Protein AF-A0AA36M480-F1 (afdb_monomer_lite)

Organism: Cylicocyclus nassatus (NCBI:txid53992)

Secondary structure (DSSP, 8-state):
-EEESS---B-TTS-GGG--TT-EEEEESEE-TTSSBEEPBPPEEEEE-SS--SEEEEETTEEEEESS--EEE---GGG-EEEEESSSSS-EEEE-SSS--EEEESSPPPP-SPPEEE-----STTEEEE-EEEEEEETT--BPPPPPPPPPEEEETT--EEEE--PPPPTTS-EEEEEEEEEEE-----TT------EEEEEEEEEETT---EEE---GGG--PBP--TT--PPPTT-EEEEEEGGGTEEEEEETTEEEEPBTTBTT---GGG-EE-SS-EEEEEEETTEEEEEESS--EEEE--S-TTSPPPEEE-SS-------S-GGGEEEETTEEEEEETTEEEEE-TTS-EEESGGGT--HHHHHHT-GGG-EEEEETTEEEEE-SS-EEEEE--TTTS-TTTT--EEEES---SEEEE-TTSPEEEEETTEEEETT-SSSBPPEEEEE--B--SSTT--B---EEEEEESSEEEEEEETTEEEEEEEE-SS--EEPP----BS-BEEEEEESS-EEEEEEESS-SSSHHHHHHHHHHHHHHHHHHHIIIIIHHHH-S-----HHHHHHHHHTT-EEEEEEEETTEEEEEEEEEEE--TTSS--EEEEEEEEESSHHHHHHHHHHHHHHTTTTT-SEEEEPPPTT---HHHHHHHHHHHHHHHHTS-SSHHHHHHHHHHHHHHHHHHHHHHHHHHHHHIIIIIHHHHHHHHHHHHTPPPPPP-HHHHHHHHHHHHHHHHTTHHHHHHHTS-TT-HHHHHHHHHHHHHHHHHHHHHHHHHHHHHHHHHHHHHHHHHHHHHHHHHHHGGGTSHHHHHHHHHHHHTTTTTHHHHHGGGTTTTTSS--STT----PPP---------PPPP----PPPPP--TTS-PPP----------------

Structure (mmCIF, N/CA/C/O backbone):
data_AF-A0AA36M480-F1
#
_entry.id   AF-A0AA36M480-F1
#
loop_
_atom_site.group_PDB
_atom_site.id
_atom_site.type_symbol
_atom_site.label_atom_id
_atom_site.label_alt_id
_atom_site.label_comp_id
_atom_site.label_asym_id
_atom_site.label_entity_id
_atom_site.label_seq_id
_atom_site.pdbx_PDB_ins_code
_atom_site.Cartn_x
_atom_site.Cartn_y
_atom_site.Cartn_z
_atom_site.occupancy
_atom_site.B_iso_or_equiv
_atom_site.auth_seq_id
_atom_site.auth_comp_id
_atom_site.auth_asym_id
_atom_site.auth_atom_id
_atom_site.pdbx_PDB_model_num
ATOM 1 N N . MET A 1 1 ? 26.033 2.055 -36.672 1.00 59.62 1 MET A N 1
ATOM 2 C CA . MET A 1 1 ? 26.720 1.304 -35.618 1.00 59.62 1 MET A CA 1
ATOM 3 C C . MET A 1 1 ? 25.763 1.342 -34.452 1.00 59.62 1 MET A C 1
ATOM 5 O O . MET A 1 1 ? 25.261 2.425 -34.176 1.00 59.62 1 MET A O 1
ATOM 9 N N . ALA A 1 2 ? 25.415 0.199 -33.869 1.00 71.19 2 ALA A N 1
ATOM 10 C CA . ALA A 1 2 ? 24.554 0.172 -32.692 1.00 71.19 2 ALA A CA 1
ATOM 11 C C . ALA A 1 2 ? 25.445 0.292 -31.454 1.00 71.19 2 ALA A C 1
ATOM 13 O O . ALA A 1 2 ? 26.341 -0.530 -31.263 1.00 71.19 2 ALA A O 1
ATOM 14 N N . VAL A 1 3 ? 25.233 1.341 -30.664 1.00 79.88 3 VAL A N 1
ATOM 15 C CA . VAL A 1 3 ? 25.994 1.626 -29.446 1.00 79.88 3 VAL A CA 1
ATOM 16 C C . VAL A 1 3 ? 25.006 1.720 -28.293 1.00 79.88 3 VAL A C 1
ATOM 18 O O . VAL A 1 3 ? 24.079 2.527 -28.338 1.00 79.88 3 VAL A O 1
ATOM 21 N N . PHE A 1 4 ? 25.213 0.891 -27.279 1.00 83.38 4 PHE A N 1
ATOM 22 C CA . PHE A 1 4 ? 24.449 0.872 -26.041 1.00 83.38 4 PHE A CA 1
ATOM 23 C C . PHE A 1 4 ? 25.356 1.382 -24.925 1.00 83.38 4 PHE A C 1
ATOM 25 O O . PHE A 1 4 ? 26.198 0.644 -24.414 1.00 83.38 4 PHE A O 1
ATOM 32 N N . ASN A 1 5 ? 25.193 2.661 -24.586 1.00 83.44 5 ASN A N 1
ATOM 33 C CA . ASN A 1 5 ? 25.859 3.285 -23.437 1.00 83.44 5 ASN A CA 1
ATOM 34 C C . ASN A 1 5 ? 25.047 3.128 -22.146 1.00 83.44 5 ASN A C 1
ATOM 36 O O . ASN A 1 5 ? 25.580 3.314 -21.059 1.00 83.44 5 ASN A O 1
ATOM 40 N N . THR A 1 6 ? 23.756 2.830 -22.283 1.00 86.12 6 THR A N 1
ATOM 41 C CA . THR A 1 6 ? 22.835 2.534 -21.191 1.00 86.12 6 THR A CA 1
ATOM 42 C C . THR A 1 6 ? 21.923 1.386 -21.598 1.00 86.12 6 THR A C 1
ATOM 44 O O . THR A 1 6 ? 21.646 1.189 -22.787 1.00 86.12 6 THR A O 1
ATOM 47 N N . PHE A 1 7 ? 21.457 0.634 -20.606 1.00 88.75 7 PHE A N 1
ATOM 48 C CA . PHE A 1 7 ? 20.530 -0.477 -20.792 1.00 88.75 7 PHE A CA 1
ATOM 49 C C . PHE A 1 7 ? 19.198 -0.177 -20.122 1.00 88.75 7 PHE A C 1
ATOM 51 O O . PHE A 1 7 ? 19.168 0.261 -18.977 1.00 88.75 7 PHE A O 1
ATOM 58 N N . GLY A 1 8 ? 18.114 -0.434 -20.843 1.00 89.19 8 GLY A N 1
ATOM 59 C CA . GLY A 1 8 ? 16.739 -0.221 -20.422 1.00 89.19 8 GLY A CA 1
ATOM 60 C C . GLY A 1 8 ? 15.967 -1.521 -20.199 1.00 89.19 8 GLY A C 1
ATOM 61 O O . GLY A 1 8 ? 16.400 -2.617 -20.571 1.00 89.19 8 GLY A O 1
ATOM 62 N N . GLY A 1 9 ? 14.807 -1.373 -19.569 1.00 91.25 9 GLY A N 1
ATOM 63 C CA . GLY A 1 9 ? 13.846 -2.421 -19.269 1.00 91.25 9 GLY A CA 1
ATOM 64 C C . GLY A 1 9 ? 12.952 -2.768 -20.459 1.00 91.25 9 GLY A C 1
ATOM 65 O O . GLY A 1 9 ? 13.245 -2.431 -21.610 1.00 91.25 9 GLY A O 1
ATOM 66 N N . ILE A 1 10 ? 11.848 -3.454 -20.170 1.00 91.62 10 ILE A N 1
ATOM 67 C CA . ILE A 1 10 ? 10.867 -3.886 -21.173 1.00 91.62 10 ILE A CA 1
ATOM 68 C C . ILE A 1 10 ? 9.738 -2.868 -21.340 1.00 91.62 10 ILE A C 1
ATOM 70 O O . ILE A 1 10 ? 9.327 -2.218 -20.384 1.00 91.62 10 ILE A O 1
ATOM 74 N N . VAL A 1 11 ? 9.188 -2.764 -22.553 1.00 90.69 11 VAL A N 1
ATOM 75 C CA . VAL A 1 11 ? 7.970 -1.981 -22.839 1.00 90.69 11 VAL A CA 1
ATOM 76 C C . VAL A 1 11 ? 7.020 -2.824 -23.699 1.00 90.69 11 VAL A C 1
ATOM 78 O O . VAL A 1 11 ? 6.978 -2.626 -24.915 1.00 90.69 11 VAL A O 1
ATOM 81 N N . PRO A 1 12 ? 6.276 -3.780 -23.105 1.00 88.50 12 PRO A N 1
ATOM 82 C CA . PRO A 1 12 ? 5.461 -4.740 -23.860 1.00 88.50 12 PRO A CA 1
ATOM 83 C C . PRO A 1 12 ? 4.435 -4.102 -24.807 1.00 88.50 12 PRO A C 1
ATOM 85 O O . PRO A 1 12 ? 4.251 -4.578 -25.922 1.00 88.50 12 PRO A O 1
ATOM 88 N N . ARG A 1 13 ? 3.845 -2.966 -24.415 1.00 88.44 13 ARG A N 1
ATOM 89 C CA . ARG A 1 13 ? 2.888 -2.205 -25.234 1.00 88.44 13 ARG A CA 1
ATOM 90 C C . ARG A 1 13 ? 3.460 -1.737 -26.581 1.00 88.44 13 ARG A C 1
ATOM 92 O O . ARG A 1 13 ? 2.705 -1.453 -27.511 1.00 88.44 13 ARG A O 1
ATOM 99 N N . THR A 1 14 ? 4.781 -1.578 -26.690 1.00 88.00 14 THR A N 1
ATOM 100 C CA . THR A 1 14 ? 5.437 -1.122 -27.924 1.00 88.00 14 THR A CA 1
ATOM 101 C C . THR A 1 14 ? 5.879 -2.322 -28.751 1.00 88.00 14 THR A C 1
ATOM 103 O O . THR A 1 14 ? 6.579 -3.204 -28.263 1.00 88.00 14 THR A O 1
ATOM 106 N N . SER A 1 15 ? 5.530 -2.338 -30.037 1.00 86.81 15 SER A N 1
ATOM 107 C CA . SER A 1 15 ? 5.975 -3.386 -30.956 1.00 86.81 15 SER A CA 1
ATOM 108 C C . SER A 1 15 ? 7.501 -3.438 -31.068 1.00 86.81 15 SER A C 1
ATOM 110 O O . SER A 1 15 ? 8.154 -2.397 -31.118 1.00 86.81 15 SER A O 1
ATOM 112 N N . VAL A 1 16 ? 8.058 -4.643 -31.209 1.00 84.56 16 VAL A N 1
ATOM 113 C CA . VAL A 1 16 ? 9.510 -4.910 -31.171 1.00 84.56 16 VAL A CA 1
ATOM 114 C C . VAL A 1 16 ? 10.338 -4.004 -32.099 1.00 84.56 16 VAL A C 1
ATOM 116 O O . VAL A 1 16 ? 11.358 -3.465 -31.678 1.00 84.56 16 VAL A O 1
ATOM 119 N N . HIS A 1 17 ? 9.876 -3.776 -33.330 1.00 80.50 17 HIS A N 1
ATOM 120 C CA . HIS A 1 17 ? 10.553 -2.932 -34.326 1.00 80.50 17 HIS A CA 1
ATOM 121 C C . HIS A 1 17 ? 10.532 -1.425 -33.998 1.00 80.50 17 HIS A C 1
ATOM 123 O O . HIS A 1 17 ? 11.296 -0.652 -34.571 1.00 80.50 17 HIS A O 1
ATOM 129 N N . ALA A 1 18 ? 9.630 -0.993 -33.112 1.00 83.50 18 ALA A N 1
ATOM 130 C CA . ALA A 1 18 ? 9.468 0.398 -32.686 1.00 83.50 18 ALA A CA 1
ATOM 131 C C . ALA A 1 18 ? 10.146 0.681 -31.332 1.00 83.50 18 ALA A C 1
ATOM 133 O O . ALA A 1 18 ? 10.107 1.815 -30.844 1.00 83.50 18 ALA A O 1
ATOM 134 N N . LEU A 1 19 ? 10.767 -0.333 -30.714 1.00 84.88 19 LEU A N 1
ATOM 135 C CA . LEU A 1 19 ? 11.529 -0.169 -29.481 1.00 84.88 19 LEU A CA 1
ATOM 136 C C . LEU A 1 19 ? 12.755 0.715 -29.732 1.00 84.88 19 LEU A C 1
ATOM 138 O O . LEU A 1 19 ? 13.519 0.520 -30.677 1.00 84.88 19 LEU A O 1
ATOM 142 N N . LYS A 1 20 ? 12.962 1.702 -28.858 1.00 79.88 20 LYS A N 1
ATOM 143 C CA . LYS A 1 20 ? 14.154 2.555 -28.897 1.00 79.88 20 LYS A CA 1
ATOM 144 C C . LYS A 1 20 ? 15.373 1.777 -28.401 1.00 79.88 20 LYS A C 1
ATOM 146 O O . LYS A 1 20 ? 15.246 0.917 -27.539 1.00 79.88 20 LYS A O 1
ATOM 151 N N . ALA A 1 21 ? 16.554 2.162 -28.888 1.00 67.00 21 ALA A N 1
ATOM 152 C CA . ALA A 1 21 ? 17.818 1.466 -28.654 1.00 67.00 21 ALA A CA 1
ATOM 153 C C . ALA A 1 21 ? 18.171 1.114 -27.188 1.00 67.00 21 ALA A C 1
ATOM 155 O O . ALA A 1 21 ? 18.787 0.072 -27.027 1.00 67.00 21 ALA A O 1
ATOM 156 N N . PRO A 1 22 ? 17.816 1.857 -26.116 1.00 79.75 22 PRO A N 1
ATOM 157 C CA . PRO A 1 22 ? 18.105 1.367 -24.764 1.00 79.75 22 PRO A CA 1
ATOM 158 C C . PRO A 1 22 ? 17.159 0.244 -24.307 1.00 79.75 22 PRO A C 1
ATOM 160 O O . PRO A 1 22 ? 17.561 -0.577 -23.491 1.00 79.75 22 PRO A O 1
ATOM 163 N N . ASN A 1 23 ? 15.928 0.164 -24.817 1.00 87.06 23 ASN A N 1
ATOM 164 C CA . ASN A 1 23 ? 14.920 -0.761 -24.295 1.00 87.06 23 ASN A CA 1
ATOM 165 C C . ASN A 1 23 ? 15.158 -2.199 -24.771 1.00 87.06 23 ASN A C 1
ATOM 167 O O . ASN A 1 23 ? 15.488 -2.455 -25.935 1.00 87.06 23 ASN A O 1
ATOM 171 N N . GLY A 1 24 ? 14.931 -3.141 -23.861 1.00 88.56 24 GLY A N 1
ATOM 172 C CA . GLY A 1 24 ? 14.990 -4.566 -24.143 1.00 88.56 24 GLY A CA 1
ATOM 173 C C . GLY A 1 24 ? 13.641 -5.133 -24.586 1.00 88.56 24 GLY A C 1
ATOM 174 O O . GLY A 1 24 ? 12.578 -4.668 -24.178 1.00 88.56 24 GLY A O 1
ATOM 175 N N . THR A 1 25 ? 13.685 -6.189 -25.394 1.00 90.94 25 THR A N 1
ATOM 176 C CA . THR A 1 25 ? 12.560 -7.125 -25.552 1.00 90.94 25 THR A CA 1
ATOM 177 C C . THR A 1 25 ? 12.444 -8.050 -24.343 1.00 90.94 25 THR A C 1
ATOM 179 O O . THR A 1 25 ? 11.344 -8.454 -23.978 1.00 90.94 25 THR A O 1
ATOM 182 N N . ILE A 1 26 ? 13.573 -8.352 -23.692 1.00 92.75 26 ILE A N 1
ATOM 183 C CA . ILE A 1 26 ? 13.643 -9.114 -22.444 1.00 92.75 26 ILE A CA 1
ATOM 184 C C . ILE A 1 26 ? 14.572 -8.379 -21.482 1.00 92.75 26 ILE A C 1
ATOM 186 O O . ILE A 1 26 ? 15.687 -8.020 -21.849 1.00 92.75 26 ILE A O 1
ATOM 190 N N . ALA A 1 27 ? 14.127 -8.201 -20.242 1.00 94.19 27 ALA A N 1
ATOM 191 C CA . ALA A 1 27 ? 14.934 -7.737 -19.120 1.00 94.19 27 ALA A CA 1
ATOM 192 C C . ALA A 1 27 ? 14.522 -8.557 -17.889 1.00 94.19 27 ALA A C 1
ATOM 194 O O . ALA A 1 27 ? 13.546 -8.235 -17.209 1.00 94.19 27 ALA A O 1
ATOM 195 N N . HIS A 1 28 ? 15.206 -9.679 -17.669 1.00 95.38 28 HIS A N 1
ATOM 196 C CA . HIS A 1 28 ? 14.863 -10.674 -16.655 1.00 95.38 28 HIS A CA 1
ATOM 197 C C . HIS A 1 28 ? 15.974 -10.808 -15.615 1.00 95.38 28 HIS A C 1
ATOM 199 O O . HIS A 1 28 ? 17.133 -11.018 -15.977 1.00 95.38 28 HIS A O 1
ATOM 205 N N . ASN A 1 29 ? 15.613 -10.704 -14.332 1.00 94.19 29 ASN A N 1
ATOM 206 C CA . ASN A 1 29 ? 16.523 -10.737 -13.183 1.00 94.19 29 ASN A CA 1
ATOM 207 C C . ASN A 1 29 ? 17.687 -9.735 -13.280 1.00 94.19 29 ASN A C 1
ATOM 209 O O . ASN A 1 29 ? 18.777 -9.988 -12.770 1.00 94.19 29 ASN A O 1
ATOM 213 N N . VAL A 1 30 ? 17.448 -8.591 -13.922 1.00 92.69 30 VAL A N 1
ATOM 214 C CA . VAL A 1 30 ? 18.450 -7.547 -14.139 1.00 92.69 30 VAL A CA 1
ATOM 21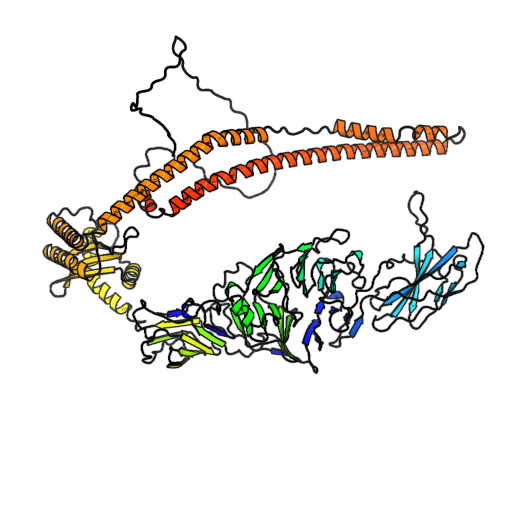5 C C . VAL A 1 30 ? 18.162 -6.323 -13.276 1.00 92.69 30 VAL A C 1
ATOM 217 O O . VAL A 1 30 ? 17.021 -5.872 -13.178 1.00 92.69 30 VAL A O 1
ATOM 220 N N . ASN A 1 31 ? 19.207 -5.778 -12.668 1.00 91.38 31 ASN A N 1
ATOM 221 C CA . ASN A 1 31 ? 19.211 -4.478 -12.022 1.00 91.38 31 ASN A CA 1
ATOM 222 C C . ASN A 1 31 ? 19.741 -3.430 -13.009 1.00 91.38 31 ASN A C 1
ATOM 224 O O . ASN A 1 31 ? 20.834 -3.586 -13.550 1.00 91.38 31 ASN A O 1
ATOM 228 N N . LEU A 1 32 ? 18.959 -2.370 -13.234 1.00 89.12 32 LEU A N 1
ATOM 229 C CA . LEU A 1 32 ? 19.256 -1.299 -14.195 1.00 89.12 32 LEU A CA 1
ATOM 230 C C . LEU A 1 32 ? 19.481 0.070 -13.534 1.00 89.12 32 LEU A C 1
ATOM 232 O O . LEU A 1 32 ? 19.604 1.077 -14.232 1.00 89.12 32 LEU A O 1
ATOM 236 N N . ARG A 1 33 ? 19.542 0.139 -12.195 1.00 81.69 33 ARG A N 1
ATOM 237 C CA . ARG A 1 33 ? 19.611 1.409 -11.443 1.00 81.69 33 ARG A CA 1
ATOM 238 C C . ARG A 1 33 ? 20.794 2.296 -11.814 1.00 81.69 33 ARG A C 1
ATOM 240 O O . ARG A 1 33 ? 20.659 3.513 -11.838 1.00 81.69 33 ARG A O 1
ATOM 247 N N . ASN A 1 34 ? 21.926 1.685 -12.147 1.00 81.38 34 ASN A N 1
ATOM 248 C CA . ASN A 1 34 ? 23.160 2.392 -12.494 1.00 81.38 34 ASN A CA 1
ATOM 249 C C . ASN A 1 34 ? 23.307 2.641 -14.009 1.00 81.38 34 ASN A C 1
ATOM 251 O O . ASN A 1 34 ? 24.384 3.019 -14.467 1.00 81.38 34 ASN A O 1
ATOM 255 N N . GLY A 1 35 ? 22.267 2.360 -14.807 1.00 78.31 35 GLY A N 1
ATOM 256 C CA . GLY A 1 35 ? 22.321 2.398 -16.274 1.00 78.31 35 GLY A CA 1
ATOM 257 C C . GLY A 1 35 ? 23.153 1.273 -16.909 1.00 78.31 35 GLY A C 1
ATOM 258 O O . GLY A 1 35 ? 23.329 1.259 -18.126 1.00 78.31 35 GLY A O 1
ATOM 259 N N . ARG A 1 36 ? 23.646 0.331 -16.097 1.00 88.31 36 ARG A N 1
ATOM 260 C CA . ARG A 1 36 ? 24.438 -0.853 -16.468 1.00 88.31 36 ARG A CA 1
ATOM 261 C C . ARG A 1 36 ? 23.598 -2.115 -16.280 1.00 88.31 36 ARG A C 1
ATOM 263 O O . ARG A 1 36 ? 22.620 -2.078 -15.539 1.00 88.31 36 ARG A O 1
ATOM 270 N N . LEU A 1 37 ? 23.982 -3.227 -16.912 1.00 90.88 37 LEU A N 1
ATOM 271 C CA . LEU A 1 37 ? 23.380 -4.529 -16.598 1.00 90.88 37 LEU A CA 1
ATOM 272 C C . LEU A 1 37 ? 24.087 -5.119 -15.384 1.00 90.88 37 LEU A C 1
ATOM 274 O O . LEU A 1 37 ? 25.265 -5.468 -15.469 1.00 90.88 37 LEU A O 1
ATOM 278 N N . GLU A 1 38 ? 23.366 -5.258 -14.279 1.00 92.06 38 GLU A N 1
ATOM 279 C CA . GLU A 1 38 ? 23.855 -5.902 -13.063 1.00 92.06 38 GLU A CA 1
ATOM 280 C C . GLU A 1 38 ? 22.934 -7.072 -12.672 1.00 92.06 38 GLU A C 1
ATOM 282 O O . GLU A 1 38 ? 21.716 -6.975 -12.834 1.00 92.06 38 GLU A O 1
ATOM 287 N N . PRO A 1 39 ? 23.470 -8.192 -12.161 1.00 93.75 39 PRO A N 1
ATOM 288 C CA . PRO A 1 39 ? 22.646 -9.247 -11.573 1.00 93.75 39 PRO A CA 1
ATOM 289 C C . PRO A 1 39 ? 22.079 -8.827 -10.211 1.00 93.75 39 PRO A C 1
ATOM 291 O O . PRO A 1 39 ? 22.754 -8.164 -9.420 1.00 93.75 39 PRO A O 1
ATOM 294 N N . TRP A 1 40 ? 20.882 -9.311 -9.885 1.00 94.19 40 TRP A N 1
ATOM 295 C CA . TRP A 1 40 ? 20.422 -9.368 -8.492 1.00 94.19 40 TRP A CA 1
ATOM 296 C C . TRP A 1 40 ? 21.136 -10.491 -7.721 1.00 94.19 40 TRP A C 1
ATOM 298 O O . TRP A 1 40 ? 21.679 -11.427 -8.312 1.00 94.19 40 TRP A O 1
ATOM 308 N N . ARG A 1 41 ? 21.142 -10.425 -6.390 1.00 94.38 41 ARG A N 1
ATOM 309 C CA . ARG A 1 41 ? 21.552 -11.544 -5.527 1.00 94.38 41 ARG A CA 1
ATOM 310 C C . ARG A 1 41 ? 20.412 -12.543 -5.386 1.00 94.38 41 ARG A C 1
ATOM 312 O O . ARG A 1 41 ? 19.243 -12.181 -5.494 1.00 94.38 41 ARG A O 1
ATOM 319 N N . GLU A 1 42 ? 20.759 -13.794 -5.112 1.00 94.50 42 GLU A N 1
ATOM 320 C CA . GLU A 1 42 ? 19.765 -14.814 -4.799 1.00 94.50 42 GLU A CA 1
ATOM 321 C C . GLU A 1 42 ? 19.036 -14.537 -3.479 1.00 94.50 42 GLU A C 1
ATOM 323 O O . GLU A 1 42 ? 19.483 -13.753 -2.631 1.00 94.50 42 GLU A O 1
ATOM 328 N N . LEU A 1 43 ? 17.901 -15.216 -3.317 1.00 94.19 43 LEU A N 1
ATOM 329 C CA . LEU A 1 43 ? 17.125 -15.232 -2.082 1.00 94.19 43 LEU A CA 1
ATOM 330 C C . LEU A 1 43 ? 17.951 -15.817 -0.925 1.00 94.19 43 LEU A C 1
ATOM 332 O O . LEU A 1 43 ? 18.731 -16.756 -1.106 1.00 94.19 43 LEU A O 1
ATOM 336 N N . CYS A 1 44 ? 17.771 -15.261 0.272 1.00 94.25 44 CYS A N 1
ATOM 337 C CA . CYS A 1 44 ? 18.364 -15.777 1.505 1.00 94.25 44 CYS A CA 1
ATOM 338 C C . CYS A 1 44 ? 17.257 -16.319 2.408 1.00 94.25 44 CYS A C 1
ATOM 340 O O . CYS A 1 44 ? 16.299 -15.602 2.677 1.00 94.25 44 CYS A O 1
ATOM 342 N N . GLU A 1 45 ? 17.353 -17.574 2.841 1.00 94.38 45 GLU A N 1
ATOM 343 C CA . GLU A 1 45 ? 16.353 -18.178 3.729 1.00 94.38 45 GLU A CA 1
ATOM 344 C C . GLU A 1 45 ? 16.344 -17.464 5.086 1.00 94.38 45 GLU A C 1
ATOM 346 O O . GLU A 1 45 ? 17.401 -17.266 5.685 1.00 94.38 45 GLU A O 1
ATOM 351 N N . PHE A 1 46 ? 15.157 -17.059 5.543 1.00 90.94 46 PHE A N 1
ATOM 352 C CA . PHE A 1 46 ? 14.962 -16.390 6.827 1.00 90.94 46 PHE A CA 1
ATOM 353 C C . PHE A 1 46 ? 14.340 -17.334 7.857 1.00 90.94 46 PHE A C 1
ATOM 355 O O . PHE A 1 46 ? 14.948 -17.615 8.886 1.00 90.94 46 PHE A O 1
ATOM 362 N N . GLN A 1 47 ? 13.146 -17.854 7.563 1.00 91.00 47 GLN A N 1
ATOM 363 C CA . GLN A 1 47 ? 12.403 -18.748 8.450 1.00 91.00 47 GLN A CA 1
ATOM 364 C C . GLN A 1 47 ? 11.551 -19.716 7.630 1.00 91.00 47 GLN A C 1
ATOM 366 O O . GLN A 1 47 ? 10.965 -19.333 6.621 1.00 91.00 47 GLN A O 1
ATOM 371 N N . LYS A 1 48 ? 11.448 -20.966 8.083 1.00 92.81 48 LYS A N 1
ATOM 372 C CA . LYS A 1 48 ? 10.595 -21.990 7.479 1.00 92.81 48 LYS A CA 1
ATOM 373 C C . LYS A 1 48 ? 9.481 -22.392 8.438 1.00 92.81 48 LYS A C 1
ATOM 375 O O . LYS A 1 48 ? 9.740 -22.626 9.615 1.00 92.81 48 LYS A O 1
ATOM 380 N N . PHE A 1 49 ? 8.263 -22.498 7.921 1.00 91.12 49 PHE A N 1
ATOM 381 C CA . PHE A 1 49 ? 7.094 -22.979 8.648 1.00 91.12 49 PHE A CA 1
ATOM 382 C C . PHE A 1 49 ? 6.857 -24.473 8.390 1.00 91.12 49 PHE A C 1
ATOM 384 O O . PHE A 1 49 ? 7.050 -24.974 7.279 1.00 91.12 49 PHE A O 1
ATOM 391 N N . ASP A 1 50 ? 6.401 -25.188 9.420 1.00 87.88 50 ASP A N 1
ATOM 392 C CA . ASP A 1 50 ? 6.140 -26.634 9.349 1.00 87.88 50 ASP A CA 1
ATOM 393 C C . ASP A 1 50 ? 4.840 -26.981 8.609 1.00 87.88 50 ASP A C 1
ATOM 395 O O . ASP A 1 50 ? 4.669 -28.094 8.108 1.00 87.88 50 ASP A O 1
ATOM 399 N N . SER A 1 51 ? 3.910 -26.029 8.536 1.00 88.31 51 SER A N 1
ATOM 400 C CA . SER A 1 51 ? 2.593 -26.199 7.923 1.00 88.31 51 SER A CA 1
ATOM 401 C C . SER A 1 51 ? 2.412 -25.270 6.728 1.00 88.31 51 SER A C 1
ATOM 403 O O . SER A 1 51 ? 3.230 -24.381 6.503 1.00 88.31 51 SER A O 1
ATOM 405 N N . ARG A 1 52 ? 1.350 -25.499 5.947 1.00 91.62 52 ARG A N 1
ATOM 406 C CA . ARG A 1 52 ? 0.996 -24.629 4.823 1.00 91.62 52 ARG A CA 1
ATOM 407 C C . ARG A 1 52 ? 0.758 -23.204 5.324 1.00 91.62 52 ARG A C 1
ATOM 409 O O . ARG A 1 52 ? -0.118 -23.009 6.162 1.00 91.62 52 ARG A O 1
ATOM 416 N N . THR A 1 53 ? 1.481 -22.242 4.763 1.00 93.12 53 THR A N 1
ATOM 417 C CA . THR A 1 53 ? 1.346 -20.820 5.101 1.00 93.12 53 THR A CA 1
ATOM 418 C C . THR A 1 53 ? 0.848 -20.048 3.880 1.00 93.12 53 THR A C 1
ATOM 420 O O . THR A 1 53 ? 1.329 -20.260 2.770 1.00 93.12 53 THR A O 1
ATOM 423 N N . LEU A 1 54 ? -0.151 -19.187 4.073 1.00 92.38 54 LEU A N 1
ATOM 424 C CA . LEU A 1 54 ? -0.731 -18.325 3.040 1.00 92.38 54 LEU A CA 1
ATOM 425 C C . LEU A 1 54 ? -0.419 -16.849 3.279 1.00 92.38 54 LEU A C 1
ATOM 427 O O . LEU A 1 54 ? -0.199 -16.137 2.307 1.00 92.38 54 LEU A O 1
ATOM 431 N N . SER A 1 55 ? -0.366 -16.415 4.538 1.00 93.00 55 SER A N 1
ATOM 432 C CA . SER A 1 55 ? 0.126 -15.090 4.908 1.00 93.00 55 SER A CA 1
ATOM 433 C C . SER A 1 55 ? 1.037 -15.160 6.126 1.00 93.00 55 SER A C 1
ATOM 435 O O . SER A 1 55 ? 1.009 -16.131 6.894 1.00 93.00 55 SER A O 1
ATOM 437 N N . PHE A 1 56 ? 1.872 -14.141 6.291 1.00 93.19 56 PHE A N 1
ATOM 438 C CA . PHE A 1 56 ? 2.746 -14.008 7.450 1.00 93.19 56 PHE A CA 1
ATOM 439 C C . PHE A 1 56 ? 2.884 -12.548 7.875 1.00 93.19 56 PHE A C 1
ATOM 441 O O . PHE A 1 56 ? 2.642 -11.644 7.089 1.00 93.19 56 PHE A O 1
ATOM 448 N N . HIS A 1 57 ? 3.301 -12.322 9.117 1.00 91.50 57 HIS A N 1
ATOM 449 C CA . HIS A 1 57 ? 3.623 -10.995 9.639 1.00 91.50 57 HIS A CA 1
ATOM 450 C C . HIS A 1 57 ? 4.931 -11.050 10.425 1.00 91.50 57 HIS A C 1
ATOM 452 O O . HIS A 1 57 ? 5.176 -12.015 11.155 1.00 91.50 57 HIS A O 1
ATOM 458 N N . GLU A 1 58 ? 5.778 -10.034 10.274 1.00 89.00 58 GLU A N 1
ATOM 459 C CA . GLU A 1 58 ? 6.987 -9.864 11.088 1.00 89.00 58 GLU A CA 1
ATOM 460 C C . GLU A 1 58 ? 6.655 -8.965 12.282 1.00 89.00 58 GLU A C 1
ATOM 462 O O . GLU A 1 58 ? 6.323 -7.797 12.101 1.00 89.00 58 GLU A O 1
ATOM 467 N N . HIS A 1 59 ? 6.781 -9.490 13.502 1.00 85.12 59 HIS A N 1
ATOM 468 C CA . HIS A 1 59 ? 6.625 -8.706 14.726 1.00 85.12 59 HIS A CA 1
ATOM 469 C C . HIS A 1 59 ? 7.866 -8.874 15.608 1.00 85.12 59 HIS A C 1
ATOM 471 O O . HIS A 1 59 ? 8.217 -9.975 16.040 1.00 85.12 59 HIS A O 1
ATOM 477 N N . GLY A 1 60 ? 8.570 -7.770 15.865 1.00 79.88 60 GLY A N 1
ATOM 478 C CA . GLY A 1 60 ? 9.833 -7.796 16.602 1.00 79.88 60 GLY A CA 1
ATOM 479 C C . GLY A 1 60 ? 10.927 -8.555 15.843 1.00 79.88 60 GLY A C 1
ATOM 480 O O . GLY A 1 60 ? 11.424 -8.073 14.832 1.00 79.88 60 GLY A O 1
ATOM 481 N N . CYS A 1 61 ? 11.347 -9.713 16.361 1.00 77.31 61 CYS A N 1
ATOM 482 C CA . CYS A 1 61 ? 12.378 -10.562 15.746 1.00 77.31 61 CYS A CA 1
ATOM 483 C C . CYS A 1 61 ? 11.845 -11.884 15.166 1.00 77.31 61 CYS A C 1
ATOM 485 O O . CYS A 1 61 ? 12.630 -12.649 14.603 1.00 77.31 61 CYS A O 1
ATOM 487 N N . CYS A 1 62 ? 10.548 -12.163 15.310 1.00 80.69 62 CYS A N 1
ATOM 488 C CA . CYS A 1 62 ? 9.916 -13.410 14.886 1.00 80.69 62 CYS A CA 1
ATOM 489 C C . CYS A 1 62 ? 8.950 -13.150 13.722 1.00 80.69 62 CYS A C 1
ATOM 491 O O . CYS A 1 62 ? 8.361 -12.072 13.620 1.00 80.69 62 CYS A O 1
ATOM 493 N N . THR A 1 63 ? 8.747 -14.153 12.859 1.00 89.06 63 THR A N 1
ATOM 494 C CA . THR A 1 63 ? 7.616 -14.146 11.917 1.00 89.06 63 THR A CA 1
ATOM 495 C C . THR A 1 63 ? 6.544 -15.128 12.358 1.00 89.06 63 THR A C 1
ATOM 497 O O . THR A 1 63 ? 6.833 -16.271 12.730 1.00 89.06 63 THR A O 1
ATOM 500 N N . VAL A 1 64 ? 5.295 -14.673 12.294 1.00 91.19 64 VAL A N 1
ATOM 501 C CA . VAL A 1 64 ? 4.103 -15.477 12.556 1.00 91.19 64 VAL A CA 1
ATOM 502 C C . VAL A 1 64 ? 3.436 -15.776 11.221 1.00 91.19 64 VAL A C 1
ATOM 504 O O . VAL A 1 64 ? 3.188 -14.861 10.445 1.00 91.19 64 VAL A O 1
ATOM 507 N N . GLY A 1 65 ? 3.177 -17.052 10.934 1.00 92.00 65 GLY A N 1
ATOM 508 C CA . GLY A 1 65 ? 2.555 -17.500 9.687 1.00 92.00 65 GLY A CA 1
ATOM 509 C C . GLY A 1 65 ? 1.209 -18.177 9.926 1.00 92.00 65 GLY A C 1
ATOM 510 O O . GLY A 1 65 ? 1.044 -18.910 10.905 1.00 92.00 65 GLY A O 1
ATOM 511 N N . TRP A 1 66 ? 0.262 -17.975 9.009 1.00 93.00 66 TRP A N 1
ATOM 512 C CA . TRP A 1 66 ? -1.082 -18.551 9.069 1.00 93.00 66 TRP A CA 1
ATOM 513 C C . TRP A 1 66 ? -1.445 -19.312 7.793 1.00 93.00 66 TRP A C 1
ATOM 515 O O . TRP A 1 66 ? -1.063 -18.935 6.690 1.00 93.00 66 TRP A O 1
ATOM 525 N N . ASN A 1 67 ? -2.262 -20.360 7.929 1.00 92.88 67 ASN A N 1
ATOM 526 C CA . ASN A 1 67 ? -2.860 -21.101 6.806 1.00 92.88 67 ASN A CA 1
ATOM 527 C C . ASN A 1 67 ? -4.171 -20.453 6.299 1.00 92.88 67 ASN A C 1
ATOM 529 O O . ASN A 1 67 ? -5.085 -21.136 5.841 1.00 92.88 67 ASN A O 1
ATOM 533 N N . ALA A 1 68 ? -4.300 -19.140 6.455 1.00 91.62 68 ALA A N 1
ATOM 534 C CA . ALA A 1 68 ? -5.431 -18.325 6.025 1.00 91.62 68 ALA A CA 1
ATOM 535 C C . ALA A 1 68 ? -4.889 -16.966 5.569 1.00 91.62 68 ALA A C 1
ATOM 537 O O . ALA A 1 68 ? -3.752 -16.634 5.896 1.00 91.62 68 ALA A O 1
ATOM 538 N N . ILE A 1 69 ? -5.683 -16.201 4.820 1.00 90.94 69 ILE A N 1
ATOM 539 C CA . ILE A 1 69 ? -5.338 -14.817 4.481 1.00 90.94 69 ILE A CA 1
ATOM 540 C C . ILE A 1 69 ? -5.650 -13.971 5.716 1.00 90.94 69 ILE A C 1
ATOM 542 O O . ILE A 1 69 ? -6.804 -13.877 6.129 1.00 90.94 69 ILE A O 1
ATOM 546 N N . VAL A 1 70 ? -4.607 -13.432 6.338 1.00 92.56 70 VAL A N 1
ATOM 547 C CA . VAL A 1 70 ? -4.685 -12.653 7.577 1.00 92.56 70 VAL A CA 1
ATOM 548 C C . VAL A 1 70 ? -4.054 -11.289 7.344 1.00 92.56 70 VAL A C 1
ATOM 550 O O . VAL A 1 70 ? -2.900 -11.234 6.924 1.00 92.56 70 VAL A O 1
ATOM 553 N N . THR A 1 71 ? -4.794 -10.230 7.673 1.00 92.75 71 THR A N 1
ATOM 554 C CA . THR A 1 71 ? -4.303 -8.845 7.728 1.00 92.75 71 THR A CA 1
ATOM 555 C C . THR A 1 71 ? -3.823 -8.545 9.143 1.00 92.75 71 THR A C 1
ATOM 557 O O . THR A 1 71 ? -4.524 -8.883 10.106 1.00 92.75 71 THR A O 1
ATOM 560 N N . ALA A 1 72 ? -2.673 -7.885 9.281 1.00 92.31 72 ALA A N 1
ATOM 561 C CA . ALA A 1 72 ? -2.088 -7.505 10.565 1.00 92.31 72 ALA A CA 1
ATOM 562 C C . ALA A 1 72 ? -1.876 -5.986 10.680 1.00 92.31 72 ALA A C 1
ATOM 564 O O . ALA A 1 72 ? -1.512 -5.320 9.714 1.00 92.31 72 ALA A O 1
ATOM 565 N N . ALA A 1 73 ? -2.076 -5.444 11.882 1.00 92.00 73 ALA A N 1
ATOM 566 C CA . ALA A 1 73 ? -1.861 -4.038 12.207 1.00 92.00 73 ALA A CA 1
ATOM 567 C C . ALA A 1 73 ? -0.990 -3.886 13.463 1.00 92.00 73 ALA A C 1
ATOM 569 O O . ALA A 1 73 ? -1.390 -4.275 14.568 1.00 92.00 73 ALA A O 1
ATOM 570 N N . ASP A 1 74 ? 0.177 -3.265 13.294 1.00 88.62 74 ASP A N 1
ATOM 571 C CA . ASP A 1 74 ? 1.032 -2.806 14.390 1.00 88.62 74 ASP A CA 1
ATOM 572 C C . ASP A 1 74 ? 0.643 -1.377 14.783 1.00 88.62 74 ASP A C 1
ATOM 574 O O . ASP A 1 74 ? 0.489 -0.521 13.918 1.00 88.62 74 ASP A O 1
ATOM 578 N N . VAL A 1 75 ? 0.488 -1.107 16.082 1.00 82.69 75 VAL A N 1
ATOM 579 C CA . VAL A 1 75 ? 0.047 0.215 16.571 1.00 82.69 75 VAL A CA 1
ATOM 580 C C . VAL A 1 75 ? 1.195 1.003 17.184 1.00 82.69 75 VAL A C 1
ATOM 582 O O . VAL A 1 75 ? 1.502 2.116 16.770 1.00 82.69 75 VAL A O 1
ATOM 585 N N . ALA A 1 76 ? 1.837 0.433 18.201 1.00 73.94 76 ALA A N 1
ATOM 586 C CA . ALA A 1 76 ? 2.984 1.032 18.861 1.00 73.94 76 ALA A CA 1
ATOM 587 C C . ALA A 1 76 ? 3.909 -0.079 19.376 1.00 73.94 76 ALA A C 1
ATOM 589 O O . ALA A 1 76 ? 3.408 -1.058 19.936 1.00 73.94 76 ALA A O 1
ATOM 590 N N . PRO A 1 77 ? 5.242 0.075 19.262 1.00 65.69 77 PRO A N 1
ATOM 591 C CA . PRO A 1 77 ? 6.193 -0.918 19.764 1.00 65.69 77 PRO A CA 1
ATOM 592 C C . PRO A 1 77 ? 6.016 -1.218 21.260 1.00 65.69 77 PRO A C 1
ATOM 594 O O . PRO A 1 77 ? 6.181 -2.356 21.690 1.00 65.69 77 PRO A O 1
ATOM 597 N N . ASP A 1 78 ? 5.618 -0.210 22.043 1.00 66.19 78 ASP A N 1
ATOM 598 C CA . ASP A 1 78 ? 5.469 -0.309 23.500 1.00 66.19 78 ASP A CA 1
ATOM 599 C C . ASP A 1 78 ? 4.288 -1.190 23.940 1.00 66.19 78 ASP A C 1
ATOM 601 O O . ASP A 1 78 ? 4.215 -1.587 25.102 1.00 66.19 78 ASP A O 1
ATOM 605 N N . TRP A 1 79 ? 3.346 -1.499 23.042 1.00 72.38 79 TRP A N 1
ATOM 606 C CA . TRP A 1 79 ? 2.165 -2.300 23.381 1.00 72.38 79 TRP A CA 1
ATOM 607 C C . TRP A 1 79 ? 2.451 -3.801 23.450 1.00 72.38 79 TRP A C 1
ATOM 609 O O . TRP A 1 79 ? 1.648 -4.531 24.029 1.00 72.38 79 TRP A O 1
ATOM 619 N N . GLY A 1 80 ? 3.567 -4.268 22.875 1.00 79.62 80 GLY A N 1
ATOM 620 C CA . GLY A 1 80 ? 3.985 -5.677 22.923 1.00 79.62 80 GLY A CA 1
ATOM 621 C C . GLY A 1 80 ? 3.005 -6.669 22.279 1.00 79.62 80 GLY A C 1
ATOM 622 O O . GLY A 1 80 ? 3.075 -7.865 22.553 1.00 79.62 80 GLY A O 1
ATOM 623 N N . ARG A 1 81 ? 2.060 -6.174 21.471 1.00 88.00 81 ARG A N 1
ATOM 624 C CA . ARG A 1 81 ? 1.053 -6.958 20.749 1.00 88.00 81 ARG A CA 1
ATOM 625 C C . ARG A 1 81 ? 0.671 -6.266 19.447 1.00 88.00 81 ARG A C 1
ATOM 627 O O . ARG A 1 81 ? 0.733 -5.038 19.356 1.00 88.00 81 ARG A O 1
ATOM 634 N N . PHE A 1 82 ? 0.211 -7.052 18.486 1.00 91.94 82 PHE A N 1
ATOM 635 C CA . PHE A 1 82 ? -0.360 -6.579 17.226 1.00 91.94 82 PHE A CA 1
ATOM 636 C C . PHE A 1 82 ? -1.765 -7.150 17.031 1.00 91.94 82 PHE A C 1
ATOM 638 O O . PHE A 1 82 ? -2.176 -8.068 17.744 1.00 91.94 82 PHE A O 1
ATOM 645 N N . TYR A 1 83 ? -2.525 -6.583 16.101 1.00 94.00 83 TYR A N 1
ATOM 646 C CA . TYR A 1 83 ? -3.926 -6.940 15.878 1.00 94.00 83 TYR A CA 1
ATOM 647 C C . TYR A 1 83 ? -4.105 -7.621 14.534 1.00 94.00 83 TYR A C 1
ATOM 649 O O . TYR A 1 83 ? -3.486 -7.203 13.561 1.00 94.00 83 TYR A O 1
ATOM 657 N N . ILE A 1 84 ? -4.959 -8.642 14.471 1.00 95.00 84 ILE A N 1
ATOM 658 C CA . ILE A 1 84 ? -5.208 -9.401 13.246 1.00 95.00 84 ILE A CA 1
ATOM 659 C C . ILE A 1 84 ? -6.695 -9.596 12.949 1.00 95.00 84 ILE A C 1
ATOM 661 O O . ILE A 1 84 ? -7.528 -9.682 13.853 1.00 95.00 84 ILE A O 1
ATOM 665 N N . THR A 1 85 ? -7.002 -9.731 11.659 1.00 94.50 85 THR A N 1
ATOM 666 C CA . THR A 1 85 ? -8.320 -10.122 11.124 1.00 94.50 85 THR A CA 1
ATOM 667 C C . THR A 1 85 ? -8.163 -11.213 10.058 1.00 94.50 85 THR A C 1
ATOM 669 O O . THR A 1 85 ? -7.066 -11.425 9.554 1.00 94.50 85 THR A O 1
ATOM 672 N N . GLY A 1 86 ? -9.233 -11.956 9.745 1.00 90.62 86 GLY A N 1
ATOM 673 C CA . GLY A 1 86 ? -9.229 -13.006 8.705 1.00 90.62 86 GLY A CA 1
ATOM 674 C C . GLY A 1 86 ? -8.998 -14.450 9.188 1.00 90.62 86 GLY A C 1
ATOM 675 O O . GLY A 1 86 ? -9.219 -15.394 8.432 1.00 90.62 86 GLY A O 1
ATOM 676 N N . ARG A 1 87 ? -8.629 -14.668 10.463 1.00 91.25 87 ARG A N 1
ATOM 677 C CA . ARG A 1 87 ? -8.383 -16.025 11.003 1.00 91.25 87 ARG A CA 1
ATOM 678 C C . ARG A 1 87 ? -9.637 -16.725 11.536 1.00 91.25 87 ARG A C 1
ATOM 680 O O . ARG A 1 87 ? -9.902 -17.869 11.177 1.00 91.25 87 ARG A O 1
ATOM 687 N N . THR A 1 88 ? -10.377 -16.070 12.430 1.00 90.69 88 THR A N 1
ATOM 688 C CA . THR A 1 88 ? -11.518 -16.660 13.167 1.00 90.69 88 THR A CA 1
ATOM 689 C C . THR A 1 88 ? -12.833 -15.905 12.956 1.00 90.69 88 THR A C 1
ATOM 691 O O . THR A 1 88 ? -13.852 -16.267 13.540 1.00 90.69 88 THR A O 1
ATOM 694 N N . GLY A 1 89 ? -12.826 -14.854 12.128 1.00 89.38 89 GLY A N 1
ATOM 695 C CA . GLY A 1 89 ? -13.956 -13.932 11.977 1.00 89.38 89 GLY A CA 1
ATOM 696 C C . GLY A 1 89 ? -14.142 -12.990 13.171 1.00 89.38 89 GLY A C 1
ATOM 697 O O . GLY A 1 89 ? -15.151 -12.299 13.255 1.00 89.38 89 GLY A O 1
ATOM 698 N N . GLN A 1 90 ? -13.195 -12.946 14.107 1.00 92.56 90 GLN A N 1
ATOM 699 C CA . GLN A 1 90 ? -13.150 -11.962 15.185 1.00 92.56 90 GLN A CA 1
ATOM 700 C C . GLN A 1 90 ? -11.844 -11.175 15.101 1.00 92.56 90 GLN A C 1
ATOM 702 O O . GLN A 1 90 ? -10.844 -11.675 14.583 1.00 92.56 90 GLN A O 1
ATOM 707 N N . LEU A 1 91 ? -11.863 -9.945 15.614 1.00 95.31 91 LEU A N 1
ATOM 708 C CA . LEU A 1 91 ? -10.645 -9.172 15.819 1.00 95.31 91 LEU A CA 1
ATOM 709 C C . LEU A 1 91 ? -9.850 -9.809 16.963 1.00 95.31 91 LEU A C 1
ATOM 711 O O . LEU A 1 91 ? -10.364 -9.948 18.076 1.00 95.31 91 LEU A O 1
ATOM 715 N N . GLU A 1 92 ? -8.604 -10.182 16.693 1.00 94.94 92 GLU A N 1
ATOM 716 C CA . GLU A 1 92 ? -7.732 -10.833 17.669 1.00 94.94 92 GLU A CA 1
ATOM 717 C C . GLU A 1 92 ? -6.486 -9.985 17.936 1.00 94.94 92 GLU A C 1
ATOM 719 O O . GLU A 1 92 ? -5.898 -9.412 17.024 1.00 94.94 92 GLU A O 1
ATOM 724 N N . ALA A 1 93 ? -6.071 -9.916 19.197 1.00 93.88 93 ALA A N 1
ATOM 725 C CA . ALA A 1 93 ? -4.773 -9.422 19.614 1.00 93.88 93 ALA A CA 1
ATOM 726 C C . ALA A 1 93 ? -3.809 -10.605 19.730 1.00 93.88 93 ALA A C 1
ATOM 728 O O . ALA A 1 93 ? -4.121 -11.615 20.372 1.00 93.88 93 ALA A O 1
ATOM 729 N N . VAL A 1 94 ? -2.632 -10.462 19.130 1.00 92.81 94 VAL A N 1
ATOM 730 C CA . VAL A 1 94 ? -1.563 -11.455 19.153 1.00 92.81 94 VAL A CA 1
ATOM 731 C C . VAL A 1 94 ? -0.428 -10.937 20.016 1.00 92.81 94 VAL A C 1
ATOM 733 O O . VAL A 1 94 ? 0.136 -9.876 19.755 1.00 92.81 94 VAL A O 1
ATOM 736 N N . GLU A 1 95 ? -0.096 -11.700 21.047 1.00 89.25 95 GLU A N 1
ATOM 737 C CA . GLU A 1 95 ? 1.079 -11.471 21.879 1.00 89.25 95 GLU A CA 1
ATOM 738 C C . GLU A 1 95 ? 2.143 -12.500 21.507 1.00 89.25 95 GLU A C 1
ATOM 740 O O . GLU A 1 95 ? 1.884 -13.707 21.550 1.00 89.25 95 GLU A O 1
ATOM 745 N N . ASP A 1 96 ? 3.334 -12.027 21.145 1.00 80.75 96 ASP A N 1
ATOM 746 C CA . ASP A 1 96 ? 4.454 -12.889 20.782 1.00 80.75 96 ASP A CA 1
ATOM 747 C C . ASP A 1 96 ? 5.729 -12.477 21.527 1.00 80.75 96 ASP A C 1
ATOM 749 O O . ASP A 1 96 ? 6.471 -11.593 21.105 1.00 80.75 96 ASP A O 1
ATOM 753 N N . ALA A 1 97 ? 5.972 -13.115 22.673 1.00 69.31 97 ALA A N 1
ATOM 754 C CA . ALA A 1 97 ? 7.142 -12.833 23.503 1.00 69.31 97 ALA A CA 1
ATOM 755 C C . ALA A 1 97 ? 8.402 -13.619 23.078 1.00 69.31 97 ALA A C 1
ATOM 757 O O . ALA A 1 97 ? 9.509 -13.162 23.354 1.00 69.31 97 ALA A O 1
ATOM 758 N N . CYS A 1 98 ? 8.252 -14.793 22.440 1.00 69.44 98 CYS A N 1
ATOM 759 C CA . CYS A 1 98 ? 9.342 -15.744 22.145 1.00 69.44 98 CYS A CA 1
ATOM 760 C C . CYS A 1 98 ? 9.037 -16.657 20.930 1.00 69.44 98 CYS A C 1
ATOM 762 O O . CYS A 1 98 ? 9.205 -17.876 21.019 1.00 69.44 98 CYS A O 1
ATOM 764 N N . CYS A 1 99 ? 8.571 -16.105 19.809 1.00 74.62 99 CYS A N 1
ATOM 765 C CA . CYS A 1 99 ? 8.183 -16.858 18.606 1.00 74.62 99 CYS A CA 1
ATOM 766 C C . CYS A 1 99 ? 7.120 -17.945 18.893 1.00 74.62 99 CYS A C 1
ATOM 768 O O . CYS A 1 99 ? 7.187 -19.072 18.394 1.00 74.62 99 CYS A O 1
ATOM 770 N N . GLY A 1 100 ? 6.154 -17.609 19.747 1.00 84.06 100 GLY A N 1
ATOM 771 C CA . GLY A 1 100 ? 5.085 -18.472 20.237 1.00 84.06 100 GLY A CA 1
ATOM 772 C C . GLY A 1 100 ? 3.795 -17.666 20.379 1.00 84.06 100 GLY A C 1
ATOM 773 O O . GLY A 1 100 ? 3.453 -17.289 21.502 1.00 84.06 100 GLY A O 1
ATOM 774 N N . PRO A 1 101 ? 3.089 -17.391 19.269 1.00 89.06 101 PRO A N 1
ATOM 775 C CA . PRO A 1 101 ? 1.972 -16.454 19.255 1.00 89.06 101 PRO A CA 1
ATOM 776 C C . PRO A 1 101 ? 0.808 -16.960 20.114 1.00 89.06 101 PRO A C 1
ATOM 778 O O . PRO A 1 101 ? 0.311 -18.073 19.926 1.00 89.06 101 PRO A O 1
ATOM 781 N N . GLN A 1 102 ? 0.357 -16.120 21.044 1.00 91.75 102 GLN A N 1
ATOM 782 C CA . GLN A 1 102 ? -0.860 -16.316 21.830 1.00 91.75 102 GLN A CA 1
ATOM 783 C C . GLN A 1 102 ? -1.956 -15.389 21.312 1.00 91.75 102 GLN A C 1
ATOM 785 O O . GLN A 1 102 ? -1.714 -14.203 21.096 1.00 91.75 102 GLN A O 1
ATOM 790 N N . TYR A 1 103 ? -3.162 -15.926 21.145 1.00 93.62 103 TYR A N 1
ATOM 791 C CA . TYR A 1 103 ? -4.286 -15.219 20.535 1.00 93.62 103 TYR A CA 1
ATOM 792 C C . TYR A 1 103 ? -5.352 -14.904 21.576 1.00 93.62 103 TYR A C 1
ATOM 794 O O . TYR A 1 103 ? -5.752 -15.782 22.342 1.00 93.62 103 TYR A O 1
ATOM 802 N N . TYR A 1 104 ? -5.843 -13.670 21.557 1.00 94.25 104 TYR A N 1
ATOM 803 C CA . TYR A 1 104 ? -6.926 -13.213 22.417 1.00 94.25 104 TYR A CA 1
ATOM 804 C C . TYR A 1 104 ? -7.937 -12.413 21.609 1.00 94.25 104 TYR A C 1
ATOM 806 O O . TYR A 1 104 ? -7.553 -11.624 20.754 1.00 94.25 104 TYR A O 1
ATOM 814 N N . ILE A 1 105 ? -9.223 -12.572 21.892 1.00 94.94 105 ILE A N 1
ATOM 815 C CA . ILE A 1 105 ? -10.279 -11.807 21.224 1.00 94.94 105 ILE A CA 1
ATOM 816 C C . ILE A 1 105 ? -10.300 -10.381 21.787 1.00 94.94 105 ILE A C 1
ATOM 818 O O . ILE A 1 105 ? -10.226 -10.179 23.002 1.00 94.94 105 ILE A O 1
ATOM 822 N N . VAL A 1 106 ? -10.412 -9.390 20.904 1.00 93.56 106 VAL A N 1
ATOM 823 C CA . VAL A 1 106 ? -10.479 -7.968 21.262 1.00 93.56 106 VAL A CA 1
ATOM 824 C C . VAL A 1 106 ? -11.914 -7.549 21.561 1.00 93.56 106 VAL A C 1
ATOM 826 O O . VAL A 1 106 ? -12.855 -7.986 20.904 1.00 93.56 106 VAL A O 1
ATOM 829 N N . GLY A 1 107 ? -12.065 -6.649 22.534 1.00 92.25 107 GLY A N 1
ATOM 830 C CA . GLY A 1 107 ? -13.353 -6.122 22.977 1.00 92.25 107 GLY A CA 1
ATOM 831 C C . GLY A 1 107 ? -14.042 -7.062 23.948 1.00 92.25 107 GLY A C 1
ATOM 832 O O . GLY A 1 107 ? -14.583 -8.096 23.569 1.00 92.25 107 GLY A O 1
ATOM 833 N N . LEU A 1 108 ? -14.027 -6.693 25.226 1.00 93.50 108 LEU A N 1
ATOM 834 C CA . LEU A 1 108 ? -14.579 -7.539 26.271 1.00 93.50 108 LEU A CA 1
ATOM 835 C C . LEU A 1 108 ? -16.113 -7.577 26.189 1.00 93.50 108 LEU A C 1
ATOM 837 O O . LEU A 1 108 ? -16.751 -6.524 26.066 1.00 93.50 108 LEU A O 1
ATOM 841 N N . PRO A 1 109 ? -16.730 -8.761 26.329 1.00 93.31 109 PRO A N 1
ATOM 842 C CA . PRO A 1 109 ? -18.174 -8.881 26.325 1.00 93.31 109 PRO A CA 1
ATOM 843 C C . PRO A 1 109 ? -18.778 -8.256 27.572 1.00 93.31 109 PRO A C 1
ATOM 845 O O . PRO A 1 109 ? -18.247 -8.359 28.677 1.00 93.31 109 PRO A O 1
ATOM 848 N N . ARG A 1 110 ? -19.944 -7.639 27.394 1.00 92.94 110 ARG A N 1
ATOM 849 C CA . ARG A 1 110 ? -20.741 -7.132 28.506 1.00 92.94 110 ARG A CA 1
ATOM 850 C C . ARG A 1 110 ? -21.237 -8.308 29.363 1.00 92.94 110 ARG A C 1
ATOM 852 O O . ARG A 1 110 ? -21.851 -9.225 28.808 1.00 92.94 110 ARG A O 1
ATOM 859 N N . PRO A 1 111 ? -21.063 -8.283 30.697 1.00 94.12 111 PRO A N 1
ATOM 860 C CA . PRO A 1 111 ? -21.668 -9.285 31.560 1.00 94.12 111 PRO A CA 1
ATOM 861 C C . PRO A 1 111 ? -23.198 -9.247 31.456 1.00 94.12 111 PRO A C 1
ATOM 863 O O . PRO A 1 111 ? -23.809 -8.184 31.546 1.00 94.12 111 PRO A O 1
ATOM 866 N N . VAL A 1 112 ? -23.829 -10.409 31.274 1.00 91.50 112 VAL A N 1
ATOM 867 C CA . VAL A 1 112 ? -25.290 -10.506 31.074 1.00 91.50 112 VAL A CA 1
ATOM 868 C C . VAL A 1 112 ? -26.043 -10.681 32.400 1.00 91.50 112 VAL A C 1
ATOM 870 O O . VAL A 1 112 ? -27.198 -10.275 32.518 1.00 91.50 112 VAL A O 1
ATOM 873 N N . ALA A 1 113 ? -25.398 -11.264 33.414 1.00 92.12 113 ALA A N 1
ATOM 874 C CA . ALA A 1 113 ? -25.990 -11.477 34.732 1.00 92.12 113 ALA A CA 1
ATOM 875 C C . ALA A 1 113 ? -25.905 -10.206 35.589 1.00 92.12 113 ALA A C 1
ATOM 877 O O . ALA A 1 113 ? -24.870 -9.547 35.626 1.00 92.12 113 ALA A O 1
ATOM 878 N N . HIS A 1 114 ? -26.979 -9.876 36.306 1.00 92.44 114 HIS A N 1
ATOM 879 C CA . HIS A 1 114 ? -26.932 -8.841 37.338 1.00 92.44 114 HIS A CA 1
ATOM 880 C C . HIS A 1 114 ? -26.319 -9.414 38.628 1.00 92.44 114 HIS A C 1
ATOM 882 O O . HIS A 1 114 ? -26.551 -10.585 38.947 1.00 92.44 114 HIS A O 1
ATOM 888 N N . PRO A 1 115 ? -25.593 -8.617 39.429 1.00 94.38 115 PRO A N 1
ATOM 889 C CA . PRO A 1 115 ? -25.134 -9.079 40.729 1.00 94.38 115 PRO A CA 1
ATOM 890 C C . PRO A 1 115 ? -26.327 -9.283 41.676 1.00 94.38 115 PRO A C 1
ATOM 892 O O . PRO A 1 115 ? -27.244 -8.461 41.759 1.00 94.38 115 PRO A O 1
ATOM 895 N N . GLY A 1 116 ? -26.329 -10.404 42.393 1.00 92.75 116 GLY A N 1
ATOM 896 C CA . GLY A 1 116 ? -27.268 -10.687 43.474 1.00 92.75 116 GLY A CA 1
ATOM 897 C C . GLY A 1 116 ? -26.795 -10.027 44.763 1.00 92.75 116 GLY A C 1
ATOM 898 O O . GLY A 1 116 ? -25.654 -10.235 45.171 1.00 92.75 116 GLY A O 1
ATOM 899 N N . ILE A 1 117 ? -27.659 -9.252 45.413 1.00 94.00 117 ILE A N 1
ATOM 900 C CA . ILE A 1 117 ? -27.314 -8.493 46.619 1.00 94.00 117 ILE A CA 1
ATOM 901 C C . ILE A 1 117 ? -28.060 -9.015 47.845 1.00 94.00 117 ILE A C 1
ATOM 903 O O . ILE A 1 117 ? -29.217 -9.421 47.767 1.00 94.00 117 ILE A O 1
ATOM 907 N N . SER A 1 118 ? -27.385 -8.998 48.992 1.00 91.31 118 SER A N 1
ATOM 908 C CA . SER A 1 118 ? -27.972 -9.315 50.294 1.00 91.31 118 SER A CA 1
ATOM 909 C C . SER A 1 118 ? -27.329 -8.460 51.384 1.00 91.31 118 SER A C 1
ATOM 911 O O . SER A 1 118 ? -26.113 -8.267 51.405 1.00 91.31 118 SER A O 1
ATOM 913 N N . GLY A 1 119 ? -28.146 -7.928 52.286 1.00 87.25 119 GLY A N 1
ATOM 914 C CA . GLY A 1 119 ? -27.715 -7.065 53.381 1.00 87.25 119 GLY A CA 1
ATOM 915 C C . GLY A 1 119 ? -28.885 -6.741 54.306 1.00 87.25 119 GLY A C 1
ATOM 916 O O . GLY A 1 119 ? -30.032 -7.066 54.001 1.00 87.25 119 GLY A O 1
ATOM 917 N N . THR A 1 120 ? -28.594 -6.127 55.448 1.00 85.81 120 THR A N 1
ATOM 918 C CA . THR A 1 120 ? -29.627 -5.699 56.398 1.00 85.81 120 THR A CA 1
ATOM 919 C C . THR A 1 120 ? -30.222 -4.376 55.930 1.00 85.81 120 THR A C 1
ATOM 921 O O . THR A 1 120 ? -29.573 -3.341 56.059 1.00 85.81 120 THR A O 1
ATOM 924 N N . GLU A 1 121 ? -31.433 -4.408 55.373 1.00 81.31 121 GLU A N 1
ATOM 925 C CA . GLU A 1 121 ? -32.126 -3.190 54.946 1.00 81.31 121 GLU A CA 1
ATOM 926 C C . GLU A 1 121 ? -32.448 -2.267 56.124 1.00 81.31 121 GLU A C 1
ATOM 928 O O . GLU A 1 121 ? -32.918 -2.702 57.178 1.00 81.31 121 GLU A O 1
ATOM 933 N N . GLU A 1 122 ? -32.245 -0.968 55.917 1.00 78.69 122 GLU A N 1
ATOM 934 C CA . GLU A 1 122 ? -32.570 0.073 56.882 1.00 78.69 122 GLU A CA 1
ATOM 935 C C . GLU A 1 122 ? -33.458 1.161 56.264 1.00 78.69 122 GLU A C 1
ATOM 937 O O . GLU A 1 122 ? -33.241 1.623 55.147 1.00 78.69 122 GLU A O 1
ATOM 942 N N . CYS A 1 123 ? -34.462 1.604 57.026 1.00 74.81 123 CYS A N 1
ATOM 943 C CA . CYS A 1 123 ? -35.438 2.620 56.606 1.00 74.81 123 CYS A CA 1
ATOM 944 C C . CYS A 1 123 ? -35.150 4.025 57.177 1.00 74.81 123 CYS A C 1
ATOM 946 O O . CYS A 1 123 ? -36.025 4.892 57.162 1.00 74.81 123 CYS A O 1
ATOM 948 N N . ASP A 1 124 ? -33.956 4.253 57.731 1.00 74.69 124 ASP A N 1
ATOM 949 C CA . ASP A 1 124 ? -33.570 5.544 58.308 1.00 74.69 124 ASP A CA 1
ATOM 950 C C . ASP A 1 124 ? -33.286 6.591 57.211 1.00 74.69 124 ASP A C 1
ATOM 952 O O . ASP A 1 124 ? -32.833 6.262 56.118 1.00 74.69 124 ASP A O 1
ATOM 956 N N . ARG A 1 125 ? -33.494 7.881 57.508 1.00 67.12 125 ARG A N 1
ATOM 957 C CA . ARG A 1 125 ? -33.130 8.997 56.611 1.00 67.12 125 ARG A CA 1
ATOM 958 C C . ARG A 1 125 ? -31.620 9.114 56.384 1.00 67.12 125 ARG A C 1
ATOM 960 O O . ARG A 1 125 ? -31.214 9.832 55.478 1.00 67.12 125 ARG A O 1
ATOM 967 N N . SER A 1 126 ? -30.817 8.461 57.223 1.00 70.50 126 SER A N 1
ATOM 968 C CA . SER A 1 126 ? -29.360 8.364 57.094 1.00 70.50 126 SER A CA 1
ATOM 969 C C . SER A 1 126 ? -28.888 7.182 56.229 1.00 70.50 126 SER A C 1
ATOM 971 O O . SER A 1 126 ? -27.684 7.027 56.034 1.00 70.50 126 SER A O 1
ATOM 973 N N . ALA A 1 127 ? -29.808 6.336 55.743 1.00 77.12 127 ALA A N 1
ATOM 974 C CA . ALA A 1 127 ? -29.492 5.207 54.873 1.00 77.12 127 ALA A CA 1
ATOM 975 C C . ALA A 1 127 ? -29.473 5.630 53.396 1.00 77.12 127 ALA A C 1
ATOM 977 O O . ALA A 1 127 ? -30.375 6.328 52.928 1.00 77.12 127 ALA A O 1
ATOM 978 N N . ASP A 1 128 ? -28.472 5.147 52.660 1.00 79.06 128 ASP A N 1
ATOM 979 C CA . ASP A 1 128 ? -28.304 5.415 51.234 1.00 79.06 128 ASP A CA 1
ATOM 980 C C . ASP A 1 128 ? -28.879 4.269 50.400 1.00 79.06 128 ASP A C 1
ATOM 982 O O . ASP A 1 128 ? -28.678 3.091 50.712 1.00 79.06 128 ASP A O 1
ATOM 986 N N . ALA A 1 129 ? -29.564 4.618 49.310 1.00 85.38 129 ALA A N 1
ATOM 987 C CA . ALA A 1 129 ? -29.991 3.665 48.293 1.00 85.38 129 ALA A CA 1
ATOM 988 C C . ALA A 1 129 ? -28.806 3.308 47.384 1.00 85.38 129 ALA A C 1
ATOM 990 O O . ALA A 1 129 ? -28.210 4.180 46.746 1.00 85.38 129 ALA A O 1
ATOM 991 N N . ARG A 1 130 ? -28.460 2.020 47.332 1.00 87.94 130 ARG A N 1
ATOM 992 C CA . ARG A 1 130 ? -27.340 1.496 46.547 1.00 87.94 130 ARG A CA 1
ATOM 993 C C . ARG A 1 130 ? -27.836 0.492 45.521 1.00 87.94 130 ARG A C 1
ATOM 995 O O . ARG A 1 130 ? -28.596 -0.417 45.844 1.00 87.94 130 ARG A O 1
ATOM 1002 N N . THR A 1 131 ? -27.333 0.630 44.307 1.00 93.19 131 THR A N 1
ATOM 1003 C CA . THR A 1 131 ? -27.372 -0.397 43.265 1.00 93.19 131 THR A CA 1
ATOM 1004 C C . THR A 1 131 ? -25.942 -0.697 42.848 1.00 93.19 131 THR A C 1
ATOM 1006 O O . THR A 1 131 ? -25.077 0.177 42.942 1.00 93.19 131 THR A O 1
ATOM 1009 N N . TYR A 1 132 ? -25.683 -1.932 42.431 1.00 94.69 132 TYR A N 1
ATOM 1010 C CA . TYR A 1 132 ? -24.354 -2.407 42.073 1.00 94.69 132 TYR A CA 1
ATOM 1011 C C . TYR A 1 132 ? -24.318 -2.889 40.629 1.00 94.69 132 TYR A C 1
ATOM 1013 O O . TYR A 1 132 ? -25.267 -3.506 40.143 1.00 94.69 132 TYR A O 1
ATOM 1021 N N . VAL A 1 133 ? -23.188 -2.653 39.975 1.00 95.81 133 VAL A N 1
ATOM 1022 C CA . VAL A 1 133 ? -22.834 -3.216 38.668 1.00 95.81 133 VAL A CA 1
ATOM 1023 C C . VAL A 1 133 ? -21.416 -3.765 38.737 1.00 95.81 133 VAL A C 1
ATOM 1025 O O . VAL A 1 133 ? -20.632 -3.367 39.602 1.00 95.81 133 VAL A O 1
ATOM 1028 N N . TYR A 1 134 ? -21.082 -4.676 37.831 1.00 95.88 134 TYR A N 1
ATOM 1029 C CA . TYR A 1 134 ? -19.709 -5.136 37.663 1.00 95.88 134 TYR A CA 1
ATOM 1030 C C . TYR A 1 134 ? -19.304 -5.160 36.190 1.00 95.88 134 TYR A C 1
ATOM 1032 O O . TYR A 1 134 ? -20.150 -5.271 35.304 1.00 95.88 134 TYR A O 1
ATOM 1040 N N . THR A 1 135 ? -18.009 -5.056 35.939 1.00 96.00 135 THR A N 1
ATOM 1041 C CA . THR A 1 135 ? -17.371 -5.063 34.615 1.00 96.00 135 THR A CA 1
ATOM 1042 C C . THR A 1 135 ? -16.295 -6.143 34.594 1.00 96.00 135 THR A C 1
ATOM 1044 O O . THR A 1 135 ? -15.754 -6.506 35.639 1.00 96.00 135 THR A O 1
ATOM 1047 N N . TYR A 1 136 ? -15.981 -6.686 33.420 1.00 96.06 136 TYR A N 1
ATOM 1048 C CA . TYR A 1 136 ? -14.824 -7.561 33.250 1.00 96.06 136 TYR A CA 1
ATOM 1049 C C . TYR A 1 136 ? -13.572 -6.741 32.968 1.00 96.06 136 TYR A C 1
ATOM 1051 O O . TYR A 1 136 ? -13.636 -5.759 32.232 1.00 96.06 136 TYR A O 1
ATOM 1059 N N . LEU A 1 137 ? -12.445 -7.185 33.525 1.00 95.44 137 LEU A N 1
ATOM 1060 C CA . LEU A 1 137 ? -11.126 -6.604 33.319 1.00 95.44 137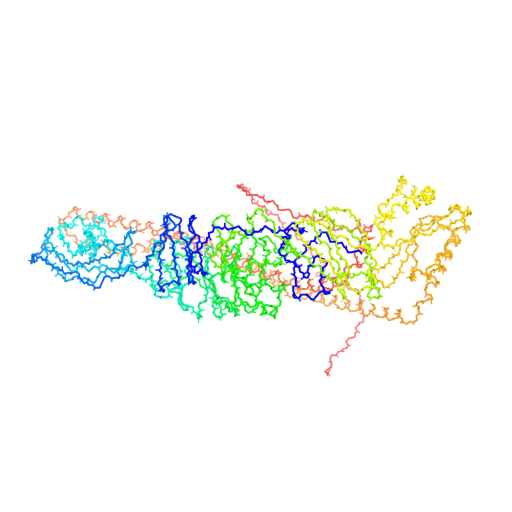 LEU A CA 1
ATOM 1061 C C . LEU A 1 137 ? -10.159 -7.693 32.849 1.00 95.44 137 LEU A C 1
ATOM 1063 O O . LEU A 1 137 ? -10.036 -8.756 33.475 1.00 95.44 137 LEU A O 1
ATOM 1067 N N . ASN A 1 138 ? -9.469 -7.440 31.743 1.00 94.00 138 ASN A N 1
ATOM 1068 C CA . ASN A 1 138 ? -8.453 -8.358 31.243 1.00 94.00 138 ASN A CA 1
ATOM 1069 C C . ASN A 1 138 ? -7.059 -8.056 31.795 1.00 94.00 138 ASN A C 1
ATOM 1071 O O . ASN A 1 138 ? -6.826 -7.077 32.503 1.00 94.00 138 ASN A O 1
ATOM 1075 N N . LYS A 1 139 ? -6.108 -8.930 31.466 1.00 91.25 139 LYS A N 1
ATOM 1076 C CA . LYS A 1 139 ? -4.706 -8.802 31.885 1.00 91.25 139 LYS A CA 1
ATOM 1077 C C . LYS A 1 139 ? -4.016 -7.498 31.452 1.00 91.25 139 LYS A C 1
ATOM 1079 O O . LYS A 1 139 ? -2.990 -7.160 32.031 1.00 91.25 139 LYS A O 1
ATOM 1084 N N . TRP A 1 140 ? -4.558 -6.781 30.465 1.00 90.19 140 TRP A N 1
ATOM 1085 C CA . TRP A 1 140 ? -4.034 -5.495 29.995 1.00 90.19 140 TRP A CA 1
ATOM 1086 C C . TRP A 1 140 ? -4.709 -4.290 30.662 1.00 90.19 140 TRP A C 1
ATOM 1088 O O . TRP A 1 140 ? -4.398 -3.152 30.323 1.00 90.19 140 TRP A O 1
ATOM 1098 N N . GLY A 1 141 ? -5.618 -4.522 31.615 1.00 91.06 141 GLY A N 1
ATOM 1099 C CA . GLY A 1 141 ? -6.377 -3.458 32.269 1.00 91.06 141 GLY A CA 1
ATOM 1100 C C . GLY A 1 141 ? -7.486 -2.869 31.394 1.00 91.06 141 GLY A C 1
ATOM 1101 O O . GLY A 1 141 ? -7.979 -1.786 31.694 1.00 91.06 141 GLY A O 1
ATOM 1102 N N . GLU A 1 142 ? -7.883 -3.556 30.320 1.00 92.94 142 GLU A N 1
ATOM 1103 C CA . GLU A 1 142 ? -9.008 -3.150 29.480 1.00 92.94 142 GLU A CA 1
ATOM 1104 C C . GLU A 1 142 ? -10.315 -3.615 30.116 1.00 92.94 142 GLU A C 1
ATOM 1106 O O . GLU A 1 142 ? -10.437 -4.767 30.548 1.00 92.94 142 GLU A O 1
ATOM 1111 N N . GLU A 1 143 ? -11.293 -2.716 30.160 1.00 94.44 143 GLU A N 1
ATOM 1112 C CA . GLU A 1 143 ? -12.530 -2.891 30.914 1.00 94.44 143 GLU A CA 1
ATOM 1113 C C . GLU A 1 143 ? -13.761 -2.929 29.993 1.00 94.44 143 GLU A C 1
ATOM 1115 O O . GLU A 1 143 ? -13.848 -2.181 29.014 1.00 94.44 143 GLU A O 1
ATOM 1120 N N . SER A 1 144 ? -14.705 -3.827 30.295 1.00 95.06 144 SER A N 1
ATOM 1121 C CA . SER A 1 144 ? -15.962 -3.999 29.553 1.00 95.06 144 SER A CA 1
ATOM 1122 C C . SER A 1 144 ? -17.024 -2.958 29.921 1.00 95.06 144 SER A C 1
ATOM 1124 O O . SER A 1 144 ? -16.927 -2.271 30.938 1.00 95.06 144 SER A O 1
ATOM 1126 N N . ALA A 1 145 ? -18.127 -2.955 29.166 1.00 94.38 145 ALA A N 1
ATOM 1127 C CA . ALA A 1 145 ? -19.376 -2.330 29.601 1.00 94.38 145 ALA A CA 1
ATOM 1128 C C . ALA A 1 145 ? -19.928 -2.977 30.890 1.00 94.38 145 ALA A C 1
ATOM 1130 O O . ALA A 1 145 ? -19.704 -4.177 31.112 1.00 94.38 145 ALA A O 1
ATOM 1131 N N . PRO A 1 146 ? -20.677 -2.229 31.724 1.00 95.31 146 PRO A N 1
ATOM 1132 C CA . PRO A 1 146 ? -21.206 -2.725 32.991 1.00 95.31 146 PRO A CA 1
ATOM 1133 C C . PRO A 1 146 ? -22.312 -3.762 32.804 1.00 95.31 146 PRO A C 1
ATOM 1135 O O . PRO A 1 146 ? -23.131 -3.689 31.880 1.00 95.31 146 PRO A O 1
ATOM 1138 N N . SER A 1 147 ? -22.399 -4.696 33.746 1.00 95.38 147 SER A N 1
ATOM 1139 C CA . SER A 1 147 ? -23.542 -5.592 33.901 1.00 95.38 147 SER A CA 1
ATOM 1140 C C . SER A 1 147 ? -24.858 -4.810 34.029 1.00 95.38 147 SER A C 1
ATOM 1142 O O . SER A 1 147 ? -24.859 -3.621 34.366 1.00 95.38 147 SER A O 1
ATOM 1144 N N . PRO A 1 148 ? -26.021 -5.448 33.827 1.00 94.69 148 PRO A N 1
ATOM 1145 C CA . PRO A 1 148 ? -27.269 -4.906 34.347 1.00 94.69 148 PRO A CA 1
ATOM 1146 C C . PRO A 1 148 ? -27.147 -4.623 35.854 1.00 94.69 148 PRO A C 1
ATOM 1148 O O . PRO A 1 148 ? -26.456 -5.353 36.575 1.00 94.69 148 PRO A O 1
ATOM 1151 N N . ALA A 1 149 ? -27.797 -3.555 36.316 1.00 94.19 149 ALA A N 1
ATOM 1152 C CA . ALA A 1 149 ? -27.783 -3.167 37.723 1.00 94.19 149 ALA A CA 1
ATOM 1153 C C . ALA A 1 149 ? -28.478 -4.216 38.601 1.00 94.19 149 ALA A C 1
ATOM 1155 O O . ALA A 1 149 ? -29.451 -4.849 38.184 1.00 94.19 149 ALA A O 1
ATOM 1156 N N . SER A 1 150 ? -27.988 -4.388 39.828 1.00 95.00 150 SER A N 1
ATOM 1157 C CA . SER A 1 150 ? -28.695 -5.143 40.863 1.00 95.00 150 SER A CA 1
ATOM 1158 C C . SER A 1 150 ? -30.041 -4.499 41.213 1.00 95.00 150 SER A C 1
ATOM 1160 O O . SER A 1 150 ? -30.332 -3.364 40.834 1.00 95.00 150 SER A O 1
ATOM 1162 N N . GLY A 1 151 ? -30.823 -5.181 42.056 1.00 89.50 151 GLY A N 1
ATOM 1163 C CA . GLY A 1 151 ? -31.876 -4.504 42.817 1.00 89.50 151 GLY A CA 1
ATOM 1164 C C . GLY A 1 151 ? -31.327 -3.330 43.644 1.00 89.50 151 GLY A C 1
ATOM 1165 O O . GLY A 1 151 ? -30.119 -3.228 43.875 1.00 89.50 151 GLY A O 1
ATOM 1166 N N . GLU A 1 152 ? -32.212 -2.442 44.087 1.00 90.19 152 GLU A N 1
ATOM 1167 C CA . GLU A 1 152 ? -31.877 -1.400 45.064 1.00 90.19 152 GLU A CA 1
ATOM 1168 C C . GLU A 1 152 ? -31.864 -2.006 46.472 1.00 90.19 152 GLU A C 1
ATOM 1170 O O . GLU A 1 152 ? -32.761 -2.769 46.823 1.00 90.19 152 GLU A O 1
ATOM 1175 N N . ILE A 1 153 ? -30.871 -1.645 47.287 1.00 89.06 153 ILE A N 1
ATOM 1176 C CA . ILE A 1 153 ? -30.858 -1.921 48.728 1.00 89.06 153 ILE A CA 1
ATOM 1177 C C . ILE A 1 153 ? -30.562 -0.636 49.497 1.00 89.06 153 ILE A C 1
ATOM 1179 O O . ILE A 1 153 ? -29.720 0.166 49.088 1.00 89.06 153 ILE A O 1
ATOM 1183 N N . ARG A 1 154 ? -31.243 -0.433 50.628 1.00 88.44 154 ARG A N 1
ATOM 1184 C CA . ARG A 1 154 ? -31.021 0.721 51.509 1.00 88.44 154 ARG A CA 1
ATOM 1185 C C . ARG A 1 154 ? -30.232 0.314 52.733 1.00 88.44 154 ARG A C 1
ATOM 1187 O O . ARG A 1 154 ? -30.701 -0.493 53.529 1.00 88.44 154 ARG A O 1
ATOM 1194 N N . VAL A 1 155 ? -29.039 0.877 52.884 1.00 87.31 155 VAL A N 1
ATOM 1195 C CA . VAL A 1 155 ? -28.115 0.543 53.975 1.00 87.31 155 VAL A CA 1
ATOM 1196 C C . VAL A 1 155 ? -27.395 1.790 54.481 1.00 87.31 155 VAL A C 1
ATOM 1198 O O . VAL A 1 155 ? -27.156 2.738 53.731 1.00 87.31 155 VAL A O 1
ATOM 1201 N N . LYS A 1 156 ? -27.010 1.795 55.759 1.00 85.31 156 LYS A N 1
ATOM 1202 C CA . LYS A 1 156 ? -26.175 2.863 56.328 1.00 85.31 156 LYS A CA 1
ATOM 1203 C C . LYS A 1 156 ? -24.771 2.874 55.727 1.00 85.31 156 LYS A C 1
ATOM 1205 O O . LYS A 1 156 ? -24.255 1.848 55.263 1.00 85.31 156 LYS A O 1
ATOM 1210 N N . ASP A 1 157 ? -24.114 4.031 55.783 1.00 85.44 157 ASP A N 1
ATOM 1211 C CA . ASP A 1 157 ? -22.715 4.145 55.372 1.00 85.44 157 ASP A CA 1
ATOM 1212 C C . ASP A 1 157 ? -21.813 3.161 56.142 1.00 85.44 157 ASP A C 1
ATOM 1214 O O . ASP A 1 157 ? -21.903 3.025 57.363 1.00 85.44 157 ASP A O 1
ATOM 1218 N N . GLY A 1 158 ? -20.977 2.424 55.407 1.00 80.75 158 GLY A N 1
ATOM 1219 C CA . GLY A 1 158 ? -20.094 1.384 55.947 1.00 80.75 158 GLY A CA 1
ATOM 1220 C C . GLY A 1 158 ? -20.755 0.065 56.383 1.00 80.75 158 GLY A C 1
ATOM 1221 O O . GLY A 1 158 ? -20.040 -0.827 56.834 1.00 80.75 158 GLY A O 1
ATOM 1222 N N . SER A 1 159 ? -22.079 -0.099 56.255 1.00 87.12 159 SER A N 1
ATOM 1223 C CA . SER A 1 159 ? -22.728 -1.398 56.514 1.00 87.12 159 SER A CA 1
ATOM 1224 C C . SER A 1 159 ? -22.402 -2.407 55.404 1.00 87.12 159 SER A C 1
ATOM 1226 O O . SER A 1 159 ? -22.441 -2.020 54.231 1.00 87.12 159 SER A O 1
ATOM 1228 N N . PRO A 1 160 ? -22.094 -3.677 55.743 1.00 91.19 160 PRO A N 1
ATOM 1229 C CA . PRO A 1 160 ? -21.661 -4.663 54.764 1.00 91.19 160 PRO A CA 1
ATOM 1230 C C . PRO A 1 160 ? -22.810 -5.104 53.848 1.00 91.19 160 PRO A C 1
ATOM 1232 O O . PRO A 1 160 ? -23.858 -5.539 54.329 1.00 91.19 160 PRO A O 1
ATOM 1235 N N . VAL A 1 161 ? -22.591 -5.054 52.534 1.00 92.00 161 VAL A N 1
ATOM 1236 C CA . VAL A 1 161 ? -23.490 -5.623 51.515 1.00 92.00 161 VAL A CA 1
ATOM 1237 C C . VAL A 1 161 ? -22.766 -6.761 50.812 1.00 92.00 161 VAL A C 1
ATOM 1239 O O . VAL A 1 161 ? -21.668 -6.582 50.289 1.00 92.00 161 VAL A O 1
ATOM 1242 N N . ARG A 1 162 ? -23.368 -7.949 50.792 1.00 94.56 162 ARG A N 1
ATOM 1243 C CA . ARG A 1 162 ? -22.796 -9.121 50.130 1.00 94.56 162 ARG A CA 1
ATOM 1244 C C . ARG A 1 162 ? -23.342 -9.245 48.712 1.00 94.56 162 ARG A C 1
ATOM 1246 O O . ARG A 1 162 ? -24.542 -9.445 48.523 1.00 94.56 162 ARG A O 1
ATOM 1253 N N . LEU A 1 163 ? -22.435 -9.176 47.745 1.00 94.50 163 LEU A N 1
ATOM 1254 C CA . LEU A 1 163 ? -22.653 -9.436 46.331 1.00 94.50 163 LEU A CA 1
ATOM 1255 C C . LEU A 1 163 ? -22.346 -10.903 46.007 1.00 94.50 163 LEU A C 1
ATOM 1257 O O . LEU A 1 163 ? -21.362 -11.474 46.479 1.00 94.50 163 LEU A O 1
ATOM 1261 N N . THR A 1 164 ? -23.188 -11.510 45.182 1.00 94.06 164 THR A N 1
ATOM 1262 C CA . THR A 1 164 ? -23.098 -12.893 44.691 1.00 94.06 164 THR A CA 1
ATOM 1263 C C . THR A 1 164 ? -23.536 -12.945 43.228 1.00 94.06 164 THR A C 1
ATOM 1265 O O . THR A 1 164 ? -24.038 -11.957 42.698 1.00 94.06 164 THR A O 1
ATOM 1268 N N . GLY A 1 165 ? -23.368 -14.087 42.558 1.00 88.88 165 GLY A N 1
ATOM 1269 C CA . GLY A 1 165 ? -23.869 -14.264 41.189 1.00 88.88 165 GLY A CA 1
ATOM 1270 C C . GLY A 1 165 ? -23.064 -13.516 40.124 1.00 88.88 165 GLY A C 1
ATOM 1271 O O . GLY A 1 165 ? -23.574 -13.277 39.036 1.00 88.88 165 GLY A O 1
ATOM 1272 N N . ILE A 1 166 ? -21.814 -13.156 40.424 1.00 93.00 166 ILE A N 1
ATOM 1273 C CA . ILE A 1 166 ? -20.900 -12.572 39.440 1.00 93.00 166 ILE A CA 1
ATOM 1274 C C . ILE A 1 166 ? -20.500 -13.684 38.475 1.00 93.00 166 ILE A C 1
ATOM 1276 O O . ILE A 1 166 ? -19.894 -14.679 38.880 1.00 93.00 166 ILE A O 1
ATOM 1280 N N . ALA A 1 167 ? -20.915 -13.547 37.216 1.00 93.12 167 ALA A N 1
ATOM 1281 C CA . ALA A 1 167 ? -20.734 -14.588 36.215 1.00 93.12 167 ALA A CA 1
ATOM 1282 C C . ALA A 1 167 ? -19.251 -14.771 35.872 1.00 93.12 167 ALA A C 1
ATOM 1284 O O . ALA A 1 167 ? -18.538 -13.785 35.662 1.00 93.12 167 ALA A O 1
ATOM 1285 N N . LEU A 1 168 ? -18.816 -16.030 35.766 1.00 92.25 168 LEU A N 1
ATOM 1286 C CA . LEU A 1 168 ? -17.495 -16.359 35.235 1.00 92.25 168 LEU A CA 1
ATOM 1287 C C . LEU A 1 168 ? -17.365 -15.822 33.800 1.00 92.25 168 LEU A C 1
ATOM 1289 O O . LEU A 1 168 ? -18.350 -15.846 33.054 1.00 92.25 168 LEU A O 1
ATOM 1293 N N . PRO A 1 169 ? -16.184 -15.315 33.424 1.00 92.06 169 PRO A N 1
ATOM 1294 C CA . PRO A 1 169 ? -15.983 -14.730 32.114 1.00 92.06 169 PRO A CA 1
ATOM 1295 C C . PRO A 1 169 ? -15.948 -15.815 31.028 1.00 92.06 169 PRO A C 1
ATOM 1297 O O . PRO A 1 169 ? -15.588 -16.958 31.314 1.00 92.06 169 PRO A O 1
ATOM 1300 N N . PRO A 1 170 ? -16.299 -15.474 29.780 1.00 92.50 170 PRO A N 1
ATOM 1301 C CA . PRO A 1 170 ? -16.089 -16.365 28.647 1.00 92.50 170 PRO A CA 1
ATOM 1302 C C . PRO A 1 170 ? -14.596 -16.520 28.321 1.00 92.50 170 PRO A C 1
ATOM 1304 O O . PRO A 1 170 ? -13.799 -15.597 28.518 1.00 92.50 170 PRO A O 1
ATOM 1307 N N . ASP A 1 171 ? -14.236 -17.681 27.775 1.00 91.44 171 ASP A N 1
ATOM 1308 C CA . ASP A 1 171 ? -12.868 -17.987 27.351 1.00 91.44 171 ASP A CA 1
ATOM 1309 C C . ASP A 1 171 ? -12.426 -17.117 26.157 1.00 91.44 171 ASP A C 1
ATOM 1311 O O . ASP A 1 171 ? -13.242 -16.625 25.380 1.00 91.44 171 ASP A O 1
ATOM 1315 N N . GLY A 1 172 ? -11.110 -16.936 25.997 1.00 91.56 172 GLY A N 1
ATOM 1316 C CA . GLY A 1 172 ? -10.504 -16.276 24.829 1.00 91.56 172 GLY A CA 1
ATOM 1317 C C . GLY A 1 172 ? -10.225 -14.773 24.964 1.00 91.56 172 GLY A C 1
ATOM 1318 O O . GLY A 1 172 ? -9.417 -14.250 24.209 1.00 91.56 172 GLY A O 1
ATOM 1319 N N . TYR A 1 173 ? -10.796 -14.076 25.951 1.00 93.19 173 TYR A N 1
ATOM 1320 C CA . TYR A 1 173 ? -10.604 -12.621 26.138 1.00 93.19 173 TYR A CA 1
ATOM 1321 C C . TYR A 1 173 ? -9.467 -12.245 27.105 1.00 93.19 173 TYR A C 1
ATOM 1323 O O . TYR A 1 173 ? -9.201 -11.066 27.337 1.00 93.19 173 TYR A O 1
ATOM 1331 N N . GLY A 1 174 ? -8.822 -13.234 27.734 1.00 93.00 174 GLY A N 1
ATOM 1332 C CA . GLY A 1 174 ? -7.783 -12.989 28.743 1.00 93.00 174 GLY A CA 1
ATOM 1333 C C . GLY A 1 174 ? -8.299 -12.263 29.994 1.00 93.00 174 GLY A C 1
ATOM 1334 O O . GLY A 1 174 ? -7.544 -11.520 30.626 1.00 93.00 174 GLY A O 1
ATOM 1335 N N . ILE A 1 175 ? -9.584 -12.442 30.328 1.00 95.38 175 ILE A N 1
ATOM 1336 C CA . ILE A 1 175 ? -10.225 -11.840 31.503 1.00 95.38 175 ILE A CA 1
ATOM 1337 C C . ILE A 1 175 ? -9.671 -12.483 32.772 1.00 95.38 175 ILE A C 1
ATOM 1339 O O . ILE A 1 175 ? -9.671 -13.703 32.915 1.00 95.38 175 ILE A O 1
ATOM 1343 N N . THR A 1 176 ? -9.211 -11.648 33.698 1.00 95.50 176 THR A N 1
ATOM 1344 C CA . THR A 1 176 ? -8.571 -12.078 34.949 1.00 95.50 176 THR A CA 1
ATOM 1345 C C . THR A 1 176 ? -9.348 -11.609 36.177 1.00 95.50 176 THR A C 1
ATOM 1347 O O . THR A 1 176 ? -9.382 -12.314 37.186 1.00 95.50 176 THR A O 1
ATOM 1350 N N . HIS A 1 177 ? -10.028 -10.462 36.078 1.00 94.69 177 HIS A N 1
ATOM 1351 C CA . HIS A 1 177 ? -10.713 -9.833 37.201 1.00 94.69 177 HIS A CA 1
ATOM 1352 C C . HIS A 1 177 ? -12.099 -9.297 36.815 1.00 94.69 177 HIS A C 1
ATOM 1354 O O . HIS A 1 177 ? -12.427 -9.150 35.635 1.00 94.69 177 HIS A O 1
ATOM 1360 N N . ALA A 1 178 ? -12.897 -8.956 37.827 1.00 95.88 178 ALA A N 1
ATOM 1361 C CA . ALA A 1 178 ? -14.090 -8.133 37.686 1.00 95.88 178 ALA A CA 1
ATOM 1362 C C . ALA A 1 178 ? -14.058 -6.946 38.655 1.00 95.88 178 ALA A C 1
ATOM 1364 O O . ALA A 1 178 ? -13.870 -7.139 39.858 1.00 95.88 178 ALA A O 1
ATOM 1365 N N . ASN A 1 179 ? -14.271 -5.731 38.152 1.00 95.75 179 ASN A N 1
ATOM 1366 C CA . ASN A 1 179 ? -14.403 -4.538 38.987 1.00 95.75 179 ASN A CA 1
ATOM 1367 C C . ASN A 1 179 ? -15.864 -4.345 39.393 1.00 95.75 179 ASN A C 1
ATOM 1369 O O . ASN A 1 179 ? -16.779 -4.619 38.620 1.00 95.75 179 ASN A O 1
ATOM 1373 N N . ILE A 1 180 ? -16.091 -3.868 40.615 1.00 95.56 180 ILE A N 1
ATOM 1374 C CA . ILE A 1 180 ? -17.421 -3.637 41.181 1.00 95.56 180 ILE A CA 1
ATOM 1375 C C . ILE A 1 180 ? -17.614 -2.149 41.405 1.00 95.56 180 ILE A C 1
ATOM 1377 O O . ILE A 1 180 ? -16.776 -1.486 42.021 1.00 95.56 180 ILE A O 1
ATOM 1381 N N . TYR A 1 181 ? -18.776 -1.661 40.991 1.00 95.12 181 TYR A N 1
ATOM 1382 C CA . TYR A 1 181 ? -19.195 -0.283 41.174 1.00 95.12 181 TYR A CA 1
ATOM 1383 C C . TYR A 1 181 ? -20.530 -0.230 41.903 1.00 95.12 181 TYR A C 1
ATOM 1385 O O . TYR A 1 181 ? -21.358 -1.137 41.779 1.00 95.12 181 TYR A O 1
ATOM 1393 N N . ARG A 1 182 ? -20.762 0.854 42.647 1.00 92.25 182 ARG A N 1
ATOM 1394 C CA . ARG A 1 182 ? -22.041 1.116 43.314 1.00 92.25 182 ARG A CA 1
ATOM 1395 C C . ARG A 1 182 ? -22.493 2.555 43.135 1.00 92.25 182 ARG A C 1
ATOM 1397 O O . ARG A 1 182 ? -21.655 3.452 43.066 1.00 92.25 182 ARG A O 1
ATOM 1404 N N . THR A 1 183 ? -23.800 2.791 43.122 1.00 90.62 183 THR A N 1
ATOM 1405 C CA . THR A 1 183 ? -24.330 4.159 43.091 1.00 90.62 183 THR A CA 1
ATOM 1406 C C . THR A 1 183 ? -24.028 4.900 44.385 1.00 90.62 183 THR A C 1
ATOM 1408 O O . THR A 1 183 ? -24.280 4.394 45.481 1.00 90.62 183 THR A O 1
ATOM 1411 N N . ALA A 1 184 ? -23.539 6.128 44.255 1.00 82.00 184 ALA A N 1
ATOM 1412 C CA . ALA A 1 184 ? -23.417 7.065 45.361 1.00 82.00 184 ALA A CA 1
ATOM 1413 C C . ALA A 1 184 ? -23.672 8.496 44.873 1.00 82.00 184 ALA A C 1
ATOM 1415 O O . ALA A 1 184 ? -23.306 8.871 43.760 1.00 82.00 184 ALA A O 1
ATOM 1416 N N . THR A 1 185 ? -24.292 9.316 45.719 1.00 68.31 185 THR A N 1
ATOM 1417 C CA . THR A 1 185 ? -24.362 10.769 45.518 1.00 68.31 185 THR A CA 1
ATOM 1418 C C . THR A 1 185 ? -23.025 11.376 45.925 1.00 68.31 185 THR A C 1
ATOM 1420 O O . THR A 1 185 ? -22.740 11.520 47.114 1.00 68.31 185 THR A O 1
ATOM 1423 N N . ALA A 1 186 ? -22.178 11.703 44.951 1.00 51.69 186 ALA A N 1
ATOM 1424 C CA . ALA A 1 186 ? -20.875 12.294 45.229 1.00 51.69 186 ALA A CA 1
ATOM 1425 C C . ALA A 1 186 ? -21.017 13.720 45.800 1.00 51.69 186 ALA A C 1
ATOM 1427 O O . ALA A 1 186 ? -21.716 14.567 45.244 1.00 51.69 186 ALA A O 1
ATOM 1428 N N . PHE A 1 187 ? -20.309 14.012 46.895 1.00 48.75 187 PHE A N 1
ATOM 1429 C CA . PHE A 1 187 ? -20.148 15.369 47.423 1.00 48.75 187 PHE A CA 1
ATOM 1430 C C . PHE A 1 187 ? -18.871 15.992 46.834 1.00 48.75 187 PHE A C 1
ATOM 1432 O O . PHE A 1 187 ? -17.767 15.615 47.224 1.00 48.75 187 PHE A O 1
ATOM 1439 N N . ARG A 1 188 ? -18.981 16.951 45.902 1.00 46.97 188 ARG A N 1
ATOM 1440 C CA . ARG A 1 188 ? -17.824 17.747 45.440 1.00 46.97 188 ARG A CA 1
ATOM 1441 C C . ARG A 1 188 ? -17.617 18.958 46.354 1.00 46.97 188 ARG A C 1
ATOM 1443 O O . ARG A 1 188 ? -18.486 19.821 46.450 1.00 46.97 188 ARG A O 1
ATOM 1450 N N . GLN A 1 189 ? -16.440 19.079 46.970 1.00 45.62 189 GLN A N 1
ATOM 1451 C CA . GLN A 1 189 ? -15.986 20.363 47.514 1.00 45.62 189 GLN A CA 1
ATOM 1452 C C . GLN A 1 189 ? -15.528 21.263 46.359 1.00 45.62 189 GLN A C 1
ATOM 1454 O O . GLN A 1 189 ? -14.410 21.121 45.872 1.00 45.62 189 GLN A O 1
ATOM 1459 N N . ALA A 1 190 ? -16.381 22.190 45.916 1.00 43.69 190 ALA A N 1
ATOM 1460 C CA . ALA A 1 190 ? -15.951 23.331 45.108 1.00 43.69 190 ALA A CA 1
ATOM 1461 C C . ALA A 1 190 ? -16.897 24.534 45.275 1.00 43.69 190 ALA A C 1
ATOM 1463 O O . ALA A 1 190 ? -18.078 24.467 44.937 1.00 43.69 190 ALA A O 1
ATOM 1464 N N . ASP A 1 191 ? -16.340 25.622 45.812 1.00 47.31 191 ASP A N 1
ATOM 1465 C CA . ASP A 1 191 ? -16.764 27.028 45.741 1.00 47.31 191 ASP A CA 1
ATOM 1466 C C . ASP A 1 191 ? -18.213 27.332 45.311 1.00 47.31 191 ASP A C 1
ATOM 1468 O O . ASP A 1 191 ? -18.506 27.657 44.160 1.00 47.31 191 ASP A O 1
ATOM 1472 N N . GLY A 1 192 ? -19.120 27.352 46.293 1.00 46.62 192 GLY A N 1
ATOM 1473 C CA . GLY A 1 192 ? -20.211 28.336 46.363 1.00 46.62 192 GLY A CA 1
ATOM 1474 C C . GLY A 1 192 ? -21.291 28.339 45.271 1.00 46.62 192 GLY A C 1
ATOM 1475 O O . GLY A 1 192 ? -22.084 29.281 45.247 1.00 46.62 192 GLY A O 1
ATOM 1476 N N . LYS A 1 193 ? -21.373 27.337 44.389 1.00 45.41 193 LYS A N 1
ATOM 1477 C CA . LYS A 1 193 ? -22.489 27.169 43.438 1.00 45.41 193 LYS A CA 1
ATOM 1478 C C . LYS A 1 193 ? -23.412 26.033 43.885 1.00 45.41 193 LYS A C 1
ATOM 1480 O O . LYS A 1 193 ? -22.926 24.977 44.290 1.00 45.41 193 LYS A O 1
ATOM 1485 N N . GLU A 1 194 ? -24.728 26.266 43.818 1.00 48.91 194 GLU A N 1
ATOM 1486 C CA . GLU A 1 194 ? -25.764 25.248 44.050 1.00 48.91 194 GLU A CA 1
ATOM 1487 C C . GLU A 1 194 ? -25.470 24.014 43.183 1.00 48.91 194 GLU A C 1
ATOM 1489 O O . GLU A 1 194 ? -25.352 24.115 41.963 1.00 48.91 194 GLU A O 1
ATOM 1494 N N . GLN A 1 195 ? -25.271 22.868 43.836 1.00 51.88 195 GLN A N 1
ATOM 1495 C CA . GLN A 1 195 ? -24.919 21.608 43.189 1.00 51.88 195 GLN A CA 1
ATOM 1496 C C . GLN A 1 195 ? -26.197 20.929 42.695 1.00 51.88 195 GLN A C 1
ATOM 1498 O O . GLN A 1 195 ? -27.147 20.771 43.462 1.00 51.88 195 GLN A O 1
ATOM 1503 N N . THR A 1 196 ? -26.215 20.472 41.447 1.00 47.72 196 THR A N 1
ATOM 1504 C CA . THR A 1 196 ? -27.163 19.444 41.006 1.00 47.72 196 THR A CA 1
ATOM 1505 C C . THR A 1 196 ? -26.647 18.088 41.491 1.00 47.72 196 THR A C 1
ATOM 1507 O O . THR A 1 196 ? -25.583 17.675 41.030 1.00 47.72 196 THR A O 1
ATOM 1510 N N . PRO A 1 197 ? -27.329 17.396 42.422 1.00 48.75 197 PRO A N 1
ATOM 1511 C CA . PRO A 1 197 ? -26.929 16.053 42.827 1.00 48.75 197 PRO A CA 1
ATOM 1512 C C . PRO A 1 197 ? -27.091 15.100 41.636 1.00 48.75 197 PRO A C 1
ATOM 1514 O O . PRO A 1 197 ? -28.207 14.876 41.173 1.00 48.75 197 PRO A O 1
ATOM 1517 N N . MET A 1 198 ? -25.984 14.555 41.134 1.00 54.62 198 MET A N 1
ATOM 1518 C CA . MET A 1 198 ? -25.978 13.439 40.186 1.00 54.62 198 MET A CA 1
ATOM 1519 C C . MET A 1 198 ? -25.541 12.175 40.929 1.00 54.62 198 MET A C 1
ATOM 1521 O O . MET A 1 198 ? -24.543 12.177 41.650 1.00 54.62 198 MET A O 1
ATOM 1525 N N . THR A 1 199 ? -26.332 11.114 40.801 1.00 73.00 199 THR A N 1
ATOM 1526 C CA . THR A 1 199 ? -25.979 9.760 41.240 1.00 73.00 199 THR A CA 1
ATOM 1527 C C . THR A 1 199 ? -25.190 9.078 40.131 1.00 73.00 199 THR A C 1
ATOM 1529 O O . THR A 1 199 ? -25.732 8.879 39.045 1.00 73.00 199 THR A O 1
ATOM 1532 N N . GLU A 1 200 ? -23.948 8.698 40.414 1.00 86.31 200 GLU A N 1
ATOM 1533 C CA . GLU A 1 200 ? -23.063 7.984 39.485 1.00 86.31 200 GLU A CA 1
ATOM 1534 C C . GLU A 1 200 ? -22.570 6.674 40.117 1.00 86.31 200 GLU A C 1
ATOM 1536 O O . GLU A 1 200 ? -22.637 6.491 41.338 1.00 86.31 200 GLU A O 1
ATOM 1541 N N . TYR A 1 201 ? -22.094 5.746 39.284 1.00 91.25 201 TYR A N 1
ATOM 1542 C CA . TYR A 1 201 ? -21.473 4.499 39.729 1.00 91.25 201 TYR A CA 1
ATOM 1543 C C . TYR A 1 201 ? -20.007 4.750 40.088 1.00 91.25 201 TYR A C 1
ATOM 1545 O O . TYR A 1 201 ? -19.214 5.097 39.220 1.00 91.25 201 TYR A O 1
ATOM 1553 N N . LEU A 1 202 ? -19.642 4.557 41.355 1.00 91.38 202 LEU A N 1
ATOM 1554 C CA . LEU A 1 202 ? -18.272 4.708 41.849 1.00 91.38 202 LEU A CA 1
ATOM 1555 C C . LEU A 1 202 ? -17.647 3.347 42.153 1.00 91.38 202 LEU A C 1
ATOM 1557 O O . LEU A 1 202 ? -18.320 2.453 42.675 1.00 91.38 202 LEU A O 1
ATOM 1561 N N . TYR A 1 203 ? -16.357 3.214 41.858 1.00 93.75 203 TYR A N 1
ATOM 1562 C CA . TYR A 1 203 ? -15.581 2.000 42.091 1.00 93.75 203 TYR A CA 1
ATOM 1563 C C . TYR A 1 203 ? -15.515 1.637 43.584 1.00 93.75 203 TYR A C 1
ATOM 1565 O O . TYR A 1 203 ? -15.273 2.489 44.444 1.00 93.75 203 TYR A O 1
ATOM 1573 N N . VAL A 1 204 ? -15.711 0.355 43.885 1.00 93.50 204 VAL A N 1
ATOM 1574 C CA . VAL A 1 204 ? -15.722 -0.203 45.246 1.00 93.50 204 VAL A CA 1
ATOM 1575 C C . VAL A 1 204 ? -14.527 -1.125 45.470 1.00 93.50 204 VAL A C 1
ATOM 1577 O O . VAL A 1 204 ? -13.871 -1.048 46.507 1.00 93.50 204 VAL A O 1
ATOM 1580 N N . GLY A 1 205 ? -14.259 -2.014 44.517 1.00 93.50 205 GLY A N 1
ATOM 1581 C CA . GLY A 1 205 ? -13.221 -3.031 44.634 1.00 93.50 205 GLY A CA 1
ATOM 1582 C C . GLY A 1 205 ? -13.214 -3.996 43.453 1.00 93.50 205 GLY A C 1
ATOM 1583 O O . GLY A 1 205 ? -14.099 -3.951 42.599 1.00 93.50 205 GLY A O 1
ATOM 1584 N N . THR A 1 206 ? -12.230 -4.891 43.441 1.00 95.06 206 THR A N 1
ATOM 1585 C CA . THR A 1 206 ? -12.012 -5.883 42.380 1.00 95.06 206 THR A CA 1
ATOM 1586 C C . THR A 1 206 ? -12.116 -7.301 42.940 1.00 95.06 206 THR A C 1
ATOM 1588 O O . THR A 1 206 ? -11.743 -7.559 44.086 1.00 95.06 206 THR A O 1
ATOM 1591 N N . ILE A 1 207 ? -12.611 -8.227 42.122 1.00 94.75 207 ILE A N 1
ATOM 1592 C CA . ILE A 1 207 ? -12.585 -9.672 42.359 1.00 94.75 207 ILE A CA 1
ATOM 1593 C C . ILE A 1 207 ? -11.645 -10.328 41.356 1.00 94.75 207 ILE A C 1
ATOM 1595 O O . ILE A 1 207 ? -11.747 -10.072 40.161 1.00 94.75 207 ILE A O 1
ATOM 1599 N N . GLU A 1 208 ? -10.795 -11.228 41.834 1.00 95.12 208 GLU A N 1
ATOM 1600 C CA . GLU A 1 208 ? -10.012 -12.146 41.004 1.00 95.12 208 GLU A CA 1
ATOM 1601 C C . GLU A 1 208 ? -10.804 -13.430 40.728 1.00 95.12 208 GLU A C 1
ATOM 1603 O O . GLU A 1 208 ? -11.309 -14.075 41.655 1.00 95.12 208 GLU A O 1
ATOM 1608 N N . PHE A 1 209 ? -10.913 -13.840 39.463 1.00 93.31 209 PHE A N 1
ATOM 1609 C CA . PHE A 1 209 ? -11.516 -15.135 39.144 1.00 93.31 209 PHE A CA 1
ATOM 1610 C C . PHE A 1 209 ? -10.626 -16.282 39.660 1.00 93.31 209 PHE A C 1
ATOM 1612 O O . PHE A 1 209 ? -9.402 -16.179 39.600 1.00 93.31 209 PHE A O 1
ATOM 1619 N N . PRO A 1 210 ? -11.205 -17.381 40.188 1.00 93.81 210 PRO A N 1
ATOM 1620 C CA . PRO A 1 210 ? -12.590 -17.835 40.025 1.00 93.81 210 PRO A CA 1
ATOM 1621 C C . PRO A 1 210 ? -13.568 -17.394 41.131 1.00 93.81 210 PRO A C 1
ATOM 1623 O O . PRO A 1 210 ? -14.642 -17.987 41.255 1.00 93.81 210 PRO A O 1
ATOM 1626 N N . ALA A 1 211 ? -13.241 -16.403 41.968 1.00 93.12 211 ALA A N 1
ATOM 1627 C CA . ALA A 1 211 ? -14.194 -15.928 42.970 1.00 93.12 211 ALA A CA 1
ATOM 1628 C C . ALA A 1 211 ? -15.413 -15.252 42.305 1.00 93.12 211 ALA A C 1
ATOM 1630 O O . ALA A 1 211 ? -15.289 -14.537 41.316 1.00 93.12 211 ALA A O 1
ATOM 1631 N N . THR A 1 212 ? -16.612 -15.483 42.854 1.00 93.12 212 THR A N 1
ATOM 1632 C CA . THR A 1 212 ? -17.896 -14.995 42.293 1.00 93.12 212 THR A CA 1
ATOM 1633 C C . THR A 1 212 ? -18.757 -14.238 43.311 1.00 93.12 212 THR A C 1
ATOM 1635 O O . THR A 1 212 ? -19.944 -13.975 43.091 1.00 93.12 212 THR A O 1
ATOM 1638 N N . SER A 1 213 ? -18.166 -13.889 44.456 1.00 93.50 213 SER A N 1
ATOM 1639 C CA . SER A 1 213 ? -18.819 -13.131 45.521 1.00 93.50 213 SER A CA 1
ATOM 1640 C C . SER A 1 213 ? -17.876 -12.102 46.124 1.00 93.50 213 SER A C 1
ATOM 1642 O O . SER A 1 213 ? -16.691 -12.384 46.288 1.00 93.50 213 SER A O 1
ATOM 1644 N N . PHE A 1 214 ? -18.420 -10.960 46.531 1.00 94.56 214 PHE A N 1
ATOM 1645 C CA . PHE A 1 214 ? -17.683 -9.870 47.165 1.00 94.56 214 PHE A CA 1
ATOM 1646 C C . PHE A 1 214 ? -18.507 -9.273 48.295 1.00 94.56 214 PHE A C 1
ATOM 1648 O O . PHE A 1 214 ? -19.733 -9.281 48.245 1.00 94.56 214 PHE A O 1
ATOM 1655 N N . THR A 1 215 ? -17.850 -8.774 49.335 1.00 94.94 215 THR A N 1
ATOM 1656 C CA . THR A 1 215 ? -18.534 -8.075 50.427 1.00 94.94 215 THR A CA 1
ATOM 1657 C C . THR A 1 215 ? -18.066 -6.635 50.443 1.00 94.94 215 THR A C 1
ATOM 1659 O O . THR A 1 215 ? -16.910 -6.364 50.750 1.00 94.94 215 THR A O 1
ATOM 1662 N N . ASP A 1 216 ? -18.974 -5.723 50.120 1.00 92.75 216 ASP A N 1
ATOM 1663 C CA . ASP A 1 216 ? -18.725 -4.292 50.174 1.00 92.75 216 ASP A CA 1
ATOM 1664 C C . ASP A 1 216 ? -18.882 -3.787 51.608 1.00 92.75 216 ASP A C 1
ATOM 1666 O O . ASP A 1 216 ? -19.985 -3.760 52.146 1.00 92.75 216 ASP A O 1
ATOM 1670 N N . ASN A 1 217 ? -17.771 -3.372 52.211 1.00 90.50 217 ASN A N 1
ATOM 1671 C CA . ASN A 1 217 ? -17.686 -2.704 53.509 1.00 90.50 217 ASN A CA 1
ATOM 1672 C C . ASN A 1 217 ? -17.073 -1.291 53.396 1.00 90.50 217 ASN A C 1
ATOM 1674 O O . ASN A 1 217 ? -16.663 -0.703 54.401 1.00 90.50 217 ASN A O 1
ATOM 1678 N N . VAL A 1 218 ? -16.985 -0.746 52.179 1.00 90.25 218 VAL A N 1
ATOM 1679 C CA . VAL A 1 218 ? -16.311 0.522 51.895 1.00 90.25 218 VAL A CA 1
ATOM 1680 C C . VAL A 1 218 ? -17.232 1.678 52.281 1.00 90.25 218 VAL A C 1
ATOM 1682 O O . VAL A 1 218 ? -18.410 1.711 51.919 1.00 90.25 218 VAL A O 1
ATOM 1685 N N . LYS A 1 219 ? -16.714 2.654 53.031 1.00 88.12 219 LYS A N 1
ATOM 1686 C CA . LYS A 1 219 ? -17.453 3.884 53.365 1.00 88.12 219 LYS A CA 1
ATOM 1687 C C . LYS A 1 219 ? -17.549 4.804 52.152 1.00 88.12 219 LYS A C 1
ATOM 1689 O O . LYS A 1 219 ? -16.680 4.760 51.289 1.00 88.12 219 LYS A O 1
ATOM 1694 N N . MET A 1 220 ? -18.546 5.680 52.102 1.00 82.25 220 MET A N 1
ATOM 1695 C CA . MET A 1 220 ? -18.749 6.611 50.986 1.00 82.25 220 MET A CA 1
ATOM 1696 C C . MET A 1 220 ? -17.502 7.466 50.691 1.00 82.25 220 MET A C 1
ATOM 1698 O O . MET A 1 220 ? -17.168 7.664 49.529 1.00 82.25 220 MET A O 1
ATOM 1702 N N . LEU A 1 221 ? -16.762 7.892 51.724 1.00 81.81 221 LEU A N 1
ATOM 1703 C CA . LEU A 1 221 ? -15.505 8.647 51.577 1.00 81.81 221 LEU A CA 1
ATOM 1704 C C . LEU A 1 221 ? -14.372 7.846 50.900 1.00 81.81 221 LEU A C 1
ATOM 1706 O O . LEU A 1 221 ? -13.433 8.441 50.384 1.00 81.81 221 LEU A O 1
ATOM 1710 N N . GLY A 1 222 ? -14.430 6.514 50.943 1.00 83.25 222 GLY A N 1
ATOM 1711 C CA . GLY A 1 222 ? -13.407 5.618 50.396 1.00 83.25 222 GLY A CA 1
ATOM 1712 C C . GLY A 1 222 ? -13.723 5.081 49.001 1.00 83.25 222 GLY A C 1
ATOM 1713 O O . GLY A 1 222 ? -13.044 4.158 48.561 1.00 83.25 222 GLY A O 1
ATOM 1714 N N . LEU A 1 223 ? -14.761 5.600 48.338 1.00 87.75 223 LEU A N 1
ATOM 1715 C CA . LEU A 1 223 ? -15.111 5.195 46.980 1.00 87.75 223 LEU A CA 1
ATOM 1716 C C . LEU A 1 223 ? -14.100 5.721 45.959 1.00 87.75 223 LEU A C 1
ATOM 1718 O O . LEU A 1 223 ? -13.565 6.821 46.099 1.00 87.75 223 LEU A O 1
ATOM 1722 N N . GLY A 1 224 ? -13.833 4.900 44.947 1.00 88.12 224 GLY A N 1
ATOM 1723 C CA . GLY A 1 224 ? -12.893 5.197 43.876 1.00 88.12 224 GLY A CA 1
ATOM 1724 C C . GLY A 1 224 ? -13.501 6.035 42.745 1.00 88.12 224 GLY A C 1
ATOM 1725 O O . GLY A 1 224 ? -14.520 6.702 42.939 1.00 88.12 224 GLY A O 1
ATOM 1726 N N . PRO A 1 225 ? -12.865 6.028 41.558 1.00 87.94 225 PRO A N 1
ATOM 1727 C CA . PRO A 1 225 ? -13.317 6.814 40.416 1.00 87.94 225 PRO A CA 1
ATOM 1728 C C . PRO A 1 225 ? -14.695 6.376 39.907 1.00 87.94 225 PRO A C 1
ATOM 1730 O O . PRO A 1 225 ? -15.177 5.276 40.192 1.00 87.94 225 PRO A O 1
ATOM 1733 N N . VAL A 1 226 ? -15.310 7.272 39.141 1.00 90.19 226 VAL A N 1
ATOM 1734 C CA . VAL A 1 226 ? -16.561 7.025 38.420 1.00 90.19 226 VAL A CA 1
ATOM 1735 C C . VAL A 1 226 ? -16.328 5.986 37.324 1.00 90.19 226 VAL A C 1
ATOM 1737 O O . VAL A 1 226 ? -15.257 5.950 36.719 1.00 90.19 226 VAL A O 1
ATOM 1740 N N . LEU A 1 227 ? -17.330 5.142 37.084 1.00 89.19 227 LEU A N 1
ATOM 1741 C CA . LEU A 1 227 ? -17.384 4.242 35.938 1.00 89.19 227 LEU A CA 1
ATOM 1742 C C . LEU A 1 227 ? -17.384 5.052 34.631 1.00 89.19 227 LEU A C 1
ATOM 1744 O O . LEU A 1 227 ? -18.323 5.800 34.380 1.00 89.19 227 LEU A O 1
ATOM 1748 N N . ASP A 1 228 ? -16.362 4.855 33.801 1.00 87.81 228 ASP A N 1
ATOM 1749 C CA . ASP A 1 228 ? -16.134 5.603 32.550 1.00 87.81 228 ASP A CA 1
ATOM 1750 C C . ASP A 1 228 ? -16.170 4.692 31.303 1.00 87.81 228 ASP A C 1
ATOM 1752 O O . ASP A 1 228 ? -15.557 4.977 30.273 1.00 87.81 228 ASP A O 1
ATOM 1756 N N . THR A 1 229 ? -16.824 3.532 31.428 1.00 90.62 229 THR A N 1
ATOM 1757 C CA . THR A 1 229 ? -16.882 2.481 30.397 1.00 90.62 229 THR A CA 1
ATOM 1758 C C . THR A 1 229 ? -18.308 2.058 30.049 1.00 90.62 229 THR A C 1
ATOM 1760 O O . THR A 1 229 ? -18.530 0.959 29.541 1.00 90.62 229 THR A O 1
ATOM 1763 N N . ASP A 1 230 ? -19.304 2.905 30.318 1.00 86.38 230 ASP A N 1
ATOM 1764 C CA . ASP A 1 230 ? -20.705 2.604 30.000 1.00 86.38 230 ASP A CA 1
ATOM 1765 C C . ASP A 1 230 ? -20.981 2.543 28.487 1.00 86.38 230 ASP A C 1
ATOM 1767 O O . ASP A 1 230 ? -21.857 1.792 28.050 1.00 86.38 230 ASP A O 1
ATOM 1771 N N . ASP A 1 231 ? -20.195 3.278 27.702 1.00 86.31 231 ASP A N 1
ATOM 1772 C CA . ASP A 1 231 ? -20.258 3.388 26.247 1.00 86.31 231 ASP A CA 1
ATOM 1773 C C . ASP A 1 231 ? -19.348 2.393 25.502 1.00 86.31 231 ASP A C 1
ATOM 1775 O O . ASP A 1 231 ? -19.356 2.343 24.265 1.00 86.31 231 ASP A O 1
ATOM 1779 N N . VAL A 1 232 ? -18.591 1.567 26.235 1.00 90.81 232 VAL A N 1
ATOM 1780 C CA . VAL A 1 232 ? -17.691 0.575 25.639 1.00 90.81 232 VAL A CA 1
ATOM 1781 C C . VAL A 1 232 ? -18.488 -0.464 24.863 1.00 90.81 232 VAL A C 1
ATOM 1783 O O . VAL A 1 232 ? -19.438 -1.079 25.348 1.00 90.81 232 VAL A O 1
ATOM 1786 N N . THR A 1 233 ? -18.062 -0.697 23.630 1.00 92.12 233 THR A N 1
ATOM 1787 C CA . THR A 1 233 ? -18.725 -1.598 22.686 1.00 92.12 233 THR A CA 1
ATOM 1788 C C . THR A 1 233 ? -17.703 -2.524 22.051 1.00 92.12 233 THR A C 1
ATOM 1790 O O . THR A 1 233 ? -16.578 -2.125 21.764 1.00 92.12 233 THR A O 1
ATOM 1793 N N . MET A 1 234 ? -18.088 -3.786 21.864 1.00 91.94 234 MET A N 1
ATOM 1794 C CA . MET A 1 234 ? -17.228 -4.777 21.220 1.00 91.94 234 MET A CA 1
ATOM 1795 C C . MET A 1 234 ? -17.041 -4.461 19.731 1.00 91.94 234 MET A C 1
ATOM 1797 O O . MET A 1 234 ? -17.958 -3.905 19.118 1.00 91.94 234 MET A O 1
ATOM 1801 N N . PRO A 1 235 ? -15.911 -4.871 19.128 1.00 93.19 235 PRO A N 1
ATOM 1802 C CA . PRO A 1 235 ? -15.758 -4.816 17.687 1.00 93.19 235 PRO A CA 1
ATOM 1803 C C . PRO A 1 235 ? -16.853 -5.647 16.998 1.00 93.19 235 PRO A C 1
ATOM 1805 O O . PRO A 1 235 ? -17.255 -6.701 17.510 1.00 93.19 235 PRO A O 1
ATOM 1808 N N . PRO A 1 236 ? -17.330 -5.201 15.826 1.00 91.56 236 PRO A N 1
ATOM 1809 C CA . PRO A 1 236 ? -18.169 -6.008 14.953 1.00 91.56 236 PRO A CA 1
ATOM 1810 C C . PRO A 1 236 ? -17.575 -7.393 14.670 1.00 91.56 236 PRO A C 1
ATOM 1812 O O . PRO A 1 236 ? -16.359 -7.564 14.565 1.00 91.56 236 PRO A O 1
ATOM 1815 N N . GLN A 1 237 ? -18.452 -8.384 14.512 1.00 90.81 237 GLN A N 1
ATOM 1816 C CA . GLN A 1 237 ? -18.059 -9.707 14.026 1.00 90.81 237 GLN A CA 1
ATOM 1817 C C . GLN A 1 237 ? -17.744 -9.654 12.527 1.00 90.81 237 GLN A C 1
ATOM 1819 O O . GLN A 1 237 ? -18.282 -8.814 11.813 1.00 90.81 237 GLN A O 1
ATOM 1824 N N . TYR A 1 238 ? -16.905 -10.580 12.067 1.00 91.38 238 TYR A N 1
ATOM 1825 C CA . TYR A 1 238 ? -16.456 -10.730 10.678 1.00 91.38 238 TYR A CA 1
ATOM 1826 C C . TYR A 1 238 ? -15.759 -9.486 10.113 1.00 91.38 238 TYR A C 1
ATOM 1828 O O . TYR A 1 238 ? -15.886 -9.171 8.935 1.00 91.38 238 TYR A O 1
ATOM 1836 N N . MET A 1 239 ? -15.022 -8.777 10.969 1.00 91.81 239 MET A N 1
ATOM 1837 C CA . MET A 1 239 ? -14.193 -7.649 10.560 1.00 91.81 239 MET A CA 1
ATOM 1838 C C . MET A 1 239 ? -12.999 -8.113 9.715 1.00 91.81 239 MET A C 1
ATOM 1840 O O . MET A 1 239 ? -12.362 -9.123 10.023 1.00 91.81 239 MET A O 1
ATOM 1844 N N . GLU A 1 240 ? -12.683 -7.322 8.697 1.00 91.81 240 GLU A N 1
ATOM 1845 C CA . GLU A 1 240 ? -11.619 -7.515 7.712 1.00 91.81 240 GLU A CA 1
ATOM 1846 C C . GLU A 1 240 ? -10.816 -6.213 7.534 1.00 91.81 240 GLU A C 1
ATOM 1848 O O . GLU A 1 240 ? -11.264 -5.135 7.940 1.00 91.81 240 GLU A O 1
ATOM 1853 N N . ASN A 1 241 ? -9.640 -6.294 6.906 1.00 91.44 241 ASN A N 1
ATOM 1854 C CA . ASN A 1 241 ? -8.767 -5.153 6.602 1.00 91.44 241 ASN A CA 1
ATOM 1855 C C . ASN A 1 241 ? -8.391 -4.301 7.833 1.00 91.44 241 ASN A C 1
ATOM 1857 O O . ASN A 1 241 ? -8.529 -3.077 7.820 1.00 91.44 241 ASN A O 1
ATOM 1861 N N . ILE A 1 242 ? -7.954 -4.927 8.930 1.00 94.38 242 ILE A N 1
ATOM 1862 C CA . ILE A 1 242 ? -7.514 -4.178 10.118 1.00 94.38 242 ILE A CA 1
ATOM 1863 C C . ILE A 1 242 ? -6.310 -3.283 9.798 1.00 94.38 242 ILE A C 1
ATOM 1865 O O . ILE A 1 242 ? -5.337 -3.714 9.186 1.00 94.38 242 ILE A O 1
ATOM 1869 N N . CYS A 1 243 ? -6.353 -2.034 10.252 1.00 92.56 243 CYS A N 1
ATOM 1870 C CA . CYS A 1 243 ? -5.294 -1.063 10.025 1.00 92.56 243 CYS A CA 1
ATOM 1871 C C . CYS A 1 243 ? -5.084 -0.167 11.253 1.00 92.56 243 CYS A C 1
ATOM 1873 O O . CYS A 1 243 ? -6.045 0.221 11.924 1.00 92.56 243 CYS A O 1
ATOM 1875 N N . SER A 1 244 ? -3.825 0.177 11.541 1.00 91.31 244 SER A N 1
ATOM 1876 C CA . SER A 1 244 ? -3.474 1.159 12.570 1.00 91.31 244 SER A CA 1
ATOM 1877 C C . SER A 1 244 ? -3.479 2.572 11.995 1.00 91.31 244 SER A C 1
ATOM 1879 O O . SER A 1 244 ? -2.975 2.833 10.905 1.00 91.31 244 SER A O 1
ATOM 1881 N N . ILE A 1 245 ? -4.036 3.506 12.759 1.00 89.31 245 ILE A N 1
ATOM 1882 C CA . ILE A 1 245 ? -3.957 4.940 12.502 1.00 89.31 245 ILE A CA 1
ATOM 1883 C C . ILE A 1 245 ? -3.034 5.542 13.557 1.00 89.31 245 ILE A C 1
ATOM 1885 O O . ILE A 1 245 ? -3.474 5.959 14.635 1.00 89.31 245 ILE A O 1
ATOM 1889 N N . ASP A 1 246 ? -1.749 5.604 13.221 1.00 80.31 246 ASP A N 1
ATOM 1890 C CA . ASP A 1 246 ? -0.674 5.933 14.164 1.00 80.31 246 ASP A CA 1
ATOM 1891 C C . ASP A 1 246 ? -0.839 7.317 14.804 1.00 80.31 246 ASP A C 1
ATOM 1893 O O . ASP A 1 246 ? -0.624 7.487 16.002 1.00 80.31 246 ASP A O 1
ATOM 1897 N N . VAL A 1 247 ? -1.291 8.306 14.025 1.00 76.94 247 VAL A N 1
ATOM 1898 C CA . VAL A 1 247 ? -1.393 9.714 14.457 1.00 76.94 247 VAL A CA 1
ATOM 1899 C C . VAL A 1 247 ? -2.337 9.891 15.647 1.00 76.94 247 VAL A C 1
ATOM 1901 O O . VAL A 1 247 ? -2.078 10.713 16.521 1.00 76.94 247 VAL A O 1
ATOM 1904 N N . THR A 1 248 ? -3.424 9.120 15.685 1.00 79.38 248 THR A N 1
ATOM 1905 C CA . THR A 1 248 ? -4.431 9.171 16.757 1.00 79.38 248 THR A CA 1
ATOM 1906 C C . THR A 1 248 ? -4.388 7.951 17.672 1.00 79.38 248 THR A C 1
ATOM 1908 O O . THR A 1 248 ? -5.193 7.871 18.594 1.00 79.38 248 THR A O 1
ATOM 1911 N N . THR A 1 249 ? -3.499 6.987 17.395 1.00 86.81 249 THR A N 1
ATOM 1912 C CA . THR A 1 249 ? -3.430 5.691 18.088 1.00 86.81 249 THR A CA 1
ATOM 1913 C C . THR A 1 249 ? -4.813 5.026 18.151 1.00 86.81 249 THR A C 1
ATOM 1915 O O . THR A 1 249 ? -5.421 4.869 19.214 1.00 86.81 249 THR A O 1
ATOM 1918 N N . ARG A 1 250 ? -5.350 4.705 16.967 1.00 87.81 250 ARG A N 1
ATOM 1919 C CA . ARG A 1 250 ? -6.665 4.071 16.763 1.00 87.81 250 ARG A CA 1
ATOM 1920 C C . ARG A 1 250 ? -6.544 2.898 15.808 1.00 87.81 250 ARG A C 1
ATOM 1922 O O . ARG A 1 250 ? -5.653 2.891 14.967 1.00 87.81 250 ARG A O 1
ATOM 1929 N N . LEU A 1 251 ? -7.484 1.967 15.893 1.00 92.25 251 LEU A N 1
ATOM 1930 C CA . LEU A 1 251 ? -7.673 0.942 14.876 1.00 92.25 251 LEU A CA 1
ATOM 1931 C C . LEU A 1 251 ? -8.841 1.315 13.973 1.00 92.25 251 LEU A C 1
ATOM 1933 O O . LEU A 1 251 ? -9.824 1.911 14.420 1.00 92.25 251 LEU A O 1
ATOM 1937 N N . ALA A 1 252 ? -8.727 0.927 12.711 1.00 93.69 252 ALA A N 1
ATOM 1938 C CA . ALA A 1 252 ? -9.819 0.920 11.759 1.00 93.69 252 ALA A CA 1
ATOM 1939 C C . ALA A 1 252 ? -9.948 -0.472 11.150 1.00 93.69 252 ALA A C 1
ATOM 1941 O O . ALA A 1 252 ? -8.945 -1.120 10.869 1.00 93.69 252 ALA A O 1
ATOM 1942 N N . GLY A 1 253 ? -11.175 -0.918 10.933 1.00 94.06 253 GLY A N 1
ATOM 1943 C CA . GLY A 1 253 ? -11.464 -2.176 10.255 1.00 94.06 253 GLY A CA 1
ATOM 1944 C C . GLY A 1 253 ? -12.733 -2.051 9.434 1.00 94.06 253 GLY A C 1
ATOM 1945 O O . GLY A 1 253 ? -13.480 -1.081 9.565 1.00 94.06 253 GLY A O 1
ATOM 1946 N N . THR A 1 254 ? -12.975 -3.021 8.569 1.00 93.88 254 THR A N 1
ATOM 1947 C CA . THR A 1 254 ? -14.066 -2.979 7.593 1.00 93.88 254 THR A CA 1
ATOM 1948 C C . THR A 1 254 ? -14.944 -4.208 7.707 1.00 93.88 254 THR A C 1
ATOM 1950 O O . THR A 1 254 ? -14.496 -5.259 8.153 1.00 93.88 254 THR A O 1
ATOM 1953 N N . HIS A 1 255 ? -16.211 -4.065 7.344 1.00 92.88 255 HIS A N 1
ATOM 1954 C CA . HIS A 1 255 ? -17.107 -5.190 7.107 1.00 92.88 255 HIS A CA 1
ATOM 1955 C C . HIS A 1 255 ? -18.174 -4.736 6.109 1.00 92.88 255 HIS A C 1
ATOM 1957 O O . HIS A 1 255 ? -18.829 -3.711 6.331 1.00 92.88 255 HIS A O 1
ATOM 1963 N N . ASP A 1 256 ? -18.328 -5.472 5.010 1.00 91.88 256 ASP A N 1
ATOM 1964 C CA . ASP A 1 256 ? -19.166 -5.102 3.864 1.00 91.88 256 ASP A CA 1
ATOM 1965 C C . ASP A 1 256 ? -18.831 -3.694 3.319 1.00 91.88 256 ASP A C 1
ATOM 1967 O O . ASP A 1 256 ? -17.722 -3.431 2.862 1.00 91.88 256 ASP A O 1
ATOM 1971 N N . ASN A 1 257 ? -19.780 -2.757 3.370 1.00 93.31 257 ASN A N 1
ATOM 1972 C CA . ASN A 1 257 ? -19.635 -1.372 2.921 1.00 93.31 257 ASN A CA 1
ATOM 1973 C C . ASN A 1 257 ? -19.350 -0.388 4.070 1.00 93.31 257 ASN A C 1
ATOM 1975 O O . ASN A 1 257 ? -19.554 0.821 3.925 1.00 93.31 257 ASN A O 1
ATOM 1979 N N . ARG A 1 258 ? -18.938 -0.884 5.242 1.00 93.31 258 ARG A N 1
ATOM 1980 C CA . ARG A 1 258 ? -18.780 -0.073 6.453 1.00 93.31 258 ARG A CA 1
ATOM 1981 C C . ARG A 1 258 ? -17.351 -0.065 6.961 1.00 93.31 258 ARG A C 1
ATOM 1983 O O . ARG A 1 258 ? -16.689 -1.099 7.004 1.00 93.31 258 ARG A O 1
ATOM 1990 N N . VAL A 1 259 ? -16.914 1.109 7.403 1.00 94.12 259 VAL A N 1
ATOM 1991 C CA . VAL A 1 259 ? -15.641 1.332 8.089 1.00 94.12 259 VAL A CA 1
ATOM 1992 C C . VAL A 1 259 ? -15.930 1.623 9.555 1.00 94.12 259 VAL A C 1
ATOM 1994 O O . VAL A 1 259 ? -16.671 2.550 9.889 1.00 94.12 259 VAL A O 1
ATOM 1997 N N . PHE A 1 260 ? -15.325 0.839 10.433 1.00 93.06 260 PHE A N 1
ATOM 1998 C CA . PHE A 1 260 ? -15.412 0.987 11.877 1.00 93.06 260 PHE A CA 1
ATOM 1999 C C . PHE A 1 260 ? -14.109 1.566 12.403 1.00 93.06 260 PHE A C 1
ATOM 2001 O O . PHE A 1 260 ? -13.036 1.254 11.889 1.00 93.06 260 PHE A O 1
ATOM 2008 N N . PHE A 1 261 ? -14.200 2.366 13.460 1.00 92.12 261 PHE A N 1
ATOM 2009 C CA . PHE A 1 261 ? -13.036 2.910 14.147 1.00 92.12 261 PHE A CA 1
ATOM 2010 C C . PHE A 1 261 ? -13.147 2.650 15.642 1.00 92.12 261 PHE A C 1
ATOM 2012 O O . PHE A 1 261 ? -14.214 2.837 16.233 1.00 92.12 261 PHE A O 1
ATOM 2019 N N . SER A 1 262 ? -12.027 2.297 16.264 1.00 91.75 262 SER A N 1
ATOM 2020 C CA . SER A 1 262 ? -11.942 2.219 17.718 1.00 91.75 262 SER A CA 1
ATOM 2021 C C . SER A 1 262 ? -11.972 3.613 18.349 1.00 91.75 262 SER A C 1
ATOM 2023 O O . SER A 1 262 ? -11.707 4.618 17.685 1.00 91.75 262 SER A O 1
ATOM 2025 N N . GLU A 1 263 ? -12.222 3.706 19.648 1.00 88.88 263 GLU A N 1
ATOM 2026 C CA . GLU A 1 263 ? -11.911 4.912 20.426 1.00 88.88 263 GLU A CA 1
ATOM 2027 C C . GLU A 1 263 ? -10.388 5.195 20.410 1.00 88.88 263 GLU A C 1
ATOM 2029 O O . GLU A 1 263 ? -9.588 4.247 20.391 1.00 88.88 263 GLU A O 1
ATOM 2034 N N . PRO A 1 264 ? -9.948 6.473 20.409 1.00 86.94 264 PRO A N 1
ATOM 2035 C CA . PRO A 1 264 ? -8.545 6.833 20.615 1.00 86.94 264 PRO A CA 1
ATOM 2036 C C . PRO A 1 264 ? -8.014 6.237 21.916 1.00 86.94 264 PRO A C 1
ATOM 2038 O O . PRO A 1 264 ? -8.648 6.358 22.964 1.00 86.94 264 PRO A O 1
ATOM 2041 N N . PHE A 1 265 ? -6.860 5.570 21.851 1.00 86.44 265 PHE A N 1
ATOM 2042 C CA . PHE A 1 265 ? -6.213 4.885 22.982 1.00 86.44 265 PHE A CA 1
ATOM 2043 C C . PHE A 1 265 ? -7.025 3.761 23.660 1.00 86.44 265 PHE A C 1
ATOM 2045 O O . PHE A 1 265 ? -6.482 3.064 24.516 1.00 86.44 265 PHE A O 1
ATOM 2052 N N . ARG A 1 266 ? -8.282 3.517 23.265 1.00 90.00 266 ARG A N 1
ATOM 2053 C CA . ARG A 1 266 ? -9.120 2.401 23.732 1.00 90.00 266 ARG A CA 1
ATOM 2054 C C . ARG A 1 266 ? -9.432 1.461 22.568 1.00 90.00 266 ARG A C 1
ATOM 2056 O O . ARG A 1 266 ? -10.559 1.398 22.083 1.00 90.00 266 ARG A O 1
ATOM 2063 N N . LEU A 1 267 ? -8.425 0.710 22.117 1.00 90.81 267 LEU A N 1
ATOM 2064 C CA . LEU A 1 267 ? -8.519 -0.141 20.916 1.00 90.81 267 LEU A CA 1
ATOM 2065 C C . LEU A 1 267 ? -9.512 -1.309 21.036 1.00 90.81 267 LEU A C 1
ATOM 2067 O O . LEU A 1 267 ? -9.877 -1.922 20.034 1.00 90.81 267 LEU A O 1
ATOM 2071 N N . TRP A 1 268 ? -9.974 -1.606 22.251 1.00 92.38 268 TRP A N 1
ATOM 2072 C CA . TRP A 1 268 ? -11.005 -2.607 22.511 1.00 92.38 268 TRP A CA 1
ATOM 2073 C C . TRP A 1 268 ? -12.438 -2.057 22.414 1.00 92.38 268 TRP A C 1
ATOM 2075 O O . TRP A 1 268 ? -13.374 -2.853 22.427 1.00 92.38 268 TRP A O 1
ATOM 2085 N N . SER A 1 269 ? -12.621 -0.732 22.323 1.00 93.25 269 SER A N 1
ATOM 2086 C CA . SER A 1 269 ? -13.933 -0.075 22.265 1.00 93.25 269 SER A CA 1
ATOM 2087 C C . SER A 1 269 ? -14.234 0.441 20.858 1.00 93.25 269 SER A C 1
ATOM 2089 O O . SER A 1 269 ? -13.455 1.225 20.317 1.00 93.25 269 SER A O 1
ATOM 2091 N N . TRP A 1 270 ? -15.362 0.028 20.278 1.00 93.19 270 TRP A N 1
ATOM 2092 C CA . TRP A 1 270 ? -15.737 0.270 18.876 1.00 93.19 270 TRP A CA 1
ATOM 2093 C C . TRP A 1 270 ? -17.133 0.897 18.751 1.00 93.19 270 TRP A C 1
ATOM 2095 O O . TRP A 1 270 ? -18.078 0.253 18.286 1.00 93.19 270 TRP A O 1
ATOM 2105 N N . PRO A 1 271 ? -17.299 2.158 19.179 1.00 90.00 271 PRO A N 1
ATOM 2106 C CA . PRO A 1 271 ? -18.611 2.775 19.278 1.00 90.00 271 PRO A CA 1
ATOM 2107 C C . PRO A 1 271 ? -19.197 3.092 17.903 1.00 90.00 271 PRO A C 1
ATOM 2109 O O . PRO A 1 271 ? -18.544 3.671 17.034 1.00 90.00 271 PRO A O 1
ATOM 2112 N N . ALA A 1 272 ? -20.494 2.818 17.750 1.00 88.31 272 ALA A N 1
ATOM 2113 C CA . ALA A 1 272 ? -21.239 3.056 16.511 1.00 88.31 272 ALA A CA 1
ATOM 2114 C C . ALA A 1 272 ? -21.229 4.530 16.055 1.00 88.31 272 ALA A C 1
ATOM 2116 O O . ALA A 1 272 ? -21.444 4.820 14.885 1.00 88.31 272 ALA A O 1
ATOM 2117 N N . LYS A 1 273 ? -20.936 5.484 16.955 1.00 86.12 273 LYS A N 1
ATOM 2118 C CA . LYS A 1 273 ? -20.811 6.912 16.608 1.00 86.12 273 LYS A CA 1
ATOM 2119 C C . LYS A 1 273 ? -19.674 7.202 15.617 1.00 86.12 273 LYS A C 1
ATOM 2121 O O . LYS A 1 273 ? -19.702 8.245 14.975 1.00 86.12 273 LYS A O 1
ATOM 2126 N N . TYR A 1 274 ? -18.685 6.311 15.509 1.00 87.31 274 TYR A N 1
ATOM 2127 C CA . TYR A 1 274 ? -17.579 6.435 14.558 1.00 87.31 274 TYR A CA 1
ATOM 2128 C C . TYR A 1 274 ? -17.749 5.572 13.308 1.00 87.31 274 TYR A C 1
ATOM 2130 O O . TYR A 1 274 ? -16.876 5.586 12.449 1.00 87.31 274 TYR A O 1
ATOM 2138 N N . GLU A 1 275 ? -18.849 4.833 13.186 1.00 89.69 275 GLU A N 1
ATOM 2139 C CA . GLU A 1 275 ? -19.141 4.019 12.010 1.00 89.69 275 GLU A CA 1
ATOM 2140 C C . GLU A 1 275 ? -19.379 4.910 10.783 1.00 89.69 275 GLU A C 1
ATOM 2142 O O . GLU A 1 275 ? -20.201 5.829 10.805 1.00 89.69 275 GLU A O 1
ATOM 2147 N N . LEU A 1 276 ? -18.664 4.624 9.696 1.00 91.00 276 LEU A N 1
ATOM 2148 C CA . LEU A 1 276 ? -18.872 5.247 8.395 1.00 91.00 276 LEU A CA 1
ATOM 2149 C C . LEU A 1 276 ? -19.446 4.208 7.438 1.00 91.00 276 LEU A C 1
ATOM 2151 O O . LEU A 1 276 ? -18.900 3.119 7.294 1.00 91.00 276 LEU A O 1
ATOM 2155 N N . THR A 1 277 ? -20.539 4.549 6.763 1.00 92.19 277 THR A N 1
ATOM 2156 C CA . THR A 1 277 ? -21.128 3.716 5.706 1.00 92.19 277 THR A CA 1
ATOM 2157 C C . THR A 1 277 ? -20.804 4.329 4.350 1.00 92.19 277 THR A C 1
ATOM 2159 O O . THR A 1 277 ? -21.044 5.519 4.143 1.00 92.19 277 THR A O 1
ATOM 2162 N N . LEU A 1 278 ? -20.248 3.524 3.449 1.00 93.38 278 LEU A N 1
ATOM 2163 C CA . LEU A 1 278 ? -19.956 3.879 2.063 1.00 93.38 278 LEU A CA 1
ATOM 2164 C C . LEU A 1 278 ? -21.044 3.313 1.136 1.00 93.38 278 LEU A C 1
ATOM 2166 O O . LEU A 1 278 ? -21.798 2.414 1.516 1.00 93.38 278 LEU A O 1
ATOM 2170 N N . ASP A 1 279 ? -21.126 3.822 -0.093 1.00 91.94 279 ASP A N 1
ATOM 2171 C CA . ASP A 1 279 ? -22.154 3.390 -1.056 1.00 91.94 279 ASP A CA 1
ATOM 2172 C C . ASP A 1 279 ? -21.881 1.993 -1.644 1.00 91.94 279 ASP A C 1
ATOM 2174 O O . ASP A 1 279 ? -22.788 1.354 -2.177 1.00 91.94 279 ASP A O 1
ATOM 2178 N N . SER A 1 280 ? -20.638 1.525 -1.528 1.00 91.81 280 SER A N 1
ATOM 2179 C CA . SER A 1 280 ? -20.091 0.373 -2.245 1.00 91.81 280 SER A CA 1
ATOM 2180 C C . SER A 1 280 ? -19.374 -0.588 -1.303 1.00 91.81 280 SER A C 1
ATOM 2182 O O . SER A 1 280 ? -18.837 -0.160 -0.277 1.00 91.81 280 SER A O 1
ATOM 2184 N N . ASN A 1 281 ? -19.333 -1.878 -1.654 1.00 92.94 281 ASN A N 1
ATOM 2185 C CA . ASN A 1 281 ? -18.664 -2.883 -0.826 1.00 92.94 281 ASN A CA 1
ATOM 2186 C C . ASN A 1 281 ? -17.151 -2.689 -0.865 1.00 92.94 281 ASN A C 1
ATOM 2188 O O . ASN A 1 281 ? -16.563 -2.518 -1.936 1.00 92.94 281 ASN A O 1
ATOM 2192 N N . ILE A 1 282 ? -16.530 -2.719 0.309 1.00 93.31 282 ILE A N 1
ATOM 2193 C CA . ILE A 1 282 ? -15.102 -2.481 0.475 1.00 93.31 282 ILE A CA 1
ATOM 2194 C C . ILE A 1 282 ? -14.334 -3.751 0.112 1.00 93.31 282 ILE A C 1
ATOM 2196 O O . ILE A 1 282 ? -14.700 -4.840 0.541 1.00 93.31 282 ILE A O 1
ATOM 2200 N N . ALA A 1 283 ? -13.271 -3.596 -0.678 1.00 92.38 283 ALA A N 1
ATOM 2201 C CA . ALA A 1 283 ? -12.355 -4.681 -1.017 1.00 92.38 283 ALA A CA 1
ATOM 2202 C C . ALA A 1 283 ? -11.141 -4.656 -0.083 1.00 92.38 283 ALA A C 1
ATOM 2204 O O . ALA A 1 283 ? -10.943 -5.580 0.701 1.00 92.38 283 ALA A O 1
ATOM 2205 N N . HIS A 1 284 ? -10.378 -3.561 -0.106 1.00 92.31 284 HIS A N 1
ATOM 2206 C CA . HIS A 1 284 ? -9.198 -3.392 0.735 1.00 92.31 284 HIS A CA 1
ATOM 2207 C C . HIS A 1 284 ? -9.131 -2.002 1.369 1.00 92.31 284 HIS A C 1
ATOM 2209 O O . HIS A 1 284 ? -9.749 -1.033 0.911 1.00 92.31 284 HIS A O 1
ATOM 2215 N N . MET A 1 285 ? -8.334 -1.895 2.431 1.00 92.38 285 MET A N 1
ATOM 2216 C CA . MET A 1 285 ? -8.121 -0.646 3.146 1.00 92.38 285 MET A CA 1
ATOM 2217 C C . MET A 1 285 ? -6.692 -0.544 3.673 1.00 92.38 285 MET A C 1
ATOM 2219 O O . MET A 1 285 ? -6.214 -1.443 4.357 1.00 92.38 285 MET A O 1
ATOM 2223 N N . VAL A 1 286 ? -6.031 0.584 3.405 1.00 92.44 286 VAL A N 1
ATOM 2224 C CA . VAL A 1 286 ? -4.681 0.872 3.915 1.00 92.44 286 VAL A CA 1
ATOM 2225 C C . VAL A 1 286 ? -4.552 2.315 4.377 1.00 92.44 286 VAL A C 1
ATOM 2227 O O . VAL A 1 286 ? -5.125 3.241 3.798 1.00 92.44 286 VAL A O 1
ATOM 2230 N N . GLN A 1 287 ? -3.755 2.526 5.418 1.00 90.56 287 GLN A N 1
ATOM 2231 C CA . GLN A 1 287 ? -3.457 3.848 5.950 1.00 90.56 287 GLN A CA 1
ATOM 2232 C C . GLN A 1 287 ? -2.115 4.357 5.417 1.00 90.56 287 GLN A C 1
ATOM 2234 O O . GLN A 1 287 ? -1.139 3.623 5.285 1.00 90.56 287 GLN A O 1
ATOM 2239 N N . HIS A 1 288 ? -2.068 5.653 5.110 1.00 87.81 288 HIS A N 1
ATOM 2240 C CA . HIS A 1 288 ? -0.812 6.368 4.940 1.00 87.81 288 HIS A CA 1
ATOM 2241 C C . HIS A 1 288 ? -0.918 7.792 5.489 1.00 87.81 288 HIS A C 1
ATOM 2243 O O . HIS A 1 288 ? -1.726 8.606 5.026 1.00 87.81 288 HIS A O 1
ATOM 2249 N N . GLY A 1 289 ? -0.063 8.123 6.457 1.00 83.62 289 GLY A N 1
ATOM 2250 C CA . GLY A 1 289 ? -0.053 9.436 7.098 1.00 83.62 289 GLY A CA 1
ATOM 2251 C C . GLY A 1 289 ? -1.354 9.709 7.860 1.00 83.62 289 GLY A C 1
ATOM 2252 O O . GLY A 1 289 ? -1.721 8.980 8.772 1.00 83.62 289 GLY A O 1
ATOM 2253 N N . MET A 1 290 ? -2.070 10.774 7.506 1.00 85.00 290 MET A N 1
ATOM 2254 C CA . MET A 1 290 ? -3.351 11.120 8.147 1.00 85.00 290 MET A CA 1
ATOM 2255 C C . MET A 1 290 ? -4.565 10.643 7.338 1.00 85.00 290 MET A C 1
ATOM 2257 O O . MET A 1 290 ? -5.678 11.101 7.580 1.00 85.00 290 MET A O 1
ATOM 2261 N N . ARG A 1 291 ? -4.360 9.791 6.328 1.00 89.19 291 ARG A N 1
ATOM 2262 C CA . ARG A 1 291 ? -5.402 9.382 5.384 1.00 89.19 291 ARG A CA 1
ATOM 2263 C C . ARG A 1 291 ? -5.541 7.872 5.353 1.00 89.19 291 ARG A C 1
ATOM 2265 O O . ARG A 1 291 ? -4.548 7.146 5.374 1.00 89.19 291 ARG A O 1
ATOM 2272 N N . LEU A 1 292 ? -6.785 7.438 5.262 1.00 91.81 292 LEU A N 1
ATOM 2273 C CA . LEU A 1 292 ? -7.175 6.056 5.067 1.00 91.81 292 LEU A CA 1
ATOM 2274 C C . LEU A 1 292 ? -7.723 5.929 3.648 1.00 91.81 292 LEU A C 1
ATOM 2276 O O . LEU A 1 292 ? -8.636 6.657 3.255 1.00 91.81 292 LEU A O 1
ATOM 2280 N N . TYR A 1 293 ? -7.111 5.058 2.862 1.00 94.00 293 TYR A N 1
ATOM 2281 C CA . TYR A 1 293 ? -7.504 4.796 1.487 1.00 94.00 293 TYR A CA 1
ATOM 2282 C C . TYR A 1 293 ? -8.316 3.512 1.468 1.00 94.00 293 TYR A C 1
ATOM 2284 O O . TYR A 1 293 ? -7.885 2.500 2.017 1.00 94.00 293 TYR A O 1
ATOM 2292 N N . VAL A 1 294 ? -9.491 3.577 0.856 1.00 94.19 294 VAL A N 1
ATOM 2293 C CA . VAL A 1 294 ? -10.444 2.471 0.810 1.00 94.19 294 VAL A CA 1
ATOM 2294 C C . VAL A 1 294 ? -10.747 2.180 -0.649 1.00 94.19 294 VAL A C 1
ATOM 2296 O O . VAL A 1 294 ? -11.201 3.064 -1.381 1.00 94.19 294 VAL A O 1
ATOM 2299 N N . THR A 1 295 ? -10.476 0.958 -1.088 1.00 94.00 295 THR A N 1
ATOM 2300 C CA . THR A 1 295 ? -10.891 0.477 -2.403 1.00 94.00 295 THR A CA 1
ATOM 2301 C C . THR A 1 295 ? -12.221 -0.251 -2.288 1.00 94.00 295 THR A C 1
ATOM 2303 O O . THR A 1 295 ? -12.556 -0.817 -1.248 1.00 94.00 295 THR A O 1
ATOM 2306 N N . THR A 1 296 ? -13.013 -0.216 -3.353 1.00 94.19 296 THR A N 1
ATOM 2307 C CA . THR A 1 296 ? -14.327 -0.864 -3.394 1.00 94.19 296 THR A CA 1
ATOM 2308 C C . THR A 1 296 ? -14.520 -1.579 -4.724 1.00 94.19 296 THR A C 1
ATOM 2310 O O . THR A 1 296 ? -13.714 -1.441 -5.647 1.00 94.19 296 THR A O 1
ATOM 2313 N N . ASP A 1 297 ? -15.632 -2.295 -4.844 1.00 92.81 297 ASP A N 1
ATOM 2314 C CA . ASP A 1 297 ? -16.099 -2.908 -6.090 1.00 92.81 297 ASP A CA 1
ATOM 2315 C C . ASP A 1 297 ? -16.461 -1.910 -7.212 1.00 92.81 297 ASP A C 1
ATOM 2317 O O . ASP A 1 297 ? -16.780 -2.335 -8.323 1.00 92.81 297 ASP A O 1
ATOM 2321 N N . THR A 1 298 ? -16.439 -0.595 -6.953 1.00 92.50 298 THR A N 1
ATOM 2322 C CA . THR A 1 298 ? -16.893 0.440 -7.900 1.00 92.50 298 THR A CA 1
ATOM 2323 C C . THR A 1 298 ? -16.078 1.735 -7.823 1.00 92.50 298 THR A C 1
ATOM 2325 O O . THR A 1 298 ? -15.388 2.069 -8.786 1.00 92.50 298 THR A O 1
ATOM 2328 N N . PHE A 1 299 ? -16.150 2.485 -6.717 1.00 93.25 299 PHE A N 1
ATOM 2329 C CA . PHE A 1 299 ? -15.463 3.772 -6.537 1.00 93.25 299 PHE A CA 1
ATOM 2330 C C . PHE A 1 299 ? -14.543 3.764 -5.313 1.00 93.25 299 PHE A C 1
ATOM 2332 O O . PHE A 1 299 ? -14.999 3.471 -4.209 1.00 93.25 299 PHE A O 1
ATOM 2339 N N . PRO A 1 300 ? -13.266 4.140 -5.443 1.00 94.56 300 PRO A N 1
ATOM 2340 C CA . PRO A 1 300 ? -12.395 4.266 -4.285 1.00 94.56 300 PRO A CA 1
ATOM 2341 C C . PRO A 1 300 ? -12.667 5.560 -3.498 1.00 94.56 300 PRO A C 1
ATOM 2343 O O . PRO A 1 300 ? -13.086 6.587 -4.049 1.00 94.56 300 PRO A O 1
ATOM 2346 N N . TYR A 1 301 ? -12.364 5.519 -2.201 1.00 93.56 301 TYR A N 1
ATOM 2347 C CA . TYR A 1 301 ? -12.567 6.609 -1.249 1.00 93.56 301 TYR A CA 1
ATOM 2348 C C . TYR A 1 301 ? -11.268 6.955 -0.509 1.00 93.56 301 TYR A C 1
ATOM 2350 O O . TYR A 1 301 ? -10.426 6.099 -0.234 1.00 93.56 301 TYR A O 1
ATOM 2358 N N . VAL A 1 302 ? -11.118 8.230 -0.152 1.00 93.62 302 VAL A N 1
ATOM 2359 C CA . VAL A 1 302 ? -10.067 8.735 0.739 1.00 93.62 302 VAL A CA 1
ATOM 2360 C C . VAL A 1 302 ? -10.738 9.355 1.956 1.00 93.62 302 VAL A C 1
ATOM 2362 O O . VAL A 1 302 ? -11.487 10.328 1.836 1.00 93.62 302 VAL A O 1
ATOM 2365 N N . ILE A 1 303 ? -10.470 8.790 3.127 1.00 91.50 303 ILE A N 1
ATOM 2366 C CA . ILE A 1 303 ? -11.008 9.229 4.413 1.00 91.50 303 ILE A CA 1
ATOM 2367 C C . ILE A 1 303 ? -9.910 10.001 5.145 1.00 91.50 303 ILE A C 1
ATOM 2369 O O . ILE A 1 303 ? -8.788 9.517 5.311 1.00 91.50 303 ILE A O 1
ATOM 2373 N N . ASP A 1 304 ? -10.218 11.228 5.557 1.00 88.62 304 ASP A N 1
ATOM 2374 C CA . ASP A 1 304 ? -9.294 12.079 6.301 1.00 88.62 304 ASP A CA 1
ATOM 2375 C C . ASP A 1 304 ? -9.425 11.814 7.806 1.00 88.62 304 ASP A C 1
ATOM 2377 O O . ASP A 1 304 ? -10.419 12.177 8.436 1.00 88.62 304 ASP A O 1
ATOM 2381 N N . CYS A 1 305 ? -8.398 11.194 8.382 1.00 83.19 305 CYS A N 1
ATOM 2382 C CA . CYS A 1 305 ? -8.314 10.841 9.796 1.00 83.19 305 CYS A CA 1
ATOM 2383 C C . CYS A 1 305 ? -7.561 11.899 10.624 1.00 83.19 305 CYS A C 1
ATOM 2385 O O . CYS A 1 305 ? -7.160 11.624 11.752 1.00 83.19 305 CYS A O 1
ATOM 2387 N N . SER A 1 306 ? -7.333 13.106 10.086 1.00 74.94 306 SER A N 1
ATOM 2388 C CA . SER A 1 306 ? -6.555 14.154 10.763 1.00 74.94 306 SER A CA 1
ATOM 2389 C C . SER A 1 306 ? -7.256 14.860 11.921 1.00 74.94 306 SER A C 1
ATOM 2391 O O . SER A 1 306 ? -6.596 15.561 12.690 1.00 74.94 306 SER A O 1
ATOM 2393 N N . LYS A 1 307 ? -8.581 14.741 12.029 1.00 66.12 307 LYS A N 1
ATOM 2394 C CA . LYS A 1 307 ? -9.381 15.455 13.027 1.00 66.12 307 LYS A CA 1
ATOM 2395 C C . LYS A 1 307 ? -9.953 14.503 14.061 1.00 66.12 307 LYS A C 1
ATOM 2397 O O . LYS A 1 307 ? -10.348 13.387 13.730 1.00 66.12 307 LYS A O 1
ATOM 2402 N N . ASP A 1 308 ? -10.051 15.008 15.289 1.00 56.69 308 ASP A N 1
ATOM 2403 C CA . ASP A 1 308 ? -10.739 14.320 16.372 1.00 56.69 308 ASP A CA 1
ATOM 2404 C C . ASP A 1 308 ? -12.192 14.003 15.985 1.00 56.69 308 ASP A C 1
ATOM 2406 O O . ASP A 1 308 ? -12.874 14.817 15.346 1.00 56.69 308 ASP A O 1
ATOM 2410 N N . PRO A 1 309 ? -12.687 12.828 16.387 1.00 52.50 309 PRO A N 1
ATOM 2411 C CA . PRO A 1 309 ? -13.922 12.262 15.866 1.00 52.50 309 PRO A CA 1
ATOM 2412 C C . PRO A 1 309 ? -15.203 12.813 16.520 1.00 52.50 309 PRO A C 1
ATOM 2414 O O . PRO A 1 309 ? -16.284 12.274 16.308 1.00 52.50 309 PRO A O 1
ATOM 2417 N N . GLU A 1 310 ? -15.121 13.899 17.296 1.00 52.97 310 GLU A N 1
ATOM 2418 C CA . GLU A 1 310 ? -16.317 14.675 17.671 1.00 52.97 310 GLU A CA 1
ATOM 2419 C C . GLU A 1 310 ? -16.911 15.431 16.468 1.00 52.97 310 GLU A C 1
ATOM 2421 O O . GLU A 1 310 ? -18.068 15.854 16.494 1.00 52.97 310 GLU A O 1
ATOM 2426 N N . GLY A 1 311 ? -16.119 15.617 15.406 1.00 57.91 311 GLY A N 1
ATOM 2427 C CA . GLY A 1 311 ? -16.550 16.221 14.151 1.00 57.91 311 GLY A CA 1
ATOM 2428 C C . GLY A 1 311 ? -16.893 15.202 13.064 1.00 57.91 311 GLY A C 1
ATOM 2429 O O . GLY A 1 311 ? -16.592 14.018 13.157 1.00 57.91 311 GLY A O 1
ATOM 2430 N N . ILE A 1 312 ? -17.486 15.697 11.976 1.00 62.91 312 ILE A N 1
ATOM 2431 C CA . ILE A 1 312 ? -17.728 14.904 10.765 1.00 62.91 312 ILE A CA 1
ATOM 2432 C C . ILE A 1 312 ? -16.379 14.539 10.134 1.00 62.91 312 ILE A C 1
ATOM 2434 O O . ILE A 1 312 ? -15.649 15.437 9.697 1.00 62.91 312 ILE A O 1
ATOM 2438 N N . THR A 1 313 ? -16.073 13.242 10.053 1.00 78.88 313 THR A N 1
ATOM 2439 C CA . THR A 1 313 ? -14.908 12.721 9.327 1.00 78.88 313 THR A CA 1
ATOM 2440 C C . THR A 1 313 ? -15.073 12.997 7.830 1.00 78.88 313 THR A C 1
ATOM 2442 O O . THR A 1 313 ? -16.030 12.509 7.224 1.00 78.88 313 THR A O 1
ATOM 2445 N N . PRO A 1 314 ? -14.194 13.796 7.200 1.00 82.44 314 PRO A N 1
ATOM 2446 C CA . PRO A 1 314 ? -14.301 14.086 5.776 1.00 82.44 314 PRO A CA 1
ATOM 2447 C C . PRO A 1 314 ? -14.018 12.833 4.942 1.00 82.44 314 PRO A C 1
ATOM 2449 O O . PRO A 1 314 ? -12.944 12.240 5.044 1.00 82.44 314 PRO A O 1
ATOM 2452 N N . VAL A 1 315 ? -14.963 12.473 4.078 1.00 88.19 315 VAL A N 1
ATOM 2453 C CA . VAL A 1 315 ? -14.827 11.380 3.110 1.00 88.19 315 VAL A CA 1
ATOM 2454 C C . VAL A 1 315 ? -14.835 11.976 1.708 1.00 88.19 315 VAL A C 1
ATOM 2456 O O . VAL A 1 315 ? -15.733 12.741 1.356 1.00 88.19 315 VAL A O 1
ATOM 2459 N N . THR A 1 316 ? -13.822 11.650 0.911 1.00 89.94 316 THR A N 1
ATOM 2460 C CA . THR A 1 316 ? -13.706 12.083 -0.485 1.00 89.94 316 THR A CA 1
ATOM 2461 C C . THR A 1 316 ? -13.820 10.873 -1.397 1.00 89.94 316 THR A C 1
ATOM 2463 O O . THR A 1 316 ? -12.951 10.007 -1.383 1.00 89.94 316 THR A O 1
ATOM 2466 N N . GLN A 1 317 ? -14.875 10.824 -2.203 1.00 91.69 317 GLN A N 1
ATOM 2467 C CA . GLN A 1 317 ? -15.028 9.829 -3.260 1.00 91.69 317 GLN A CA 1
ATOM 2468 C C . GLN A 1 317 ? -14.291 10.280 -4.522 1.00 91.69 317 GLN A C 1
ATOM 2470 O O . GLN A 1 317 ? -14.370 11.448 -4.914 1.00 91.69 317 GLN A O 1
ATOM 2475 N N . ILE A 1 318 ? -13.609 9.353 -5.189 1.00 92.38 318 ILE A N 1
ATOM 2476 C CA . ILE A 1 318 ? -13.051 9.605 -6.518 1.00 92.38 318 ILE A CA 1
ATOM 2477 C C . ILE A 1 318 ? -14.166 9.444 -7.555 1.00 92.38 318 ILE A C 1
ATOM 2479 O O . ILE A 1 318 ? -14.874 8.446 -7.564 1.00 92.38 318 ILE A O 1
ATOM 2483 N N . ALA A 1 319 ? -14.325 10.437 -8.432 1.00 88.31 319 ALA A N 1
ATOM 2484 C CA . ALA A 1 319 ? -15.450 10.498 -9.370 1.00 88.31 319 ALA A CA 1
ATOM 2485 C C . ALA A 1 319 ? -15.422 9.427 -10.480 1.00 88.31 319 ALA A C 1
ATOM 2487 O O . ALA A 1 319 ? -16.449 9.181 -11.107 1.00 88.31 319 ALA A O 1
ATOM 2488 N N . GLU A 1 320 ? -14.260 8.828 -10.746 1.00 91.62 320 GLU A N 1
ATOM 2489 C CA . GLU A 1 320 ? -14.095 7.814 -11.789 1.00 91.62 320 GLU A CA 1
ATOM 2490 C C . GLU A 1 320 ? -14.328 6.408 -11.208 1.00 91.62 320 GLU A C 1
ATOM 2492 O O . GLU A 1 320 ? -13.759 6.106 -10.153 1.00 91.62 320 GLU A O 1
ATOM 2497 N N . PRO A 1 321 ? -15.118 5.542 -11.874 1.00 91.88 321 PRO A N 1
ATOM 2498 C CA . PRO A 1 321 ? -15.304 4.162 -11.443 1.00 91.88 321 PRO A CA 1
ATOM 2499 C C . PRO A 1 321 ? -14.020 3.366 -11.691 1.00 91.88 321 PRO A C 1
ATOM 2501 O O . PRO A 1 321 ? -13.653 3.068 -12.828 1.00 91.88 321 PRO A O 1
ATOM 2504 N N . LEU A 1 322 ? -13.328 3.035 -10.607 1.00 93.62 322 LEU A N 1
ATOM 2505 C CA . LEU A 1 322 ? -12.061 2.315 -10.603 1.00 93.62 322 LEU A CA 1
ATOM 2506 C C . LEU A 1 322 ? -12.195 1.143 -9.624 1.00 93.62 322 LEU A C 1
ATOM 2508 O O . LEU A 1 322 ? -11.749 1.248 -8.480 1.00 93.62 322 LEU A O 1
ATOM 2512 N N . PRO A 1 323 ? -12.865 0.055 -10.041 1.00 93.50 323 PRO A N 1
ATOM 2513 C CA . PRO A 1 323 ? -13.111 -1.077 -9.166 1.00 93.50 323 PRO A CA 1
ATOM 2514 C C . PRO A 1 323 ? -11.798 -1.790 -8.840 1.00 93.50 323 PRO A C 1
ATOM 2516 O O . PRO A 1 323 ? -10.914 -1.905 -9.701 1.00 93.50 323 PRO A O 1
ATOM 2519 N N . ASP A 1 324 ? -11.692 -2.274 -7.609 1.00 93.50 324 ASP A N 1
ATOM 2520 C CA . ASP A 1 324 ? -10.653 -3.211 -7.196 1.00 93.50 324 ASP A CA 1
ATOM 2521 C C . ASP A 1 324 ? -11.052 -4.626 -7.612 1.00 93.50 324 ASP A C 1
ATOM 2523 O O . ASP A 1 324 ? -12.174 -5.073 -7.371 1.00 93.50 324 ASP A O 1
ATOM 2527 N N . ILE A 1 325 ? -10.143 -5.308 -8.299 1.00 91.69 325 ILE A N 1
ATOM 2528 C CA . ILE A 1 325 ? -10.363 -6.655 -8.841 1.00 91.69 325 ILE A CA 1
ATOM 2529 C C . ILE A 1 325 ? -9.489 -7.713 -8.187 1.00 91.69 325 ILE A C 1
ATOM 2531 O O . ILE A 1 325 ? -9.556 -8.880 -8.573 1.00 91.69 325 ILE A O 1
ATOM 2535 N N . ALA A 1 326 ? -8.624 -7.322 -7.258 1.00 84.50 326 ALA A N 1
ATOM 2536 C CA . ALA A 1 326 ? -7.773 -8.283 -6.597 1.00 84.50 326 ALA A CA 1
ATOM 2537 C C . ALA A 1 326 ? -8.554 -9.013 -5.499 1.00 84.50 326 ALA A C 1
ATOM 2539 O O . ALA A 1 326 ? -9.293 -8.401 -4.733 1.00 84.50 326 ALA A O 1
ATOM 2540 N N . CYS A 1 327 ? -8.431 -10.341 -5.451 1.00 72.06 327 CYS A N 1
ATOM 2541 C CA . CYS A 1 327 ? -9.230 -11.168 -4.532 1.00 72.06 327 CYS A CA 1
ATOM 2542 C C . CYS A 1 327 ? -8.415 -12.251 -3.808 1.00 72.06 327 CYS A C 1
ATOM 2544 O O . CYS A 1 327 ? -8.985 -13.074 -3.096 1.00 72.06 327 CYS A O 1
ATOM 2546 N N . VAL A 1 328 ? -7.103 -12.331 -4.051 1.00 68.25 328 VAL A N 1
ATOM 2547 C CA . VAL A 1 328 ? -6.299 -13.524 -3.716 1.00 68.25 328 VAL A CA 1
ATOM 2548 C C . VAL A 1 328 ? -5.391 -13.320 -2.501 1.00 68.25 328 VAL A C 1
ATOM 2550 O O . VAL A 1 328 ? -4.966 -14.299 -1.891 1.00 68.25 328 VAL A O 1
ATOM 2553 N N . SER A 1 329 ? -5.068 -12.078 -2.145 1.00 74.12 329 SER A N 1
ATOM 2554 C CA . SER A 1 329 ? -4.111 -11.761 -1.081 1.00 74.12 329 SER A CA 1
ATOM 2555 C C . SER A 1 329 ? -4.453 -10.429 -0.422 1.00 74.12 329 SER A C 1
ATOM 2557 O O . SER A 1 329 ? -4.914 -9.516 -1.099 1.00 74.12 329 SER A O 1
ATOM 2559 N N . ASP A 1 330 ? -4.163 -10.306 0.871 1.00 75.81 330 ASP A N 1
ATOM 2560 C CA . ASP A 1 330 ? -4.228 -9.041 1.613 1.00 75.81 330 ASP A CA 1
ATOM 2561 C C . ASP A 1 330 ? -3.264 -7.987 1.032 1.00 75.81 330 ASP A C 1
ATOM 2563 O O . ASP A 1 330 ? -3.597 -6.813 0.885 1.00 75.81 330 ASP A O 1
ATOM 2567 N N . CYS A 1 331 ? -2.098 -8.422 0.543 1.00 80.62 331 CYS A N 1
ATOM 2568 C CA . CYS A 1 331 ? -1.103 -7.553 -0.087 1.00 80.62 331 CYS A CA 1
ATOM 2569 C C . CYS A 1 331 ? -1.469 -7.124 -1.516 1.00 80.62 331 CYS A C 1
ATOM 2571 O O . CYS A 1 331 ? -0.604 -6.713 -2.287 1.00 80.62 331 CYS A O 1
ATOM 2573 N N . SER A 1 332 ? -2.734 -7.221 -1.918 1.00 87.12 332 SER A N 1
ATOM 2574 C CA . SER A 1 332 ? -3.193 -6.750 -3.229 1.00 87.12 332 SER A CA 1
ATOM 2575 C C . SER A 1 332 ? -3.218 -5.223 -3.355 1.00 87.12 332 SER A C 1
ATOM 2577 O O . SER A 1 332 ? -3.231 -4.681 -4.465 1.00 87.12 332 SER A O 1
ATOM 2579 N N . CYS A 1 333 ? -3.192 -4.523 -2.222 1.00 91.62 333 CYS A N 1
ATOM 2580 C CA . CYS A 1 333 ? -3.038 -3.081 -2.143 1.00 91.62 333 CYS A CA 1
ATOM 2581 C C . CYS A 1 333 ? -1.872 -2.721 -1.215 1.00 91.62 333 CYS A C 1
ATOM 2583 O O . CYS A 1 333 ? -1.488 -3.492 -0.338 1.00 91.62 333 CYS A O 1
ATOM 2585 N N . ILE A 1 334 ? -1.271 -1.550 -1.422 1.00 92.44 334 ILE A N 1
ATOM 2586 C CA . ILE A 1 334 ? -0.188 -1.074 -0.562 1.00 92.44 334 ILE A CA 1
ATOM 2587 C C . ILE A 1 334 ? -0.184 0.443 -0.438 1.00 92.44 334 ILE A C 1
ATOM 2589 O O . ILE A 1 334 ? -0.307 1.180 -1.420 1.00 92.44 334 ILE A O 1
ATOM 2593 N N . ALA A 1 335 ? 0.017 0.912 0.788 1.00 90.50 335 ALA A N 1
ATOM 2594 C CA . ALA A 1 335 ? 0.270 2.306 1.096 1.00 90.50 335 ALA A CA 1
ATOM 2595 C C . ALA A 1 335 ? 1.758 2.649 0.940 1.00 90.50 335 ALA A C 1
ATOM 2597 O O . ALA A 1 335 ? 2.643 1.995 1.488 1.00 90.50 335 ALA A O 1
ATOM 2598 N N . THR A 1 336 ? 2.039 3.734 0.229 1.00 89.44 336 THR A N 1
ATOM 2599 C CA . THR A 1 336 ? 3.377 4.319 0.090 1.00 89.44 336 THR A CA 1
ATOM 2600 C C . THR A 1 336 ? 3.309 5.819 0.352 1.00 89.44 336 THR A C 1
ATOM 2602 O O . THR A 1 336 ? 2.227 6.398 0.436 1.00 89.44 336 THR A O 1
ATOM 2605 N N . HIS A 1 337 ? 4.463 6.483 0.397 1.00 85.69 337 HIS A N 1
ATOM 2606 C CA . HIS A 1 337 ? 4.521 7.946 0.500 1.00 85.69 337 HIS A CA 1
ATOM 2607 C C . HIS A 1 337 ? 3.886 8.694 -0.680 1.00 85.69 337 HIS A C 1
ATOM 2609 O O . HIS A 1 337 ? 3.475 9.843 -0.522 1.00 85.69 337 HIS A O 1
ATOM 2615 N N . PHE A 1 338 ? 3.722 8.039 -1.832 1.00 85.38 338 PHE A N 1
ATOM 2616 C CA . PHE A 1 338 ? 3.002 8.596 -2.974 1.00 85.38 338 PHE A CA 1
ATOM 2617 C C . PHE A 1 338 ? 1.479 8.513 -2.824 1.00 85.38 338 PHE A C 1
ATOM 2619 O O . PHE A 1 338 ? 0.765 9.202 -3.555 1.00 85.38 338 PHE A O 1
ATOM 2626 N N . GLY A 1 339 ? 0.987 7.662 -1.920 1.00 90.31 339 GLY A N 1
ATOM 2627 C CA . GLY A 1 339 ? -0.409 7.250 -1.824 1.00 90.31 339 GLY A CA 1
ATOM 2628 C C . GLY A 1 339 ? -0.583 5.731 -1.905 1.00 90.31 339 GLY A C 1
ATOM 2629 O O . GLY A 1 339 ? 0.372 4.971 -1.717 1.00 90.31 339 GLY A O 1
ATOM 2630 N N . MET A 1 340 ? -1.808 5.289 -2.181 1.00 93.25 340 MET A N 1
ATOM 2631 C CA . MET A 1 340 ? -2.162 3.868 -2.265 1.00 93.25 340 MET A CA 1
ATOM 2632 C C . MET A 1 340 ? -2.039 3.341 -3.695 1.00 93.25 340 MET A C 1
ATOM 2634 O O . MET A 1 340 ? -2.601 3.936 -4.614 1.00 93.25 340 MET A O 1
ATOM 2638 N N . PHE A 1 341 ? -1.374 2.198 -3.863 1.00 94.06 341 PHE A N 1
ATOM 2639 C CA . PHE A 1 341 ? -1.394 1.404 -5.090 1.00 94.06 341 PHE A CA 1
ATOM 2640 C C . PHE A 1 341 ? -2.340 0.209 -4.937 1.00 94.06 341 PHE A C 1
ATOM 2642 O O . PHE A 1 341 ? -2.300 -0.463 -3.909 1.00 94.06 341 PHE A O 1
ATOM 2649 N N . TYR A 1 342 ? -3.149 -0.081 -5.955 1.00 94.94 342 TYR A N 1
ATOM 2650 C CA . TYR A 1 342 ? -3.993 -1.284 -6.021 1.00 94.94 342 TYR A CA 1
ATOM 2651 C C . TYR A 1 342 ? -4.254 -1.700 -7.478 1.00 94.94 342 TYR A C 1
ATOM 2653 O O . TYR A 1 342 ? -3.937 -0.954 -8.413 1.00 94.94 342 TYR A O 1
ATOM 2661 N N . SER A 1 343 ? -4.807 -2.900 -7.672 1.00 94.50 343 SER A N 1
ATOM 2662 C CA . SER A 1 343 ? -5.093 -3.475 -8.992 1.00 94.50 343 SER A CA 1
ATOM 2663 C C . SER A 1 343 ? -6.509 -3.148 -9.469 1.00 94.50 343 SER A C 1
ATOM 2665 O O . SER A 1 343 ? -7.486 -3.410 -8.777 1.00 94.50 343 SER A O 1
ATOM 2667 N N . SER A 1 344 ? -6.627 -2.618 -10.685 1.00 93.94 344 SER A N 1
ATOM 2668 C CA . SER A 1 344 ? -7.901 -2.324 -11.352 1.00 93.94 344 SER A CA 1
ATOM 2669 C C . SER A 1 344 ? -7.904 -2.933 -12.769 1.00 93.94 344 SER A C 1
ATOM 2671 O O . SER A 1 344 ? -6.823 -3.254 -13.283 1.00 93.94 344 SER A O 1
ATOM 2673 N N . PRO A 1 345 ? -9.053 -3.082 -13.470 1.00 91.75 345 PRO A N 1
ATOM 2674 C CA . PRO A 1 345 ? -9.098 -3.682 -14.811 1.00 91.75 345 PRO A CA 1
ATOM 2675 C C . PRO A 1 345 ? -8.218 -2.986 -15.849 1.00 91.75 345 PRO A C 1
ATOM 2677 O O . PRO A 1 345 ? -7.786 -3.607 -16.815 1.00 91.75 345 PRO A O 1
ATOM 2680 N N . ILE A 1 346 ? -7.935 -1.696 -15.653 1.00 91.88 346 ILE A N 1
ATOM 2681 C CA . ILE A 1 346 ? -7.133 -0.894 -16.582 1.00 91.88 346 ILE A CA 1
ATOM 2682 C C . ILE A 1 346 ? -5.630 -0.892 -16.256 1.00 91.88 346 ILE A C 1
ATOM 2684 O O . ILE A 1 346 ? -4.834 -0.413 -17.069 1.00 91.88 346 ILE A O 1
ATOM 2688 N N . GLY A 1 347 ? -5.221 -1.358 -15.072 1.00 92.69 347 GLY A N 1
ATOM 2689 C CA . GLY A 1 347 ? -3.833 -1.297 -14.606 1.00 92.69 347 GLY A CA 1
ATOM 2690 C C . GLY A 1 347 ? -3.693 -1.151 -13.091 1.00 92.69 347 GLY A C 1
ATOM 2691 O O . GLY A 1 347 ? -4.682 -1.147 -12.360 1.00 92.69 347 GLY A O 1
ATOM 2692 N N . ILE A 1 348 ? -2.456 -0.950 -12.630 1.00 93.12 348 ILE A N 1
ATOM 2693 C CA . ILE A 1 348 ? -2.190 -0.516 -11.254 1.00 93.12 348 ILE A CA 1
ATOM 2694 C C . ILE A 1 348 ? -2.498 0.975 -11.126 1.00 93.12 348 ILE A C 1
ATOM 2696 O O . ILE A 1 348 ? -1.907 1.814 -11.821 1.00 93.12 348 ILE A O 1
ATOM 2700 N N . ILE A 1 349 ? -3.402 1.303 -10.210 1.00 94.31 349 ILE A N 1
ATOM 2701 C CA . ILE A 1 349 ? -3.830 2.669 -9.929 1.00 94.31 349 ILE A CA 1
ATOM 2702 C C . ILE A 1 349 ? -3.112 3.180 -8.690 1.00 94.31 349 ILE A C 1
ATOM 2704 O O . ILE A 1 349 ? -3.121 2.525 -7.655 1.00 94.31 349 ILE A O 1
ATOM 2708 N N . LEU A 1 350 ? -2.534 4.375 -8.798 1.00 93.62 350 LEU A N 1
ATOM 2709 C CA . LEU A 1 350 ? -2.082 5.170 -7.664 1.00 93.62 350 LEU A CA 1
ATOM 2710 C C . LEU A 1 350 ? -3.164 6.188 -7.309 1.00 93.62 350 LEU A C 1
ATOM 2712 O O . LEU A 1 350 ? -3.518 7.019 -8.149 1.00 93.62 350 LEU A O 1
ATOM 2716 N N . ILE A 1 351 ? -3.640 6.162 -6.069 1.00 93.31 351 ILE A N 1
ATOM 2717 C CA . ILE A 1 351 ? -4.464 7.225 -5.491 1.00 93.31 351 ILE A CA 1
ATOM 2718 C C . ILE A 1 351 ? -3.573 8.090 -4.623 1.00 93.31 351 ILE A C 1
ATOM 2720 O O . ILE A 1 351 ? -3.077 7.646 -3.588 1.00 93.31 351 ILE A O 1
ATOM 2724 N N . SER A 1 352 ? -3.380 9.333 -5.051 1.00 89.69 352 SER A N 1
ATOM 2725 C CA . SER A 1 352 ? -2.594 10.298 -4.307 1.00 89.69 352 SER A CA 1
ATOM 2726 C C . SER A 1 352 ? -3.363 10.820 -3.092 1.00 89.69 352 SER A C 1
ATOM 2728 O O . SER A 1 352 ? -4.600 10.791 -3.063 1.00 89.69 352 SER A O 1
ATOM 2730 N N . PRO A 1 353 ? -2.650 11.389 -2.108 1.00 83.06 353 PRO A N 1
ATOM 2731 C CA . PRO A 1 353 ? -3.276 11.963 -0.930 1.00 83.06 353 PRO A CA 1
ATOM 2732 C C . PRO A 1 353 ? -4.345 13.025 -1.263 1.00 83.06 353 PRO A C 1
ATOM 2734 O O . PRO A 1 353 ? -5.332 13.144 -0.545 1.00 83.06 353 PRO A O 1
ATOM 2737 N N . ASP A 1 354 ? -4.197 13.770 -2.361 1.00 82.81 354 ASP A N 1
ATOM 2738 C CA . ASP A 1 354 ? -5.148 14.815 -2.774 1.00 82.81 354 ASP A CA 1
ATOM 2739 C C . ASP A 1 354 ? -6.414 14.271 -3.471 1.00 82.81 354 ASP A C 1
ATOM 2741 O O . ASP A 1 354 ? -7.184 15.049 -4.036 1.00 82.81 354 ASP A O 1
ATOM 2745 N N . GLY A 1 355 ? -6.618 12.948 -3.489 1.00 83.00 355 GLY A N 1
ATOM 2746 C CA . GLY A 1 355 ? -7.754 12.304 -4.155 1.00 83.00 355 GLY A CA 1
ATOM 2747 C C . GLY A 1 355 ? -7.643 12.280 -5.683 1.00 83.00 355 GLY A C 1
ATOM 2748 O O . GLY A 1 355 ? -8.639 12.073 -6.375 1.00 83.00 355 GLY A O 1
ATOM 2749 N N . LYS A 1 356 ? -6.442 12.505 -6.235 1.00 90.19 356 LYS A N 1
ATOM 2750 C CA . LYS A 1 356 ? -6.176 12.327 -7.670 1.00 90.19 356 LYS A CA 1
ATOM 2751 C C . LYS A 1 356 ? -5.735 10.895 -7.921 1.00 90.19 356 LYS A C 1
ATOM 2753 O O . LYS A 1 356 ? -4.945 10.352 -7.158 1.00 90.19 356 LYS A O 1
ATOM 2758 N N . TRP A 1 357 ? -6.186 10.316 -9.023 1.00 92.44 357 TRP A N 1
ATOM 2759 C CA . TRP A 1 357 ? -5.769 8.983 -9.439 1.00 92.44 357 TRP A CA 1
ATOM 2760 C C . TRP A 1 357 ? -4.828 9.055 -10.649 1.00 92.44 357 TRP A C 1
ATOM 2762 O O . TRP A 1 357 ? -4.832 10.027 -11.409 1.00 92.44 357 TRP A O 1
ATOM 2772 N N . THR A 1 358 ? -3.980 8.047 -10.832 1.00 91.50 358 THR A N 1
ATOM 2773 C CA . THR A 1 358 ? -3.124 7.893 -12.018 1.00 91.50 358 THR A CA 1
ATOM 2774 C C . THR A 1 358 ? -2.887 6.411 -12.291 1.00 91.50 358 THR A C 1
ATOM 2776 O O . THR A 1 358 ? -2.576 5.661 -11.371 1.00 91.50 358 THR A O 1
ATOM 2779 N N . ASN A 1 359 ? -3.007 5.978 -13.550 1.00 91.44 359 ASN A N 1
ATOM 2780 C CA . ASN A 1 359 ? -2.654 4.613 -13.951 1.00 91.44 359 ASN A CA 1
ATOM 2781 C C . ASN A 1 359 ? -1.151 4.512 -14.233 1.00 91.44 359 ASN A C 1
ATOM 2783 O O . ASN A 1 359 ? -0.652 5.039 -15.234 1.00 91.44 359 ASN A O 1
ATOM 2787 N N . ILE A 1 360 ? -0.449 3.800 -13.359 1.00 89.62 360 ILE A N 1
ATOM 2788 C CA . ILE A 1 360 ? 1.009 3.708 -13.338 1.00 89.62 360 ILE A CA 1
ATOM 2789 C C . ILE A 1 360 ? 1.512 2.770 -14.431 1.00 89.62 360 ILE A C 1
ATOM 2791 O O . ILE A 1 360 ? 2.456 3.097 -15.143 1.00 89.62 360 ILE A O 1
ATOM 2795 N N . THR A 1 361 ? 0.848 1.635 -14.640 1.00 90.62 361 THR A N 1
ATOM 2796 C CA . THR A 1 361 ? 1.270 0.627 -15.625 1.00 90.62 361 THR A CA 1
ATOM 2797 C C . THR A 1 361 ? 0.984 1.024 -17.071 1.00 90.62 361 THR A C 1
ATOM 2799 O O . THR A 1 361 ? 1.587 0.450 -17.978 1.00 90.62 361 THR A O 1
ATOM 2802 N N . SER A 1 362 ? 0.131 2.027 -17.304 1.00 88.31 362 SER A N 1
ATOM 2803 C CA . SER A 1 362 ? -0.335 2.452 -18.636 1.00 88.31 362 SER A CA 1
ATOM 2804 C C . SER A 1 362 ? 0.778 2.737 -19.657 1.00 88.31 362 SER A C 1
ATOM 2806 O O . SER A 1 362 ? 0.575 2.577 -20.866 1.00 88.31 362 SER A O 1
ATOM 2808 N N . ARG A 1 363 ? 1.969 3.147 -19.196 1.00 86.75 363 ARG A N 1
ATOM 2809 C CA . ARG A 1 363 ? 3.137 3.395 -20.055 1.00 86.75 363 ARG A CA 1
ATOM 2810 C C . ARG A 1 363 ? 3.740 2.110 -20.632 1.00 86.75 363 ARG A C 1
ATOM 2812 O O . ARG A 1 363 ? 4.265 2.148 -21.745 1.00 86.75 363 ARG A O 1
ATOM 2819 N N . TRP A 1 364 ? 3.673 0.997 -19.904 1.00 89.06 364 TRP A N 1
ATOM 2820 C CA . TRP A 1 364 ? 4.319 -0.265 -20.279 1.00 89.06 364 TRP A CA 1
ATOM 2821 C C . TRP A 1 364 ? 3.338 -1.328 -20.760 1.00 89.06 364 TRP A C 1
ATOM 2823 O O . TRP A 1 364 ? 3.680 -2.077 -21.671 1.00 89.06 364 TRP A O 1
ATOM 2833 N N . LEU A 1 365 ? 2.140 -1.374 -20.180 1.00 90.25 365 LEU A N 1
ATOM 2834 C CA . LEU A 1 365 ? 1.105 -2.360 -20.475 1.00 90.25 365 LEU A CA 1
ATOM 2835 C C . LEU A 1 365 ? -0.151 -1.630 -20.951 1.00 90.25 365 LEU A C 1
ATOM 2837 O O . LEU A 1 365 ? -0.627 -0.698 -20.299 1.00 90.25 365 LEU A O 1
ATOM 2841 N N . GLY A 1 366 ? -0.664 -2.017 -22.121 1.00 89.31 366 GLY A N 1
ATOM 2842 C CA . GLY A 1 366 ? -2.026 -1.664 -22.507 1.00 89.31 366 GLY A CA 1
ATOM 2843 C C . GLY A 1 366 ? -3.044 -2.478 -21.703 1.00 89.31 366 GLY A C 1
ATOM 2844 O O . GLY A 1 366 ? -2.691 -3.457 -21.059 1.00 89.31 366 GLY A O 1
ATOM 2845 N N . GLU A 1 367 ? -4.322 -2.116 -21.784 1.00 88.69 367 GLU A N 1
ATOM 2846 C CA . GLU A 1 367 ? -5.403 -2.822 -21.073 1.00 88.69 367 GLU A CA 1
ATOM 2847 C C . GLU A 1 367 ? -5.486 -4.313 -21.447 1.00 88.69 367 GLU A C 1
ATOM 2849 O O . GLU A 1 367 ? -5.669 -5.169 -20.587 1.00 88.69 367 GLU A O 1
ATOM 2854 N N . ARG A 1 368 ? -5.266 -4.646 -22.727 1.00 90.06 368 ARG A N 1
ATOM 2855 C CA . ARG A 1 368 ? -5.217 -6.045 -23.185 1.00 90.06 368 ARG A CA 1
ATOM 2856 C C . ARG A 1 368 ? -4.026 -6.800 -22.602 1.00 90.06 368 ARG A C 1
ATOM 2858 O O . ARG A 1 368 ? -4.207 -7.903 -22.102 1.00 90.06 368 ARG A O 1
ATOM 2865 N N . ASP A 1 369 ? -2.842 -6.190 -22.626 1.00 91.62 369 ASP A N 1
ATOM 2866 C CA . ASP A 1 369 ? -1.631 -6.790 -22.053 1.00 91.62 369 ASP A CA 1
ATOM 2867 C C . ASP A 1 369 ? -1.795 -6.977 -20.538 1.00 91.62 369 ASP A C 1
ATOM 2869 O O . ASP A 1 369 ? -1.356 -7.976 -19.978 1.00 91.62 369 ASP A O 1
ATOM 2873 N N . TRP A 1 370 ? -2.464 -6.030 -19.871 1.00 93.38 370 TRP A N 1
ATOM 2874 C CA . TRP A 1 370 ? -2.764 -6.103 -18.446 1.00 93.38 370 TRP A CA 1
ATOM 2875 C C . TRP A 1 370 ? -3.728 -7.247 -18.120 1.00 93.38 370 TRP A C 1
ATOM 2877 O O . TRP A 1 370 ? -3.458 -8.026 -17.215 1.00 93.38 370 TRP A O 1
ATOM 2887 N N . ALA A 1 371 ? -4.796 -7.434 -18.896 1.00 92.12 371 ALA A N 1
ATOM 2888 C CA . ALA A 1 371 ? -5.690 -8.580 -18.721 1.00 92.12 371 ALA A CA 1
ATOM 2889 C C . ALA A 1 371 ? -4.963 -9.929 -18.913 1.00 92.12 371 ALA A C 1
ATOM 2891 O O . ALA A 1 371 ? -5.270 -10.919 -18.246 1.00 92.12 371 ALA A O 1
ATOM 2892 N N . GLU A 1 372 ? -3.957 -9.986 -19.792 1.00 92.56 372 GLU A N 1
ATOM 2893 C CA . GLU A 1 372 ? -3.176 -11.205 -20.013 1.00 92.56 372 GLU A CA 1
ATOM 2894 C C . GLU A 1 372 ? -2.302 -11.597 -18.820 1.00 92.56 372 GLU A C 1
ATOM 2896 O O . GLU A 1 372 ? -2.031 -12.793 -18.669 1.00 92.56 372 GLU A O 1
ATOM 2901 N N . VAL A 1 373 ? -1.914 -10.656 -17.948 1.00 91.50 373 VAL A N 1
ATOM 2902 C CA . VAL A 1 373 ? -1.075 -10.940 -16.770 1.00 91.50 373 VAL A CA 1
ATOM 2903 C C . VAL A 1 373 ? -1.851 -11.470 -15.558 1.00 91.50 373 VAL A C 1
ATOM 2905 O O . VAL A 1 373 ? -1.225 -11.746 -14.546 1.00 91.50 373 VAL A O 1
ATOM 2908 N N . ALA A 1 374 ? -3.164 -11.713 -15.672 1.00 92.81 374 ALA A N 1
ATOM 2909 C CA . ALA A 1 374 ? -4.034 -12.156 -14.567 1.00 92.81 374 ALA A CA 1
ATOM 2910 C C . ALA A 1 374 ? -4.040 -11.164 -13.379 1.00 92.81 374 ALA A C 1
ATOM 2912 O O . ALA A 1 374 ? -3.580 -11.497 -12.276 1.00 92.81 374 ALA A O 1
ATOM 2913 N N . PRO A 1 375 ? -4.514 -9.922 -13.607 1.00 92.00 375 PRO A N 1
ATOM 2914 C CA . PRO A 1 375 ? -4.433 -8.824 -12.645 1.00 92.00 375 PRO A CA 1
ATOM 2915 C C . PRO A 1 375 ? -5.258 -9.032 -11.362 1.00 92.00 375 PRO A C 1
ATOM 2917 O O . PRO A 1 375 ? -5.022 -8.352 -10.365 1.00 92.00 375 PRO A O 1
ATOM 2920 N N . GLU A 1 376 ? -6.179 -9.993 -11.360 1.00 91.75 376 GLU A N 1
ATOM 2921 C CA . GLU A 1 376 ? -6.943 -10.460 -10.199 1.00 91.75 376 GLU A CA 1
ATOM 2922 C C . GLU A 1 376 ? -6.081 -11.186 -9.144 1.00 91.75 376 GLU A C 1
ATOM 2924 O O . GLU A 1 376 ? -6.471 -11.300 -7.982 1.00 91.75 376 GLU A O 1
ATOM 2929 N N . THR A 1 377 ? -4.888 -11.653 -9.535 1.00 92.88 377 THR A N 1
ATOM 2930 C CA . THR A 1 377 ? -3.930 -12.381 -8.673 1.00 92.88 377 THR A CA 1
ATOM 2931 C C . THR A 1 377 ? -2.763 -11.509 -8.190 1.00 92.88 377 THR A C 1
ATOM 2933 O O . THR A 1 377 ? -1.739 -12.025 -7.733 1.00 92.88 377 THR A O 1
ATOM 2936 N N . VAL A 1 378 ? -2.882 -10.187 -8.340 1.00 93.62 378 VAL A N 1
ATOM 2937 C CA . VAL A 1 378 ? -1.813 -9.232 -8.027 1.00 93.62 378 VAL A CA 1
ATOM 2938 C C . VAL A 1 378 ? -1.475 -9.237 -6.538 1.00 93.62 378 VAL A C 1
ATOM 2940 O O . VAL A 1 378 ? -2.351 -9.181 -5.687 1.00 93.62 378 VAL A O 1
ATOM 2943 N N . ARG A 1 379 ? -0.175 -9.246 -6.244 1.00 93.38 379 ARG A N 1
ATOM 2944 C CA . ARG A 1 379 ? 0.418 -9.047 -4.919 1.00 93.38 379 ARG A CA 1
ATOM 2945 C C . ARG A 1 379 ? 1.466 -7.951 -5.032 1.00 93.38 379 ARG A C 1
ATOM 2947 O O . ARG A 1 379 ? 2.333 -8.007 -5.913 1.00 93.38 379 ARG A O 1
ATOM 2954 N N . LEU A 1 380 ? 1.375 -6.955 -4.166 1.00 93.88 380 LEU A N 1
ATOM 2955 C CA . LEU A 1 380 ? 2.177 -5.745 -4.190 1.00 93.88 380 LEU A CA 1
ATOM 2956 C C . LEU A 1 380 ? 3.101 -5.681 -2.980 1.00 93.88 380 LEU A C 1
ATOM 2958 O O . LEU A 1 380 ? 2.740 -6.041 -1.868 1.00 93.88 380 LEU A O 1
ATOM 2962 N N . CYS A 1 381 ? 4.307 -5.175 -3.201 1.00 93.56 381 CYS A N 1
ATOM 2963 C CA . CYS A 1 381 ? 5.208 -4.780 -2.127 1.00 93.56 381 CYS A CA 1
ATOM 2964 C C . CYS A 1 381 ? 6.039 -3.588 -2.593 1.00 93.56 381 CYS A C 1
ATOM 2966 O O . CYS A 1 381 ? 6.384 -3.491 -3.771 1.00 93.56 381 CYS A O 1
ATOM 2968 N N . TYR A 1 382 ? 6.369 -2.676 -1.685 1.00 91.81 382 TYR A N 1
ATOM 2969 C CA . TYR A 1 382 ? 7.164 -1.497 -1.994 1.00 91.81 382 TYR A CA 1
ATOM 2970 C C . TYR A 1 382 ? 8.315 -1.360 -1.005 1.00 91.81 382 TYR A C 1
ATOM 2972 O O . TYR A 1 382 ? 8.104 -1.215 0.201 1.00 91.81 382 TYR A O 1
ATOM 2980 N N . ALA A 1 383 ? 9.538 -1.374 -1.526 1.00 89.38 383 ALA A N 1
ATOM 2981 C CA . ALA A 1 383 ? 10.747 -1.179 -0.738 1.00 89.38 383 ALA A CA 1
ATOM 2982 C C . ALA A 1 383 ? 11.854 -0.557 -1.588 1.00 89.38 383 ALA A C 1
ATOM 2984 O O . ALA A 1 383 ? 11.994 -0.869 -2.768 1.00 89.38 383 ALA A O 1
ATOM 2985 N N . ASP A 1 384 ? 12.646 0.328 -0.983 1.00 84.56 384 ASP A N 1
ATOM 2986 C CA . ASP A 1 384 ? 13.812 0.968 -1.600 1.00 84.56 384 ASP A CA 1
ATOM 2987 C C . ASP A 1 384 ? 13.554 1.609 -2.976 1.00 84.56 384 ASP A C 1
ATOM 2989 O O . ASP A 1 384 ? 14.470 1.656 -3.791 1.00 84.56 384 ASP A O 1
ATOM 2993 N N . GLY A 1 385 ? 12.338 2.086 -3.278 1.00 84.06 385 GLY A N 1
ATOM 2994 C CA . GLY A 1 385 ? 11.966 2.642 -4.594 1.00 84.06 385 GLY A CA 1
ATOM 2995 C C . GLY A 1 385 ? 11.607 1.593 -5.658 1.00 84.06 385 GLY A C 1
ATOM 2996 O O . GLY A 1 385 ? 11.516 1.909 -6.840 1.00 84.06 385 GLY A O 1
ATOM 2997 N N . LEU A 1 386 ? 11.443 0.329 -5.271 1.00 88.81 386 LEU A N 1
ATOM 2998 C CA . LEU A 1 386 ? 10.999 -0.762 -6.135 1.00 88.81 386 LEU A CA 1
ATOM 2999 C C . LEU A 1 386 ? 9.574 -1.158 -5.747 1.00 88.81 386 LEU A C 1
ATOM 3001 O O . LEU A 1 386 ? 9.326 -1.565 -4.613 1.00 88.81 386 LEU A O 1
ATOM 3005 N N . LEU A 1 387 ? 8.649 -1.051 -6.698 1.00 92.19 387 LEU A N 1
ATOM 3006 C CA . LEU A 1 387 ? 7.312 -1.618 -6.606 1.00 92.19 387 LEU A CA 1
ATOM 3007 C C . LEU A 1 387 ? 7.327 -3.011 -7.240 1.00 92.19 387 LEU A C 1
ATOM 3009 O O . LEU A 1 387 ? 7.480 -3.161 -8.455 1.00 92.19 387 LEU A O 1
ATOM 3013 N N . PHE A 1 388 ? 7.170 -4.029 -6.407 1.00 94.25 388 PHE A N 1
ATOM 3014 C CA . PHE A 1 388 ? 6.988 -5.412 -6.820 1.00 94.25 388 PHE A CA 1
ATOM 3015 C C . PHE A 1 388 ? 5.524 -5.613 -7.197 1.00 94.25 388 PHE A C 1
ATOM 3017 O O . PHE A 1 388 ? 4.637 -5.289 -6.413 1.00 94.25 388 PHE A O 1
ATOM 3024 N N . ILE A 1 389 ? 5.280 -6.134 -8.397 1.00 94.06 389 ILE A N 1
ATOM 3025 C CA . ILE A 1 389 ? 3.949 -6.489 -8.894 1.00 94.06 389 ILE A CA 1
ATOM 3026 C C . ILE A 1 389 ? 4.015 -7.957 -9.296 1.00 94.06 389 ILE A C 1
ATOM 3028 O O . ILE A 1 389 ? 4.533 -8.298 -10.359 1.00 94.06 389 ILE A O 1
ATOM 3032 N N . VAL A 1 390 ? 3.536 -8.834 -8.423 1.00 94.81 390 VAL A N 1
ATOM 3033 C CA . VAL A 1 390 ? 3.589 -10.287 -8.608 1.00 94.81 390 VAL A CA 1
ATOM 3034 C C . VAL A 1 390 ? 2.205 -10.791 -8.983 1.00 94.81 390 VAL A C 1
ATOM 3036 O O . VAL A 1 390 ? 1.230 -10.462 -8.324 1.00 94.81 390 VAL A O 1
ATOM 3039 N N . THR A 1 391 ? 2.120 -11.603 -10.030 1.00 94.06 391 THR A N 1
ATOM 3040 C CA . THR A 1 391 ? 0.896 -12.306 -10.445 1.00 94.06 391 THR A CA 1
ATOM 3041 C C . THR A 1 391 ? 1.206 -13.788 -10.603 1.00 94.06 391 THR A C 1
ATOM 3043 O O . THR A 1 391 ? 2.372 -14.186 -10.713 1.00 94.06 391 THR A O 1
ATOM 3046 N N . ASP A 1 392 ? 0.178 -14.624 -10.711 1.00 91.38 392 ASP A N 1
ATOM 3047 C CA . ASP A 1 392 ? 0.378 -16.061 -10.926 1.00 91.38 392 ASP A CA 1
ATOM 3048 C C . ASP A 1 392 ? 1.081 -16.348 -12.273 1.00 91.38 392 ASP A C 1
ATOM 3050 O O . ASP A 1 392 ? 1.820 -17.332 -12.424 1.00 91.38 392 ASP A O 1
ATOM 3054 N N . LYS A 1 393 ? 0.936 -15.451 -13.261 1.00 92.50 393 LYS A N 1
ATOM 3055 C CA . LYS A 1 393 ? 1.570 -15.577 -14.581 1.00 92.50 393 LYS A CA 1
ATOM 3056 C C . LYS A 1 393 ? 2.983 -15.006 -14.621 1.00 92.50 393 LYS A C 1
ATOM 3058 O O . LYS A 1 393 ? 3.894 -15.700 -15.084 1.00 92.50 393 LYS A O 1
ATOM 3063 N N . VAL A 1 394 ? 3.190 -13.792 -14.120 1.00 92.75 394 VAL A N 1
ATOM 3064 C CA . VAL A 1 394 ? 4.442 -13.033 -14.267 1.00 92.75 394 VAL A CA 1
ATOM 3065 C C . VAL A 1 394 ? 4.703 -12.110 -13.075 1.00 92.75 394 VAL A C 1
ATOM 3067 O O . VAL A 1 394 ? 3.780 -11.559 -12.481 1.00 92.75 394 VAL A O 1
ATOM 3070 N N . SER A 1 395 ? 5.978 -11.913 -12.753 1.00 94.50 395 SER A N 1
ATOM 3071 C CA . SER A 1 395 ? 6.412 -11.015 -11.685 1.00 94.50 395 SER A CA 1
ATOM 3072 C C . SER A 1 395 ? 7.229 -9.870 -12.257 1.00 94.50 395 SER A C 1
ATOM 3074 O O . SER A 1 395 ? 8.231 -10.084 -12.950 1.00 94.50 395 SER A O 1
ATOM 3076 N N . PHE A 1 396 ? 6.803 -8.653 -11.948 1.00 91.44 396 PHE A N 1
ATOM 3077 C CA . PHE A 1 396 ? 7.436 -7.420 -12.372 1.00 91.44 396 PHE A CA 1
ATOM 3078 C C . PHE A 1 396 ? 8.050 -6.683 -11.193 1.00 91.44 396 PHE A C 1
ATOM 3080 O O . PHE A 1 396 ? 7.540 -6.713 -10.074 1.00 91.44 396 PHE A O 1
ATOM 3087 N N . VAL A 1 397 ? 9.118 -5.954 -11.484 1.00 92.38 397 VAL A N 1
ATOM 3088 C CA . VAL A 1 397 ? 9.663 -4.931 -10.602 1.00 92.38 397 VAL A CA 1
ATOM 3089 C C . VAL A 1 397 ? 9.666 -3.629 -11.375 1.00 92.38 397 VAL A C 1
ATOM 3091 O O . VAL A 1 397 ? 10.307 -3.521 -12.427 1.00 92.38 397 VAL A O 1
ATOM 3094 N N . LEU A 1 398 ? 8.922 -2.661 -10.851 1.00 89.94 398 LEU A N 1
ATOM 3095 C CA . LEU A 1 398 ? 8.853 -1.311 -11.368 1.00 89.94 398 LEU A CA 1
ATOM 3096 C C . LEU A 1 398 ? 9.666 -0.387 -10.465 1.00 89.94 398 LEU A C 1
ATOM 3098 O O . LEU A 1 398 ? 9.396 -0.265 -9.274 1.00 89.94 398 LEU A O 1
ATOM 3102 N N . ASN A 1 399 ? 10.663 0.278 -11.030 1.00 86.31 399 ASN A N 1
ATOM 3103 C CA . ASN A 1 399 ? 11.457 1.259 -10.311 1.00 86.31 399 ASN A CA 1
ATOM 3104 C C . ASN A 1 399 ? 10.740 2.614 -10.327 1.00 86.31 399 ASN A C 1
ATOM 3106 O O . ASN A 1 399 ? 10.563 3.215 -11.389 1.00 86.31 399 ASN A O 1
ATOM 3110 N N . ILE A 1 400 ? 10.313 3.069 -9.152 1.00 78.50 400 ILE A N 1
ATOM 3111 C CA . ILE A 1 400 ? 9.573 4.313 -8.950 1.00 78.50 400 ILE A CA 1
ATOM 3112 C C . ILE A 1 400 ? 10.422 5.209 -8.045 1.00 78.50 400 ILE A C 1
ATOM 3114 O O . ILE A 1 400 ? 10.639 4.882 -6.881 1.00 78.50 400 ILE A O 1
ATOM 3118 N N . ASP A 1 401 ? 10.908 6.332 -8.580 1.00 66.12 401 ASP A N 1
ATOM 3119 C CA . ASP A 1 401 ? 11.722 7.295 -7.829 1.00 66.12 401 ASP A CA 1
ATOM 3120 C C . ASP A 1 401 ? 10.909 8.535 -7.411 1.00 66.12 401 ASP A C 1
ATOM 3122 O O . ASP A 1 401 ? 10.091 9.060 -8.172 1.00 66.12 401 ASP A O 1
ATOM 3126 N N . GLU A 1 402 ? 11.179 9.011 -6.194 1.00 54.66 402 GLU A N 1
ATOM 3127 C CA . GLU A 1 402 ? 10.489 10.069 -5.450 1.00 54.66 402 GLU A CA 1
ATOM 3128 C C . GLU A 1 402 ? 10.460 11.416 -6.159 1.00 54.66 402 GLU A C 1
ATOM 3130 O O . GLU A 1 402 ? 9.491 12.165 -6.026 1.00 54.66 402 GLU A O 1
ATOM 3135 N N . LYS A 1 403 ? 11.529 11.767 -6.881 1.00 50.03 403 LYS A N 1
ATOM 3136 C CA . LYS A 1 403 ? 11.754 13.176 -7.206 1.00 50.03 403 LYS A CA 1
ATOM 3137 C C . LYS A 1 403 ? 11.214 13.656 -8.533 1.00 50.03 403 LYS A C 1
ATOM 3139 O O . LYS A 1 403 ? 11.025 14.860 -8.627 1.00 50.03 403 LYS A O 1
ATOM 3144 N N . ASN A 1 404 ? 10.944 12.804 -9.528 1.00 45.53 404 ASN A N 1
ATOM 3145 C CA . ASN A 1 404 ? 10.532 13.320 -10.843 1.00 45.53 404 ASN A CA 1
ATOM 3146 C C . ASN A 1 404 ? 9.834 12.352 -11.810 1.00 45.53 404 ASN A C 1
ATOM 3148 O O . ASN A 1 404 ? 9.558 12.781 -12.930 1.00 45.53 404 ASN A O 1
ATOM 3152 N N . TRP A 1 405 ? 9.588 11.075 -11.480 1.00 55.12 405 TRP A N 1
ATOM 3153 C CA . TRP A 1 405 ? 9.126 10.061 -12.461 1.00 55.12 405 TRP A CA 1
ATOM 3154 C C . TRP A 1 405 ? 9.971 9.988 -13.765 1.00 55.12 405 TRP A C 1
ATOM 3156 O O . TRP A 1 405 ? 9.576 9.332 -14.726 1.00 55.12 405 TRP A O 1
ATOM 3166 N N . ASN A 1 406 ? 11.123 10.672 -13.824 1.00 48.88 406 ASN A N 1
ATOM 3167 C CA . ASN A 1 406 ? 11.858 10.985 -15.055 1.00 48.88 406 ASN A CA 1
ATOM 3168 C C . ASN A 1 406 ? 13.366 10.708 -14.964 1.00 48.88 406 ASN A C 1
ATOM 3170 O O . ASN A 1 406 ? 14.022 10.732 -16.002 1.00 48.88 406 ASN A O 1
ATOM 3174 N N . ASP A 1 407 ? 13.922 10.419 -13.782 1.00 46.16 407 ASP A N 1
ATOM 3175 C CA . ASP A 1 407 ? 15.371 10.181 -13.647 1.00 46.16 407 ASP A CA 1
ATOM 3176 C C . ASP A 1 407 ? 15.804 8.824 -14.231 1.00 46.16 407 ASP A C 1
ATOM 3178 O O . ASP A 1 407 ? 16.964 8.653 -14.598 1.00 46.16 407 ASP A O 1
ATOM 3182 N N . MET A 1 408 ? 14.872 7.879 -14.418 1.00 57.12 408 MET A N 1
ATOM 3183 C CA . MET A 1 408 ? 15.156 6.546 -14.972 1.00 57.12 408 MET A CA 1
ATOM 3184 C C . MET A 1 408 ? 14.406 6.245 -16.274 1.00 57.12 408 MET A C 1
ATOM 3186 O O . MET A 1 408 ? 13.916 5.132 -16.463 1.00 57.12 408 MET A O 1
ATOM 3190 N N . GLN A 1 409 ? 14.321 7.221 -17.186 1.00 63.56 409 GLN A N 1
ATOM 3191 C CA . GLN A 1 409 ? 13.655 7.042 -18.482 1.00 63.56 409 GLN A CA 1
ATOM 3192 C C . GLN A 1 409 ? 14.200 5.833 -19.262 1.00 63.56 409 GLN A C 1
ATOM 3194 O O . GLN A 1 409 ? 15.294 5.872 -19.820 1.00 63.56 409 GLN A O 1
ATOM 3199 N N . GLY A 1 410 ? 13.386 4.780 -19.355 1.00 64.56 410 GLY A N 1
ATOM 3200 C CA . GLY A 1 410 ? 13.676 3.561 -20.108 1.00 64.56 410 GLY A CA 1
ATOM 3201 C C . GLY A 1 410 ? 14.157 2.380 -19.265 1.00 64.56 410 GLY A C 1
ATOM 3202 O O . GLY A 1 410 ? 14.208 1.282 -19.803 1.00 64.56 410 GLY A O 1
ATOM 3203 N N . CYS A 1 411 ? 14.467 2.550 -17.975 1.00 69.00 411 CYS A N 1
ATOM 3204 C CA . CYS A 1 411 ? 14.985 1.492 -17.089 1.00 69.00 411 CYS A CA 1
ATOM 3205 C C . CYS A 1 411 ? 13.971 1.021 -16.035 1.00 69.00 411 CYS A C 1
ATOM 3207 O O . CYS A 1 411 ? 14.352 0.385 -15.054 1.00 69.00 411 CYS A O 1
ATOM 3209 N N . GLU A 1 412 ? 12.697 1.377 -16.189 1.00 82.12 412 GLU A N 1
ATOM 3210 C CA . GLU A 1 412 ? 11.747 1.309 -15.082 1.00 82.12 412 GLU A CA 1
ATOM 3211 C C . GLU A 1 412 ? 11.195 -0.102 -14.851 1.00 82.12 412 GLU A C 1
ATOM 3213 O O . GLU A 1 412 ? 11.104 -0.522 -13.703 1.00 82.12 412 GLU A O 1
ATOM 3218 N N . LEU A 1 413 ? 10.841 -0.841 -15.911 1.00 89.88 413 LEU A N 1
ATOM 3219 C CA . LEU A 1 413 ? 10.154 -2.133 -15.799 1.00 89.88 413 LEU A CA 1
ATOM 3220 C C . LEU A 1 413 ? 11.077 -3.312 -16.129 1.00 89.88 413 LEU A C 1
ATOM 3222 O O . LEU A 1 413 ? 11.582 -3.436 -17.247 1.00 89.88 413 LEU A O 1
ATOM 3226 N N . THR A 1 414 ? 11.232 -4.224 -15.173 1.00 92.94 414 THR A N 1
ATOM 3227 C CA . THR A 1 414 ? 11.965 -5.489 -15.332 1.00 92.94 414 THR A CA 1
ATOM 3228 C C . THR A 1 414 ? 11.126 -6.661 -14.826 1.00 92.94 414 THR A C 1
ATOM 3230 O O . THR A 1 414 ? 10.154 -6.468 -14.099 1.00 92.94 414 THR A O 1
ATOM 3233 N N . THR A 1 415 ? 11.474 -7.883 -15.228 1.00 94.44 415 THR A N 1
ATOM 3234 C CA . THR A 1 415 ? 10.832 -9.109 -14.723 1.00 94.44 415 THR A CA 1
ATOM 3235 C C . THR A 1 415 ? 11.749 -9.839 -13.756 1.00 94.44 415 THR A C 1
ATOM 3237 O O . THR A 1 415 ? 12.970 -9.822 -13.928 1.00 94.44 415 THR A O 1
ATOM 3240 N N . ILE A 1 416 ? 11.167 -10.525 -12.777 1.00 94.56 416 ILE A N 1
ATOM 3241 C CA . ILE A 1 416 ? 11.888 -11.390 -11.836 1.00 94.56 416 ILE A CA 1
ATOM 3242 C C . ILE A 1 416 ? 11.358 -12.821 -11.906 1.00 94.56 416 ILE A C 1
ATOM 3244 O O . ILE A 1 416 ? 10.239 -13.061 -12.358 1.00 94.56 416 ILE A O 1
ATOM 3248 N N . SER A 1 417 ? 12.179 -13.785 -11.498 1.00 93.06 417 SER A N 1
ATOM 3249 C CA . SER A 1 417 ? 11.791 -15.202 -11.456 1.00 93.06 417 SER A CA 1
ATOM 3250 C C . SER A 1 417 ? 10.920 -15.570 -10.253 1.00 93.06 417 SER A C 1
ATOM 3252 O O . SER A 1 417 ? 10.270 -16.612 -10.281 1.00 93.06 417 SER A O 1
ATOM 3254 N N . ASP A 1 418 ? 10.921 -14.749 -9.204 1.00 93.31 418 ASP A N 1
ATOM 3255 C CA . ASP A 1 418 ? 10.267 -15.065 -7.932 1.00 93.31 418 ASP A CA 1
ATOM 3256 C C . ASP A 1 418 ? 8.749 -14.867 -8.026 1.00 93.31 418 ASP A C 1
ATOM 3258 O O . ASP A 1 418 ? 8.285 -13.853 -8.548 1.00 93.31 418 ASP A O 1
ATOM 3262 N N . LYS A 1 419 ? 7.973 -15.820 -7.500 1.00 93.44 419 LYS A N 1
ATOM 3263 C CA . LYS A 1 419 ? 6.502 -15.768 -7.430 1.00 93.44 419 LYS A CA 1
ATOM 3264 C C . LYS A 1 419 ? 6.024 -16.013 -5.994 1.00 93.44 419 LYS A C 1
ATOM 3266 O O . LYS A 1 419 ? 5.519 -17.097 -5.705 1.00 93.44 419 LYS A O 1
ATOM 3271 N N . PRO A 1 420 ? 6.265 -15.066 -5.075 1.00 94.06 420 PRO A N 1
ATOM 3272 C CA . PRO A 1 420 ? 5.824 -15.207 -3.695 1.00 94.06 420 PRO A CA 1
ATOM 3273 C C . PRO A 1 420 ? 4.300 -15.238 -3.567 1.00 94.06 420 PRO A C 1
ATOM 3275 O O . PRO A 1 420 ? 3.585 -14.571 -4.314 1.00 94.06 420 PRO A O 1
ATOM 3278 N N . ILE A 1 421 ? 3.828 -16.010 -2.589 1.00 92.81 421 ILE A N 1
ATOM 3279 C CA . ILE A 1 421 ? 2.422 -16.087 -2.175 1.00 92.81 421 ILE A CA 1
ATOM 3280 C C . ILE A 1 421 ? 2.039 -14.830 -1.388 1.00 92.81 421 ILE A C 1
ATOM 3282 O O . ILE A 1 421 ? 0.928 -14.331 -1.555 1.00 92.81 421 ILE A O 1
ATOM 3286 N N . ASP A 1 422 ? 2.971 -14.326 -0.576 1.00 92.75 422 ASP A N 1
ATOM 3287 C CA . ASP A 1 422 ? 2.807 -13.145 0.268 1.00 92.75 422 ASP A CA 1
ATOM 3288 C C . ASP A 1 422 ? 4.130 -12.368 0.384 1.00 92.75 422 ASP A C 1
ATOM 3290 O O . ASP A 1 422 ? 5.215 -12.955 0.263 1.00 92.75 422 ASP A O 1
ATOM 3294 N N . MET A 1 423 ? 4.057 -11.052 0.585 1.00 93.56 423 MET A N 1
ATOM 3295 C CA . MET A 1 423 ? 5.230 -10.177 0.643 1.00 93.56 423 MET A CA 1
ATOM 3296 C C . MET A 1 423 ? 5.059 -9.054 1.654 1.00 93.56 423 MET A C 1
ATOM 3298 O O . MET A 1 423 ? 4.128 -8.264 1.556 1.00 93.56 423 MET A O 1
ATOM 3302 N N . HIS A 1 424 ? 6.056 -8.882 2.518 1.00 90.62 424 HIS A N 1
ATOM 3303 C CA . HIS A 1 424 ? 6.066 -7.814 3.514 1.00 90.62 424 HIS A CA 1
ATOM 3304 C C . HIS A 1 424 ? 7.380 -7.054 3.499 1.00 90.62 424 HIS A C 1
ATOM 3306 O O . HIS A 1 424 ? 8.441 -7.588 3.164 1.00 90.62 424 HIS A O 1
ATOM 3312 N N . ARG A 1 425 ? 7.315 -5.780 3.877 1.00 91.12 425 ARG A N 1
ATOM 3313 C CA . ARG A 1 425 ? 8.511 -4.983 4.126 1.00 91.12 425 ARG A CA 1
ATOM 3314 C C . ARG A 1 425 ? 8.927 -5.180 5.579 1.00 91.12 425 ARG A C 1
ATOM 3316 O O . ARG A 1 425 ? 8.172 -4.851 6.483 1.00 91.12 425 ARG A O 1
ATOM 3323 N N . SER A 1 426 ? 10.152 -5.645 5.785 1.00 88.00 426 SER A N 1
ATOM 3324 C CA . SER A 1 426 ? 10.733 -5.776 7.116 1.00 88.00 426 SER A CA 1
ATOM 3325 C C . SER A 1 426 ? 10.964 -4.418 7.770 1.00 88.00 426 SER A C 1
ATOM 3327 O O . SER A 1 426 ? 11.207 -3.420 7.083 1.00 88.00 426 SER A O 1
ATOM 3329 N N . THR A 1 427 ? 11.017 -4.384 9.103 1.00 81.44 427 THR A N 1
ATOM 3330 C CA . THR A 1 427 ? 11.436 -3.204 9.881 1.00 81.44 427 THR A CA 1
ATOM 3331 C C . THR A 1 427 ? 12.809 -2.674 9.441 1.00 81.44 427 THR A C 1
ATOM 3333 O O . THR A 1 427 ? 13.075 -1.476 9.503 1.00 81.44 427 THR A O 1
ATOM 3336 N N . THR A 1 428 ? 13.681 -3.549 8.927 1.00 83.50 428 THR A N 1
ATOM 3337 C CA . THR A 1 428 ? 14.999 -3.172 8.379 1.00 83.50 428 THR A CA 1
ATOM 3338 C C . THR A 1 428 ? 14.945 -2.554 6.976 1.00 83.50 428 THR A C 1
ATOM 3340 O O . THR A 1 428 ? 15.973 -2.140 6.443 1.00 83.50 428 THR A O 1
ATOM 3343 N N . GLY A 1 429 ? 13.764 -2.496 6.359 1.00 85.88 429 GLY A N 1
ATOM 3344 C CA . GLY A 1 429 ? 13.537 -1.981 5.012 1.00 85.88 429 GLY A CA 1
ATOM 3345 C C . GLY A 1 429 ? 13.647 -3.019 3.894 1.00 85.88 429 GLY A C 1
ATOM 3346 O O . GLY A 1 429 ? 13.304 -2.697 2.762 1.00 85.88 429 GLY A O 1
ATOM 3347 N N . LYS A 1 430 ? 14.071 -4.253 4.191 1.00 90.62 430 LYS A N 1
ATOM 3348 C CA . LYS A 1 430 ? 14.196 -5.334 3.198 1.00 90.62 430 LYS A CA 1
ATOM 3349 C C . LYS A 1 430 ? 12.846 -5.963 2.858 1.00 90.62 430 LYS A C 1
ATOM 3351 O O . LYS A 1 430 ? 11.938 -5.959 3.680 1.00 90.62 430 LYS A O 1
ATOM 3356 N N . VAL A 1 431 ? 12.734 -6.557 1.671 1.00 94.06 431 VAL A N 1
ATOM 3357 C CA . VAL A 1 431 ? 11.538 -7.316 1.267 1.00 94.06 431 VAL A CA 1
ATOM 3358 C C . VAL A 1 431 ? 11.653 -8.759 1.743 1.00 94.06 431 VAL A C 1
ATOM 3360 O O . VAL A 1 431 ? 12.633 -9.443 1.431 1.00 94.06 431 VAL A O 1
ATOM 3363 N N . LEU A 1 432 ? 10.640 -9.210 2.472 1.00 94.56 432 LEU A N 1
ATOM 3364 C CA . LEU A 1 432 ? 10.414 -10.599 2.841 1.00 94.56 432 LEU A CA 1
ATOM 3365 C C . LEU A 1 432 ? 9.409 -11.213 1.864 1.00 94.56 432 LEU A C 1
ATOM 3367 O O . LEU A 1 432 ? 8.373 -10.620 1.576 1.00 94.56 432 LEU A O 1
ATOM 3371 N N . MET A 1 433 ? 9.725 -12.395 1.348 1.00 95.00 433 MET A N 1
ATOM 3372 C CA . MET A 1 433 ? 8.940 -13.118 0.350 1.00 95.00 433 MET A CA 1
ATOM 3373 C C . MET A 1 433 ? 8.589 -14.504 0.880 1.00 95.00 433 MET A C 1
ATOM 3375 O O . MET A 1 433 ? 9.489 -15.306 1.128 1.00 95.00 433 MET A O 1
ATOM 3379 N N . LEU A 1 434 ? 7.300 -14.805 1.016 1.00 94.94 434 LEU A N 1
ATOM 3380 C CA . LEU A 1 434 ? 6.831 -16.150 1.333 1.00 94.94 434 LEU A CA 1
ATOM 3381 C C . LEU A 1 434 ? 6.722 -16.965 0.045 1.00 94.94 434 LEU A C 1
ATOM 3383 O O . LEU A 1 434 ? 5.906 -16.660 -0.823 1.00 94.94 434 LEU A O 1
ATOM 3387 N N . ILE A 1 435 ? 7.533 -18.012 -0.077 1.00 93.88 435 ILE A N 1
ATOM 3388 C CA . ILE A 1 435 ? 7.475 -18.967 -1.187 1.00 93.88 435 ILE A CA 1
ATOM 3389 C C . ILE A 1 435 ? 7.273 -20.354 -0.584 1.00 93.88 435 ILE A C 1
ATOM 3391 O O . ILE A 1 435 ? 8.057 -20.795 0.258 1.00 93.88 435 ILE A O 1
ATOM 3395 N N . ASP A 1 436 ? 6.203 -21.026 -1.006 1.00 89.50 436 ASP A N 1
ATOM 3396 C CA . ASP A 1 436 ? 5.706 -22.260 -0.397 1.00 89.50 436 ASP A CA 1
ATOM 3397 C C . ASP A 1 436 ? 5.439 -22.077 1.110 1.00 89.50 436 ASP A C 1
ATOM 3399 O O . ASP A 1 436 ? 4.442 -21.467 1.482 1.00 89.50 436 ASP A O 1
ATOM 3403 N N . ASN A 1 437 ? 6.342 -22.550 1.975 1.00 93.19 437 ASN A N 1
ATOM 3404 C CA . ASN A 1 437 ? 6.257 -22.414 3.436 1.00 93.19 437 ASN A CA 1
ATOM 3405 C C . ASN A 1 437 ? 7.495 -21.728 4.034 1.00 93.19 437 ASN A C 1
ATOM 3407 O O . ASN A 1 437 ? 7.723 -21.803 5.241 1.00 93.19 437 ASN A O 1
ATOM 3411 N N . THR A 1 438 ? 8.330 -21.108 3.204 1.00 94.88 438 THR A N 1
ATOM 3412 C CA . THR A 1 438 ? 9.585 -20.502 3.642 1.00 94.88 438 THR A CA 1
ATOM 3413 C C . THR A 1 438 ? 9.582 -19.014 3.324 1.00 94.88 438 THR A C 1
ATOM 3415 O O . THR A 1 438 ? 9.315 -18.602 2.196 1.00 94.88 438 THR A O 1
ATOM 3418 N N . VAL A 1 439 ? 9.899 -18.205 4.329 1.00 94.38 439 VAL A N 1
ATOM 3419 C CA . VAL A 1 439 ? 10.144 -16.773 4.194 1.00 94.38 439 VAL A CA 1
ATOM 3420 C C . VAL A 1 439 ? 11.592 -16.574 3.771 1.00 94.38 439 VAL A C 1
ATOM 3422 O O . VAL A 1 439 ? 12.524 -17.042 4.430 1.00 94.38 439 VAL A O 1
ATOM 3425 N N . TYR A 1 440 ? 11.781 -15.857 2.671 1.00 94.94 440 TYR A N 1
ATOM 3426 C CA . TYR A 1 440 ? 13.075 -15.481 2.126 1.00 94.94 440 TYR A CA 1
ATOM 3427 C C . TYR A 1 440 ? 13.270 -13.967 2.183 1.00 94.94 440 TYR A C 1
ATOM 3429 O O . TYR A 1 440 ? 12.352 -13.205 1.900 1.00 94.94 440 TYR A O 1
ATOM 3437 N N . VAL A 1 441 ? 14.490 -13.518 2.464 1.00 94.75 441 VAL A N 1
ATOM 3438 C CA . VAL A 1 441 ? 14.898 -12.122 2.280 1.00 94.75 441 VAL A CA 1
ATOM 3439 C C . VAL A 1 441 ? 15.361 -11.921 0.839 1.00 94.75 441 VAL A C 1
ATOM 3441 O O . VAL A 1 441 ? 16.295 -12.591 0.375 1.00 94.75 441 VAL A O 1
ATOM 3444 N N . TRP A 1 442 ? 14.737 -10.979 0.136 1.00 94.81 442 TRP A N 1
ATOM 3445 C CA . TRP A 1 442 ? 15.071 -10.666 -1.250 1.00 94.81 442 TRP A CA 1
ATOM 3446 C C . TRP A 1 442 ? 16.439 -9.978 -1.378 1.00 94.81 442 TRP A C 1
ATOM 3448 O O . TRP A 1 442 ? 16.809 -9.141 -0.553 1.00 94.81 442 TRP A O 1
ATOM 3458 N N . ASN A 1 443 ? 17.194 -10.332 -2.428 1.00 93.25 443 ASN A N 1
ATOM 3459 C CA . ASN A 1 443 ? 18.492 -9.737 -2.782 1.00 93.25 443 ASN A CA 1
ATOM 3460 C C . ASN A 1 443 ? 19.531 -9.716 -1.631 1.00 93.25 443 ASN A C 1
ATOM 3462 O O . ASN A 1 443 ? 20.317 -8.776 -1.504 1.00 93.25 443 ASN A O 1
ATOM 3466 N N . ASN A 1 444 ? 19.550 -10.750 -0.781 1.00 92.94 444 ASN A N 1
ATOM 3467 C CA . ASN A 1 444 ? 20.365 -10.768 0.443 1.00 92.94 444 ASN A CA 1
ATOM 3468 C C . ASN A 1 444 ? 21.383 -11.923 0.528 1.00 92.94 444 ASN A C 1
ATOM 3470 O O . ASN A 1 444 ? 22.116 -12.017 1.509 1.00 92.94 444 ASN A O 1
ATOM 3474 N N . SER A 1 445 ? 21.449 -12.807 -0.472 1.00 92.56 445 SER A N 1
ATOM 3475 C CA . SER A 1 445 ? 22.437 -13.895 -0.511 1.00 92.56 445 SER A CA 1
ATOM 3476 C C . SER A 1 445 ? 23.826 -13.426 -0.974 1.00 92.56 445 SER A C 1
ATOM 3478 O O . SER A 1 445 ? 23.989 -12.416 -1.666 1.00 92.56 445 SER A O 1
ATOM 3480 N N . GLU A 1 446 ? 24.863 -14.199 -0.646 1.00 91.94 446 GLU A N 1
ATOM 3481 C CA . GLU A 1 446 ? 26.207 -14.013 -1.209 1.00 91.94 446 GLU A CA 1
ATOM 3482 C C . GLU A 1 446 ? 26.279 -14.414 -2.690 1.00 91.94 446 GLU A C 1
ATOM 3484 O O . GLU A 1 446 ? 27.115 -13.897 -3.432 1.00 91.94 446 GLU A O 1
ATOM 3489 N N . LYS A 1 447 ? 25.387 -15.309 -3.136 1.00 93.62 447 LYS A N 1
ATOM 3490 C CA . LYS A 1 447 ? 25.341 -15.803 -4.518 1.00 93.62 447 LYS A CA 1
ATOM 3491 C C . LYS A 1 447 ? 24.598 -14.823 -5.425 1.00 93.62 447 LYS A C 1
ATOM 3493 O O . LYS A 1 447 ? 23.538 -14.318 -5.063 1.00 93.62 447 LYS A O 1
ATOM 3498 N N . LEU A 1 448 ? 25.137 -14.589 -6.620 1.00 92.69 448 LEU A N 1
ATOM 3499 C CA . LEU A 1 448 ? 24.488 -13.796 -7.667 1.00 92.69 448 LEU A CA 1
ATOM 3500 C C . LEU A 1 448 ? 23.528 -14.662 -8.487 1.00 92.69 448 LEU A C 1
ATOM 3502 O O . LEU A 1 448 ? 23.803 -15.837 -8.735 1.00 92.69 448 LEU A O 1
ATOM 3506 N N . ARG A 1 449 ? 22.434 -14.058 -8.943 1.00 92.19 449 ARG A N 1
ATOM 3507 C CA . ARG A 1 449 ? 21.448 -14.661 -9.836 1.00 92.19 449 ARG A CA 1
ATOM 3508 C C . ARG A 1 449 ? 21.820 -14.386 -11.297 1.00 92.19 449 ARG A C 1
ATOM 3510 O O . ARG A 1 449 ? 22.211 -13.260 -11.610 1.00 92.19 449 ARG A O 1
ATOM 3517 N N . PRO A 1 450 ? 21.697 -15.362 -12.214 1.00 93.31 450 PRO A N 1
ATOM 3518 C CA . PRO A 1 450 ? 21.943 -15.096 -13.623 1.00 93.31 450 PRO A CA 1
ATOM 3519 C C . PRO A 1 450 ? 20.834 -14.206 -14.199 1.00 93.31 450 PRO A C 1
ATOM 3521 O O . PRO A 1 450 ? 19.646 -14.503 -14.047 1.00 93.31 450 PRO A O 1
ATOM 3524 N N . TYR A 1 451 ? 21.217 -13.141 -14.900 1.00 94.69 451 TYR A N 1
ATOM 3525 C CA . TYR A 1 451 ? 20.272 -12.290 -15.625 1.00 94.69 451 TYR A CA 1
ATOM 3526 C C . TYR A 1 451 ? 20.203 -12.669 -17.105 1.00 94.69 451 TYR A C 1
ATOM 3528 O O . TYR A 1 451 ? 21.113 -13.297 -17.657 1.00 94.69 451 TYR A O 1
ATOM 3536 N N . VAL A 1 452 ? 19.122 -12.251 -17.765 1.00 95.12 452 VAL A N 1
ATOM 3537 C CA . VAL A 1 452 ? 18.973 -12.314 -19.223 1.00 95.12 452 VAL A CA 1
ATOM 3538 C C . VAL A 1 452 ? 18.435 -10.980 -19.718 1.00 95.12 452 VAL A C 1
ATOM 3540 O O . VAL A 1 452 ? 17.352 -10.552 -19.322 1.00 95.12 452 VAL A O 1
ATOM 3543 N N . TRP A 1 453 ? 19.171 -10.347 -20.623 1.00 94.62 453 TRP A N 1
ATOM 3544 C CA . TRP A 1 453 ? 18.748 -9.137 -21.315 1.00 94.62 453 TRP A CA 1
ATOM 3545 C C . TRP A 1 453 ? 18.816 -9.344 -22.827 1.00 94.62 453 TRP A C 1
ATOM 3547 O O . TRP A 1 453 ? 19.783 -9.909 -23.336 1.00 94.62 453 TRP A O 1
ATOM 3557 N N . GLU A 1 454 ? 17.794 -8.912 -23.556 1.00 92.62 454 GLU A N 1
ATOM 3558 C CA . GLU A 1 454 ? 17.725 -9.016 -25.014 1.00 92.62 454 GLU A CA 1
ATOM 3559 C C . GLU A 1 454 ? 17.294 -7.680 -25.610 1.00 92.62 454 GLU A C 1
ATOM 3561 O O . GLU A 1 454 ? 16.283 -7.118 -25.200 1.00 92.62 454 GLU A O 1
ATOM 3566 N N . SER A 1 455 ? 18.055 -7.170 -26.578 1.00 90.94 455 SER A N 1
ATOM 3567 C CA . SER A 1 455 ? 17.795 -5.878 -27.213 1.00 90.94 455 SER A CA 1
ATOM 3568 C C . SER A 1 455 ? 16.522 -5.891 -28.068 1.00 90.94 455 SER A C 1
ATOM 3570 O O . SER A 1 455 ? 16.031 -6.951 -28.473 1.00 90.94 455 SER A O 1
ATOM 3572 N N . GLY A 1 456 ? 16.029 -4.699 -28.418 1.00 88.00 456 GLY A N 1
ATOM 3573 C CA . GLY A 1 456 ? 15.164 -4.503 -29.586 1.00 88.00 456 GLY A CA 1
ATOM 3574 C C . GLY A 1 456 ? 15.847 -4.878 -30.909 1.00 88.00 456 GLY A C 1
ATOM 3575 O O . GLY A 1 456 ? 17.037 -5.217 -30.943 1.00 88.00 456 GLY A O 1
ATOM 3576 N N . GLU A 1 457 ? 15.084 -4.816 -32.001 1.00 87.31 457 GLU A N 1
ATOM 3577 C CA . GLU A 1 457 ? 15.590 -5.064 -33.355 1.00 87.31 457 GLU A CA 1
ATOM 3578 C C . GLU A 1 457 ? 16.612 -3.994 -33.766 1.00 87.31 457 GLU A C 1
ATOM 3580 O O . GLU A 1 457 ? 16.308 -2.806 -33.874 1.00 87.31 457 GLU A O 1
ATOM 3585 N N . LEU A 1 458 ? 17.847 -4.421 -34.027 1.00 83.19 458 LEU A N 1
ATOM 3586 C CA . LEU A 1 458 ? 18.911 -3.560 -34.526 1.00 83.19 458 LEU A CA 1
ATOM 3587 C C . LEU A 1 458 ? 18.848 -3.488 -36.046 1.00 83.19 458 LEU A C 1
ATOM 3589 O O . LEU A 1 458 ? 19.118 -4.468 -36.746 1.00 83.19 458 LEU A O 1
ATOM 3593 N N . ILE A 1 459 ? 18.539 -2.293 -36.544 1.00 76.81 459 ILE A N 1
ATOM 3594 C CA . ILE A 1 459 ? 18.456 -1.970 -37.967 1.00 76.81 459 ILE A CA 1
ATOM 3595 C C . ILE A 1 459 ? 19.453 -0.840 -38.249 1.00 76.81 459 ILE A C 1
ATOM 3597 O O . ILE A 1 459 ? 19.493 0.160 -37.533 1.00 76.81 459 ILE A O 1
ATOM 3601 N N . GLN A 1 460 ? 20.283 -0.981 -39.286 1.00 65.50 460 GLN A N 1
ATOM 3602 C CA . GLN A 1 460 ? 21.249 0.050 -39.675 1.00 65.50 460 GLN A CA 1
ATOM 3603 C C . GLN A 1 460 ? 21.196 0.315 -41.188 1.00 65.50 460 GLN A C 1
ATOM 3605 O O . GLN A 1 460 ? 21.577 -0.539 -41.982 1.00 65.50 460 GLN A O 1
ATOM 3610 N N . GLY A 1 461 ? 20.790 1.531 -41.575 1.00 53.72 461 GLY A N 1
ATOM 3611 C CA . GLY A 1 461 ? 20.717 2.004 -42.966 1.00 53.72 461 GLY A CA 1
ATOM 3612 C C . GLY A 1 461 ? 19.332 2.548 -43.343 1.00 53.72 461 GLY A C 1
ATOM 3613 O O . GLY A 1 461 ? 18.352 2.280 -42.655 1.00 53.72 461 GLY A O 1
ATOM 3614 N N . ASN A 1 462 ? 19.233 3.311 -44.443 1.00 49.28 462 ASN A N 1
ATOM 3615 C CA . ASN A 1 462 ? 17.932 3.591 -45.070 1.00 49.28 462 ASN A CA 1
ATOM 3616 C C . ASN A 1 462 ? 17.270 2.254 -45.443 1.00 49.28 462 ASN A C 1
ATOM 3618 O O . ASN A 1 462 ? 17.979 1.329 -45.842 1.00 49.28 462 ASN A O 1
ATOM 3622 N N . SER A 1 463 ? 15.937 2.178 -45.366 1.00 49.62 463 SER A N 1
ATOM 3623 C CA . SER A 1 463 ? 15.065 0.981 -45.462 1.00 49.62 463 SER A CA 1
ATOM 3624 C C . SER A 1 463 ? 15.279 0.012 -46.646 1.00 49.62 463 SER A C 1
ATOM 3626 O O . SER A 1 463 ? 14.572 -0.984 -46.761 1.00 49.62 463 SER A O 1
ATOM 3628 N N . LYS A 1 464 ? 16.252 0.269 -47.527 1.00 45.22 464 LYS A N 1
ATOM 3629 C CA . LYS A 1 464 ? 16.621 -0.538 -48.696 1.00 45.22 464 LYS A CA 1
ATOM 3630 C C . LYS A 1 464 ? 17.965 -1.278 -48.576 1.00 45.22 464 LYS A C 1
ATOM 3632 O O . LYS A 1 464 ? 18.275 -2.064 -49.465 1.00 45.22 464 LYS A O 1
ATOM 3637 N N . SER A 1 465 ? 18.774 -1.054 -47.533 1.00 54.91 465 SER A N 1
ATOM 3638 C CA . SER A 1 465 ? 20.087 -1.710 -47.387 1.00 54.91 465 SER A CA 1
ATOM 3639 C C . SER A 1 465 ? 20.100 -2.716 -46.238 1.00 54.91 465 SER A C 1
ATOM 3641 O O . SER A 1 465 ? 20.083 -2.329 -45.075 1.00 54.91 465 SER A O 1
ATOM 3643 N N . LEU A 1 466 ? 20.200 -4.008 -46.565 1.00 65.50 466 LEU A N 1
ATOM 3644 C C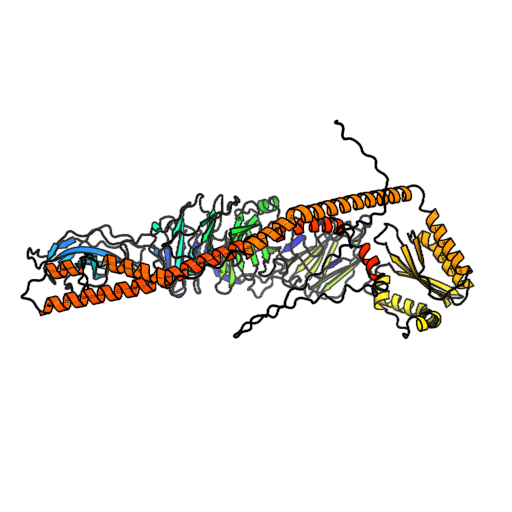A . LEU A 1 466 ? 20.429 -5.069 -45.580 1.00 65.50 466 LEU A CA 1
ATOM 3645 C C . LEU A 1 466 ? 21.828 -4.921 -44.955 1.00 65.50 466 LEU A C 1
ATOM 3647 O O . LEU A 1 466 ? 22.828 -4.792 -45.670 1.00 65.50 466 LEU A O 1
ATOM 3651 N N . TRP A 1 467 ? 21.896 -4.962 -43.628 1.00 74.00 467 TRP A N 1
ATOM 3652 C CA . TRP A 1 467 ? 23.115 -4.773 -42.836 1.00 74.00 467 TRP A CA 1
ATOM 3653 C C . TRP A 1 467 ? 23.674 -6.117 -42.348 1.00 74.00 467 TRP A C 1
ATOM 3655 O O . TRP A 1 467 ? 22.956 -7.111 -42.317 1.00 74.00 467 TRP A O 1
ATOM 3665 N N . SER A 1 468 ? 24.965 -6.163 -42.008 1.00 78.62 468 SER A N 1
ATOM 3666 C CA . SER A 1 468 ? 25.607 -7.312 -41.354 1.00 78.62 468 SER A CA 1
ATOM 3667 C C . SER A 1 468 ? 26.652 -6.807 -40.363 1.00 78.62 468 SER A C 1
ATOM 3669 O O . SER A 1 468 ? 27.637 -6.209 -40.802 1.00 78.62 468 SER A O 1
ATOM 3671 N N . PRO A 1 469 ? 26.515 -7.070 -39.057 1.00 82.19 469 PRO A N 1
ATOM 3672 C CA . PRO A 1 469 ? 27.537 -6.712 -38.088 1.00 82.19 469 PRO A CA 1
ATOM 3673 C C . PRO A 1 469 ? 28.795 -7.561 -38.292 1.00 82.19 469 PRO A C 1
ATOM 3675 O O . PRO A 1 469 ? 28.724 -8.728 -38.672 1.00 82.19 469 PRO A O 1
ATOM 3678 N N . SER A 1 470 ? 29.961 -6.960 -38.053 1.00 81.50 470 SER A N 1
ATOM 3679 C CA . SER A 1 470 ? 31.267 -7.608 -38.246 1.00 81.50 470 SER A CA 1
ATOM 3680 C C . SER A 1 470 ? 32.145 -7.599 -37.001 1.00 81.50 470 SER A C 1
ATOM 3682 O O . SER A 1 470 ? 33.042 -8.427 -36.886 1.00 81.50 470 SER A O 1
ATOM 3684 N N . THR A 1 471 ? 31.919 -6.662 -36.083 1.00 84.44 471 THR A N 1
ATOM 3685 C CA . THR A 1 471 ? 32.742 -6.465 -34.886 1.00 84.44 471 THR A CA 1
ATOM 3686 C C . THR A 1 471 ? 31.855 -6.145 -33.699 1.00 84.44 471 THR A C 1
ATOM 3688 O O . THR A 1 471 ? 30.880 -5.404 -33.842 1.00 84.44 471 THR A O 1
ATOM 3691 N N . VAL A 1 472 ? 32.219 -6.691 -32.542 1.00 88.88 472 VAL A N 1
ATOM 3692 C CA . VAL A 1 472 ? 31.541 -6.470 -31.265 1.00 88.88 472 VAL A CA 1
ATOM 3693 C C . VAL A 1 472 ? 32.573 -6.097 -30.210 1.00 88.88 472 VAL A C 1
ATOM 3695 O O . VAL A 1 472 ? 33.645 -6.703 -30.148 1.00 88.88 472 VAL A O 1
ATOM 3698 N N . LYS A 1 473 ? 32.233 -5.119 -29.373 1.00 89.38 473 LYS A N 1
ATOM 3699 C CA . LYS A 1 473 ? 32.978 -4.762 -28.166 1.00 89.38 473 LYS A CA 1
ATOM 3700 C C . LYS A 1 473 ? 32.006 -4.734 -26.990 1.00 89.38 473 LYS A C 1
ATOM 3702 O O . LYS A 1 473 ? 30.968 -4.088 -27.072 1.00 89.38 473 LYS A O 1
ATOM 3707 N N . VAL A 1 474 ? 32.331 -5.453 -25.921 1.00 89.56 474 VAL A N 1
ATOM 3708 C CA . VAL A 1 474 ? 31.536 -5.503 -24.685 1.00 89.56 474 VAL A CA 1
ATOM 3709 C C . VAL A 1 474 ? 32.497 -5.358 -23.523 1.00 89.56 474 VAL A C 1
ATOM 3711 O O . VAL A 1 474 ? 33.451 -6.127 -23.444 1.00 89.56 474 VAL A O 1
ATOM 3714 N N . ARG A 1 475 ? 32.257 -4.409 -22.617 1.00 89.81 475 ARG A N 1
ATOM 3715 C CA . ARG A 1 475 ? 32.987 -4.351 -21.345 1.00 89.81 475 ARG A CA 1
ATOM 3716 C C . ARG A 1 475 ? 32.230 -5.162 -20.304 1.00 89.81 475 ARG A C 1
ATOM 3718 O O . ARG A 1 475 ? 31.158 -4.753 -19.864 1.00 89.81 475 ARG A O 1
ATOM 3725 N N . THR A 1 476 ? 32.785 -6.314 -19.945 1.00 89.25 476 THR A N 1
ATOM 3726 C CA . THR A 1 476 ? 32.231 -7.223 -18.939 1.00 89.25 476 THR A CA 1
ATOM 3727 C C . THR A 1 476 ? 33.311 -8.159 -18.398 1.00 89.25 476 THR A C 1
ATOM 3729 O O . THR A 1 476 ? 34.338 -8.340 -19.049 1.00 89.25 476 THR A O 1
ATOM 3732 N N . ASN A 1 477 ? 33.060 -8.763 -17.233 1.00 82.44 477 ASN A N 1
ATOM 3733 C CA . ASN A 1 477 ? 33.982 -9.693 -16.575 1.00 82.44 477 ASN A CA 1
ATOM 3734 C C . ASN A 1 477 ? 33.511 -11.162 -16.602 1.00 82.44 477 ASN A C 1
ATOM 3736 O O . ASN A 1 477 ? 34.319 -12.036 -16.305 1.00 82.44 477 ASN A O 1
ATOM 3740 N N . ASP A 1 478 ? 32.242 -11.444 -16.948 1.00 86.19 478 ASP A N 1
ATOM 3741 C CA . ASP A 1 478 ? 31.702 -12.812 -17.094 1.00 86.19 478 ASP A CA 1
ATOM 3742 C C . ASP A 1 478 ? 30.276 -12.823 -17.701 1.00 86.19 478 ASP A C 1
ATOM 3744 O O . ASP A 1 478 ? 29.282 -13.015 -16.991 1.00 86.19 478 ASP A O 1
ATOM 3748 N N . THR A 1 479 ? 30.151 -12.590 -19.013 1.00 92.25 479 THR A N 1
ATOM 3749 C CA . THR A 1 479 ? 28.834 -12.562 -19.685 1.00 92.25 479 THR A CA 1
ATOM 3750 C C . THR A 1 479 ? 28.843 -13.348 -20.990 1.00 92.25 479 THR A C 1
ATOM 3752 O O . THR A 1 479 ? 29.763 -13.264 -21.803 1.00 92.25 479 THR A O 1
ATOM 3755 N N . GLU A 1 480 ? 27.790 -14.123 -21.221 1.00 94.06 480 GLU A N 1
ATOM 3756 C CA . GLU A 1 480 ? 27.521 -14.769 -22.495 1.00 94.06 480 GLU A CA 1
ATOM 3757 C C . GLU A 1 480 ? 26.867 -13.780 -23.463 1.00 94.06 480 GLU A C 1
ATOM 3759 O O . GLU A 1 480 ? 25.777 -13.268 -23.215 1.00 94.06 480 GLU A O 1
ATOM 3764 N N . PHE A 1 481 ? 27.544 -13.533 -24.583 1.00 93.81 481 PHE A N 1
ATOM 3765 C CA . PHE A 1 481 ? 27.046 -12.744 -25.699 1.00 93.81 481 PHE A CA 1
ATOM 3766 C C . PHE A 1 481 ? 26.478 -13.666 -26.776 1.00 93.81 481 PHE A C 1
ATOM 3768 O O . PHE A 1 481 ? 27.144 -14.604 -27.230 1.00 93.81 481 PHE A O 1
ATOM 3775 N N . LEU A 1 482 ? 25.272 -13.356 -27.239 1.00 92.56 482 LEU A N 1
ATOM 3776 C CA . LEU A 1 482 ? 24.587 -14.079 -28.298 1.00 92.56 482 LEU A CA 1
ATOM 3777 C C . LEU A 1 482 ? 23.958 -13.088 -29.280 1.00 92.56 482 LEU A C 1
ATOM 3779 O O . LEU A 1 482 ? 23.357 -12.100 -28.871 1.00 92.56 482 LEU A O 1
ATOM 3783 N N . ILE A 1 483 ? 24.074 -13.361 -30.581 1.00 90.25 483 ILE A N 1
ATOM 3784 C CA . ILE A 1 483 ? 23.413 -12.575 -31.631 1.00 90.25 483 ILE A CA 1
ATOM 3785 C C . ILE A 1 483 ? 22.424 -13.439 -32.417 1.00 90.25 483 ILE A C 1
ATOM 3787 O O . ILE A 1 483 ? 22.733 -14.568 -32.819 1.00 90.25 483 ILE A O 1
ATOM 3791 N N . ARG A 1 484 ? 21.219 -12.902 -32.613 1.00 88.12 484 ARG A N 1
ATOM 3792 C CA . ARG A 1 484 ? 20.098 -13.551 -33.300 1.00 88.12 484 ARG A CA 1
ATOM 3793 C C . ARG A 1 484 ? 19.734 -12.825 -34.582 1.00 88.12 484 ARG A C 1
ATOM 3795 O O . ARG A 1 484 ? 19.880 -11.609 -34.679 1.00 88.12 484 ARG A O 1
ATOM 3802 N N . THR A 1 485 ? 19.226 -13.597 -35.529 1.00 85.62 485 THR A N 1
ATOM 3803 C CA . THR A 1 485 ? 18.647 -13.158 -36.801 1.00 85.62 485 THR A CA 1
ATOM 3804 C C . THR A 1 485 ? 17.227 -13.727 -36.920 1.00 85.62 485 THR A C 1
ATOM 3806 O O . THR A 1 485 ? 16.849 -14.597 -36.128 1.00 85.62 485 THR A O 1
ATOM 3809 N N . PRO A 1 486 ? 16.442 -13.343 -37.947 1.00 80.88 486 PRO A N 1
ATOM 3810 C CA . PRO A 1 486 ? 15.139 -13.961 -38.210 1.00 80.88 486 PRO A CA 1
ATOM 3811 C C . PRO A 1 486 ? 15.177 -15.487 -38.404 1.00 80.88 486 PRO A C 1
ATOM 3813 O O . PRO A 1 486 ? 14.134 -16.130 -38.377 1.00 80.88 486 PRO A O 1
ATOM 3816 N N . ARG A 1 487 ? 16.359 -16.071 -38.654 1.00 79.12 487 ARG A N 1
ATOM 3817 C CA . ARG A 1 487 ? 16.544 -17.514 -38.876 1.00 79.12 487 ARG A CA 1
ATOM 3818 C C . ARG A 1 487 ? 16.957 -18.273 -37.613 1.00 79.12 487 ARG A C 1
ATOM 3820 O O . ARG A 1 487 ? 16.978 -19.500 -37.642 1.00 79.12 487 ARG A O 1
ATOM 3827 N N . GLY A 1 488 ? 17.252 -17.570 -36.518 1.00 75.62 488 GLY A N 1
ATOM 3828 C CA . GLY A 1 488 ? 17.636 -18.158 -35.238 1.00 75.62 488 GLY A CA 1
ATOM 3829 C C . GLY A 1 488 ? 18.921 -17.565 -34.659 1.00 75.62 488 GLY A C 1
ATOM 3830 O O . GLY A 1 488 ? 19.291 -16.422 -34.927 1.00 75.62 488 GLY A O 1
ATOM 3831 N N . THR A 1 489 ? 19.588 -18.342 -33.807 1.00 72.75 489 THR A N 1
ATOM 3832 C CA . THR A 1 489 ? 20.865 -17.956 -33.192 1.00 72.75 489 THR A CA 1
ATOM 3833 C C . THR A 1 489 ? 22.010 -18.237 -34.157 1.00 72.75 489 THR A C 1
ATOM 3835 O O . THR A 1 489 ? 22.235 -19.391 -34.505 1.00 72.75 489 THR A O 1
ATOM 3838 N N . GLU A 1 490 ? 22.769 -17.207 -34.528 1.00 76.69 490 GLU A N 1
ATOM 3839 C CA . GLU A 1 490 ? 23.869 -17.351 -35.495 1.00 76.69 490 GLU A CA 1
ATOM 3840 C C . GLU A 1 490 ? 25.250 -17.410 -34.826 1.00 76.69 490 GLU A C 1
ATOM 3842 O O . GLU A 1 490 ? 26.177 -18.024 -35.352 1.00 76.69 490 GLU A O 1
ATOM 3847 N N . TYR A 1 491 ? 25.426 -16.771 -33.662 1.00 86.44 491 TYR A N 1
ATOM 3848 C CA . TYR A 1 491 ? 26.713 -16.770 -32.963 1.00 86.44 491 TYR A CA 1
ATOM 3849 C C . TYR A 1 491 ? 26.559 -16.591 -31.451 1.00 86.44 491 TYR A C 1
ATOM 3851 O O . TYR A 1 491 ? 25.731 -15.807 -30.983 1.00 86.44 491 TYR A O 1
ATOM 3859 N N . LYS A 1 492 ? 27.398 -17.309 -30.698 1.00 90.69 492 LYS A N 1
ATOM 3860 C CA . LYS A 1 492 ? 27.445 -17.325 -29.233 1.00 90.69 492 LYS A CA 1
ATOM 3861 C C . LYS A 1 492 ? 28.902 -17.336 -28.774 1.00 90.69 492 LYS A C 1
ATOM 3863 O O . LYS A 1 492 ? 29.701 -18.122 -29.281 1.00 90.69 492 LYS A O 1
ATOM 3868 N N . ARG A 1 493 ? 29.248 -16.483 -27.810 1.00 89.94 493 ARG A N 1
ATOM 3869 C CA . ARG A 1 493 ? 30.583 -16.430 -27.200 1.00 89.94 493 ARG A CA 1
ATOM 3870 C C . ARG A 1 493 ? 30.499 -15.960 -25.754 1.00 89.94 493 ARG A C 1
ATOM 3872 O O . ARG A 1 493 ? 29.826 -14.982 -25.456 1.00 89.94 493 ARG A O 1
ATOM 3879 N N . LYS A 1 494 ? 31.264 -16.609 -24.879 1.00 91.56 494 LYS A N 1
ATOM 3880 C CA . LYS A 1 494 ? 31.515 -16.117 -23.524 1.00 91.56 494 LYS A CA 1
ATOM 3881 C C . LYS A 1 494 ? 32.567 -15.002 -23.561 1.00 91.56 494 LYS A C 1
ATOM 3883 O O . LYS A 1 494 ? 33.629 -15.183 -24.163 1.00 91.56 494 LYS A O 1
ATOM 3888 N N . VAL A 1 495 ? 32.257 -13.850 -22.975 1.00 90.19 495 VAL A N 1
ATOM 3889 C CA . VAL A 1 495 ? 33.113 -12.659 -22.943 1.00 90.19 495 VAL A CA 1
ATOM 3890 C C . VAL A 1 495 ? 33.594 -12.447 -21.511 1.00 90.19 495 VAL A C 1
ATOM 3892 O O . VAL A 1 495 ? 32.782 -12.351 -20.593 1.00 90.19 495 VAL A O 1
ATOM 3895 N N . MET A 1 496 ? 34.916 -12.412 -21.341 1.00 86.88 496 MET A N 1
ATOM 3896 C CA . MET A 1 496 ? 35.585 -12.263 -20.041 1.00 86.88 496 MET A CA 1
ATOM 3897 C C . MET A 1 496 ? 36.381 -10.953 -19.939 1.00 86.88 496 MET A C 1
ATOM 3899 O O . MET A 1 496 ? 36.854 -10.609 -18.862 1.00 86.88 496 MET A O 1
ATOM 3903 N N . ASP A 1 497 ? 36.594 -10.267 -21.064 1.00 84.19 497 ASP A N 1
ATOM 3904 C CA . ASP A 1 497 ? 37.421 -9.073 -21.183 1.00 84.19 497 ASP A CA 1
ATOM 3905 C C . ASP A 1 497 ? 36.848 -8.086 -22.215 1.00 84.19 497 ASP A C 1
ATOM 3907 O O . ASP A 1 497 ? 36.041 -8.442 -23.070 1.00 84.19 497 ASP A O 1
ATOM 3911 N N . GLU A 1 498 ? 37.296 -6.827 -22.167 1.00 86.44 498 GLU A N 1
ATOM 3912 C CA . GLU A 1 498 ? 36.845 -5.757 -23.078 1.00 86.44 498 GLU A CA 1
ATOM 3913 C C . GLU A 1 498 ? 37.390 -5.902 -24.517 1.00 86.44 498 GLU A C 1
ATOM 3915 O O . GLU A 1 498 ? 37.094 -5.089 -25.398 1.00 86.44 498 GLU A O 1
ATOM 3920 N N . ARG A 1 499 ? 38.211 -6.922 -24.802 1.00 84.56 499 ARG A N 1
ATOM 3921 C CA . ARG A 1 499 ? 38.875 -7.040 -26.105 1.00 84.56 499 ARG A CA 1
ATOM 3922 C C . ARG A 1 499 ? 37.834 -7.200 -27.222 1.00 84.56 499 ARG A C 1
ATOM 3924 O O . ARG A 1 499 ? 37.080 -8.177 -27.221 1.00 84.56 499 ARG A O 1
ATOM 3931 N N . PRO A 1 500 ? 37.797 -6.280 -28.206 1.00 85.44 500 PRO A N 1
ATOM 3932 C CA . PRO A 1 500 ? 36.849 -6.379 -29.302 1.00 85.44 500 PRO A CA 1
ATOM 3933 C C . PRO A 1 500 ? 37.122 -7.647 -30.108 1.00 85.44 500 PRO A C 1
ATOM 3935 O O . PRO A 1 500 ? 38.273 -8.020 -30.348 1.00 85.44 500 PRO A O 1
ATOM 3938 N N . PHE A 1 501 ? 36.060 -8.307 -30.556 1.00 87.81 501 PHE A N 1
ATOM 3939 C CA . PHE A 1 501 ? 36.165 -9.517 -31.359 1.00 87.81 501 PHE A CA 1
ATOM 3940 C C . PHE A 1 501 ? 35.363 -9.417 -32.650 1.00 87.81 501 PHE A C 1
ATOM 3942 O O . PHE A 1 501 ? 34.360 -8.709 -32.759 1.00 87.81 501 PHE A O 1
ATOM 3949 N N . ARG A 1 502 ? 35.836 -10.147 -33.661 1.00 84.75 502 ARG A N 1
ATOM 3950 C CA . ARG A 1 502 ? 35.207 -10.198 -34.976 1.00 84.75 502 ARG A CA 1
ATOM 3951 C C . ARG A 1 502 ? 34.109 -11.258 -34.988 1.00 84.75 502 ARG A C 1
ATOM 3953 O O . ARG A 1 502 ? 34.333 -12.381 -34.542 1.00 84.75 502 ARG A O 1
ATOM 3960 N N . LEU A 1 503 ? 32.944 -10.899 -35.512 1.00 86.06 503 LEU A N 1
ATOM 3961 C CA . LEU A 1 503 ? 31.870 -11.841 -35.804 1.00 86.06 503 LEU A CA 1
ATOM 3962 C C . LEU A 1 503 ? 32.176 -12.588 -37.113 1.00 86.06 503 LEU A C 1
ATOM 3964 O O . LEU A 1 503 ? 32.774 -12.003 -38.027 1.00 86.06 503 LEU A O 1
ATOM 3968 N N . PRO A 1 504 ? 31.772 -13.866 -37.237 1.00 82.69 504 PRO A N 1
ATOM 3969 C CA . PRO A 1 504 ? 31.816 -14.565 -38.517 1.00 82.69 504 PRO A CA 1
ATOM 3970 C C . PRO A 1 504 ? 30.875 -13.888 -39.526 1.00 82.69 504 PRO A C 1
ATOM 3972 O O . PRO A 1 504 ? 30.126 -12.973 -39.192 1.00 82.69 504 PRO A O 1
ATOM 3975 N N . LYS A 1 505 ? 30.905 -14.306 -40.795 1.00 79.62 505 LYS A N 1
ATOM 3976 C CA . LYS A 1 505 ? 29.959 -13.787 -41.794 1.00 79.62 505 LYS A CA 1
ATOM 3977 C C . LYS A 1 505 ? 28.544 -14.277 -41.461 1.00 79.62 505 LYS A C 1
ATOM 3979 O O . LYS A 1 505 ? 28.166 -15.357 -41.893 1.00 79.62 505 LYS A O 1
ATOM 3984 N N . LEU A 1 506 ? 27.772 -13.464 -40.743 1.00 77.88 506 LEU A N 1
ATOM 3985 C CA . LEU A 1 506 ? 26.400 -13.772 -40.309 1.00 77.88 506 LEU A CA 1
ATOM 3986 C C . LEU A 1 506 ? 25.345 -13.577 -41.413 1.00 77.88 506 LEU A C 1
ATOM 3988 O O . LEU A 1 506 ? 24.166 -13.523 -41.110 1.00 77.88 506 LEU A O 1
ATOM 3992 N N . GLY A 1 507 ? 25.740 -13.401 -42.680 1.00 76.25 507 GLY A N 1
ATOM 3993 C CA . GLY A 1 507 ? 24.812 -13.027 -43.755 1.00 76.25 507 GLY A CA 1
ATOM 3994 C C . GLY A 1 507 ? 24.263 -11.604 -43.598 1.00 76.25 507 GLY A C 1
ATOM 3995 O O . GLY A 1 507 ? 24.603 -10.909 -42.651 1.00 76.25 507 GLY A O 1
ATOM 3996 N N . ARG A 1 508 ? 23.449 -11.140 -44.554 1.00 78.38 508 ARG A N 1
ATOM 3997 C CA . ARG A 1 508 ? 22.746 -9.851 -44.459 1.00 78.38 508 ARG A CA 1
ATOM 3998 C C . ARG A 1 508 ? 21.292 -10.109 -44.081 1.00 78.38 508 ARG A C 1
ATOM 4000 O O . ARG A 1 508 ? 20.596 -10.804 -44.822 1.00 78.38 508 ARG A O 1
ATOM 4007 N N . HIS A 1 509 ? 20.842 -9.539 -42.971 1.00 80.75 509 HIS A N 1
ATOM 4008 C CA . HIS A 1 509 ? 19.484 -9.723 -42.456 1.00 80.75 509 HIS A CA 1
ATOM 4009 C C . HIS A 1 509 ? 18.742 -8.391 -42.321 1.00 80.75 509 HIS A C 1
ATOM 4011 O O . HIS A 1 509 ? 19.341 -7.318 -42.406 1.00 80.75 509 HIS A O 1
ATOM 4017 N N . LEU A 1 510 ? 17.416 -8.477 -42.166 1.00 78.81 510 LEU A N 1
ATOM 4018 C CA . LEU A 1 510 ? 16.547 -7.315 -41.953 1.00 78.81 510 LEU A CA 1
ATOM 4019 C C . LEU A 1 510 ? 16.824 -6.653 -40.599 1.00 78.81 510 LEU A C 1
ATOM 4021 O O . LEU A 1 510 ? 16.884 -5.431 -40.513 1.00 78.81 510 LEU A O 1
ATOM 4025 N N . TRP A 1 511 ? 17.036 -7.475 -39.574 1.00 83.94 511 TRP A N 1
ATOM 4026 C CA . TRP A 1 511 ? 17.327 -7.059 -38.210 1.00 83.94 511 TRP A CA 1
ATOM 4027 C C . TRP A 1 511 ? 18.257 -8.065 -37.528 1.00 83.94 511 TRP A C 1
ATOM 4029 O O . TRP A 1 511 ? 18.371 -9.219 -37.958 1.00 83.94 511 TRP A O 1
ATOM 4039 N N . TYR A 1 512 ? 18.908 -7.611 -36.458 1.00 86.81 512 TYR A N 1
ATOM 4040 C CA . TYR A 1 512 ? 19.647 -8.451 -35.514 1.00 86.81 512 TYR A CA 1
ATOM 4041 C C . TYR A 1 512 ? 19.224 -8.111 -34.088 1.00 86.81 512 TYR A C 1
ATOM 4043 O O . TYR A 1 512 ? 18.979 -6.947 -33.792 1.00 86.81 512 TYR A O 1
ATOM 4051 N N . ASN A 1 513 ? 19.235 -9.087 -33.184 1.00 89.62 513 ASN A N 1
ATOM 4052 C CA . ASN A 1 513 ? 19.048 -8.845 -31.751 1.00 89.62 513 ASN A CA 1
ATOM 4053 C C . ASN A 1 513 ? 20.257 -9.367 -30.991 1.00 89.62 513 ASN A C 1
ATOM 4055 O O . ASN A 1 513 ? 20.823 -10.405 -31.341 1.00 89.62 513 ASN A O 1
ATOM 4059 N N . VAL A 1 514 ? 20.648 -8.652 -29.944 1.00 91.38 514 VAL A N 1
ATOM 4060 C CA . VAL A 1 514 ? 21.706 -9.087 -29.038 1.00 91.38 514 VAL A CA 1
ATOM 4061 C C . VAL A 1 514 ? 21.072 -9.571 -27.749 1.00 91.38 514 VAL A C 1
ATOM 4063 O O . VAL A 1 514 ? 20.272 -8.861 -27.150 1.00 91.38 514 VAL A O 1
ATOM 4066 N N . ARG A 1 515 ? 21.471 -10.759 -27.303 1.00 93.56 515 ARG A N 1
ATOM 4067 C CA . ARG A 1 515 ? 21.168 -11.289 -25.980 1.00 93.56 515 ARG A CA 1
ATOM 4068 C C . ARG A 1 515 ? 22.448 -11.345 -25.149 1.00 93.56 515 ARG A C 1
ATOM 4070 O O . ARG A 1 515 ? 23.468 -11.864 -25.603 1.00 93.56 515 ARG A O 1
ATOM 4077 N N . LEU A 1 516 ? 22.362 -10.823 -23.935 1.00 94.19 516 LEU A N 1
ATOM 4078 C CA . LEU A 1 516 ? 23.385 -10.872 -22.900 1.00 94.19 516 LEU A CA 1
ATOM 4079 C C . LEU A 1 516 ? 22.834 -11.678 -21.726 1.00 94.19 516 LEU A C 1
ATOM 4081 O O . LEU A 1 516 ? 21.721 -11.423 -21.267 1.00 94.19 516 LEU A O 1
ATOM 4085 N N . SER A 1 517 ? 23.589 -12.658 -21.245 1.00 94.69 517 SER A N 1
ATOM 4086 C CA . SER A 1 517 ? 23.195 -13.437 -20.068 1.00 94.69 517 SER A CA 1
ATOM 4087 C C . SER A 1 517 ? 24.395 -13.856 -19.241 1.00 94.69 517 SER A C 1
ATOM 4089 O O . SER A 1 517 ? 25.413 -14.253 -19.803 1.00 94.69 517 SER A O 1
ATOM 4091 N N . GLY A 1 518 ? 24.285 -13.821 -17.919 1.00 92.44 518 GLY A N 1
ATOM 4092 C CA . GLY A 1 518 ? 25.378 -14.230 -17.040 1.00 92.44 518 GLY A CA 1
ATOM 4093 C C . GLY A 1 518 ? 25.314 -13.582 -15.667 1.00 92.44 518 GLY A C 1
ATOM 4094 O O . GLY A 1 518 ? 24.247 -13.176 -15.212 1.00 92.44 518 GLY A O 1
ATOM 4095 N N . TYR A 1 519 ? 26.479 -13.510 -15.025 1.00 92.25 519 TYR A N 1
ATOM 4096 C CA . TYR A 1 519 ? 26.671 -12.931 -13.691 1.00 92.25 519 TYR A CA 1
ATOM 4097 C C . TYR A 1 519 ? 27.556 -11.678 -13.729 1.00 92.25 519 TYR A C 1
ATOM 4099 O O . TYR A 1 519 ? 27.633 -10.937 -12.754 1.00 92.25 519 TYR A O 1
ATOM 4107 N N . GLY A 1 520 ? 28.263 -11.439 -14.835 1.00 90.19 520 GLY A N 1
ATOM 4108 C CA . GLY A 1 520 ? 29.133 -10.287 -14.994 1.00 90.19 520 GLY A CA 1
ATOM 4109 C C . GLY A 1 520 ? 28.344 -9.002 -15.218 1.00 90.19 520 GLY A C 1
ATOM 4110 O O . GLY A 1 520 ? 27.366 -8.977 -15.963 1.00 90.19 520 GLY A O 1
ATOM 4111 N N . VAL A 1 521 ? 28.818 -7.912 -14.620 1.00 92.44 521 VAL A N 1
ATOM 4112 C CA . VAL A 1 521 ? 28.312 -6.568 -14.917 1.00 92.44 521 VAL A CA 1
ATOM 4113 C C . VAL A 1 521 ? 28.672 -6.200 -16.360 1.00 92.44 521 VAL A C 1
ATOM 4115 O O . VAL A 1 521 ? 29.774 -6.523 -16.821 1.00 92.44 521 VAL A O 1
ATOM 4118 N N . VAL A 1 522 ? 27.753 -5.561 -17.086 1.00 92.44 522 VAL A N 1
ATOM 4119 C CA . VAL A 1 522 ? 28.008 -5.035 -18.438 1.00 92.44 522 VAL A CA 1
ATOM 4120 C C . VAL A 1 522 ? 27.849 -3.524 -18.432 1.00 92.44 522 VAL A C 1
ATOM 4122 O O . VAL A 1 522 ? 26.766 -3.004 -18.164 1.00 92.44 522 VAL A O 1
ATOM 4125 N N . ASP A 1 523 ? 28.933 -2.832 -18.780 1.00 90.12 523 ASP A N 1
ATOM 4126 C CA . ASP A 1 523 ? 28.970 -1.368 -18.775 1.00 90.12 523 ASP A CA 1
ATOM 4127 C C . ASP A 1 523 ? 28.477 -0.765 -20.094 1.00 90.12 523 ASP A C 1
ATOM 4129 O O . ASP A 1 523 ? 27.744 0.216 -20.088 1.00 90.12 523 ASP A O 1
ATOM 4133 N N . PHE A 1 524 ? 28.891 -1.335 -21.229 1.00 88.44 524 PHE A N 1
ATOM 4134 C CA . PHE A 1 524 ? 28.468 -0.896 -22.560 1.00 88.44 524 PHE A CA 1
ATOM 4135 C C . PHE A 1 524 ? 28.612 -2.025 -23.589 1.00 88.44 524 PHE A C 1
ATOM 4137 O O . PHE A 1 524 ? 29.373 -2.983 -23.395 1.00 88.44 524 PHE A O 1
ATOM 4144 N N . LEU A 1 525 ? 27.903 -1.879 -24.709 1.00 88.94 525 LEU A N 1
ATOM 4145 C CA . LEU A 1 525 ? 27.937 -2.786 -25.857 1.00 88.94 525 LEU A CA 1
ATOM 4146 C C . LEU A 1 525 ? 28.007 -1.981 -27.162 1.00 88.94 525 LEU A C 1
ATOM 4148 O O . LEU A 1 525 ? 27.178 -1.112 -27.417 1.00 88.94 525 LEU A O 1
ATOM 4152 N N . GLU A 1 526 ? 28.950 -2.327 -28.033 1.00 87.38 526 GLU A N 1
ATOM 4153 C CA . GLU A 1 526 ? 29.070 -1.769 -29.380 1.00 87.38 526 GLU A CA 1
ATOM 4154 C C . GLU A 1 526 ? 29.027 -2.875 -30.432 1.00 87.38 526 GLU A C 1
ATOM 4156 O O . GLU A 1 526 ? 29.766 -3.859 -30.352 1.00 87.38 526 GLU A O 1
ATOM 4161 N N . VAL A 1 527 ? 28.198 -2.684 -31.459 1.00 85.00 527 VAL A N 1
ATOM 4162 C CA . VAL A 1 527 ? 28.069 -3.584 -32.609 1.00 85.00 527 VAL A CA 1
ATOM 4163 C C . VAL A 1 527 ? 28.204 -2.782 -33.907 1.00 85.00 527 VAL A C 1
ATOM 4165 O O . VAL A 1 527 ? 27.431 -1.856 -34.176 1.00 85.00 527 VAL A O 1
ATOM 4168 N N . GLY A 1 528 ? 29.190 -3.128 -34.742 1.00 74.38 528 GLY A N 1
ATOM 4169 C CA . GLY A 1 528 ? 29.568 -2.318 -35.907 1.00 74.38 528 GLY A CA 1
ATOM 4170 C C . GLY A 1 528 ? 30.036 -3.085 -37.149 1.00 74.38 528 GLY A C 1
ATOM 4171 O O . GLY A 1 528 ? 30.327 -4.284 -37.121 1.00 74.38 528 GLY A O 1
ATOM 4172 N N . THR A 1 529 ? 30.105 -2.349 -38.261 1.00 63.03 529 THR A N 1
ATOM 4173 C CA . THR A 1 529 ? 30.663 -2.754 -39.563 1.00 63.03 529 THR A CA 1
ATOM 4174 C C . THR A 1 529 ? 32.018 -2.080 -39.749 1.00 63.03 529 THR A C 1
ATOM 4176 O O . THR A 1 529 ? 32.034 -0.876 -39.953 1.00 63.03 529 THR A O 1
ATOM 4179 N N . ALA A 1 530 ? 33.107 -2.843 -39.634 1.00 48.47 530 ALA A N 1
ATOM 4180 C CA . ALA A 1 530 ? 34.505 -2.513 -39.938 1.00 48.47 530 ALA A CA 1
ATOM 4181 C C . ALA A 1 530 ? 34.956 -1.035 -39.801 1.00 48.47 530 ALA A C 1
ATOM 4183 O O . ALA A 1 530 ? 34.642 -0.212 -40.654 1.00 48.47 530 ALA A O 1
ATOM 4184 N N . ASN A 1 531 ? 35.803 -0.794 -38.786 1.00 43.25 531 ASN A N 1
ATOM 4185 C CA . ASN A 1 531 ? 36.783 0.297 -38.590 1.00 43.25 531 ASN A CA 1
ATOM 4186 C C . ASN A 1 531 ? 36.575 1.065 -37.279 1.00 43.25 531 ASN A C 1
ATOM 4188 O O . ASN A 1 531 ? 35.983 2.136 -37.254 1.00 43.25 531 ASN A O 1
ATOM 4192 N N . LEU A 1 532 ? 37.150 0.530 -36.200 1.00 42.84 532 LEU A N 1
ATOM 4193 C CA . LEU A 1 532 ? 37.417 1.282 -34.967 1.00 42.84 532 LEU A CA 1
ATOM 4194 C C . LEU A 1 532 ? 38.796 1.989 -35.000 1.00 42.84 532 LEU A C 1
ATOM 4196 O O . LEU A 1 532 ? 39.134 2.669 -34.043 1.00 42.84 532 LEU A O 1
ATOM 4200 N N . THR A 1 533 ? 39.593 1.842 -36.073 1.00 41.56 533 THR A N 1
ATOM 4201 C CA . THR A 1 533 ? 41.017 2.263 -36.106 1.00 41.56 533 THR A CA 1
ATOM 4202 C C . THR A 1 533 ? 41.471 3.047 -37.352 1.00 41.56 533 THR A C 1
ATOM 4204 O O . THR A 1 533 ? 42.602 3.510 -37.386 1.00 41.56 533 THR A O 1
ATOM 4207 N N . GLY A 1 534 ? 40.640 3.218 -38.389 1.00 43.22 534 GLY A N 1
ATOM 4208 C CA . GLY A 1 534 ? 41.077 3.782 -39.685 1.00 43.22 534 GLY A CA 1
ATOM 4209 C C . GLY A 1 534 ? 40.994 5.308 -39.838 1.00 43.22 534 GLY A C 1
ATOM 4210 O O . GLY A 1 534 ? 41.397 5.838 -40.870 1.00 43.22 534 GLY A O 1
ATOM 4211 N N . SER A 1 535 ? 40.436 6.030 -38.865 1.00 48.03 535 SER A N 1
ATOM 4212 C CA . SER A 1 535 ? 40.273 7.486 -38.971 1.00 48.03 535 SER A CA 1
ATOM 4213 C C . SER A 1 535 ? 41.590 8.242 -38.796 1.00 48.03 535 SER A C 1
ATOM 4215 O O . SER A 1 535 ? 41.796 9.236 -39.480 1.00 48.03 535 SER A O 1
ATOM 4217 N N . GLU A 1 536 ? 42.500 7.774 -37.940 1.00 46.09 536 GLU A N 1
ATOM 4218 C CA . GLU A 1 536 ? 43.725 8.514 -37.592 1.00 46.09 536 GLU A CA 1
ATOM 4219 C C . GLU A 1 536 ? 44.733 8.605 -38.756 1.00 46.09 536 GLU A C 1
ATOM 4221 O O . GLU A 1 536 ? 45.313 9.662 -38.990 1.00 46.09 536 GLU A O 1
ATOM 4226 N N . GLU A 1 537 ? 44.880 7.549 -39.560 1.00 47.66 537 GLU A N 1
ATOM 4227 C CA . GLU A 1 537 ? 45.852 7.493 -40.668 1.00 47.66 537 GLU A CA 1
ATOM 4228 C C . GLU A 1 537 ? 45.438 8.369 -41.870 1.00 47.66 537 GLU A C 1
ATOM 4230 O O . GLU A 1 537 ? 46.258 9.058 -42.482 1.00 47.66 537 GLU A O 1
ATOM 4235 N N . ALA A 1 538 ? 44.136 8.414 -42.173 1.00 50.53 538 ALA A N 1
ATOM 4236 C CA . ALA A 1 538 ? 43.578 9.298 -43.197 1.00 50.53 538 ALA A CA 1
ATOM 4237 C C . ALA A 1 538 ? 43.684 10.783 -42.802 1.00 50.53 538 ALA A C 1
ATOM 4239 O O . ALA A 1 538 ? 43.910 11.635 -43.662 1.00 50.53 538 ALA A O 1
ATOM 4240 N N . ILE A 1 539 ? 43.567 11.089 -41.505 1.00 54.19 539 ILE A N 1
ATOM 4241 C CA . ILE A 1 539 ? 43.711 12.447 -40.963 1.00 54.19 539 ILE A CA 1
ATOM 4242 C C . ILE A 1 539 ? 45.162 12.928 -41.088 1.00 54.19 539 ILE A C 1
ATOM 4244 O O . ILE A 1 539 ? 45.387 14.062 -41.514 1.00 54.19 539 ILE A O 1
ATOM 4248 N N . GLN A 1 540 ? 46.142 12.067 -40.792 1.00 54.09 540 GLN A N 1
ATOM 4249 C CA . GLN A 1 540 ? 47.562 12.410 -40.906 1.00 54.09 540 GLN A CA 1
ATOM 4250 C C . GLN A 1 540 ? 47.963 12.706 -42.364 1.00 54.09 540 GLN A C 1
ATOM 4252 O O . GLN A 1 540 ? 48.648 13.691 -42.638 1.00 54.09 540 GLN A O 1
ATOM 4257 N N . ASN A 1 541 ? 47.473 11.905 -43.316 1.00 58.56 541 ASN A N 1
ATOM 4258 C CA . ASN A 1 541 ? 47.718 12.123 -44.745 1.00 58.56 541 ASN A CA 1
ATOM 4259 C C . ASN A 1 541 ? 47.027 13.386 -45.282 1.00 58.56 541 ASN A C 1
ATOM 4261 O O . ASN A 1 541 ? 47.628 14.127 -46.062 1.00 58.56 541 ASN A O 1
ATOM 4265 N N . LEU A 1 542 ? 45.797 13.679 -44.846 1.00 61.19 542 LEU A N 1
ATOM 4266 C CA . LEU A 1 542 ? 45.078 14.895 -45.242 1.00 61.19 542 LEU A CA 1
ATOM 4267 C C . LEU A 1 542 ? 45.779 16.161 -44.713 1.00 61.19 542 LEU A C 1
ATOM 4269 O O . LEU A 1 542 ? 45.937 17.130 -45.456 1.00 61.19 542 LEU A O 1
ATOM 4273 N N . ALA A 1 543 ? 46.248 16.134 -43.460 1.00 58.97 543 ALA A N 1
ATOM 4274 C CA . ALA A 1 543 ? 46.991 17.235 -42.849 1.00 58.97 543 ALA A CA 1
ATOM 4275 C C . ALA A 1 543 ? 48.332 17.498 -43.555 1.00 58.97 543 ALA A C 1
ATOM 4277 O O . ALA A 1 543 ? 48.656 18.652 -43.828 1.00 58.97 543 ALA A O 1
ATOM 4278 N N . ASN A 1 544 ? 49.072 16.444 -43.915 1.00 62.28 544 ASN A N 1
ATOM 4279 C CA . ASN A 1 544 ? 50.344 16.572 -44.633 1.00 62.28 544 ASN A CA 1
ATOM 4280 C C . ASN A 1 544 ? 50.164 17.075 -46.077 1.00 62.28 544 ASN A C 1
ATOM 4282 O O . ASN A 1 544 ? 51.005 17.814 -46.573 1.00 62.28 544 ASN A O 1
ATOM 4286 N N . THR A 1 545 ? 49.062 16.711 -46.743 1.00 65.62 545 THR A N 1
ATOM 4287 C CA . THR A 1 545 ? 48.816 17.078 -48.151 1.00 65.62 545 THR A CA 1
ATOM 4288 C C . THR A 1 545 ? 48.269 18.501 -48.303 1.00 65.62 545 THR A C 1
ATOM 4290 O O . THR A 1 545 ? 48.633 19.208 -49.237 1.00 65.62 545 THR A O 1
ATOM 4293 N N . LEU A 1 546 ? 47.389 18.945 -47.398 1.00 66.06 546 LEU A N 1
ATOM 4294 C CA . LEU A 1 546 ? 46.771 20.278 -47.469 1.00 66.06 546 LEU A CA 1
ATOM 4295 C C . LEU A 1 546 ? 47.501 21.338 -46.638 1.00 66.06 546 LEU A C 1
ATOM 4297 O O . LEU A 1 546 ? 47.322 22.529 -46.891 1.00 66.06 546 LEU A O 1
ATOM 4301 N N . GLY A 1 547 ? 48.309 20.933 -45.654 1.00 67.69 547 GLY A N 1
ATOM 4302 C CA . GLY A 1 547 ? 48.936 21.835 -44.685 1.00 67.69 547 GLY A CA 1
ATOM 4303 C C . GLY A 1 547 ? 49.782 22.938 -45.323 1.00 67.69 547 GLY A C 1
ATOM 4304 O O . GLY A 1 547 ? 49.603 24.105 -44.986 1.00 67.69 547 GLY A O 1
ATOM 4305 N N . GLU A 1 548 ? 50.645 22.599 -46.286 1.00 71.19 548 GLU A N 1
ATOM 4306 C CA . GLU A 1 548 ? 51.542 23.571 -46.932 1.00 71.19 548 GLU A CA 1
ATOM 4307 C C . GLU A 1 548 ? 50.786 24.649 -47.727 1.00 71.19 548 GLU A C 1
ATOM 4309 O O . GLU A 1 548 ? 51.144 25.827 -47.679 1.00 71.19 548 GLU A O 1
ATOM 4314 N N . ILE A 1 549 ? 49.704 24.284 -48.422 1.00 75.38 549 ILE A N 1
ATOM 4315 C CA . ILE A 1 549 ? 48.913 25.242 -49.213 1.00 75.38 549 ILE A CA 1
ATOM 4316 C C . ILE A 1 549 ? 47.950 26.026 -48.334 1.00 75.38 549 ILE A C 1
ATOM 4318 O O . ILE A 1 549 ? 47.727 27.205 -48.589 1.00 75.38 549 ILE A O 1
ATOM 4322 N N . LEU A 1 550 ? 47.401 25.418 -47.279 1.00 75.00 550 LEU A N 1
ATOM 4323 C CA . LEU A 1 550 ? 46.565 26.134 -46.314 1.00 75.00 550 LEU A CA 1
ATOM 4324 C C . LEU A 1 550 ? 47.346 27.261 -45.628 1.00 75.00 550 LEU A C 1
ATOM 4326 O O . LEU A 1 550 ? 46.792 28.341 -45.437 1.00 75.00 550 LEU A O 1
ATOM 4330 N N . VAL A 1 551 ? 48.633 27.048 -45.328 1.00 74.25 551 VAL A N 1
ATOM 4331 C CA . VAL A 1 551 ? 49.522 28.100 -44.807 1.00 74.25 551 VAL A CA 1
ATOM 4332 C C . VAL A 1 551 ? 49.747 29.197 -45.851 1.00 74.25 551 VAL A C 1
ATOM 4334 O O . VAL A 1 551 ? 49.553 30.368 -45.538 1.00 74.25 551 VAL A O 1
ATOM 4337 N N . LYS A 1 552 ? 50.065 28.845 -47.106 1.00 75.12 552 LYS A N 1
ATOM 4338 C CA . LYS A 1 552 ? 50.234 29.825 -48.200 1.00 75.12 552 LYS A CA 1
ATOM 4339 C C . LYS A 1 552 ? 48.963 30.642 -48.473 1.00 75.12 552 LYS A C 1
ATOM 4341 O O . LYS A 1 552 ? 49.040 31.846 -48.706 1.00 75.12 552 LYS A O 1
ATOM 4346 N N . ALA A 1 553 ? 47.794 30.004 -48.421 1.00 73.38 553 ALA A N 1
ATOM 4347 C CA . ALA A 1 553 ? 46.498 30.663 -48.558 1.00 73.38 553 ALA A CA 1
ATOM 4348 C C . ALA A 1 553 ? 46.200 31.583 -47.365 1.00 73.38 553 ALA A C 1
ATOM 4350 O O . ALA A 1 553 ? 45.700 32.694 -47.546 1.00 73.38 553 ALA A O 1
ATOM 4351 N N . TRP A 1 554 ? 46.552 31.155 -46.148 1.00 74.31 554 TRP A N 1
ATOM 4352 C CA . TRP A 1 554 ? 46.427 31.986 -44.954 1.00 74.31 554 TRP A CA 1
ATOM 4353 C C . TRP A 1 554 ? 47.334 33.214 -45.015 1.00 74.31 554 TRP A C 1
ATOM 4355 O O . TRP A 1 554 ? 46.880 34.304 -44.690 1.00 74.31 554 TRP A O 1
ATOM 4365 N N . ASP A 1 555 ? 48.579 33.069 -45.464 1.00 73.50 555 ASP A N 1
ATOM 4366 C CA . ASP A 1 555 ? 49.505 34.196 -45.599 1.00 73.50 555 ASP A CA 1
ATOM 4367 C C . ASP A 1 555 ? 49.079 35.190 -46.689 1.00 73.50 555 ASP A C 1
ATOM 4369 O O . ASP A 1 555 ? 49.310 36.385 -46.520 1.00 73.50 555 ASP A O 1
ATOM 4373 N N . LYS A 1 556 ? 48.438 34.724 -47.772 1.00 69.06 556 LYS A N 1
ATOM 4374 C CA . LYS A 1 556 ? 47.948 35.589 -48.857 1.00 69.06 556 LYS A CA 1
ATOM 4375 C C . LYS A 1 556 ? 46.678 36.361 -48.483 1.00 69.06 556 LYS A C 1
ATOM 4377 O O . LYS A 1 556 ? 46.635 37.565 -48.696 1.00 69.06 556 LYS A O 1
ATOM 4382 N N . ASP A 1 557 ? 45.666 35.678 -47.937 1.00 62.53 557 ASP A N 1
ATOM 4383 C CA . ASP A 1 557 ? 44.319 36.255 -47.770 1.00 62.53 557 ASP A CA 1
ATOM 4384 C C . ASP A 1 557 ? 43.836 36.282 -46.302 1.00 62.53 557 ASP A C 1
ATOM 4386 O O . ASP A 1 557 ? 43.045 37.139 -45.903 1.00 62.53 557 ASP A O 1
ATOM 4390 N N . GLY A 1 558 ? 44.287 35.345 -45.462 1.00 62.09 558 GLY A N 1
ATOM 4391 C CA . GLY A 1 558 ? 43.772 35.152 -44.097 1.00 62.09 558 GLY A CA 1
ATOM 4392 C C . GLY A 1 558 ? 44.426 36.034 -43.028 1.00 62.09 558 GLY A C 1
ATOM 4393 O O . GLY A 1 558 ? 43.752 36.500 -42.105 1.00 62.09 558 GLY A O 1
ATOM 4394 N N . LYS A 1 559 ? 45.732 36.288 -43.147 1.00 64.56 559 LYS A N 1
ATOM 4395 C CA . LYS A 1 559 ? 46.551 36.978 -42.143 1.00 64.56 559 LYS A CA 1
ATOM 4396 C C . LYS A 1 559 ? 46.130 38.434 -41.957 1.00 64.56 559 LYS A C 1
ATOM 4398 O O . LYS A 1 559 ? 45.905 38.851 -40.820 1.00 64.56 559 LYS A O 1
ATOM 4403 N N . ASP A 1 560 ? 45.938 39.153 -43.058 1.00 58.94 560 ASP A N 1
ATOM 4404 C CA . ASP A 1 560 ? 45.504 40.553 -43.045 1.00 58.94 560 ASP A CA 1
ATOM 4405 C C . ASP A 1 560 ? 44.011 40.687 -42.703 1.00 58.94 560 ASP A C 1
ATOM 4407 O O . ASP A 1 560 ? 43.603 41.639 -42.038 1.00 58.94 560 ASP A O 1
ATOM 4411 N N . THR A 1 561 ? 43.197 39.692 -43.074 1.00 60.34 561 THR A N 1
ATOM 4412 C CA . THR A 1 561 ? 41.746 39.693 -42.823 1.00 60.34 561 THR A CA 1
ATOM 4413 C C . THR A 1 561 ? 41.392 39.421 -41.356 1.00 60.34 561 THR A C 1
ATOM 4415 O O . THR A 1 561 ? 40.472 40.042 -40.820 1.00 60.34 561 THR A O 1
ATOM 4418 N N . TYR A 1 562 ? 42.088 38.491 -40.690 1.00 62.66 562 TYR A N 1
ATOM 4419 C CA . TYR A 1 562 ? 41.716 38.017 -39.347 1.00 62.66 562 TYR A CA 1
ATOM 4420 C C . TYR A 1 562 ? 42.706 38.397 -38.237 1.00 62.66 562 TYR A C 1
ATOM 4422 O O . TYR A 1 562 ? 42.375 38.221 -37.061 1.00 62.66 562 TYR A O 1
ATOM 4430 N N . GLY A 1 563 ? 43.903 38.897 -38.572 1.00 61.00 563 GLY A N 1
ATOM 4431 C CA . GLY A 1 563 ? 44.898 39.376 -37.602 1.00 61.00 563 GLY A CA 1
ATOM 4432 C C . GLY A 1 563 ? 45.417 38.306 -36.632 1.00 61.00 563 GLY A C 1
ATOM 4433 O O . GLY A 1 563 ? 45.849 38.632 -35.527 1.00 61.00 563 GLY A O 1
ATOM 4434 N N . LYS A 1 564 ? 45.334 37.022 -37.003 1.00 68.94 564 LYS A N 1
ATOM 4435 C CA . LYS A 1 564 ? 45.712 35.870 -36.166 1.00 68.94 564 LYS A CA 1
ATOM 4436 C C . LYS A 1 564 ? 46.726 34.969 -36.882 1.00 68.94 564 LYS A C 1
ATOM 4438 O O . LYS A 1 564 ? 46.684 34.873 -38.111 1.00 68.94 564 LYS A O 1
ATOM 4443 N N . PRO A 1 565 ? 47.622 34.284 -36.142 1.00 66.50 565 PRO A N 1
ATOM 4444 C CA . PRO A 1 565 ? 48.474 33.256 -36.728 1.00 66.50 565 PRO A CA 1
ATOM 4445 C C . PRO A 1 565 ? 47.622 32.082 -37.222 1.00 66.50 565 PRO A C 1
ATOM 4447 O O . PRO A 1 565 ? 46.559 31.800 -36.662 1.00 66.50 565 PRO A O 1
ATOM 4450 N N . PHE A 1 566 ? 48.099 31.396 -38.259 1.00 71.19 566 PHE A N 1
ATOM 4451 C CA . PHE A 1 566 ? 47.430 30.209 -38.777 1.00 71.19 566 PHE A CA 1
ATOM 4452 C C . PHE A 1 566 ? 47.354 29.128 -37.692 1.00 71.19 566 PHE A C 1
ATOM 4454 O O . PHE A 1 566 ? 48.374 28.730 -37.129 1.00 71.19 566 PHE A O 1
ATOM 4461 N N . ASN A 1 567 ? 46.144 28.651 -37.399 1.00 65.25 567 ASN A N 1
ATOM 4462 C CA . ASN A 1 567 ? 45.919 27.517 -36.511 1.00 65.25 567 ASN A CA 1
ATOM 4463 C C . ASN A 1 567 ? 44.716 26.708 -37.009 1.00 65.25 567 ASN A C 1
ATOM 4465 O O . ASN A 1 567 ? 43.577 27.181 -36.966 1.00 65.25 567 ASN A O 1
ATOM 4469 N N . LEU A 1 568 ? 44.973 25.497 -37.504 1.00 68.69 568 LEU A N 1
ATOM 4470 C CA . LEU A 1 568 ? 43.940 24.619 -38.039 1.00 68.69 568 LEU A CA 1
ATOM 4471 C C . LEU A 1 568 ? 43.170 23.946 -36.896 1.00 68.69 568 LEU A C 1
ATOM 4473 O O . LEU A 1 568 ? 43.727 23.170 -36.122 1.00 68.69 568 LEU A O 1
ATOM 4477 N N . ASN A 1 569 ? 41.859 24.183 -36.823 1.00 69.44 569 ASN A N 1
ATOM 4478 C CA . ASN A 1 569 ? 40.993 23.486 -35.875 1.00 69.44 569 ASN A CA 1
ATOM 4479 C C . ASN A 1 569 ? 40.685 22.062 -36.371 1.00 69.44 569 ASN A C 1
ATOM 4481 O O . ASN A 1 569 ? 39.684 21.816 -37.047 1.00 69.44 569 ASN A O 1
ATOM 4485 N N . VAL A 1 570 ? 41.561 21.123 -36.013 1.00 62.56 570 VAL A N 1
ATOM 4486 C CA . VAL A 1 570 ? 41.477 19.710 -36.413 1.00 62.56 570 VAL A CA 1
ATOM 4487 C C . VAL A 1 570 ? 40.176 19.054 -35.933 1.00 62.56 570 VAL A C 1
ATOM 4489 O O . VAL A 1 570 ? 39.582 18.265 -36.662 1.00 62.56 570 VAL A O 1
ATOM 4492 N N . VAL A 1 571 ? 39.671 19.420 -34.750 1.00 58.22 571 VAL A N 1
ATOM 4493 C CA . VAL A 1 571 ? 38.432 18.845 -34.194 1.00 58.22 571 VAL A CA 1
ATOM 4494 C C . VAL A 1 571 ? 37.215 19.223 -35.045 1.00 58.22 571 VAL A C 1
ATOM 4496 O O . VAL A 1 571 ? 36.404 18.360 -35.379 1.00 58.22 571 VAL A O 1
ATOM 4499 N N . ALA A 1 572 ? 37.109 20.491 -35.453 1.00 64.00 572 ALA A N 1
ATOM 4500 C CA . ALA A 1 572 ? 36.025 20.957 -36.319 1.00 64.00 572 ALA A CA 1
ATOM 4501 C C . ALA A 1 572 ? 36.105 20.341 -37.729 1.00 64.00 572 ALA A C 1
ATOM 4503 O O . ALA A 1 572 ? 35.081 19.959 -38.304 1.00 64.00 572 ALA A O 1
ATOM 4504 N N . LEU A 1 573 ? 37.320 20.186 -38.264 1.00 66.00 573 LEU A N 1
ATOM 4505 C CA . LEU A 1 573 ? 37.559 19.508 -39.539 1.00 66.00 573 LEU A CA 1
ATOM 4506 C C . LEU A 1 573 ? 37.094 18.042 -39.488 1.00 66.00 573 LEU A C 1
ATOM 4508 O O . LEU A 1 573 ? 36.402 17.581 -40.390 1.00 66.00 573 LEU A O 1
ATOM 4512 N N . ILE A 1 574 ? 37.404 17.319 -38.406 1.00 60.59 574 ILE A N 1
ATOM 4513 C CA . ILE A 1 574 ? 36.994 15.918 -38.223 1.00 60.59 574 ILE A CA 1
ATOM 4514 C C . ILE A 1 574 ? 35.471 15.796 -38.121 1.00 60.59 574 ILE A C 1
ATOM 4516 O O . ILE A 1 574 ? 34.880 14.932 -38.766 1.00 60.59 574 ILE A O 1
ATOM 4520 N N . GLN A 1 575 ? 34.814 16.660 -37.344 1.00 62.53 575 GLN A N 1
ATOM 4521 C CA . GLN A 1 575 ? 33.355 16.625 -37.188 1.00 62.53 575 GLN A CA 1
ATOM 4522 C C . GLN A 1 575 ? 32.625 16.895 -38.514 1.00 62.53 575 GLN A C 1
ATOM 4524 O O . GLN A 1 575 ? 31.647 16.221 -38.853 1.00 62.53 575 GLN A O 1
ATOM 4529 N N . THR A 1 576 ? 33.118 17.847 -39.306 1.00 64.00 576 THR A N 1
ATOM 4530 C CA . THR A 1 576 ? 32.544 18.175 -40.623 1.00 64.00 576 THR A CA 1
ATOM 4531 C C . THR A 1 576 ? 32.867 17.117 -41.686 1.00 64.00 576 THR A C 1
ATOM 4533 O O . THR A 1 576 ? 32.026 16.811 -42.533 1.00 64.00 576 THR A O 1
ATOM 4536 N N . TRP A 1 577 ? 34.030 16.468 -41.601 1.00 68.44 577 TRP A N 1
ATOM 4537 C CA . TRP A 1 577 ? 34.389 15.339 -42.462 1.00 68.44 577 TRP A CA 1
ATOM 4538 C C . TRP A 1 577 ? 33.557 14.084 -42.163 1.00 68.44 577 TRP A C 1
ATOM 4540 O O . TRP A 1 577 ? 32.964 13.506 -43.072 1.00 68.44 577 TRP A O 1
ATOM 4550 N N . LEU A 1 578 ? 33.452 13.679 -40.891 1.00 57.69 578 LEU A N 1
ATOM 4551 C CA . LEU A 1 578 ? 32.695 12.490 -40.470 1.00 57.69 578 LEU A CA 1
ATOM 4552 C C . LEU A 1 578 ? 31.186 12.637 -40.688 1.00 57.69 578 LEU A C 1
ATOM 4554 O O . LEU A 1 578 ? 30.510 11.650 -40.968 1.00 57.69 578 LEU A O 1
ATOM 4558 N N . SER A 1 579 ? 30.655 13.860 -40.610 1.00 65.00 579 SER A N 1
ATOM 4559 C CA . SER A 1 579 ? 29.261 14.138 -40.983 1.00 65.00 579 SER A CA 1
ATOM 4560 C C . SER A 1 579 ? 29.013 14.061 -42.495 1.00 65.00 579 SER A C 1
ATOM 4562 O O . SER A 1 579 ? 27.867 14.145 -42.929 1.00 65.00 579 SER A O 1
ATOM 4564 N N . GLY A 1 580 ? 30.063 13.909 -43.312 1.00 65.75 580 GLY A N 1
ATOM 4565 C CA . GLY A 1 580 ? 29.973 13.848 -44.771 1.00 65.75 580 GLY A CA 1
ATOM 4566 C C . GLY A 1 580 ? 29.578 15.176 -45.424 1.00 65.75 580 GLY A C 1
ATOM 4567 O O . GLY A 1 580 ? 29.335 15.204 -46.634 1.00 65.75 580 GLY A O 1
ATOM 4568 N N . SER A 1 581 ? 29.525 16.262 -44.648 1.00 70.31 581 SER A N 1
ATOM 4569 C CA . SER A 1 581 ? 29.145 17.603 -45.103 1.00 70.31 581 SER A CA 1
ATOM 4570 C C . SER A 1 581 ? 30.303 18.322 -45.795 1.00 70.31 581 SER A C 1
ATOM 4572 O O . SER A 1 581 ? 30.086 18.996 -46.797 1.00 70.31 581 SER A O 1
ATOM 4574 N N . LEU A 1 582 ? 31.543 18.114 -45.342 1.00 79.06 582 LEU A N 1
ATOM 4575 C CA . LEU A 1 582 ? 32.726 18.703 -45.965 1.00 79.06 582 LEU A CA 1
ATOM 4576 C C . LEU A 1 582 ? 33.043 18.043 -47.322 1.00 79.06 582 LEU A C 1
ATOM 4578 O O . LEU A 1 582 ? 32.949 16.821 -47.496 1.00 79.06 582 LEU A O 1
ATOM 4582 N N . LYS A 1 583 ? 33.424 18.870 -48.294 1.00 80.25 583 LYS A N 1
ATOM 4583 C CA . LYS A 1 583 ? 33.951 18.503 -49.609 1.00 80.25 583 LYS A CA 1
ATOM 4584 C C . LYS A 1 583 ? 35.243 19.276 -49.827 1.00 80.25 583 LYS A C 1
ATOM 4586 O O . LYS A 1 583 ? 35.286 20.490 -49.648 1.00 80.25 583 LYS A O 1
ATOM 4591 N N . VAL A 1 584 ? 36.293 18.558 -50.201 1.00 80.38 584 VAL A N 1
ATOM 4592 C CA . VAL A 1 584 ? 37.615 19.129 -50.455 1.00 80.38 584 VAL A CA 1
ATOM 4593 C C . VAL A 1 584 ? 37.969 18.825 -51.901 1.00 80.38 584 VAL A C 1
ATOM 4595 O O . VAL A 1 584 ? 38.006 17.662 -52.298 1.00 80.38 584 VAL A O 1
ATOM 4598 N N . PHE A 1 585 ? 38.208 19.872 -52.679 1.00 83.81 585 PHE A N 1
ATOM 4599 C CA . PHE A 1 585 ? 38.724 19.786 -54.038 1.00 83.81 585 PHE A CA 1
ATOM 4600 C C . PHE A 1 585 ? 40.182 20.224 -54.018 1.00 83.81 585 PHE A C 1
ATOM 4602 O O . PHE A 1 585 ? 40.499 21.233 -53.392 1.00 83.81 585 PHE A O 1
ATOM 4609 N N . VAL A 1 586 ? 41.063 19.481 -54.683 1.00 82.56 586 VAL A N 1
ATOM 4610 C CA . VAL A 1 586 ? 42.501 19.775 -54.720 1.00 82.56 586 VAL A CA 1
ATOM 4611 C C . VAL A 1 586 ? 42.975 19.699 -56.165 1.00 82.56 586 VAL A C 1
ATOM 4613 O O . VAL A 1 586 ? 42.680 18.729 -56.862 1.00 82.56 586 VAL A O 1
ATOM 4616 N N . ALA A 1 587 ? 43.675 20.735 -56.613 1.00 83.31 587 ALA A N 1
ATOM 4617 C CA . ALA A 1 587 ? 44.355 20.776 -57.898 1.00 83.31 587 ALA A CA 1
ATOM 4618 C C . ALA A 1 587 ? 45.812 20.351 -57.706 1.00 83.31 587 ALA A C 1
ATOM 4620 O O . ALA A 1 587 ? 46.466 20.801 -56.763 1.00 83.31 587 ALA A O 1
ATOM 4621 N N . TYR A 1 588 ? 46.313 19.514 -58.610 1.00 81.19 588 TYR A N 1
ATOM 4622 C CA . TYR A 1 588 ? 47.679 18.998 -58.578 1.00 81.19 588 TYR A CA 1
ATOM 4623 C C . TYR A 1 588 ? 48.424 19.361 -59.862 1.00 81.19 588 TYR A C 1
ATOM 4625 O O . TYR A 1 588 ? 47.854 19.286 -60.949 1.00 81.19 588 TYR A O 1
ATOM 4633 N N . ASP A 1 589 ? 49.703 19.693 -59.721 1.00 81.31 589 ASP A N 1
ATOM 4634 C CA . ASP A 1 589 ? 50.683 19.760 -60.802 1.00 81.31 589 ASP A CA 1
ATOM 4635 C C . ASP A 1 589 ? 51.821 18.788 -60.463 1.00 81.31 589 ASP A C 1
ATOM 4637 O O . ASP A 1 589 ? 52.497 18.950 -59.446 1.00 81.31 589 ASP A O 1
ATOM 4641 N N . ASN A 1 590 ? 51.997 17.737 -61.272 1.00 74.75 590 ASN A N 1
ATOM 4642 C CA . ASN A 1 590 ? 53.014 16.694 -61.075 1.00 74.75 590 ASN A CA 1
ATOM 4643 C C . ASN A 1 590 ? 53.094 16.175 -59.615 1.00 74.75 590 ASN A C 1
ATOM 4645 O O . ASN A 1 590 ? 54.148 16.234 -58.980 1.00 74.75 590 ASN A O 1
ATOM 4649 N N . ASP A 1 591 ? 51.955 15.712 -59.080 1.00 72.75 591 ASP A N 1
ATOM 4650 C CA . ASP A 1 591 ? 51.744 15.213 -57.704 1.00 72.75 591 ASP A CA 1
ATOM 4651 C C . ASP A 1 591 ? 51.965 16.224 -56.565 1.00 72.75 591 ASP A C 1
ATOM 4653 O O . ASP A 1 591 ? 51.775 15.893 -55.391 1.00 72.75 591 ASP A O 1
ATOM 4657 N N . LYS A 1 592 ? 52.280 17.484 -56.878 1.00 78.12 592 LYS A N 1
ATOM 4658 C CA . LYS A 1 592 ? 52.296 18.568 -55.894 1.00 78.12 592 LYS A CA 1
ATOM 4659 C C . LYS A 1 592 ? 50.954 19.283 -55.901 1.00 78.12 592 LYS A C 1
ATOM 4661 O O . LYS A 1 592 ? 50.488 19.683 -56.969 1.00 78.12 592 LYS A O 1
ATOM 4666 N N . PRO A 1 593 ? 50.304 19.455 -54.743 1.00 79.38 593 PRO A N 1
ATOM 4667 C CA . PRO A 1 593 ? 49.072 20.211 -54.710 1.00 79.38 593 PRO A CA 1
ATOM 4668 C C . PRO A 1 593 ? 49.420 21.692 -54.994 1.00 79.38 593 PRO A C 1
ATOM 4670 O O . PRO A 1 593 ? 50.369 22.240 -54.434 1.00 79.38 593 PRO A O 1
ATOM 4673 N N . VAL A 1 594 ? 48.685 22.324 -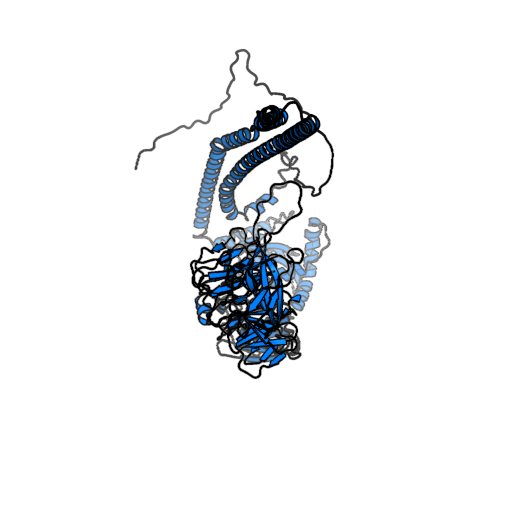55.911 1.00 82.62 594 VAL A N 1
ATOM 4674 C CA . VAL A 1 594 ? 48.890 23.718 -56.375 1.00 82.62 594 VAL A CA 1
ATOM 4675 C C . VAL A 1 594 ? 47.656 24.598 -56.163 1.00 82.62 594 VAL A C 1
ATOM 4677 O O . VAL A 1 594 ? 47.683 25.807 -56.392 1.00 82.62 594 VAL A O 1
ATOM 4680 N N . GLY A 1 595 ? 46.556 24.011 -55.693 1.00 82.31 595 GLY A N 1
ATOM 4681 C CA . GLY A 1 595 ? 45.361 24.740 -55.294 1.00 82.31 595 GLY A CA 1
ATOM 4682 C C . GLY A 1 595 ? 44.363 23.855 -54.561 1.00 82.31 595 GLY A C 1
ATOM 4683 O O . GLY A 1 595 ? 44.411 22.631 -54.665 1.00 82.31 595 GLY A O 1
ATOM 4684 N N . PHE A 1 596 ? 43.451 24.464 -53.812 1.00 85.19 596 PHE A N 1
ATOM 4685 C CA . PHE A 1 596 ? 42.361 23.762 -53.145 1.00 85.19 596 PHE A CA 1
ATOM 4686 C C . PHE A 1 596 ? 41.093 24.617 -53.077 1.00 85.19 596 PHE A C 1
ATOM 4688 O O . PHE A 1 596 ? 41.151 25.845 -53.119 1.00 85.19 596 PHE A O 1
ATOM 4695 N N . ALA A 1 597 ? 39.945 23.962 -52.926 1.00 80.31 597 ALA A N 1
ATOM 4696 C CA . ALA A 1 597 ? 38.681 24.585 -52.554 1.00 80.31 597 ALA A CA 1
ATOM 4697 C C . ALA A 1 597 ? 37.984 23.744 -51.480 1.00 80.31 597 ALA A C 1
ATOM 4699 O O . ALA A 1 597 ? 37.833 22.527 -51.624 1.00 80.31 597 ALA A O 1
ATOM 4700 N N . LEU A 1 598 ? 37.556 24.400 -50.404 1.00 77.81 598 LEU A N 1
ATOM 4701 C CA . LEU A 1 598 ? 36.781 23.800 -49.324 1.00 77.81 598 LEU A CA 1
ATOM 4702 C C . LEU A 1 598 ? 35.327 24.224 -49.467 1.00 77.81 598 LEU A C 1
ATOM 4704 O O . LEU A 1 598 ? 35.021 25.419 -49.497 1.00 77.81 598 LEU A O 1
ATOM 4708 N N . GLY A 1 599 ? 34.442 23.234 -49.531 1.00 79.44 599 GLY A N 1
ATOM 4709 C CA . GLY A 1 599 ? 33.011 23.470 -49.566 1.00 79.44 599 GLY A CA 1
ATOM 4710 C C . GLY A 1 599 ? 32.248 22.635 -48.551 1.00 79.44 599 GLY A C 1
ATOM 4711 O O . GLY A 1 599 ? 32.597 21.488 -48.285 1.00 79.44 599 GLY A O 1
ATOM 4712 N N . ILE A 1 600 ? 31.185 23.201 -47.994 1.00 76.31 600 ILE A N 1
ATOM 4713 C CA . ILE A 1 600 ? 30.263 22.505 -47.102 1.00 76.31 600 ILE A CA 1
ATOM 4714 C C . ILE A 1 600 ? 28.960 22.294 -47.858 1.00 76.31 600 ILE A C 1
ATOM 4716 O O . ILE A 1 600 ? 28.339 23.242 -48.337 1.00 76.31 600 ILE A O 1
ATOM 4720 N N . ASN A 1 601 ? 28.553 21.035 -47.970 1.00 78.69 601 ASN A N 1
ATOM 4721 C CA . ASN A 1 601 ? 27.239 20.671 -48.461 1.00 78.69 601 ASN A CA 1
ATOM 4722 C C . ASN A 1 601 ? 26.247 20.713 -47.298 1.00 78.69 601 ASN A C 1
ATOM 4724 O O . ASN A 1 601 ? 26.427 20.019 -46.292 1.00 78.69 601 ASN A O 1
ATOM 4728 N N . PHE A 1 602 ? 25.204 21.519 -47.438 1.00 69.25 602 PHE A N 1
ATOM 4729 C CA . PHE A 1 602 ? 24.132 21.632 -46.463 1.00 69.25 602 PHE A CA 1
ATOM 4730 C C . PHE A 1 602 ? 22.789 21.833 -47.166 1.00 69.25 602 PHE A C 1
ATOM 4732 O O . PHE A 1 602 ? 22.714 22.222 -48.329 1.00 69.25 602 PHE A O 1
ATOM 4739 N N . ARG A 1 603 ? 21.704 21.567 -46.440 1.00 72.19 603 ARG A N 1
ATOM 4740 C CA . ARG A 1 603 ? 20.349 21.924 -46.868 1.00 72.19 603 ARG A CA 1
ATOM 4741 C C . ARG A 1 603 ? 19.931 23.175 -46.109 1.00 72.19 603 ARG A C 1
ATOM 4743 O O . ARG A 1 603 ? 19.822 23.096 -44.881 1.00 72.19 603 ARG A O 1
ATOM 4750 N N . PRO A 1 604 ? 19.735 24.322 -46.780 1.00 62.28 604 PRO A N 1
ATOM 4751 C CA . PRO A 1 604 ? 19.161 25.490 -46.137 1.00 62.28 604 PRO A CA 1
ATOM 4752 C C . PRO A 1 604 ? 17.795 25.124 -45.560 1.00 62.28 604 PRO A C 1
ATOM 4754 O O . PRO A 1 604 ? 17.025 24.390 -46.167 1.00 62.28 604 PRO A O 1
ATOM 4757 N N . MET A 1 605 ? 17.461 25.652 -44.387 1.00 46.81 605 MET A N 1
ATOM 4758 C CA . MET A 1 605 ? 16.154 25.399 -43.768 1.00 46.81 605 MET A CA 1
ATOM 4759 C C . MET A 1 605 ? 14.995 25.941 -44.625 1.00 46.81 605 MET A C 1
ATOM 4761 O O . MET A 1 605 ? 13.860 25.498 -44.498 1.00 46.81 605 MET A O 1
ATOM 4765 N N . GLN A 1 606 ? 15.292 26.920 -45.480 1.00 42.75 606 GLN A N 1
ATOM 4766 C CA . GLN A 1 606 ? 14.332 27.698 -46.250 1.00 42.75 606 GLN A CA 1
ATOM 4767 C C . GLN A 1 606 ? 13.840 26.998 -47.525 1.00 42.75 606 GLN A C 1
ATOM 4769 O O . GLN A 1 606 ? 12.774 27.359 -48.015 1.00 42.75 606 GLN A O 1
ATOM 4774 N N . PHE A 1 607 ? 14.581 26.018 -48.061 1.00 57.03 607 PHE A N 1
ATOM 4775 C CA . PHE A 1 607 ? 14.250 25.328 -49.315 1.00 57.03 607 PHE A CA 1
ATOM 4776 C C . PHE A 1 607 ? 14.745 23.876 -49.297 1.00 57.03 607 PHE A C 1
ATOM 4778 O O . PHE A 1 607 ? 15.742 23.552 -48.660 1.00 57.03 607 PHE A O 1
ATOM 4785 N N . THR A 1 608 ? 14.083 22.984 -50.033 1.00 52.97 608 THR A N 1
ATOM 4786 C CA . THR A 1 608 ? 14.426 21.551 -50.109 1.00 52.97 608 THR A CA 1
ATOM 4787 C C . THR A 1 608 ? 15.561 21.234 -51.091 1.00 52.97 608 THR A C 1
ATOM 4789 O O . THR A 1 608 ? 15.592 20.131 -51.630 1.00 52.97 608 THR A O 1
ATOM 4792 N N . CYS A 1 609 ? 16.488 22.167 -51.327 1.00 62.12 609 CYS A N 1
ATOM 4793 C CA . CYS A 1 609 ? 17.628 21.971 -52.223 1.00 62.12 609 CYS A CA 1
ATOM 4794 C C . CYS A 1 609 ? 18.919 21.652 -51.451 1.00 62.12 609 CYS A C 1
ATOM 4796 O O . CYS A 1 609 ? 19.133 22.102 -50.323 1.00 62.12 609 CYS A O 1
ATOM 4798 N N . ASN A 1 610 ? 19.795 20.847 -52.053 1.00 65.50 610 ASN A N 1
ATOM 4799 C CA . ASN A 1 610 ? 21.155 20.631 -51.554 1.00 65.50 610 ASN A CA 1
ATOM 4800 C C . ASN A 1 610 ? 22.068 21.745 -52.071 1.00 65.50 610 ASN A C 1
ATOM 4802 O O . ASN A 1 610 ? 22.229 21.877 -53.285 1.00 65.50 610 ASN A O 1
ATOM 4806 N N . VAL A 1 611 ? 22.693 22.501 -51.171 1.00 74.56 611 VAL A N 1
ATOM 4807 C CA . VAL A 1 611 ? 23.566 23.628 -51.513 1.00 74.56 611 VAL A CA 1
ATOM 4808 C C . VAL A 1 611 ? 25.004 23.331 -51.107 1.00 74.56 611 VAL A C 1
ATOM 4810 O O . VAL A 1 611 ? 25.272 22.951 -49.969 1.00 74.56 611 VAL A O 1
ATOM 4813 N N . LEU A 1 612 ? 25.947 23.551 -52.024 1.00 78.12 612 LEU A N 1
ATOM 4814 C CA . LEU A 1 612 ? 27.381 23.532 -51.734 1.00 78.12 612 LEU A CA 1
ATOM 4815 C C . LEU A 1 612 ? 27.877 24.968 -51.547 1.00 78.12 612 LEU A C 1
ATOM 4817 O O . LEU A 1 612 ? 28.013 25.695 -52.529 1.00 78.12 612 LEU A O 1
ATOM 4821 N N . SER A 1 613 ? 28.163 25.380 -50.309 1.00 79.06 613 SER A N 1
ATOM 4822 C CA . SER A 1 613 ? 28.855 26.652 -50.053 1.00 79.06 613 SER A CA 1
ATOM 4823 C C . SER A 1 613 ? 30.352 26.447 -50.130 1.00 79.06 613 SER A C 1
ATOM 4825 O O . SER A 1 613 ? 30.886 25.613 -49.409 1.00 79.06 613 SER A O 1
ATOM 4827 N N . ILE A 1 614 ? 31.022 27.203 -50.991 1.00 77.44 614 ILE A N 1
ATOM 4828 C CA . ILE A 1 614 ? 32.475 27.268 -51.096 1.00 77.44 614 ILE A CA 1
ATOM 4829 C C . ILE A 1 614 ? 32.927 28.510 -50.341 1.00 77.44 614 ILE A C 1
ATOM 4831 O O . ILE A 1 614 ? 32.727 29.646 -50.784 1.00 77.44 614 ILE A O 1
ATOM 4835 N N . ASP A 1 615 ? 33.531 28.266 -49.183 1.00 67.88 615 ASP A N 1
ATOM 4836 C CA . ASP A 1 615 ? 33.901 29.316 -48.236 1.00 67.88 615 ASP A CA 1
ATOM 4837 C C . ASP A 1 615 ? 35.336 29.796 -48.449 1.00 67.88 615 ASP A C 1
ATOM 4839 O O . ASP A 1 615 ? 35.653 30.957 -48.200 1.00 67.88 615 ASP A O 1
ATOM 4843 N N . THR A 1 616 ? 36.228 28.916 -48.906 1.00 70.81 616 THR A N 1
ATOM 4844 C CA . THR A 1 616 ? 37.636 29.252 -49.140 1.00 70.81 616 THR A CA 1
ATOM 4845 C C . THR A 1 616 ? 38.177 28.451 -50.311 1.00 70.81 616 THR A C 1
ATOM 4847 O O . THR A 1 616 ? 38.029 27.229 -50.361 1.00 70.81 616 THR A O 1
ATOM 4850 N N . PHE A 1 617 ? 38.829 29.139 -51.243 1.00 76.38 617 PHE A N 1
ATOM 4851 C CA . PHE A 1 617 ? 39.559 28.527 -52.342 1.00 76.38 617 PHE A CA 1
ATOM 4852 C C . PHE A 1 617 ? 40.832 29.323 -52.626 1.00 76.38 617 PHE A C 1
ATOM 4854 O O . PHE A 1 617 ? 40.860 30.542 -52.466 1.00 76.38 617 PHE A O 1
ATOM 4861 N N . TYR A 1 618 ? 41.883 28.629 -53.040 1.00 78.75 618 TYR A N 1
ATOM 4862 C CA . TYR A 1 618 ? 43.186 29.203 -53.347 1.00 78.75 618 TYR A CA 1
ATOM 4863 C C . TYR A 1 618 ? 43.842 28.400 -54.465 1.00 78.75 618 TYR A C 1
ATOM 4865 O O . TYR A 1 618 ? 43.756 27.174 -54.475 1.00 78.75 618 TYR A O 1
ATOM 4873 N N . ALA A 1 619 ? 44.539 29.079 -55.369 1.00 79.50 619 ALA A N 1
ATOM 4874 C CA . ALA A 1 619 ? 45.431 28.458 -56.337 1.00 79.50 619 ALA A CA 1
ATOM 4875 C C . ALA A 1 619 ? 46.682 29.327 -56.519 1.00 79.50 619 ALA A C 1
ATOM 4877 O O . ALA A 1 619 ? 46.621 30.553 -56.384 1.00 79.50 619 ALA A O 1
ATOM 4878 N N . GLU A 1 620 ? 47.815 28.690 -56.812 1.00 78.44 620 GLU A N 1
ATOM 4879 C CA . GLU A 1 620 ? 49.093 29.379 -57.030 1.00 78.44 620 GLU A CA 1
ATOM 4880 C C . GLU A 1 620 ? 49.132 30.128 -58.374 1.00 78.44 620 GLU A C 1
ATOM 4882 O O . GLU A 1 620 ? 49.755 31.186 -58.468 1.00 78.44 620 GLU A O 1
ATOM 4887 N N . THR A 1 621 ? 48.430 29.625 -59.397 1.00 77.94 621 THR A N 1
ATOM 4888 C CA . THR A 1 621 ? 48.342 30.226 -60.739 1.00 77.94 621 THR A CA 1
ATOM 4889 C C . THR A 1 621 ? 46.892 30.466 -61.162 1.00 77.94 621 THR A C 1
ATOM 4891 O O . THR A 1 621 ? 45.975 29.750 -60.756 1.00 77.94 621 THR A O 1
ATOM 4894 N N . GLU A 1 622 ? 46.674 31.463 -62.025 1.00 71.69 622 GLU A N 1
ATOM 4895 C CA . GLU A 1 622 ? 45.336 31.789 -62.542 1.00 71.69 622 GLU A CA 1
ATOM 4896 C C . GLU A 1 622 ? 44.751 30.649 -63.402 1.00 71.69 622 GLU A C 1
ATOM 4898 O O . GLU A 1 622 ? 43.545 30.408 -63.403 1.00 71.69 622 GLU A O 1
ATOM 4903 N N . GLU A 1 623 ? 45.605 29.889 -64.093 1.00 75.00 623 GLU A N 1
ATOM 4904 C CA . GLU A 1 623 ? 45.203 28.711 -64.869 1.00 75.00 623 GLU A CA 1
ATOM 4905 C C . GLU A 1 623 ? 44.720 27.563 -63.971 1.00 75.00 623 GLU A C 1
ATOM 4907 O O . GLU A 1 623 ? 43.674 26.968 -64.246 1.00 75.00 623 GLU A O 1
ATOM 4912 N N . ALA A 1 624 ? 45.422 27.295 -62.861 1.00 75.94 624 ALA A N 1
ATOM 4913 C CA . ALA A 1 624 ? 45.005 26.296 -61.878 1.00 75.94 624 ALA A CA 1
ATOM 4914 C C . ALA A 1 624 ? 43.688 26.693 -61.193 1.00 75.94 624 ALA A C 1
ATOM 4916 O O . ALA A 1 624 ? 42.838 25.837 -60.948 1.00 75.94 624 ALA A O 1
ATOM 4917 N N . GLU A 1 625 ? 43.474 27.988 -60.945 1.00 73.75 625 GLU A N 1
ATOM 4918 C CA . GLU A 1 625 ? 42.213 28.502 -60.406 1.00 73.75 625 GLU A CA 1
ATOM 4919 C C . GLU A 1 625 ? 41.042 28.278 -61.367 1.00 73.75 625 GLU A C 1
ATOM 4921 O O . GLU A 1 625 ? 39.995 27.755 -60.973 1.00 73.75 625 GLU A O 1
ATOM 4926 N N . ARG A 1 626 ? 41.223 28.626 -62.648 1.00 70.81 626 ARG A N 1
ATOM 4927 C CA . ARG A 1 626 ? 40.197 28.423 -63.680 1.00 70.81 626 ARG A CA 1
ATOM 4928 C C . ARG A 1 626 ? 39.872 26.941 -63.861 1.00 70.81 626 ARG A C 1
ATOM 4930 O O . ARG A 1 626 ? 38.696 26.593 -63.946 1.00 70.81 626 ARG A O 1
ATOM 4937 N N . GLY A 1 627 ? 40.886 26.074 -63.871 1.00 75.12 627 GLY A N 1
ATOM 4938 C CA . GLY A 1 627 ? 40.706 24.623 -63.948 1.00 75.12 627 GLY A CA 1
ATOM 4939 C C . GLY A 1 627 ? 39.955 24.051 -62.741 1.00 75.12 627 GLY A C 1
ATOM 4940 O O . GLY A 1 627 ? 39.015 23.275 -62.911 1.00 75.12 627 GLY A O 1
ATOM 4941 N N . LEU A 1 628 ? 40.307 24.486 -61.527 1.00 79.69 628 LEU A N 1
ATOM 4942 C CA . LEU A 1 628 ? 39.658 24.057 -60.287 1.00 79.69 628 LEU A CA 1
ATOM 4943 C C . LEU A 1 628 ? 38.175 24.460 -60.246 1.00 79.69 628 LEU A C 1
ATOM 4945 O O . LEU A 1 628 ? 37.317 23.636 -59.931 1.00 79.69 628 LEU A O 1
ATOM 4949 N N . LEU A 1 629 ? 37.853 25.707 -60.604 1.00 75.19 629 LEU A N 1
ATOM 4950 C CA . LEU A 1 629 ? 36.471 26.199 -60.625 1.00 75.19 629 LEU A CA 1
ATOM 4951 C C . LEU A 1 629 ? 35.632 25.554 -61.740 1.00 75.19 629 LEU A C 1
ATOM 4953 O O . LEU A 1 629 ? 34.455 25.256 -61.520 1.00 75.19 629 LEU A O 1
ATOM 4957 N N . ALA A 1 630 ? 36.226 25.288 -62.907 1.00 73.44 630 ALA A N 1
ATOM 4958 C CA . ALA A 1 630 ? 35.567 24.544 -63.979 1.00 73.44 630 ALA A CA 1
ATOM 4959 C C . ALA A 1 630 ? 35.233 23.108 -63.541 1.00 73.44 630 ALA A C 1
ATOM 4961 O O . ALA A 1 630 ? 34.098 22.663 -63.704 1.00 73.44 630 ALA A O 1
ATOM 4962 N N . TYR A 1 631 ? 36.178 22.421 -62.889 1.00 78.69 631 TYR A N 1
ATOM 4963 C CA . TYR A 1 631 ? 35.952 21.077 -62.358 1.00 78.69 631 TYR A CA 1
ATOM 4964 C C . TYR A 1 631 ? 34.834 21.044 -61.312 1.00 78.69 631 TYR A C 1
ATOM 4966 O O . TYR A 1 631 ? 33.993 20.150 -61.334 1.00 78.69 631 TYR A O 1
ATOM 4974 N N . ILE A 1 632 ? 34.777 22.034 -60.418 1.00 74.19 632 ILE A N 1
ATOM 4975 C CA . ILE A 1 632 ? 33.701 22.150 -59.426 1.00 74.19 632 ILE A CA 1
ATOM 4976 C C . ILE A 1 632 ? 32.340 22.290 -60.117 1.00 74.19 632 ILE A C 1
ATOM 4978 O O . ILE A 1 632 ? 31.390 21.617 -59.721 1.00 74.19 632 ILE A O 1
ATOM 4982 N N . SER A 1 633 ? 32.245 23.103 -61.174 1.00 66.25 633 SER A N 1
ATOM 4983 C CA . SER A 1 633 ? 31.010 23.265 -61.955 1.00 66.25 633 SER A CA 1
ATOM 4984 C C . SER A 1 633 ? 30.516 21.945 -62.562 1.00 66.25 633 SER A C 1
ATOM 4986 O O . SER A 1 633 ? 29.308 21.704 -62.605 1.00 66.25 633 SER A O 1
ATOM 4988 N N . ASP A 1 634 ? 31.425 21.076 -63.001 1.00 68.62 634 ASP A N 1
ATOM 4989 C CA . ASP A 1 634 ? 31.073 19.754 -63.527 1.00 68.62 634 ASP A CA 1
ATOM 4990 C C . ASP A 1 634 ? 30.768 18.747 -62.406 1.00 68.62 634 ASP A C 1
ATOM 4992 O O . ASP A 1 634 ? 29.803 17.981 -62.492 1.00 68.62 634 ASP A O 1
ATOM 4996 N N . ALA A 1 635 ? 31.539 18.781 -61.316 1.00 67.75 635 ALA A N 1
ATOM 4997 C CA . ALA A 1 635 ? 31.407 17.878 -60.174 1.00 67.75 635 ALA A CA 1
ATOM 4998 C C . ALA A 1 635 ? 30.066 18.034 -59.438 1.00 67.75 635 ALA A C 1
ATOM 5000 O O . ALA A 1 635 ? 29.528 17.054 -58.921 1.00 67.75 635 ALA A O 1
ATOM 5001 N N . VAL A 1 636 ? 29.484 19.237 -59.427 1.00 63.09 636 VAL A N 1
ATOM 5002 C CA . VAL A 1 636 ? 28.183 19.539 -58.796 1.00 63.09 636 VAL A CA 1
ATOM 5003 C C . VAL A 1 636 ? 27.062 18.633 -59.311 1.00 63.09 636 VAL A C 1
ATOM 5005 O O . VAL A 1 636 ? 26.230 18.190 -58.520 1.00 63.09 636 VAL A O 1
ATOM 5008 N N . ARG A 1 637 ? 27.104 18.240 -60.594 1.00 60.66 637 ARG A N 1
ATOM 5009 C CA . ARG A 1 637 ? 26.136 17.302 -61.193 1.00 60.66 637 ARG A CA 1
ATOM 5010 C C . ARG A 1 637 ? 26.167 15.915 -60.550 1.00 60.66 637 ARG A C 1
ATOM 5012 O O . ARG A 1 637 ? 25.143 15.243 -60.489 1.00 60.66 637 ARG A O 1
ATOM 5019 N N . PHE A 1 638 ? 27.330 15.485 -60.066 1.00 63.34 638 PHE A N 1
ATOM 5020 C CA . PHE A 1 638 ? 27.538 14.160 -59.476 1.00 63.34 638 PHE A CA 1
ATOM 5021 C C . PHE A 1 638 ? 27.411 14.156 -57.949 1.00 63.34 638 PHE A C 1
ATOM 5023 O O . PHE A 1 638 ? 27.198 13.104 -57.351 1.00 63.34 638 PHE A O 1
ATOM 5030 N N . LEU A 1 639 ? 27.512 15.324 -57.310 1.00 64.69 639 LEU A N 1
ATOM 5031 C CA . LEU A 1 639 ? 27.458 15.472 -55.853 1.00 64.69 639 LEU A CA 1
ATOM 5032 C C . LEU A 1 639 ? 26.030 15.596 -55.296 1.00 64.69 639 LEU A C 1
ATOM 5034 O O . LEU A 1 639 ? 25.862 15.739 -54.084 1.00 64.69 639 LEU A O 1
ATOM 5038 N N . GLY A 1 640 ? 25.005 15.528 -56.156 1.00 62.06 640 GLY A N 1
ATOM 5039 C CA . GLY A 1 640 ? 23.602 15.685 -55.760 1.00 62.06 640 GLY A CA 1
ATOM 5040 C C . GLY A 1 640 ? 23.312 17.072 -55.186 1.00 62.06 640 GLY A C 1
ATOM 5041 O O . GLY A 1 640 ? 22.491 17.196 -54.278 1.00 62.06 640 GLY A O 1
ATOM 5042 N N . VAL A 1 641 ? 24.051 18.077 -55.663 1.00 64.69 641 VAL A N 1
ATOM 5043 C CA . VAL A 1 641 ? 23.959 19.482 -55.272 1.00 64.69 641 VAL A CA 1
ATOM 5044 C C . VAL A 1 641 ? 23.189 20.223 -56.361 1.00 64.69 641 VAL A C 1
ATOM 5046 O O . VAL A 1 641 ? 23.498 20.099 -57.543 1.00 64.69 641 VAL A O 1
ATOM 5049 N N . GLU A 1 642 ? 22.183 20.985 -55.951 1.00 57.97 642 GLU A N 1
ATOM 5050 C CA . GLU A 1 642 ? 21.282 21.729 -56.836 1.00 57.97 642 GLU A CA 1
ATOM 5051 C C . GLU A 1 642 ? 21.720 23.192 -56.993 1.00 57.97 642 GLU A C 1
ATOM 5053 O O . GLU A 1 642 ? 21.408 23.823 -58.000 1.00 57.97 642 GLU A O 1
ATOM 5058 N N . GLU A 1 643 ? 22.491 23.726 -56.039 1.00 65.94 643 GLU A N 1
ATOM 5059 C CA . GLU A 1 643 ? 22.995 25.100 -56.080 1.00 65.94 643 GLU A CA 1
ATOM 5060 C C . GLU A 1 643 ? 24.401 25.225 -55.467 1.00 65.94 643 GLU A C 1
ATOM 5062 O O . GLU A 1 643 ? 24.742 24.531 -54.509 1.00 65.94 643 GLU A O 1
ATOM 5067 N N . VAL A 1 644 ? 25.226 26.137 -55.997 1.00 68.19 644 VAL A N 1
ATOM 5068 C CA . VAL A 1 644 ? 26.572 26.428 -55.471 1.00 68.19 644 VAL A CA 1
ATOM 5069 C C . VAL A 1 644 ? 26.665 27.875 -55.020 1.00 68.19 644 VAL A C 1
ATOM 5071 O O . VAL A 1 644 ? 26.437 28.809 -55.799 1.00 68.19 644 VAL A O 1
ATOM 5074 N N . TRP A 1 645 ? 27.043 28.066 -53.763 1.00 68.00 645 TRP A N 1
ATOM 5075 C CA . TRP A 1 645 ? 27.274 29.374 -53.170 1.00 68.00 645 TRP A CA 1
ATOM 5076 C C . TRP A 1 645 ? 28.774 29.636 -53.077 1.00 68.00 645 TRP A C 1
ATOM 5078 O O . TRP A 1 645 ? 29.556 28.742 -52.786 1.00 68.00 645 TRP A O 1
ATOM 5088 N N . PHE A 1 646 ? 29.173 30.876 -53.343 1.00 65.75 646 PHE A N 1
ATOM 5089 C CA . PHE A 1 646 ? 30.553 31.324 -53.192 1.00 65.75 646 PHE A CA 1
ATOM 5090 C C . PHE A 1 646 ? 30.552 32.498 -52.229 1.00 65.75 646 PHE A C 1
ATOM 5092 O O . PHE A 1 646 ? 29.819 33.473 -52.443 1.00 65.75 646 PHE A O 1
ATOM 5099 N N . THR A 1 647 ? 31.379 32.414 -51.196 1.00 58.19 647 THR A N 1
ATOM 5100 C CA . THR A 1 647 ? 31.597 33.521 -50.267 1.00 58.19 647 THR A CA 1
ATOM 5101 C C . THR A 1 647 ? 32.495 34.558 -50.946 1.00 58.19 647 THR A C 1
ATOM 5103 O O . THR A 1 647 ? 33.596 34.237 -51.386 1.00 58.19 647 THR A O 1
ATOM 5106 N N . LYS A 1 648 ? 32.019 35.804 -51.099 1.00 51.62 648 LYS A N 1
ATOM 5107 C CA . LYS A 1 648 ? 32.800 36.889 -51.727 1.00 51.62 648 LYS A CA 1
ATOM 5108 C C . LYS A 1 648 ? 33.964 37.305 -50.809 1.00 51.62 648 LYS A C 1
ATOM 5110 O O . LYS A 1 648 ? 33.684 37.765 -49.700 1.00 51.62 648 LYS A O 1
ATOM 5115 N N . PRO A 1 649 ? 35.234 37.225 -51.251 1.00 48.22 649 PRO A N 1
ATOM 5116 C CA . PRO A 1 649 ? 36.350 37.849 -50.543 1.00 48.22 649 PRO A CA 1
ATOM 5117 C C . PRO A 1 649 ? 36.244 39.376 -50.629 1.00 48.22 649 PRO A C 1
ATOM 5119 O O . PRO A 1 649 ? 35.679 39.909 -51.585 1.00 48.22 649 PRO A O 1
ATOM 5122 N N . LYS A 1 650 ? 36.786 40.087 -49.637 1.00 43.66 650 LYS A N 1
ATOM 5123 C CA . LYS A 1 650 ? 36.561 41.531 -49.465 1.00 43.66 650 LYS A CA 1
ATOM 5124 C C . LYS A 1 650 ? 37.261 42.420 -50.511 1.00 43.66 650 LYS A C 1
ATOM 5126 O O . LYS A 1 650 ? 36.763 43.513 -50.736 1.00 43.66 650 LYS A O 1
ATOM 5131 N N . ASP A 1 651 ? 38.304 41.935 -51.199 1.00 46.28 651 ASP A N 1
ATOM 5132 C CA . ASP A 1 651 ? 39.169 42.767 -52.065 1.00 46.28 651 ASP A CA 1
ATOM 5133 C C . ASP A 1 651 ? 39.549 42.145 -53.434 1.00 46.28 651 ASP A C 1
ATOM 5135 O O . ASP A 1 651 ? 40.530 42.547 -54.056 1.00 46.28 651 ASP A O 1
ATOM 5139 N N . ARG A 1 652 ? 38.789 41.169 -53.957 1.00 47.38 652 ARG A N 1
ATOM 5140 C CA . ARG A 1 652 ? 39.138 40.472 -55.217 1.00 47.38 652 ARG A CA 1
ATOM 5141 C C . ARG A 1 652 ? 38.297 40.969 -56.405 1.00 47.38 652 ARG A C 1
ATOM 5143 O O . ARG A 1 652 ? 37.155 40.547 -56.575 1.00 47.38 652 ARG A O 1
ATOM 5150 N N . ASN A 1 653 ? 38.857 41.874 -57.212 1.00 45.97 653 ASN A N 1
ATOM 5151 C CA . ASN A 1 653 ? 38.200 42.547 -58.347 1.00 45.97 653 ASN A CA 1
ATOM 5152 C C . ASN A 1 653 ? 38.722 42.045 -59.716 1.00 45.97 653 ASN A C 1
ATOM 5154 O O . ASN A 1 653 ? 39.116 42.840 -60.563 1.00 45.97 653 ASN A O 1
ATOM 5158 N N . ASP A 1 654 ? 38.716 40.727 -59.940 1.00 48.66 654 ASP A N 1
ATOM 5159 C CA . ASP A 1 654 ? 39.089 40.143 -61.238 1.00 48.66 654 ASP A CA 1
ATOM 5160 C C . ASP A 1 654 ? 37.837 39.756 -62.051 1.00 48.66 654 ASP A C 1
ATOM 5162 O O . ASP A 1 654 ? 37.023 38.925 -61.638 1.00 48.66 654 ASP A O 1
ATOM 5166 N N . ASP A 1 655 ? 37.671 40.348 -63.238 1.00 43.12 655 ASP A N 1
ATOM 5167 C CA . ASP A 1 655 ? 36.500 40.151 -64.114 1.00 43.12 655 ASP A CA 1
ATOM 5168 C C . ASP A 1 655 ? 36.375 38.715 -64.675 1.00 43.12 655 ASP A C 1
ATOM 5170 O O . ASP A 1 655 ? 35.274 38.264 -65.017 1.00 43.12 655 ASP A O 1
ATOM 5174 N N . ALA A 1 656 ? 37.482 37.963 -64.732 1.00 38.84 656 ALA A N 1
ATOM 5175 C CA . ALA A 1 656 ? 37.542 36.609 -65.295 1.00 38.84 656 ALA A CA 1
ATOM 5176 C C . ALA A 1 656 ? 36.988 35.515 -64.356 1.00 38.84 656 ALA A C 1
ATOM 5178 O O . ALA A 1 656 ? 36.352 34.560 -64.807 1.00 38.84 656 ALA A O 1
ATOM 5179 N N . SER A 1 657 ? 37.176 35.646 -63.040 1.00 43.00 657 SER A N 1
ATOM 5180 C CA . SER A 1 657 ? 36.641 34.699 -62.047 1.00 43.00 657 SER A CA 1
ATOM 5181 C C . SER A 1 657 ? 35.139 34.916 -61.824 1.00 43.00 657 SER A C 1
ATOM 5183 O O . SER A 1 657 ? 34.370 33.956 -61.736 1.00 43.00 657 SER A O 1
ATOM 5185 N N . ASN A 1 658 ? 34.682 36.172 -61.865 1.00 50.53 658 ASN A N 1
ATOM 5186 C CA . ASN A 1 658 ? 33.264 36.533 -61.779 1.00 50.53 658 ASN A CA 1
ATOM 5187 C C . ASN A 1 658 ? 32.420 35.975 -62.942 1.00 50.53 658 ASN A C 1
ATOM 5189 O O . ASN A 1 658 ? 31.270 35.576 -62.734 1.00 50.53 658 ASN A O 1
ATOM 5193 N N . THR A 1 659 ? 32.977 35.890 -64.155 1.00 45.59 659 THR A N 1
ATOM 5194 C CA . THR A 1 659 ? 32.289 35.322 -65.329 1.00 45.59 659 THR A CA 1
ATOM 5195 C C . THR A 1 659 ? 32.143 33.799 -65.242 1.00 45.59 659 THR A C 1
ATOM 5197 O O . THR A 1 659 ? 31.081 33.267 -65.573 1.00 45.59 659 THR A O 1
ATOM 5200 N N . ILE A 1 660 ? 33.145 33.084 -64.724 1.00 48.53 660 ILE A N 1
ATOM 5201 C CA . ILE A 1 660 ? 33.089 31.623 -64.522 1.00 48.53 660 ILE A CA 1
ATOM 5202 C C . ILE A 1 660 ? 32.119 31.263 -63.384 1.00 48.53 660 ILE A C 1
ATOM 5204 O O . ILE A 1 660 ? 31.270 30.386 -63.557 1.00 48.53 660 ILE A O 1
ATOM 5208 N N . ILE A 1 661 ? 32.141 32.008 -62.271 1.00 48.94 661 ILE A N 1
ATOM 5209 C CA . ILE A 1 661 ? 31.190 31.854 -61.152 1.00 48.94 661 ILE A CA 1
ATOM 5210 C C . ILE A 1 661 ? 29.742 32.095 -61.616 1.00 48.94 661 ILE A C 1
ATOM 5212 O O . ILE A 1 661 ? 28.824 31.360 -61.240 1.00 48.94 661 ILE A O 1
ATOM 5216 N N . ALA A 1 662 ? 29.518 33.089 -62.481 1.00 44.59 662 ALA A N 1
ATOM 5217 C CA . ALA A 1 662 ? 28.206 33.350 -63.074 1.00 44.59 662 ALA A CA 1
ATOM 5218 C C . ALA A 1 662 ? 27.748 32.235 -64.036 1.00 44.59 662 ALA A C 1
ATOM 5220 O O . ALA A 1 662 ? 26.549 31.963 -64.141 1.00 44.59 662 ALA A O 1
ATOM 5221 N N . THR A 1 663 ? 28.686 31.570 -64.715 1.00 40.66 663 THR A N 1
ATOM 5222 C CA . THR A 1 663 ? 28.409 30.468 -65.651 1.00 40.66 663 THR A CA 1
ATOM 5223 C C . THR A 1 663 ? 28.066 29.172 -64.908 1.00 40.66 663 THR A C 1
ATOM 5225 O O . THR A 1 663 ? 27.079 28.522 -65.255 1.00 40.66 663 THR A O 1
ATOM 5228 N N . ALA A 1 664 ? 28.775 28.860 -63.816 1.00 45.69 664 ALA A N 1
ATOM 5229 C CA . ALA A 1 664 ? 28.461 27.735 -62.928 1.00 45.69 664 ALA A CA 1
ATOM 5230 C C . ALA A 1 664 ? 27.065 27.873 -62.283 1.00 45.69 664 ALA A C 1
ATOM 5232 O O . ALA A 1 664 ? 26.291 26.916 -62.249 1.00 45.69 664 ALA A O 1
ATOM 5233 N N . ARG A 1 665 ? 26.680 29.093 -61.869 1.00 42.78 665 ARG A N 1
ATOM 5234 C CA . ARG A 1 665 ? 25.322 29.391 -61.369 1.00 42.78 665 ARG A CA 1
ATOM 5235 C C . ARG A 1 665 ? 24.234 29.196 -62.431 1.00 42.78 665 ARG A C 1
ATOM 5237 O O . ARG A 1 665 ? 23.169 28.667 -62.127 1.00 42.78 665 ARG A O 1
ATOM 5244 N N . LYS A 1 666 ? 24.482 29.595 -63.684 1.00 36.78 666 LYS A N 1
ATOM 5245 C CA . LYS A 1 666 ? 23.521 29.422 -64.792 1.00 36.78 666 LYS A CA 1
ATOM 5246 C C . LYS A 1 666 ? 23.343 27.957 -65.203 1.00 36.78 666 LYS A C 1
ATOM 5248 O O . LYS A 1 666 ? 22.224 27.562 -65.514 1.00 36.78 666 LYS A O 1
ATOM 5253 N N . ALA A 1 667 ? 24.409 27.156 -65.178 1.00 37.09 667 ALA A N 1
ATOM 5254 C CA . ALA A 1 667 ? 24.348 25.733 -65.515 1.00 37.09 667 ALA A CA 1
ATOM 5255 C C . ALA A 1 667 ? 23.513 24.916 -64.507 1.00 37.09 667 ALA A C 1
ATOM 5257 O O . ALA A 1 667 ? 22.800 24.003 -64.917 1.00 37.09 667 ALA A O 1
ATOM 5258 N N . ALA A 1 668 ? 23.546 25.281 -63.220 1.00 35.47 668 ALA A N 1
ATOM 5259 C CA . ALA A 1 668 ? 22.717 24.672 -62.178 1.00 35.47 668 ALA A CA 1
ATOM 5260 C C . ALA A 1 668 ? 21.218 25.019 -62.327 1.00 35.47 668 ALA A C 1
ATOM 5262 O O . ALA A 1 668 ? 20.359 24.156 -62.164 1.00 35.47 668 ALA A O 1
ATOM 5263 N N . MET A 1 669 ? 20.889 26.252 -62.738 1.00 29.98 669 MET A N 1
ATOM 5264 C CA . MET A 1 669 ? 19.495 26.703 -62.894 1.00 29.98 669 MET A CA 1
ATOM 5265 C C . MET A 1 669 ? 18.734 26.054 -64.066 1.00 29.98 669 MET A C 1
ATOM 5267 O O . MET A 1 669 ? 17.515 25.914 -63.997 1.00 29.98 669 MET A O 1
ATOM 5271 N N . VAL A 1 670 ? 19.417 25.646 -65.143 1.00 34.50 670 VAL A N 1
ATOM 5272 C CA . VAL A 1 670 ? 18.766 25.059 -66.337 1.00 34.50 670 VAL A CA 1
ATOM 5273 C C . VAL A 1 670 ? 18.336 23.599 -66.116 1.00 34.50 670 VAL A C 1
ATOM 5275 O O . VAL A 1 670 ? 17.447 23.113 -66.808 1.00 34.50 670 VAL A O 1
ATOM 5278 N N . ALA A 1 671 ? 18.889 22.906 -65.115 1.00 32.59 671 ALA A N 1
ATOM 5279 C CA . ALA A 1 671 ? 18.526 21.522 -64.802 1.00 32.59 671 ALA A CA 1
ATOM 5280 C C . ALA A 1 671 ? 17.215 21.378 -63.993 1.00 32.59 671 ALA A C 1
ATOM 5282 O O . ALA A 1 671 ? 16.652 20.287 -63.957 1.00 32.59 671 ALA A O 1
ATOM 5283 N N . ALA A 1 672 ? 16.715 22.453 -63.367 1.00 37.44 672 ALA A N 1
ATOM 5284 C CA . ALA A 1 672 ? 15.653 22.380 -62.352 1.00 37.44 672 ALA A CA 1
ATOM 5285 C C . ALA A 1 672 ? 14.316 23.063 -62.723 1.00 37.44 672 ALA A C 1
ATOM 5287 O O . ALA A 1 672 ? 13.357 22.997 -61.956 1.00 37.44 672 ALA A O 1
ATOM 5288 N N . ALA A 1 673 ? 14.202 23.744 -63.866 1.00 31.27 673 ALA A N 1
ATOM 5289 C CA . ALA A 1 673 ? 13.122 24.714 -64.067 1.00 31.27 673 ALA A CA 1
ATOM 5290 C C . ALA A 1 673 ? 12.112 24.307 -65.151 1.00 31.27 673 ALA A C 1
ATOM 5292 O O . ALA A 1 673 ? 12.391 24.385 -66.344 1.00 31.27 673 ALA A O 1
ATOM 5293 N N . GLY A 1 674 ? 10.888 23.974 -64.739 1.00 31.41 674 GLY A N 1
ATOM 5294 C CA . GLY A 1 674 ? 9.750 23.936 -65.662 1.00 31.41 674 GLY A CA 1
ATOM 5295 C C . GLY A 1 674 ? 8.391 24.156 -65.005 1.00 31.41 674 GLY A C 1
ATOM 5296 O O . GLY A 1 674 ? 7.568 24.884 -65.548 1.00 31.41 674 GLY A O 1
ATOM 5297 N N . TYR A 1 675 ? 8.144 23.579 -63.826 1.00 35.53 675 TYR A N 1
ATOM 5298 C CA . TYR A 1 675 ? 6.779 23.540 -63.281 1.00 35.53 675 TYR A CA 1
ATOM 5299 C C . TYR A 1 675 ? 6.667 23.902 -61.792 1.00 35.53 675 TYR A C 1
ATOM 5301 O O . TYR A 1 675 ? 5.687 24.517 -61.376 1.00 35.53 675 TYR A O 1
ATOM 5309 N N . GLU A 1 676 ? 7.680 23.596 -60.978 1.00 33.47 676 GLU A N 1
ATOM 5310 C CA . GLU A 1 676 ? 7.561 23.722 -59.517 1.00 33.47 676 GLU A CA 1
ATOM 5311 C C . GLU A 1 676 ? 7.837 25.135 -58.979 1.00 33.47 676 GLU A C 1
ATOM 5313 O O . GLU A 1 676 ? 7.184 25.571 -58.030 1.00 33.47 676 GLU A O 1
ATOM 5318 N N . LEU A 1 677 ? 8.708 25.908 -59.639 1.00 33.62 677 LEU A N 1
ATOM 5319 C CA . LEU A 1 677 ? 9.067 27.262 -59.197 1.00 33.62 677 LEU A CA 1
ATOM 5320 C C . LEU A 1 677 ? 7.871 28.233 -59.238 1.00 33.62 677 LEU A C 1
ATOM 5322 O O . LEU A 1 677 ? 7.715 29.081 -58.360 1.00 33.62 677 LEU A O 1
ATOM 5326 N N . TYR A 1 678 ? 6.989 28.080 -60.233 1.00 36.94 678 TYR A N 1
ATOM 5327 C CA . TYR A 1 678 ? 5.797 28.920 -60.370 1.00 36.94 678 TYR A CA 1
ATOM 5328 C C . TYR A 1 678 ? 4.765 28.634 -59.268 1.00 36.94 678 TYR A C 1
ATOM 5330 O O . TYR A 1 678 ? 4.181 29.564 -58.712 1.00 36.94 678 TYR A O 1
ATOM 5338 N N . ARG A 1 679 ? 4.585 27.358 -58.889 1.00 33.97 679 ARG A N 1
ATOM 5339 C CA . ARG A 1 679 ? 3.697 26.977 -57.778 1.00 33.97 679 ARG A CA 1
ATOM 5340 C C . ARG A 1 679 ? 4.236 27.427 -56.423 1.00 33.97 679 ARG A C 1
ATOM 5342 O O . ARG A 1 679 ? 3.451 27.909 -55.614 1.00 33.97 679 ARG A O 1
ATOM 5349 N N . ALA A 1 680 ? 5.543 27.318 -56.185 1.00 36.59 680 ALA A N 1
ATOM 5350 C CA . ALA A 1 680 ? 6.154 27.770 -54.935 1.00 36.59 680 ALA A CA 1
ATOM 5351 C C . ALA A 1 680 ? 6.008 29.291 -54.740 1.00 36.59 680 ALA A C 1
ATOM 5353 O O . ALA A 1 680 ? 5.664 29.747 -53.649 1.00 36.59 680 ALA A O 1
ATOM 5354 N N . TYR A 1 681 ? 6.181 30.072 -55.812 1.00 42.28 681 TYR A N 1
ATOM 5355 C CA . TYR A 1 681 ? 5.959 31.519 -55.782 1.00 42.28 681 TYR A CA 1
ATOM 5356 C C . TYR A 1 681 ? 4.487 31.892 -55.517 1.00 42.28 681 TYR A C 1
ATOM 5358 O O . TYR A 1 681 ? 4.216 32.787 -54.715 1.00 42.28 681 TYR A O 1
ATOM 5366 N N . ASP A 1 682 ? 3.526 31.197 -56.141 1.00 41.03 682 ASP A N 1
ATOM 5367 C CA . ASP A 1 682 ? 2.090 31.454 -55.932 1.00 41.03 682 ASP A CA 1
ATOM 5368 C C . ASP A 1 682 ? 1.626 31.069 -54.512 1.00 41.03 682 ASP A C 1
ATOM 5370 O O . ASP A 1 682 ? 0.861 31.802 -53.884 1.00 41.03 682 ASP A O 1
ATOM 5374 N N . ILE A 1 683 ? 2.147 29.972 -53.950 1.00 42.88 683 ILE A N 1
ATOM 5375 C CA . ILE A 1 683 ? 1.863 29.561 -52.565 1.00 42.88 683 ILE A CA 1
ATOM 5376 C C . ILE A 1 683 ? 2.415 30.593 -51.572 1.00 42.88 683 ILE A C 1
ATOM 5378 O O . ILE A 1 683 ? 1.660 31.085 -50.733 1.00 42.88 683 ILE A O 1
ATOM 5382 N N . ALA A 1 684 ? 3.676 31.014 -51.724 1.00 41.72 684 ALA A N 1
ATOM 5383 C CA . ALA A 1 684 ? 4.294 32.014 -50.848 1.00 41.72 684 ALA A CA 1
ATOM 5384 C C . ALA A 1 684 ? 3.561 33.369 -50.888 1.00 41.72 684 ALA A C 1
ATOM 5386 O O . ALA A 1 684 ? 3.411 34.043 -49.866 1.00 41.72 684 ALA A O 1
ATOM 5387 N N . LYS A 1 685 ? 3.048 33.764 -52.062 1.00 46.00 685 LYS A N 1
ATOM 5388 C CA . LYS A 1 685 ? 2.249 34.986 -52.211 1.00 46.00 685 LYS A CA 1
ATOM 5389 C C . LYS A 1 685 ? 0.906 34.886 -51.477 1.00 46.00 685 LYS A C 1
ATOM 5391 O O . LYS A 1 685 ? 0.516 35.833 -50.796 1.00 46.00 685 LYS A O 1
ATOM 5396 N N . ARG A 1 686 ? 0.224 33.736 -51.559 1.00 43.69 686 ARG A N 1
ATOM 5397 C CA . ARG A 1 686 ? -1.046 33.491 -50.847 1.00 43.69 686 ARG A CA 1
ATOM 5398 C C . ARG A 1 686 ? -0.857 33.414 -49.333 1.00 43.69 686 ARG A C 1
ATOM 5400 O O . ARG A 1 686 ? -1.681 33.956 -48.601 1.00 43.69 686 ARG A O 1
ATOM 5407 N N . GLU A 1 687 ? 0.230 32.807 -48.860 1.00 44.50 687 GLU A N 1
ATOM 5408 C CA . GLU A 1 687 ? 0.577 32.763 -47.433 1.00 44.50 687 GLU A CA 1
ATOM 5409 C C . GLU A 1 687 ? 0.831 34.165 -46.862 1.00 44.50 687 GLU A C 1
ATOM 5411 O O . GLU A 1 687 ? 0.331 34.503 -45.787 1.00 44.50 687 GLU A O 1
ATOM 5416 N N . TRP A 1 688 ? 1.518 35.029 -47.613 1.00 44.59 688 TRP A N 1
ATOM 5417 C CA . TRP A 1 688 ? 1.744 36.420 -47.216 1.00 44.59 688 TRP A CA 1
ATOM 5418 C C . TRP A 1 688 ? 0.450 37.249 -47.152 1.00 44.59 688 TRP A C 1
ATOM 5420 O O . TRP A 1 688 ? 0.251 38.026 -46.212 1.00 44.59 688 TRP A O 1
ATOM 5430 N N . ASP A 1 689 ? -0.467 37.061 -48.105 1.00 50.56 689 ASP A N 1
ATOM 5431 C CA . ASP A 1 689 ? -1.768 37.743 -48.100 1.00 50.56 689 ASP A CA 1
ATOM 5432 C C . ASP A 1 689 ? -2.662 37.285 -46.935 1.00 50.56 689 ASP A C 1
ATOM 5434 O O . ASP A 1 689 ? -3.396 38.088 -46.347 1.00 50.56 689 ASP A O 1
ATOM 5438 N N . ILE A 1 690 ? -2.579 36.008 -46.553 1.00 50.19 690 ILE A N 1
ATOM 5439 C CA . ILE A 1 690 ? -3.265 35.459 -45.379 1.00 50.19 690 ILE A CA 1
ATOM 5440 C C . ILE A 1 690 ? -2.675 36.047 -44.088 1.00 50.19 690 ILE A C 1
ATOM 5442 O O . ILE A 1 690 ? -3.431 36.515 -43.232 1.00 50.19 690 ILE A O 1
ATOM 5446 N N . ALA A 1 691 ? -1.347 36.121 -43.971 1.00 45.88 691 ALA A N 1
ATOM 5447 C CA . ALA A 1 691 ? -0.673 36.714 -42.815 1.00 45.88 691 ALA A CA 1
ATOM 5448 C C . ALA A 1 691 ? -1.067 38.188 -42.600 1.00 45.88 691 ALA A C 1
ATOM 5450 O O . ALA A 1 691 ? -1.339 38.605 -41.472 1.00 45.88 691 ALA A O 1
ATOM 5451 N N . LYS A 1 692 ? -1.201 38.971 -43.680 1.00 53.53 692 LYS A N 1
ATOM 5452 C CA . LYS A 1 692 ? -1.713 40.351 -43.605 1.00 53.53 692 LYS A CA 1
ATOM 5453 C C . LYS A 1 692 ? -3.141 40.437 -43.073 1.00 53.53 692 LYS A C 1
ATOM 5455 O O . LYS A 1 692 ? -3.447 41.358 -42.316 1.00 53.53 692 LYS A O 1
ATOM 5460 N N . LYS A 1 693 ? -4.021 39.505 -43.455 1.00 49.44 693 LYS A N 1
ATOM 5461 C CA . LYS A 1 693 ? -5.406 39.462 -42.955 1.00 49.44 693 LYS A CA 1
ATOM 5462 C C . LYS A 1 693 ? -5.448 39.120 -41.467 1.00 49.44 693 LYS A C 1
ATOM 5464 O O . LYS A 1 693 ? -6.138 39.814 -40.725 1.00 49.44 693 LYS A O 1
ATOM 5469 N N . TYR A 1 694 ? -4.671 38.133 -41.021 1.00 44.03 694 TYR A N 1
ATOM 5470 C CA . TYR A 1 694 ? -4.578 37.778 -39.601 1.00 44.03 694 TYR A CA 1
ATOM 5471 C C . TYR A 1 694 ? -3.993 38.907 -38.748 1.00 44.03 694 TYR A C 1
ATOM 5473 O O . TYR A 1 694 ? -4.526 39.196 -37.679 1.00 44.03 694 TYR A O 1
ATOM 5481 N N . TYR A 1 695 ? -2.971 39.610 -39.244 1.00 52.84 695 TYR A N 1
ATOM 5482 C CA . TYR A 1 695 ? -2.435 40.795 -38.572 1.00 52.84 695 TYR A CA 1
ATOM 5483 C C . TYR A 1 695 ? -3.498 41.889 -38.405 1.00 52.84 695 TYR A C 1
ATOM 5485 O O . TYR A 1 695 ? -3.648 42.451 -37.323 1.00 52.84 695 TYR A O 1
ATOM 5493 N N . ARG A 1 696 ? -4.296 42.143 -39.449 1.00 54.78 696 ARG A N 1
ATOM 5494 C CA . ARG A 1 696 ? -5.359 43.156 -39.420 1.00 54.78 696 ARG A CA 1
ATOM 5495 C C . ARG A 1 696 ? -6.511 42.774 -38.489 1.00 54.78 696 ARG A C 1
ATOM 5497 O O . ARG A 1 696 ? -7.034 43.629 -37.787 1.00 54.78 696 ARG A O 1
ATOM 5504 N N . ILE A 1 697 ? -6.870 41.489 -38.436 1.00 59.41 697 ILE A N 1
ATOM 5505 C CA . ILE A 1 697 ? -7.830 40.962 -37.456 1.00 59.41 697 ILE A CA 1
ATOM 5506 C C . ILE A 1 697 ? -7.280 41.166 -36.041 1.00 59.41 697 ILE A C 1
ATOM 5508 O O . ILE A 1 697 ? -7.982 41.709 -35.197 1.00 59.41 697 ILE A O 1
ATOM 5512 N N . SER A 1 698 ? -6.016 40.820 -35.791 1.00 48.44 698 SER A N 1
ATOM 5513 C CA . SER A 1 698 ? -5.391 41.022 -34.480 1.00 48.44 698 SER A CA 1
ATOM 5514 C C . SER A 1 698 ? -5.346 42.496 -34.068 1.00 48.44 698 SER A C 1
ATOM 5516 O O . SER A 1 698 ? -5.563 42.786 -32.895 1.00 48.44 698 SER A O 1
ATOM 5518 N N . GLN A 1 699 ? -5.092 43.420 -35.003 1.00 59.50 699 GLN A N 1
ATOM 5519 C CA . GLN A 1 699 ? -5.177 44.859 -34.737 1.00 59.50 699 GLN A CA 1
ATOM 5520 C C . GLN A 1 699 ? -6.607 45.279 -34.385 1.00 59.50 699 GLN A C 1
ATOM 5522 O O . GLN A 1 699 ? -6.797 45.924 -33.365 1.00 59.50 699 GLN A O 1
ATOM 5527 N N . ASN A 1 700 ? -7.614 44.828 -35.140 1.00 64.94 700 ASN A N 1
ATOM 5528 C CA . ASN A 1 700 ? -9.016 45.142 -34.846 1.00 64.94 700 ASN A CA 1
ATOM 5529 C C . ASN A 1 700 ? -9.463 44.619 -33.472 1.00 64.94 700 ASN A C 1
ATOM 5531 O O . ASN A 1 700 ? -10.201 45.303 -32.773 1.00 64.94 700 ASN A O 1
ATOM 5535 N N . TRP A 1 701 ? -9.022 43.424 -33.068 1.00 50.91 701 TRP A N 1
ATOM 5536 C CA . TRP A 1 701 ? -9.311 42.884 -31.734 1.00 50.91 701 TRP A CA 1
ATOM 5537 C C . TRP A 1 701 ? -8.588 43.657 -30.626 1.00 50.91 701 TRP A C 1
ATOM 5539 O O . TRP A 1 701 ? -9.165 43.874 -29.561 1.00 50.91 701 TRP A O 1
ATOM 5549 N N . LEU A 1 702 ? -7.350 44.100 -30.873 1.00 57.50 702 LEU A N 1
ATOM 5550 C CA . LEU A 1 702 ? -6.595 44.931 -29.935 1.00 57.50 702 LEU A CA 1
ATOM 5551 C C . LEU A 1 702 ? -7.237 46.314 -29.770 1.00 57.50 702 LEU A C 1
ATOM 5553 O O . LEU A 1 702 ? -7.374 46.792 -28.646 1.00 57.50 702 LEU A O 1
ATOM 5557 N N . ASP A 1 703 ? -7.658 46.928 -30.873 1.00 68.19 703 ASP A N 1
ATOM 5558 C CA . ASP A 1 703 ? -8.367 48.205 -30.865 1.00 68.19 703 ASP A CA 1
ATOM 5559 C C . ASP A 1 703 ? -9.743 48.056 -30.195 1.00 68.19 703 ASP A C 1
ATOM 5561 O O . ASP A 1 703 ? -10.088 48.858 -29.335 1.00 68.19 703 ASP A O 1
ATOM 5565 N N . TYR A 1 704 ? -10.481 46.971 -30.457 1.00 64.75 704 TYR A N 1
ATOM 5566 C CA . TYR A 1 704 ? -11.741 46.669 -29.764 1.00 64.75 704 TYR A CA 1
ATOM 5567 C C . TYR A 1 704 ? -11.550 46.503 -28.248 1.00 64.75 704 TYR A C 1
ATOM 5569 O O . TYR A 1 704 ? -12.334 47.028 -27.457 1.00 64.75 704 TYR A O 1
ATOM 5577 N N . TYR A 1 705 ? -10.481 45.829 -27.817 1.00 61.53 705 TYR A N 1
ATOM 5578 C CA . TYR A 1 705 ? -10.130 45.746 -26.400 1.00 61.53 705 TYR A CA 1
ATOM 5579 C C . TYR A 1 705 ? -9.802 47.126 -25.810 1.00 61.53 705 TYR A C 1
ATOM 5581 O O . TYR A 1 705 ? -10.334 47.482 -24.755 1.00 61.53 705 TYR A O 1
ATOM 5589 N N . ARG A 1 706 ? -8.968 47.921 -26.494 1.00 61.72 706 ARG A N 1
ATOM 5590 C CA . ARG A 1 706 ? -8.556 49.252 -26.027 1.00 61.72 706 ARG A CA 1
ATOM 5591 C C . ARG A 1 706 ? -9.732 50.222 -25.930 1.00 61.72 706 ARG A C 1
ATOM 5593 O O . ARG A 1 706 ? -9.779 51.011 -24.993 1.00 61.72 706 ARG A O 1
ATOM 5600 N N . ASP A 1 707 ? -10.665 50.154 -26.870 1.00 71.12 707 ASP A N 1
ATOM 5601 C CA . ASP A 1 707 ? -11.738 51.137 -26.974 1.00 71.12 707 ASP A CA 1
ATOM 5602 C C . ASP A 1 707 ? -12.950 50.773 -26.094 1.00 71.12 707 ASP A C 1
ATOM 5604 O O . ASP A 1 707 ? -13.608 51.672 -25.572 1.00 71.12 707 ASP A O 1
ATOM 5608 N N . TYR A 1 708 ? -13.228 49.479 -25.867 1.00 63.78 708 TYR A N 1
ATOM 5609 C CA . TYR A 1 708 ? -14.420 49.038 -25.122 1.00 63.78 708 TYR A CA 1
ATOM 5610 C C . TYR A 1 708 ? -14.136 48.441 -23.738 1.00 63.78 708 TYR A C 1
ATOM 5612 O O . TYR A 1 708 ? -14.955 48.610 -22.838 1.00 63.78 708 TYR A O 1
ATOM 5620 N N . PHE A 1 709 ? -13.008 47.752 -23.536 1.00 58.66 709 PHE A N 1
ATOM 5621 C CA . PHE A 1 709 ? -12.746 47.015 -22.290 1.00 58.66 709 PHE A CA 1
ATOM 5622 C C . PHE A 1 709 ? -11.744 47.716 -21.375 1.00 58.66 709 PHE A C 1
ATOM 5624 O O . PHE A 1 709 ? -12.002 47.822 -20.1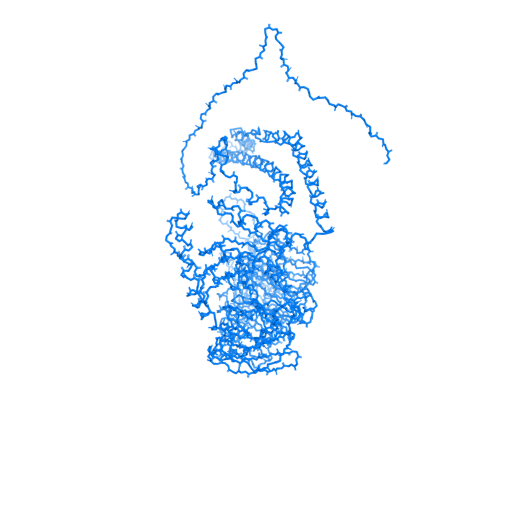78 1.00 58.66 709 PHE A O 1
ATOM 5631 N N . ALA A 1 710 ? -10.653 48.261 -21.919 1.00 63.53 710 ALA A N 1
ATOM 5632 C CA . ALA A 1 710 ? -9.645 48.971 -21.126 1.00 63.53 710 ALA A CA 1
ATOM 5633 C C . ALA A 1 710 ? -10.210 50.148 -20.290 1.00 63.53 710 ALA A C 1
ATOM 5635 O O . ALA A 1 710 ? -9.841 50.267 -19.121 1.00 63.53 710 ALA A O 1
ATOM 5636 N N . PRO A 1 711 ? -11.156 50.978 -20.788 1.00 70.69 711 PRO A N 1
ATOM 5637 C CA . PRO A 1 711 ? -11.723 52.070 -19.994 1.00 70.69 711 PRO A CA 1
ATOM 5638 C C . PRO A 1 711 ? -12.578 51.566 -18.824 1.00 70.69 711 PRO A C 1
ATOM 5640 O O . PRO A 1 711 ? -12.610 52.196 -17.766 1.00 70.69 711 PRO A O 1
ATOM 5643 N N . VAL A 1 712 ? -13.264 50.434 -19.017 1.00 66.31 712 VAL A N 1
ATOM 5644 C CA . VAL A 1 712 ? -14.106 49.787 -18.001 1.00 66.31 712 VAL A CA 1
ATOM 5645 C C . VAL A 1 712 ? -13.231 49.122 -16.942 1.00 66.31 712 VAL A C 1
ATOM 5647 O O . VAL A 1 712 ? -13.506 49.253 -15.755 1.00 66.31 712 VAL A O 1
ATOM 5650 N N . GLU A 1 713 ? -12.132 48.486 -17.346 1.00 59.03 713 GLU A N 1
ATOM 5651 C CA . GLU A 1 713 ? -11.149 47.895 -16.433 1.00 59.03 713 GLU A CA 1
ATOM 5652 C C . GLU A 1 713 ? -10.478 48.970 -15.559 1.00 59.03 713 GLU A C 1
ATOM 5654 O O . GLU A 1 713 ? -10.394 48.821 -14.337 1.00 59.03 713 GLU A O 1
ATOM 5659 N N . ASP A 1 714 ? -10.105 50.108 -16.152 1.00 62.25 714 ASP A N 1
ATOM 5660 C CA . ASP A 1 714 ? -9.584 51.267 -15.421 1.00 62.25 714 ASP A CA 1
ATOM 5661 C C . ASP A 1 714 ? -10.630 51.901 -14.492 1.00 62.25 714 ASP A C 1
ATOM 5663 O O . ASP A 1 714 ? -10.282 52.437 -13.433 1.00 62.25 714 ASP A O 1
ATOM 5667 N N . GLN A 1 715 ? -11.910 51.870 -14.876 1.00 70.12 715 GLN A N 1
ATOM 5668 C CA . GLN A 1 715 ? -13.013 52.316 -14.030 1.00 70.12 715 GLN A CA 1
ATOM 5669 C C . GLN A 1 715 ? -13.209 51.371 -12.838 1.00 70.12 715 GLN A C 1
ATOM 5671 O O . GLN A 1 715 ? -13.250 51.846 -11.706 1.00 70.12 715 GLN A O 1
ATOM 5676 N N . GLU A 1 716 ? -13.251 50.055 -13.051 1.00 61.91 716 GLU A N 1
ATOM 5677 C CA . GLU A 1 716 ? -13.370 49.060 -11.978 1.00 61.91 716 GLU A CA 1
ATOM 5678 C C . GLU A 1 716 ? -12.166 49.103 -11.022 1.00 61.91 716 GLU A C 1
ATOM 5680 O O . GLU A 1 716 ? -12.321 49.005 -9.800 1.00 61.91 716 GLU A O 1
ATOM 5685 N N . LEU A 1 717 ? -10.952 49.301 -11.546 1.00 61.84 717 LEU A N 1
ATOM 5686 C CA . LEU A 1 717 ? -9.752 49.508 -10.733 1.00 61.84 717 LEU A CA 1
ATOM 5687 C C . LEU A 1 717 ? -9.854 50.788 -9.898 1.00 61.84 717 LEU A C 1
ATOM 5689 O O . LEU A 1 717 ? -9.547 50.766 -8.704 1.00 61.84 717 LEU A O 1
ATOM 5693 N N . ARG A 1 718 ? -10.351 51.889 -10.473 1.00 66.38 718 ARG A N 1
ATOM 5694 C CA . ARG A 1 718 ? -10.612 53.124 -9.718 1.00 66.38 718 ARG A CA 1
ATOM 5695 C C . ARG A 1 718 ? -11.681 52.935 -8.648 1.00 66.38 718 ARG A C 1
ATOM 5697 O O . ARG A 1 718 ? -11.471 53.368 -7.519 1.00 66.38 718 ARG A O 1
ATOM 5704 N N . GLU A 1 719 ? -12.787 52.265 -8.955 1.00 65.88 719 GLU A N 1
ATOM 5705 C CA . GLU A 1 719 ? -13.879 52.007 -8.009 1.00 65.88 719 GLU A CA 1
ATOM 5706 C C . GLU A 1 719 ? -13.439 51.087 -6.861 1.00 65.88 719 GLU A C 1
ATOM 5708 O O . GLU A 1 719 ? -13.750 51.340 -5.695 1.00 65.88 719 GLU A O 1
ATOM 5713 N N . THR A 1 720 ? -12.646 50.054 -7.157 1.00 62.16 720 THR A N 1
ATOM 5714 C CA . THR A 1 720 ? -12.097 49.159 -6.129 1.00 62.16 720 THR A CA 1
ATOM 5715 C C . THR A 1 720 ? -11.030 49.831 -5.263 1.00 62.16 720 THR A C 1
ATOM 5717 O O . THR A 1 720 ? -11.015 49.611 -4.048 1.00 62.16 720 THR A O 1
ATOM 5720 N N . MET A 1 721 ? -10.183 50.698 -5.832 1.00 63.31 721 MET A N 1
ATOM 5721 C CA . MET A 1 721 ? -9.224 51.509 -5.068 1.00 63.31 721 MET A CA 1
ATOM 5722 C C . MET A 1 721 ? -9.897 52.630 -4.258 1.00 63.31 721 MET A C 1
ATOM 5724 O O . MET A 1 721 ? -9.379 53.006 -3.205 1.00 63.31 721 MET A O 1
ATOM 5728 N N . ALA A 1 722 ? -11.066 53.114 -4.689 1.00 69.31 722 ALA A N 1
ATOM 5729 C CA . ALA A 1 722 ? -11.850 54.141 -4.001 1.00 69.31 722 ALA A CA 1
ATOM 5730 C C . ALA A 1 722 ? -12.633 53.629 -2.776 1.00 69.31 722 ALA A C 1
ATOM 5732 O O . ALA A 1 722 ? -13.171 54.436 -2.016 1.00 69.31 722 ALA A O 1
ATOM 5733 N N . LEU A 1 723 ? -12.688 52.311 -2.533 1.00 66.25 723 LEU A N 1
ATOM 5734 C CA . LEU A 1 723 ? -13.318 51.753 -1.332 1.00 66.25 723 LEU A CA 1
ATOM 5735 C C . LEU A 1 723 ? -12.635 52.307 -0.073 1.00 66.25 723 LEU A C 1
ATOM 5737 O O . LEU A 1 723 ? -11.455 52.047 0.160 1.00 66.25 723 LEU A O 1
ATOM 5741 N N . THR A 1 724 ? -13.364 53.055 0.753 1.00 68.38 724 THR A N 1
ATOM 5742 C CA . THR A 1 724 ? -12.826 53.711 1.955 1.00 68.38 724 THR A CA 1
ATOM 5743 C C . THR A 1 724 ? -12.602 52.721 3.101 1.00 68.38 724 THR A C 1
ATOM 5745 O O . THR A 1 724 ? -13.393 51.800 3.294 1.00 68.38 724 THR A O 1
ATOM 5748 N N . VAL A 1 725 ? -11.547 52.925 3.898 1.00 70.69 725 VAL A N 1
ATOM 5749 C CA . VAL A 1 725 ? -11.314 52.162 5.140 1.00 70.69 725 VAL A CA 1
ATOM 5750 C C . VAL A 1 725 ? -12.335 52.595 6.193 1.00 70.69 725 VAL A C 1
ATOM 5752 O O . VAL A 1 725 ? -12.412 53.777 6.529 1.00 70.69 725 VAL A O 1
ATOM 5755 N N . GLU A 1 726 ? -13.105 51.644 6.721 1.00 70.81 726 GLU A N 1
ATOM 5756 C CA . GLU A 1 726 ? -14.035 51.887 7.827 1.00 70.81 726 GLU A CA 1
ATOM 5757 C C . GLU A 1 726 ? -13.228 52.155 9.112 1.00 70.81 726 GLU A C 1
ATOM 5759 O O . GLU A 1 726 ? -12.309 51.403 9.450 1.00 70.81 726 GLU A O 1
ATOM 5764 N N . LYS A 1 727 ? -13.508 53.273 9.795 1.00 75.44 727 LYS A N 1
ATOM 5765 C CA . LYS A 1 727 ? -12.772 53.679 11.003 1.00 75.44 727 LYS A CA 1
ATOM 5766 C C . LYS A 1 727 ? -13.382 53.021 12.245 1.00 75.44 727 LYS A C 1
ATOM 5768 O O . LYS A 1 727 ? -14.607 52.991 12.347 1.00 75.44 727 LYS A O 1
ATOM 5773 N N . PRO A 1 728 ? -12.560 52.546 13.197 1.00 78.25 728 PRO A N 1
ATOM 5774 C CA . PRO A 1 728 ? -13.065 51.967 14.432 1.00 78.25 728 PRO A CA 1
ATOM 5775 C C . PRO A 1 728 ? -13.828 52.968 15.282 1.00 78.25 728 PRO A C 1
ATOM 5777 O O . PRO A 1 728 ? -13.324 54.056 15.556 1.00 78.25 728 PRO A O 1
ATOM 5780 N N . ASN A 1 729 ? -14.972 52.531 15.799 1.00 83.44 729 ASN A N 1
ATOM 5781 C CA . ASN A 1 729 ? -15.778 53.279 16.753 1.00 83.44 729 ASN A CA 1
ATOM 5782 C C . ASN A 1 729 ? -15.791 52.563 18.114 1.00 83.44 729 ASN A C 1
ATOM 5784 O O . ASN A 1 729 ? -16.836 52.183 18.648 1.00 83.44 729 ASN A O 1
ATOM 5788 N N . TYR A 1 730 ? -14.594 52.377 18.683 1.00 81.00 730 TYR A N 1
ATOM 5789 C CA . TYR A 1 730 ? -14.399 51.626 19.928 1.00 81.00 730 TYR A CA 1
ATOM 5790 C C . TYR A 1 730 ? -15.228 52.184 21.089 1.00 81.00 730 TYR A C 1
ATOM 5792 O O . TYR A 1 730 ? -15.887 51.414 21.785 1.00 81.00 730 TYR A O 1
ATOM 5800 N N . ASP A 1 731 ? -15.270 53.508 21.245 1.00 80.06 731 ASP A N 1
ATOM 5801 C CA . ASP A 1 731 ? -15.951 54.154 22.372 1.00 80.06 731 ASP A CA 1
ATOM 5802 C C . ASP A 1 731 ? -17.467 53.930 22.347 1.00 80.06 731 ASP A C 1
ATOM 5804 O O . ASP A 1 731 ? -18.099 53.702 23.380 1.00 80.06 731 ASP A O 1
ATOM 5808 N N . THR A 1 732 ? -18.074 53.945 21.159 1.00 84.19 732 THR A N 1
ATOM 5809 C CA . THR A 1 732 ? -19.519 53.728 21.003 1.00 84.19 732 THR A CA 1
ATOM 5810 C C . THR A 1 732 ? -19.885 52.253 21.142 1.00 84.19 732 THR A C 1
ATOM 5812 O O . THR A 1 732 ? -20.911 51.943 21.752 1.00 84.19 732 THR A O 1
ATOM 5815 N N . ALA A 1 733 ? -19.055 51.336 20.636 1.00 82.56 733 ALA A N 1
ATOM 5816 C CA . ALA A 1 733 ? -19.255 49.896 20.800 1.00 82.56 733 ALA A CA 1
ATOM 5817 C C . ALA A 1 733 ? -19.100 49.456 22.267 1.00 82.56 733 ALA A C 1
ATOM 5819 O O . ALA A 1 733 ? -19.961 48.747 22.795 1.00 82.56 733 ALA A O 1
ATOM 5820 N N . GLN A 1 734 ? -18.059 49.940 22.953 1.00 83.75 734 GLN A N 1
ATOM 5821 C CA . GLN A 1 734 ? -17.888 49.759 24.396 1.00 83.75 734 GLN A CA 1
ATOM 5822 C C . GLN A 1 734 ? -19.062 50.370 25.163 1.00 83.75 734 GLN A C 1
ATOM 5824 O O . GLN A 1 734 ? -19.685 49.687 25.971 1.00 83.75 734 GLN A O 1
ATOM 5829 N N . GLY A 1 735 ? -19.452 51.610 24.844 1.00 82.69 735 GLY A N 1
ATOM 5830 C CA . GLY A 1 735 ? -20.590 52.283 25.471 1.00 82.69 735 GLY A CA 1
ATOM 5831 C C . GLY A 1 735 ? -21.897 51.489 25.369 1.00 82.69 735 GLY A C 1
ATOM 5832 O O . GLY A 1 735 ? -22.602 51.331 26.365 1.00 82.69 735 GLY A O 1
ATOM 5833 N N . ARG A 1 736 ? -22.204 50.911 24.200 1.00 85.06 736 ARG A N 1
ATOM 5834 C CA . ARG A 1 736 ? -23.380 50.041 24.017 1.00 85.06 736 ARG A CA 1
ATOM 5835 C C . ARG A 1 736 ? -23.294 48.764 24.853 1.00 85.06 736 ARG A C 1
ATOM 5837 O O . ARG A 1 736 ? -24.289 48.383 25.467 1.00 85.06 736 ARG A O 1
ATOM 5844 N N . ALA A 1 737 ? -22.122 48.132 24.913 1.00 84.19 737 ALA A N 1
ATOM 5845 C CA . ALA A 1 737 ? -21.910 46.929 25.713 1.00 84.19 737 ALA A CA 1
ATOM 5846 C C . ALA A 1 737 ? -22.033 47.206 27.225 1.00 84.19 737 ALA A C 1
ATOM 5848 O O . ALA A 1 737 ? -22.704 46.444 27.924 1.00 84.19 737 ALA A O 1
ATOM 5849 N N . ARG A 1 738 ? -21.497 48.337 27.721 1.00 82.62 738 ARG A N 1
ATOM 5850 C CA . ARG A 1 738 ? -21.714 48.807 29.106 1.00 82.62 738 ARG A CA 1
ATOM 5851 C C . ARG A 1 738 ? -23.189 48.948 29.417 1.00 82.62 738 ARG A C 1
ATOM 5853 O O . ARG A 1 738 ? -23.655 48.437 30.429 1.00 82.62 738 ARG A O 1
ATOM 5860 N N . VAL A 1 739 ? -23.918 49.657 28.555 1.00 84.50 739 VAL A N 1
ATOM 5861 C CA . VAL A 1 739 ? -25.341 49.939 28.765 1.00 84.50 739 VAL A CA 1
ATOM 5862 C C . VAL A 1 739 ? -26.149 48.642 28.761 1.00 84.50 739 VAL A C 1
ATOM 5864 O O . VAL A 1 739 ? -26.993 48.461 29.634 1.00 84.50 739 VAL A O 1
ATOM 5867 N N . ALA A 1 740 ? -25.853 47.704 27.858 1.00 82.19 740 ALA A N 1
ATOM 5868 C CA . ALA A 1 740 ? -26.492 46.389 27.842 1.00 82.19 740 ALA A CA 1
ATOM 5869 C C . ALA A 1 740 ? -26.245 45.605 29.146 1.00 82.19 740 ALA A C 1
ATOM 5871 O O . ALA A 1 740 ? -27.192 45.082 29.737 1.00 82.19 740 ALA A O 1
ATOM 5872 N N . ALA A 1 741 ? -25.003 45.590 29.646 1.00 83.56 741 ALA A N 1
ATOM 5873 C CA . ALA A 1 741 ? -24.682 44.980 30.934 1.00 83.56 741 ALA A CA 1
ATOM 5874 C C . ALA A 1 741 ? -25.413 45.683 32.090 1.00 83.56 741 ALA A C 1
ATOM 5876 O O . ALA A 1 741 ? -26.021 45.021 32.926 1.00 83.56 741 ALA A O 1
ATOM 5877 N N . MET A 1 742 ? -25.448 47.018 32.115 1.00 81.06 742 MET A N 1
ATOM 5878 C CA . MET A 1 742 ? -26.183 47.781 33.132 1.00 81.06 742 MET A CA 1
ATOM 5879 C C . MET A 1 742 ? -27.685 47.473 33.130 1.00 81.06 742 MET A C 1
ATOM 5881 O O . MET A 1 742 ? -28.281 47.351 34.200 1.00 81.06 742 MET A O 1
ATOM 5885 N N . ILE A 1 743 ? -28.300 47.309 31.955 1.00 82.88 743 ILE A N 1
ATOM 5886 C CA . ILE A 1 743 ? -29.719 46.951 31.828 1.00 82.88 743 ILE A CA 1
ATOM 5887 C C . ILE A 1 743 ? -29.994 45.573 32.446 1.00 82.88 743 ILE A C 1
ATOM 5889 O O . ILE A 1 743 ? -30.983 45.430 33.159 1.00 82.88 743 ILE A O 1
ATOM 5893 N N . ALA A 1 744 ? -29.109 44.589 32.263 1.00 79.06 744 ALA A N 1
ATOM 5894 C CA . ALA A 1 744 ? -29.271 43.246 32.836 1.00 79.06 744 ALA A CA 1
ATOM 5895 C C . ALA A 1 744 ? -29.218 43.208 34.382 1.00 79.06 744 ALA A C 1
ATOM 5897 O O . ALA A 1 744 ? -29.726 42.268 35.004 1.00 79.06 744 ALA A O 1
ATOM 5898 N N . TYR A 1 745 ? -28.621 44.229 35.008 1.00 79.00 745 TYR A N 1
ATOM 5899 C CA . TYR A 1 745 ? -28.589 44.414 36.465 1.00 79.00 745 TYR A CA 1
ATOM 5900 C C . TYR A 1 745 ? -29.635 45.418 36.978 1.00 79.00 745 TYR A C 1
ATOM 5902 O O . TYR A 1 745 ? -29.782 45.596 38.191 1.00 79.00 745 TYR A O 1
ATOM 5910 N N . ARG A 1 746 ? -30.406 46.049 36.084 1.00 76.06 746 ARG A N 1
ATOM 5911 C CA . ARG A 1 746 ? -31.501 46.952 36.453 1.00 76.06 746 ARG A CA 1
ATOM 5912 C C . ARG A 1 746 ? -32.595 46.159 37.178 1.00 76.06 746 ARG A C 1
ATOM 5914 O O . ARG A 1 746 ? -32.980 45.081 36.747 1.00 76.06 746 ARG A O 1
ATOM 5921 N N . GLY A 1 747 ? -33.085 46.679 38.303 1.00 69.62 747 GLY A N 1
ATOM 5922 C CA . GLY A 1 747 ? -34.120 46.026 39.122 1.00 69.62 747 GLY A CA 1
ATOM 5923 C C . GLY A 1 747 ? -33.578 45.036 40.159 1.00 69.62 747 GLY A C 1
ATOM 5924 O O . GLY A 1 747 ? -34.003 45.097 41.308 1.00 69.62 747 GLY A O 1
ATOM 5925 N N . LYS A 1 748 ? -32.544 44.245 39.834 1.00 73.94 748 LYS A N 1
ATOM 5926 C CA . LYS A 1 748 ? -31.960 43.249 40.763 1.00 73.94 748 LYS A CA 1
ATOM 5927 C C . LYS A 1 748 ? -31.457 43.860 42.076 1.00 73.94 748 LYS A C 1
ATOM 5929 O O . LYS A 1 748 ? -31.614 43.273 43.141 1.00 73.94 748 LYS A O 1
ATOM 5934 N N . LEU A 1 749 ? -30.890 45.065 42.013 1.00 67.62 749 LEU A N 1
ATOM 5935 C CA . LEU A 1 749 ? -30.413 45.790 43.196 1.00 67.62 749 LEU A CA 1
ATOM 5936 C C . LEU A 1 749 ? -31.573 46.301 44.072 1.00 67.62 749 LEU A C 1
ATOM 5938 O O . LEU A 1 749 ? -31.475 46.309 45.299 1.00 67.62 749 LEU A O 1
ATOM 5942 N N . PHE A 1 750 ? -32.693 46.668 43.443 1.00 67.69 750 PHE A N 1
ATOM 5943 C CA . PHE A 1 750 ? -33.922 47.084 44.122 1.00 67.69 750 PHE A CA 1
ATOM 5944 C C . PHE A 1 750 ? -34.656 45.900 44.763 1.00 67.69 750 PHE A C 1
ATOM 5946 O O . PHE A 1 750 ? -35.119 46.027 45.896 1.00 67.69 750 PHE A O 1
ATOM 5953 N N . ASP A 1 751 ? -34.706 44.744 44.100 1.00 68.38 751 ASP A N 1
ATOM 5954 C CA . ASP A 1 751 ? -35.331 43.529 44.641 1.00 68.38 751 ASP A CA 1
ATOM 5955 C C . ASP A 1 751 ? -34.595 43.020 45.889 1.00 68.38 751 ASP A C 1
ATOM 5957 O O . ASP A 1 751 ? -35.214 42.720 46.913 1.00 68.38 751 ASP A O 1
ATOM 5961 N N . VAL A 1 752 ? -33.257 43.025 45.865 1.00 65.56 752 VAL A N 1
ATOM 5962 C CA . VAL A 1 752 ? -32.424 42.695 47.037 1.00 65.56 752 VAL A CA 1
ATOM 5963 C C . VAL A 1 752 ? -32.632 43.706 48.176 1.00 65.56 752 VAL A C 1
ATOM 5965 O O . VAL A 1 752 ? -32.678 43.335 49.353 1.00 65.56 752 VAL A O 1
ATOM 5968 N N . TYR A 1 753 ? -32.805 44.991 47.849 1.00 65.06 753 TYR A N 1
ATOM 5969 C CA . TYR A 1 753 ? -33.075 46.035 48.840 1.00 65.06 753 TYR A CA 1
ATOM 5970 C C . TYR A 1 753 ? -34.462 45.888 49.488 1.00 65.06 753 TYR A C 1
ATOM 5972 O O . TYR A 1 753 ? -34.595 46.121 50.690 1.00 65.06 753 TYR A O 1
ATOM 5980 N N . LYS A 1 754 ? -35.485 45.487 48.722 1.00 65.75 754 LYS A N 1
ATOM 5981 C CA . LYS A 1 754 ? -36.864 45.290 49.201 1.00 65.75 754 LYS A CA 1
ATOM 5982 C C . LYS A 1 754 ? -36.994 44.074 50.124 1.00 65.75 754 LYS A C 1
ATOM 5984 O O . LYS A 1 754 ? -37.732 44.132 51.102 1.00 65.75 754 LYS A O 1
ATOM 5989 N N . ASN A 1 755 ? -36.232 43.014 49.858 1.00 60.00 755 ASN A N 1
ATOM 5990 C CA . ASN A 1 755 ? -36.285 41.756 50.610 1.00 60.00 755 ASN A CA 1
ATOM 5991 C C . ASN A 1 755 ? -35.426 41.747 51.895 1.00 60.00 755 ASN A C 1
ATOM 5993 O O . ASN A 1 755 ? -35.312 40.712 52.547 1.00 60.00 755 ASN A O 1
ATOM 5997 N N . THR A 1 756 ? -34.822 42.878 52.292 1.00 61.44 756 THR A N 1
ATOM 5998 C CA . THR A 1 756 ? -33.976 42.977 53.497 1.00 61.44 756 THR A CA 1
ATOM 5999 C C . THR A 1 756 ? -34.572 43.928 54.548 1.00 61.44 756 THR A C 1
ATOM 6001 O O . THR A 1 756 ? -34.530 45.153 54.425 1.00 61.44 756 THR A O 1
ATOM 6004 N N . THR A 1 757 ? -35.133 43.366 55.625 1.00 57.66 757 THR A N 1
ATOM 6005 C CA . THR A 1 757 ? -35.722 44.113 56.754 1.00 57.66 757 THR A CA 1
ATOM 6006 C C . THR A 1 757 ? -34.681 44.870 57.594 1.00 57.66 757 THR A C 1
ATOM 6008 O O . THR A 1 757 ? -33.520 44.478 57.698 1.00 57.66 757 THR A O 1
ATOM 6011 N N . ARG A 1 758 ? -35.121 45.964 58.237 1.00 54.47 758 ARG A N 1
ATOM 6012 C CA . ARG A 1 758 ? -34.324 47.014 58.920 1.00 54.47 758 ARG A CA 1
ATOM 6013 C C . ARG A 1 758 ? -33.399 46.545 60.066 1.00 54.47 758 ARG A C 1
ATOM 6015 O O . ARG A 1 758 ? -32.614 47.354 60.546 1.00 54.47 758 ARG A O 1
ATOM 6022 N N . TYR A 1 759 ? -33.446 45.275 60.478 1.00 53.59 759 TYR A N 1
ATOM 6023 C CA . TYR A 1 759 ? -32.779 44.772 61.691 1.00 53.59 759 TYR A CA 1
ATOM 6024 C C . TYR A 1 759 ? -31.567 43.846 61.460 1.00 53.59 759 TYR A C 1
ATOM 6026 O O . TYR A 1 759 ? -30.956 43.403 62.425 1.00 53.59 759 TYR A O 1
ATOM 6034 N N . THR A 1 760 ? -31.148 43.591 60.215 1.00 54.34 760 THR A N 1
ATOM 6035 C CA . THR A 1 760 ? -29.919 42.822 59.910 1.00 54.34 760 THR A CA 1
ATOM 6036 C C . THR A 1 760 ? -28.908 43.687 59.155 1.00 54.34 760 THR A C 1
ATOM 6038 O O . THR A 1 760 ? -28.819 43.643 57.926 1.00 54.34 760 THR A O 1
ATOM 6041 N N . THR A 1 761 ? -28.159 44.516 59.879 1.00 57.22 761 THR A N 1
ATOM 6042 C CA . THR A 1 761 ? -27.270 45.542 59.301 1.00 57.22 761 THR A CA 1
ATOM 6043 C C . THR A 1 761 ? -26.019 44.967 58.620 1.00 57.22 761 THR A C 1
ATOM 6045 O O . THR A 1 761 ? -25.615 45.485 57.582 1.00 57.22 761 THR A O 1
ATOM 6048 N N . GLY A 1 762 ? -25.454 43.855 59.109 1.00 61.75 762 GLY A N 1
ATOM 6049 C CA . GLY A 1 762 ? -24.232 43.255 58.537 1.00 61.75 762 GLY A CA 1
ATOM 6050 C C . GLY A 1 762 ? -24.437 42.478 57.227 1.00 61.75 762 GLY A C 1
ATOM 6051 O O . GLY A 1 762 ? -23.693 42.657 56.264 1.00 61.75 762 GLY A O 1
ATOM 6052 N N . ARG A 1 763 ? -25.486 41.647 57.142 1.00 62.03 763 ARG A N 1
ATOM 6053 C CA . ARG A 1 763 ? -25.734 40.777 55.971 1.00 62.03 763 ARG A CA 1
ATOM 6054 C C . ARG A 1 763 ? -26.193 41.567 54.741 1.00 62.03 763 ARG A C 1
ATOM 6056 O O . ARG A 1 763 ? -25.842 41.223 53.618 1.00 62.03 763 ARG A O 1
ATOM 6063 N N . ARG A 1 764 ? -26.920 42.669 54.954 1.00 66.19 764 ARG A N 1
ATOM 6064 C CA . ARG A 1 764 ? -27.354 43.576 53.883 1.00 66.19 764 ARG A CA 1
ATOM 6065 C C . ARG A 1 764 ? -26.173 44.282 53.222 1.00 66.19 764 ARG A C 1
ATOM 6067 O O . ARG A 1 764 ? -26.127 44.343 52.000 1.00 66.19 764 ARG A O 1
ATOM 6074 N N . ALA A 1 765 ? -25.223 44.778 54.017 1.00 67.81 765 ALA A N 1
ATOM 6075 C CA . ALA A 1 765 ? -24.032 45.445 53.499 1.00 67.81 765 ALA A CA 1
ATOM 6076 C C . ALA A 1 765 ? -23.185 44.498 52.635 1.00 67.81 765 ALA A C 1
ATOM 6078 O O . ALA A 1 765 ? -22.765 44.886 51.550 1.00 67.81 765 ALA A O 1
ATOM 6079 N N . TYR A 1 766 ? -23.020 43.243 53.070 1.00 72.50 766 TYR A N 1
ATOM 6080 C CA . TYR A 1 766 ? -22.266 42.225 52.334 1.00 72.50 766 TYR A CA 1
ATOM 6081 C C . TYR A 1 766 ? -22.932 41.798 51.016 1.00 72.50 766 TYR A C 1
ATOM 6083 O O . TYR A 1 766 ? -22.273 41.696 49.984 1.00 72.50 766 TYR A O 1
ATOM 6091 N N . VAL A 1 767 ? -24.248 41.565 51.008 1.00 73.25 767 VAL A N 1
ATOM 6092 C CA . VAL A 1 767 ? -24.951 41.183 49.768 1.00 73.25 767 VAL A CA 1
ATOM 6093 C C . VAL A 1 767 ? -24.966 42.350 48.779 1.00 73.25 767 VAL A C 1
ATOM 6095 O O . VAL A 1 767 ? -24.766 42.146 47.584 1.00 73.25 767 VAL A O 1
ATOM 6098 N N . LEU A 1 768 ? -25.143 43.582 49.270 1.00 74.75 768 LEU A N 1
ATOM 6099 C CA . LEU A 1 768 ? -25.118 44.771 48.424 1.00 74.75 768 LEU A CA 1
ATOM 6100 C C . LEU A 1 768 ? -23.719 45.018 47.844 1.00 74.75 768 LEU A C 1
ATOM 6102 O O . LEU A 1 768 ? -23.612 45.304 46.655 1.00 74.75 768 LEU A O 1
ATOM 6106 N N . SER A 1 769 ? -22.654 44.859 48.639 1.00 76.25 769 SER A N 1
ATOM 6107 C CA . SER A 1 769 ? -21.281 44.987 48.138 1.00 76.25 769 SER A CA 1
ATOM 6108 C C . SER A 1 769 ? -20.960 43.904 47.111 1.00 76.25 769 SER A C 1
ATOM 6110 O O . SER A 1 769 ? -20.459 44.226 46.041 1.00 76.25 769 SER A O 1
ATOM 6112 N N . THR A 1 770 ? -21.340 42.651 47.367 1.00 79.06 770 THR A N 1
ATOM 6113 C CA . THR A 1 770 ? -21.110 41.532 46.438 1.00 79.06 770 THR A CA 1
ATOM 6114 C C . THR A 1 770 ? -21.847 41.739 45.113 1.00 79.06 770 THR A C 1
ATOM 6116 O O . THR A 1 770 ? -21.272 41.523 44.047 1.00 79.06 770 THR A O 1
ATOM 6119 N N . LEU A 1 771 ? -23.096 42.218 45.153 1.00 80.31 771 LEU A N 1
ATOM 6120 C CA . LEU A 1 771 ? -23.871 42.515 43.946 1.00 80.31 771 LEU A CA 1
ATOM 6121 C C . LEU A 1 771 ? -23.279 43.701 43.165 1.00 80.31 771 LEU A C 1
ATOM 6123 O O . LEU A 1 771 ? -23.208 43.646 41.940 1.00 80.31 771 LEU A O 1
ATOM 6127 N N . MET A 1 772 ? -22.815 44.743 43.863 1.00 79.00 772 MET A N 1
ATOM 6128 C CA . MET A 1 772 ? -22.128 45.889 43.254 1.00 79.00 772 MET A CA 1
ATOM 6129 C C . MET A 1 772 ? -20.802 45.471 42.606 1.00 79.00 772 MET A C 1
ATOM 6131 O O . MET A 1 772 ? -20.514 45.884 41.485 1.00 79.00 772 MET A O 1
ATOM 6135 N N . THR A 1 773 ? -20.016 44.607 43.257 1.00 83.31 773 THR A N 1
ATOM 6136 C CA . THR A 1 773 ? -18.781 44.049 42.685 1.00 83.31 773 THR A CA 1
ATOM 6137 C C . THR A 1 773 ? -19.081 43.160 41.478 1.00 83.31 773 THR A C 1
ATOM 6139 O O . THR A 1 773 ? -18.405 43.268 40.457 1.00 83.31 773 THR A O 1
ATOM 6142 N N . ALA A 1 774 ? -20.126 42.330 41.539 1.00 80.69 774 ALA A N 1
ATOM 6143 C CA . ALA A 1 774 ? -20.554 41.506 40.410 1.00 80.69 774 ALA A CA 1
ATOM 6144 C C . ALA A 1 774 ? -21.017 42.360 39.218 1.00 80.69 774 ALA A C 1
ATOM 614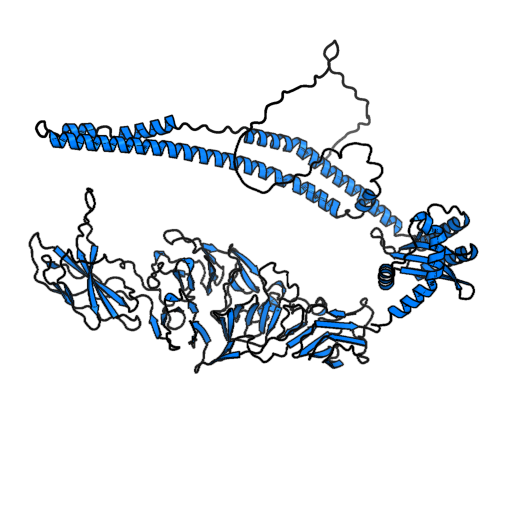6 O O . ALA A 1 774 ? -20.643 42.079 38.081 1.00 80.69 774 ALA A O 1
ATOM 6147 N N . GLN A 1 775 ? -21.772 43.434 39.471 1.00 84.56 775 GLN A N 1
ATOM 6148 C CA . GLN A 1 775 ? -22.174 44.394 38.445 1.00 84.56 775 GLN A CA 1
ATOM 6149 C C . GLN A 1 775 ? -20.956 45.106 37.838 1.00 84.56 775 GLN A C 1
ATOM 6151 O O . GLN A 1 775 ? -20.860 45.209 36.616 1.00 84.56 775 GLN A O 1
ATOM 6156 N N . ALA A 1 776 ? -20.011 45.565 38.662 1.00 80.88 776 ALA A N 1
ATOM 6157 C CA . ALA A 1 776 ? -18.790 46.220 38.193 1.00 80.88 776 ALA A CA 1
ATOM 6158 C C . ALA A 1 776 ? -17.939 45.285 37.316 1.00 80.88 776 ALA A C 1
ATOM 6160 O O . ALA A 1 776 ? -17.505 45.682 36.235 1.00 80.88 776 ALA A O 1
ATOM 6161 N N . ASN A 1 777 ? -17.778 44.023 37.726 1.00 84.88 777 ASN A N 1
ATOM 6162 C CA . ASN A 1 777 ? -17.067 43.010 36.945 1.00 84.88 777 ASN A CA 1
ATOM 6163 C C . ASN A 1 777 ? -17.775 42.711 35.617 1.00 84.88 777 ASN A C 1
ATOM 6165 O O . ASN A 1 777 ? -17.117 42.618 34.583 1.00 84.88 777 ASN A O 1
ATOM 6169 N N . ALA A 1 778 ? -19.107 42.613 35.617 1.00 81.94 778 ALA A N 1
ATOM 6170 C CA . ALA A 1 778 ? -19.879 42.389 34.398 1.00 81.94 778 ALA A CA 1
ATOM 6171 C C . ALA A 1 778 ? -19.771 43.566 33.413 1.00 81.94 778 ALA A C 1
ATOM 6173 O O . ALA A 1 778 ? -19.625 43.345 32.213 1.00 81.94 778 ALA A O 1
ATOM 6174 N N . ILE A 1 779 ? -19.780 44.812 33.904 1.00 84.25 779 ILE A N 1
ATOM 6175 C CA . ILE A 1 779 ? -19.573 46.010 33.073 1.00 84.25 779 ILE A CA 1
ATOM 6176 C C . ILE A 1 779 ? -18.154 46.017 32.484 1.00 84.25 779 ILE A C 1
ATOM 6178 O O . ILE A 1 779 ? -18.000 46.220 31.281 1.00 84.25 779 ILE A O 1
ATOM 6182 N N . ALA A 1 780 ? -17.129 45.728 33.292 1.00 82.69 780 ALA A N 1
ATOM 6183 C CA . ALA A 1 780 ? -15.739 45.674 32.833 1.00 82.69 780 ALA A CA 1
ATOM 6184 C C . ALA A 1 780 ? -15.499 44.557 31.798 1.00 82.69 780 ALA A C 1
ATOM 6186 O O . ALA A 1 780 ? -14.770 44.734 30.818 1.00 82.69 780 ALA A O 1
ATOM 6187 N N . GLN A 1 781 ? -16.143 43.400 31.966 1.00 84.62 781 GLN A N 1
ATOM 6188 C CA . GLN A 1 781 ? -16.086 42.325 30.976 1.00 84.62 781 GLN A CA 1
ATOM 6189 C C . GLN A 1 781 ? -16.818 42.711 29.686 1.00 84.62 781 GLN A C 1
ATOM 6191 O O . GLN A 1 781 ? -16.267 42.504 28.601 1.00 84.62 781 GLN A O 1
ATOM 6196 N N . ALA A 1 782 ? -18.002 43.321 29.785 1.00 83.25 782 ALA A N 1
ATOM 6197 C CA . ALA A 1 782 ? -18.762 43.797 28.631 1.00 83.25 782 ALA A CA 1
ATOM 6198 C C . ALA A 1 782 ? -17.997 44.862 27.829 1.00 83.25 782 ALA A C 1
ATOM 6200 O O . ALA A 1 782 ? -18.006 44.819 26.601 1.00 83.25 782 ALA A O 1
ATOM 6201 N N . ASP A 1 783 ? -17.248 45.742 28.493 1.00 81.31 783 ASP A N 1
ATOM 6202 C CA . ASP A 1 783 ? -16.328 46.681 27.841 1.00 81.31 783 ASP A CA 1
ATOM 6203 C C . ASP A 1 783 ? -15.262 46.001 27.003 1.00 81.31 783 ASP A C 1
ATOM 6205 O O . ASP A 1 783 ? -15.049 46.332 25.832 1.00 81.31 783 ASP A O 1
ATOM 6209 N N . SER A 1 784 ? -14.583 45.029 27.611 1.00 78.00 784 SER A N 1
ATOM 6210 C CA . SER A 1 784 ? -13.546 44.268 26.925 1.00 78.00 784 SER A CA 1
ATOM 6211 C C . SER A 1 784 ? -14.119 43.513 25.722 1.00 78.00 784 SER A C 1
ATOM 6213 O O . SER A 1 784 ? -13.439 43.329 24.711 1.00 78.00 784 SER A O 1
ATOM 6215 N N . LEU A 1 785 ? -15.376 43.070 25.816 1.00 84.06 785 LEU A N 1
ATOM 6216 C CA . LEU A 1 785 ? -16.072 42.353 24.758 1.00 84.06 785 LEU A CA 1
ATOM 6217 C C . LEU A 1 785 ? -16.485 43.299 23.626 1.00 84.06 785 LEU A C 1
ATOM 6219 O O . LEU A 1 785 ? -16.221 42.994 22.467 1.00 84.06 785 LEU A O 1
ATOM 6223 N N . GLY A 1 786 ? -17.047 44.467 23.949 1.00 85.12 786 GLY A N 1
ATOM 6224 C CA . GLY A 1 786 ? -17.401 45.497 22.970 1.00 85.12 786 GLY A CA 1
ATOM 6225 C C . GLY A 1 786 ? -16.196 45.937 22.136 1.00 85.12 786 GLY A C 1
ATOM 6226 O O . GLY A 1 786 ? -16.280 45.996 20.911 1.00 85.12 786 GLY A O 1
ATOM 6227 N N . TYR A 1 787 ? -15.041 46.128 22.780 1.00 85.00 787 TYR A N 1
ATOM 6228 C CA . TYR A 1 787 ? -13.785 46.439 22.092 1.00 85.00 787 TYR A CA 1
ATOM 6229 C C . TYR A 1 787 ? -13.322 45.321 21.149 1.00 85.00 787 TYR A C 1
ATOM 6231 O O . TYR A 1 787 ? -12.957 45.570 19.999 1.00 85.00 787 TYR A O 1
ATOM 6239 N N . ARG A 1 788 ? -13.330 44.071 21.632 1.00 83.56 788 ARG A N 1
ATOM 6240 C CA . ARG A 1 788 ? -12.900 42.906 20.843 1.00 83.56 788 ARG A CA 1
ATOM 6241 C C . ARG A 1 788 ? -13.816 42.656 19.648 1.00 83.56 788 ARG A C 1
ATOM 6243 O O . ARG A 1 788 ? -13.309 42.367 18.565 1.00 83.56 788 ARG A O 1
ATOM 6250 N N . ASN A 1 789 ? -15.124 42.821 19.824 1.00 84.00 789 ASN A N 1
ATOM 6251 C CA . ASN A 1 789 ? -16.108 42.661 18.758 1.00 84.00 789 ASN A CA 1
ATOM 6252 C C . ASN A 1 789 ? -15.933 43.721 17.666 1.00 84.00 789 ASN A C 1
ATOM 6254 O O . ASN A 1 789 ? -15.887 43.368 16.490 1.00 84.00 789 ASN A O 1
ATOM 6258 N N . GLU A 1 790 ? -15.748 44.989 18.040 1.00 84.56 790 GLU A N 1
ATOM 6259 C CA . GLU A 1 790 ? -15.490 46.073 17.083 1.00 84.56 790 GLU A CA 1
ATOM 6260 C C . GLU A 1 790 ? -14.189 45.828 16.300 1.00 84.56 790 GLU A C 1
ATOM 6262 O O . GLU A 1 790 ? -14.146 45.930 15.073 1.00 84.56 790 GLU A O 1
ATOM 6267 N N . ARG A 1 791 ? -13.129 45.389 16.990 1.00 80.88 791 ARG A N 1
ATOM 6268 C CA . ARG A 1 791 ? -11.857 45.025 16.351 1.00 80.88 791 ARG A CA 1
ATOM 6269 C C . ARG A 1 791 ? -12.016 43.861 15.363 1.00 80.88 791 ARG A C 1
ATOM 6271 O O . ARG A 1 791 ? -11.430 43.894 14.280 1.00 80.88 791 ARG A O 1
ATOM 6278 N N . ALA A 1 792 ? -12.783 42.833 15.726 1.00 75.12 792 ALA A N 1
ATOM 6279 C CA . ALA A 1 792 ? -13.050 41.682 14.864 1.00 75.12 792 ALA A CA 1
ATOM 6280 C C . ALA A 1 792 ? -13.888 42.067 13.633 1.00 75.12 792 ALA A C 1
ATOM 6282 O O . ALA A 1 792 ? -13.564 41.655 12.518 1.00 75.12 792 ALA A O 1
ATOM 6283 N N . TYR A 1 793 ? -14.907 42.910 13.819 1.00 80.88 793 TYR A N 1
ATOM 6284 C CA . TYR A 1 793 ? -15.754 43.426 12.743 1.00 80.88 793 TYR A CA 1
ATOM 6285 C C . TYR A 1 793 ? -14.935 44.180 11.681 1.00 80.88 793 TYR A C 1
ATOM 6287 O O . TYR A 1 793 ? -15.042 43.890 10.487 1.00 80.88 793 TYR A O 1
ATOM 6295 N N . ILE A 1 794 ? -14.030 45.067 12.103 1.00 80.81 794 ILE A N 1
ATOM 6296 C CA . ILE A 1 794 ? -13.172 45.841 11.188 1.00 80.81 794 ILE A CA 1
ATOM 6297 C C . ILE A 1 794 ? -12.187 44.944 10.443 1.00 80.81 794 ILE A C 1
ATOM 6299 O O . ILE A 1 794 ? -11.956 45.131 9.247 1.00 80.81 794 ILE A O 1
ATOM 6303 N N . LYS A 1 795 ? -11.616 43.945 11.127 1.00 74.06 795 LYS A N 1
ATOM 6304 C CA . LYS A 1 795 ? -10.711 42.980 10.493 1.00 74.06 795 LYS A CA 1
ATOM 6305 C C . LYS A 1 795 ? -11.424 42.220 9.369 1.00 74.06 795 LYS A C 1
ATOM 6307 O O . LYS A 1 795 ? -10.905 42.159 8.259 1.00 74.06 795 LYS A O 1
ATOM 6312 N N . LEU A 1 796 ? -12.642 41.735 9.620 1.00 72.75 796 LEU A N 1
ATOM 6313 C CA . LEU A 1 796 ? -13.461 41.046 8.615 1.00 72.75 796 LEU A CA 1
ATOM 6314 C C . LEU A 1 796 ? -13.812 41.948 7.421 1.00 72.75 796 LEU A C 1
ATOM 6316 O O . LEU A 1 796 ? -13.737 41.506 6.273 1.00 72.75 796 LEU A O 1
ATOM 6320 N N . ARG A 1 797 ? -14.163 43.217 7.665 1.00 75.50 797 ARG A N 1
ATOM 6321 C CA . ARG A 1 797 ? -14.453 44.195 6.601 1.00 75.50 797 ARG A CA 1
ATOM 6322 C C . ARG A 1 797 ? -13.231 44.495 5.735 1.00 75.50 797 ARG A C 1
ATOM 6324 O O . ARG A 1 797 ? -13.348 44.523 4.508 1.00 75.50 797 ARG A O 1
ATOM 6331 N N . ASN A 1 798 ? -12.060 44.654 6.349 1.00 72.69 798 ASN A N 1
ATOM 6332 C CA . ASN A 1 798 ? -10.805 44.870 5.629 1.00 72.69 798 ASN A CA 1
ATOM 6333 C C . ASN A 1 798 ? -10.393 43.643 4.802 1.00 72.69 798 ASN A C 1
ATOM 6335 O O . ASN A 1 798 ? -9.995 43.803 3.648 1.00 72.69 798 ASN A O 1
ATOM 6339 N N . ASP A 1 799 ? -10.576 42.429 5.326 1.00 71.44 799 ASP A N 1
ATOM 6340 C CA . ASP A 1 799 ? -10.311 41.195 4.579 1.00 71.44 799 ASP A CA 1
ATOM 6341 C C . ASP A 1 799 ? -11.250 41.046 3.372 1.00 71.44 799 ASP A C 1
ATOM 6343 O O . ASP A 1 799 ? -10.813 40.679 2.280 1.00 71.44 799 ASP A O 1
ATOM 6347 N N . GLN A 1 800 ? -12.541 41.367 3.523 1.00 69.69 800 GLN A N 1
ATOM 6348 C CA . GLN A 1 800 ? -13.485 41.372 2.399 1.00 69.69 800 GLN A CA 1
ATOM 6349 C C . GLN A 1 800 ? -13.108 42.408 1.332 1.00 69.69 800 GLN A C 1
ATOM 6351 O O . GLN A 1 800 ? -13.185 42.106 0.139 1.00 69.69 800 GLN A O 1
ATOM 6356 N N . ARG A 1 801 ? -12.671 43.607 1.740 1.00 72.06 801 ARG A N 1
ATOM 6357 C CA . ARG A 1 801 ? -12.167 44.640 0.822 1.00 72.06 801 ARG A CA 1
ATOM 6358 C C . ARG A 1 801 ? -10.948 44.136 0.049 1.00 72.06 801 ARG A C 1
ATOM 6360 O O . ARG A 1 801 ? -10.937 44.217 -1.177 1.00 72.06 801 ARG A O 1
ATOM 6367 N N . PHE A 1 802 ? -9.972 43.548 0.739 1.00 60.19 802 PHE A N 1
ATOM 6368 C CA . PHE A 1 802 ? -8.769 43.004 0.110 1.00 60.19 802 PHE A CA 1
ATOM 6369 C C . PHE A 1 802 ? -9.087 41.847 -0.850 1.00 60.19 802 PHE A C 1
ATOM 6371 O O . PHE A 1 802 ? -8.572 41.806 -1.965 1.00 60.19 802 PHE A O 1
ATOM 6378 N N . LYS A 1 803 ? -10.012 40.951 -0.477 1.00 67.12 803 LYS A N 1
ATOM 6379 C CA . LYS A 1 803 ? -10.504 39.879 -1.361 1.00 67.12 803 LYS A CA 1
ATOM 6380 C C . LYS A 1 803 ? -11.166 40.423 -2.629 1.00 67.12 803 LYS A C 1
ATOM 6382 O O . LYS A 1 803 ? -10.926 39.882 -3.705 1.00 67.12 803 LYS A O 1
ATOM 6387 N N . LYS A 1 804 ? -11.967 41.492 -2.531 1.00 65.75 804 LYS A N 1
ATOM 6388 C CA . LYS A 1 804 ? -12.571 42.144 -3.707 1.00 65.75 804 LYS A CA 1
ATOM 6389 C C . LYS A 1 804 ? -11.505 42.745 -4.627 1.00 65.75 804 LYS A C 1
ATOM 6391 O O . LYS A 1 804 ? -11.540 42.462 -5.817 1.00 65.75 804 LYS A O 1
ATOM 6396 N N . MET A 1 805 ? -10.518 43.459 -4.076 1.00 61.81 805 MET A N 1
ATOM 6397 C CA . MET A 1 805 ? -9.389 43.995 -4.855 1.00 61.81 805 MET A CA 1
ATOM 6398 C C . MET A 1 805 ? -8.593 42.884 -5.557 1.00 61.81 805 MET A C 1
ATOM 6400 O O . MET A 1 805 ? -8.266 43.001 -6.736 1.00 61.81 805 MET A O 1
ATOM 6404 N N . LEU A 1 806 ? -8.324 41.776 -4.860 1.00 57.81 806 LEU A N 1
ATOM 6405 C CA . LEU A 1 806 ? -7.592 40.639 -5.420 1.00 57.81 806 LEU A CA 1
ATOM 6406 C C . LEU A 1 806 ? -8.374 39.939 -6.541 1.00 57.81 806 LEU A C 1
ATOM 6408 O O . LEU A 1 806 ? -7.783 39.517 -7.533 1.00 57.81 806 LEU A O 1
ATOM 6412 N N . ASN A 1 807 ? -9.694 39.813 -6.400 1.00 59.59 807 ASN A N 1
ATOM 6413 C CA . ASN A 1 807 ? -10.540 39.192 -7.417 1.00 59.59 807 ASN A CA 1
ATOM 6414 C C . ASN A 1 807 ? -10.666 40.062 -8.676 1.00 59.59 807 ASN A C 1
ATOM 6416 O O . ASN A 1 807 ? -10.612 39.513 -9.774 1.00 59.59 807 ASN A O 1
ATOM 6420 N N . THR A 1 808 ? -10.756 41.389 -8.540 1.00 61.41 808 THR A N 1
ATOM 6421 C CA . THR A 1 808 ? -10.699 42.317 -9.683 1.00 61.41 808 THR A CA 1
ATOM 6422 C C . THR A 1 808 ? -9.336 42.240 -10.380 1.00 61.41 808 THR A C 1
ATOM 6424 O O . THR A 1 808 ? -9.279 42.034 -11.588 1.00 61.41 808 THR A O 1
ATOM 6427 N N . ALA A 1 809 ? -8.231 42.241 -9.623 1.00 53.91 809 ALA A N 1
ATOM 6428 C CA . ALA A 1 809 ? -6.879 42.111 -10.179 1.00 53.91 809 ALA A CA 1
ATOM 6429 C C . ALA A 1 809 ? -6.620 40.772 -10.905 1.00 53.91 809 ALA A C 1
ATOM 6431 O O . ALA A 1 809 ? -5.779 40.701 -11.802 1.00 53.91 809 ALA A O 1
ATOM 6432 N N . LYS A 1 810 ? -7.319 39.693 -10.525 1.00 50.62 810 LYS A N 1
ATOM 6433 C CA . LYS A 1 810 ? -7.207 38.379 -11.180 1.00 50.62 810 LYS A CA 1
ATOM 6434 C C . LYS A 1 810 ? -7.943 38.305 -12.520 1.00 50.62 810 LYS A C 1
ATOM 6436 O O . LYS A 1 810 ? -7.491 37.564 -13.388 1.00 50.62 810 LYS A O 1
ATOM 6441 N N . ARG A 1 811 ? -9.037 39.052 -12.712 1.00 54.84 811 ARG A N 1
ATOM 6442 C CA . ARG A 1 811 ? -9.833 39.010 -13.956 1.00 54.84 811 ARG A CA 1
ATOM 6443 C C . ARG A 1 811 ? -9.096 39.622 -15.152 1.00 54.84 811 ARG A C 1
ATOM 6445 O O . ARG A 1 811 ? -9.145 39.039 -16.228 1.00 54.84 811 ARG A O 1
ATOM 6452 N N . GLY A 1 812 ? -8.323 40.688 -14.943 1.00 47.34 812 GLY A N 1
ATOM 6453 C CA . GLY A 1 812 ? -7.526 41.327 -16.004 1.00 47.34 812 GLY A CA 1
ATOM 6454 C C . GLY A 1 812 ? -6.389 40.467 -16.581 1.00 47.34 812 GLY A C 1
ATOM 6455 O O . GLY A 1 812 ? -5.946 40.674 -17.707 1.00 47.34 812 GLY A O 1
ATOM 6456 N N . ARG A 1 813 ? -5.913 39.440 -15.857 1.00 49.34 813 ARG A N 1
ATOM 6457 C CA . ARG A 1 813 ? -4.749 38.633 -16.283 1.00 49.34 813 ARG A CA 1
ATOM 6458 C C . ARG A 1 813 ? -5.050 37.530 -17.304 1.00 49.34 813 ARG A C 1
ATOM 6460 O O . ARG A 1 813 ? -4.100 36.996 -17.864 1.00 49.34 813 ARG A O 1
ATOM 6467 N N . ASN A 1 814 ? -6.320 37.207 -17.561 1.00 39.44 814 ASN A N 1
ATOM 6468 C CA . ASN A 1 814 ? -6.700 36.078 -18.422 1.00 39.44 814 ASN A CA 1
ATOM 6469 C C . ASN A 1 814 ? -7.263 36.458 -19.802 1.00 39.44 814 ASN A C 1
ATOM 6471 O O . ASN A 1 814 ? -7.535 35.558 -20.586 1.00 39.44 814 ASN A O 1
ATOM 6475 N N . MET A 1 815 ? -7.409 37.746 -20.137 1.00 45.94 815 MET A N 1
ATOM 6476 C CA . MET A 1 815 ? -7.901 38.163 -21.465 1.00 45.94 815 MET A CA 1
ATOM 6477 C C . MET A 1 815 ? -6.800 38.661 -22.413 1.00 45.94 815 MET A C 1
ATOM 6479 O O . MET A 1 815 ? -6.986 38.636 -23.625 1.00 45.94 815 MET A O 1
ATOM 6483 N N . ALA A 1 816 ? -5.626 39.048 -21.903 1.00 40.50 816 ALA A N 1
ATOM 6484 C CA . ALA A 1 816 ? -4.477 39.407 -22.743 1.00 40.50 816 ALA A CA 1
ATOM 6485 C C . ALA A 1 816 ? -3.686 38.179 -23.239 1.00 40.50 816 ALA A C 1
ATOM 6487 O O . ALA A 1 816 ? -2.926 38.270 -24.201 1.00 40.50 816 ALA A O 1
ATOM 6488 N N . THR A 1 817 ? -3.850 37.022 -22.595 1.00 38.56 817 THR A N 1
ATOM 6489 C CA . THR A 1 817 ? -3.104 35.795 -22.904 1.00 38.56 817 THR A CA 1
ATOM 6490 C C . THR A 1 817 ? -3.621 35.069 -24.138 1.00 38.56 817 THR A C 1
ATOM 6492 O O . THR A 1 817 ? -2.804 34.530 -24.875 1.00 38.56 817 THR A O 1
ATOM 6495 N N . GLU A 1 818 ? -4.923 35.096 -24.427 1.00 38.28 818 GLU A N 1
ATOM 6496 C CA . GLU A 1 818 ? -5.483 34.423 -25.608 1.00 38.28 818 GLU A CA 1
ATOM 6497 C C . GLU A 1 818 ? -5.109 35.104 -26.943 1.00 38.28 818 GLU A C 1
ATOM 6499 O O . GLU A 1 818 ? -4.577 34.408 -27.809 1.00 38.28 818 GLU A O 1
ATOM 6504 N N . PRO A 1 819 ? -5.224 36.437 -27.128 1.00 36.94 819 PRO A N 1
ATOM 6505 C CA . PRO A 1 819 ? -4.765 37.087 -28.357 1.00 36.94 819 PRO A CA 1
ATOM 6506 C C . PRO A 1 819 ? -3.240 37.034 -28.514 1.00 36.94 819 PRO A C 1
ATOM 6508 O O . PRO A 1 819 ? -2.743 36.891 -29.630 1.00 36.94 819 PRO A O 1
ATOM 6511 N N . VAL A 1 820 ? -2.482 37.069 -27.408 1.00 39.56 820 VAL A N 1
ATOM 6512 C CA . VAL A 1 820 ? -1.030 36.836 -27.440 1.00 39.56 820 VAL A CA 1
ATOM 6513 C C . VAL A 1 820 ? -0.720 35.380 -27.775 1.00 39.56 820 VAL A C 1
ATOM 6515 O O . VAL A 1 820 ? 0.252 35.153 -28.476 1.00 39.56 820 VAL A O 1
ATOM 6518 N N . SER A 1 821 ? -1.529 34.400 -27.360 1.00 37.28 821 SER A N 1
ATOM 6519 C CA . SER A 1 821 ? -1.343 32.990 -27.735 1.00 37.28 821 SER A CA 1
ATOM 6520 C C . SER A 1 821 ? -1.649 32.740 -29.210 1.00 37.28 821 SER A C 1
ATOM 6522 O O . SER A 1 821 ? -0.830 32.126 -29.878 1.00 37.28 821 SER A O 1
ATOM 6524 N N . PHE A 1 822 ? -2.700 33.346 -29.775 1.00 37.16 822 PHE A N 1
ATOM 6525 C CA . PHE A 1 822 ? -2.968 33.277 -31.214 1.00 37.16 822 PHE A CA 1
ATOM 6526 C C . PHE A 1 822 ? -1.906 34.023 -32.037 1.00 37.16 822 PHE A C 1
ATOM 6528 O O . PHE A 1 822 ? -1.481 33.537 -33.084 1.00 37.16 822 PHE A O 1
ATOM 6535 N N . ALA A 1 823 ? -1.392 35.156 -31.542 1.00 35.75 823 ALA A N 1
ATOM 6536 C CA . ALA A 1 823 ? -0.241 35.832 -32.141 1.00 35.75 823 ALA A CA 1
ATOM 6537 C C . ALA A 1 823 ? 1.054 35.011 -32.001 1.00 35.75 823 ALA A C 1
ATOM 6539 O O . ALA A 1 823 ? 1.904 35.058 -32.886 1.00 35.75 823 ALA A O 1
ATOM 6540 N N . LYS A 1 824 ? 1.208 34.240 -30.919 1.00 33.50 824 LYS A N 1
ATOM 6541 C CA . LYS A 1 824 ? 2.376 33.397 -30.625 1.00 33.50 824 LYS A CA 1
ATOM 6542 C C . LYS A 1 824 ? 2.338 32.055 -31.358 1.00 33.50 824 LYS A C 1
ATOM 6544 O O . LYS A 1 824 ? 3.404 31.572 -31.709 1.00 33.50 824 LYS A O 1
ATOM 6549 N N . ASP A 1 825 ? 1.163 31.526 -31.682 1.00 35.19 825 ASP A N 1
ATOM 6550 C CA . ASP A 1 825 ? 0.976 30.360 -32.554 1.00 35.19 825 ASP A CA 1
ATOM 6551 C C . ASP A 1 825 ? 1.149 30.751 -34.030 1.00 35.19 825 ASP A C 1
ATOM 6553 O O . ASP A 1 825 ? 1.817 30.049 -34.798 1.00 35.19 825 ASP A O 1
ATOM 6557 N N . ALA A 1 826 ? 0.686 31.949 -34.411 1.00 34.94 826 ALA A N 1
ATOM 6558 C CA . ALA A 1 826 ? 1.028 32.555 -35.696 1.00 34.94 826 ALA A CA 1
ATOM 6559 C C . ALA A 1 826 ? 2.539 32.861 -35.802 1.00 34.94 826 ALA A C 1
ATOM 6561 O O . ALA A 1 826 ? 3.145 32.578 -36.827 1.00 34.94 826 ALA A O 1
ATOM 6562 N N . LEU A 1 827 ? 3.194 33.363 -34.746 1.00 32.50 827 LEU A N 1
ATOM 6563 C CA . LEU A 1 827 ? 4.651 33.595 -34.714 1.00 32.50 827 LEU A CA 1
ATOM 6564 C C . LEU A 1 827 ? 5.470 32.298 -34.589 1.00 32.50 827 LEU A C 1
ATOM 6566 O O . LEU A 1 827 ? 6.581 32.226 -35.112 1.00 32.50 827 LEU A O 1
ATOM 6570 N N . GLY A 1 828 ? 4.939 31.270 -33.925 1.00 32.88 828 GLY A N 1
ATOM 6571 C CA . GLY A 1 828 ? 5.569 29.962 -33.725 1.00 32.88 828 GLY A CA 1
ATOM 6572 C C . GLY A 1 828 ? 5.679 29.151 -35.014 1.00 32.88 828 GLY A C 1
ATOM 6573 O O . GLY A 1 828 ? 6.618 28.378 -35.176 1.00 32.88 828 GLY A O 1
ATOM 6574 N N . SER A 1 829 ? 4.799 29.430 -35.976 1.00 33.31 829 SER A N 1
ATOM 6575 C CA . SER A 1 829 ? 4.853 28.883 -37.335 1.00 33.31 829 SER A CA 1
ATOM 6576 C C . SER A 1 829 ? 5.941 29.539 -38.211 1.00 33.31 829 SER A C 1
ATOM 6578 O O . SER A 1 829 ? 6.357 28.962 -39.210 1.00 33.31 829 SER A O 1
ATOM 6580 N N . TYR A 1 830 ? 6.453 30.721 -37.830 1.00 36.69 830 TYR A N 1
ATOM 6581 C CA . TYR A 1 830 ? 7.375 31.544 -38.640 1.00 36.69 830 TYR A CA 1
ATOM 6582 C C . TYR A 1 830 ? 8.689 31.935 -37.918 1.00 36.69 830 TYR A C 1
ATOM 6584 O O . TYR A 1 830 ? 9.487 32.731 -38.423 1.00 36.69 830 TYR A O 1
ATOM 6592 N N . GLY A 1 831 ? 8.953 31.368 -36.736 1.00 29.17 831 GLY A N 1
ATOM 6593 C CA . GLY A 1 831 ? 9.934 31.882 -35.768 1.00 29.17 831 GLY A CA 1
ATOM 6594 C C . GLY A 1 831 ? 11.426 31.774 -36.120 1.00 29.17 831 GLY A C 1
ATOM 6595 O O . GLY A 1 831 ? 12.233 32.454 -35.485 1.00 29.17 831 GLY A O 1
ATOM 6596 N N . ASN A 1 832 ? 11.827 30.987 -37.125 1.00 32.53 832 ASN A N 1
ATOM 6597 C CA . ASN A 1 832 ? 13.255 30.759 -37.411 1.00 32.53 832 ASN A CA 1
ATOM 6598 C C . ASN A 1 832 ? 13.808 31.536 -38.616 1.00 32.53 832 ASN A C 1
ATOM 6600 O O . ASN A 1 832 ? 15.024 31.626 -38.763 1.00 32.53 832 ASN A O 1
ATOM 6604 N N . LEU A 1 833 ? 12.954 32.178 -39.421 1.00 32.38 833 LEU A N 1
ATOM 6605 C CA . LEU A 1 833 ? 13.395 32.999 -40.557 1.00 32.38 833 LEU A CA 1
ATOM 6606 C C . LEU A 1 833 ? 13.688 34.456 -40.152 1.00 32.38 833 LEU A C 1
ATOM 6608 O O . LEU A 1 833 ? 14.588 35.099 -40.686 1.00 32.38 833 LEU A O 1
ATOM 6612 N N . TRP A 1 834 ? 12.963 34.973 -39.156 1.00 31.36 834 TRP A N 1
ATOM 6613 C CA . TRP A 1 834 ? 13.074 36.369 -38.714 1.00 31.36 834 TRP A CA 1
ATOM 6614 C C . TRP A 1 834 ? 14.256 36.631 -37.768 1.00 31.36 834 TRP A C 1
ATOM 6616 O O . TRP A 1 834 ? 14.800 37.736 -37.731 1.00 31.36 834 TRP A O 1
ATOM 6626 N N . LYS A 1 835 ? 14.710 35.611 -37.029 1.00 32.59 835 LYS A N 1
ATOM 6627 C CA . LYS A 1 835 ? 15.817 35.743 -36.065 1.00 32.59 835 LYS A CA 1
ATOM 6628 C C . LYS A 1 835 ? 17.177 35.973 -36.742 1.00 32.59 835 LYS A C 1
ATOM 6630 O O . LYS A 1 835 ? 18.018 36.657 -36.173 1.00 32.59 835 LYS A O 1
ATOM 6635 N N . GLN A 1 836 ? 17.363 35.491 -37.975 1.00 34.12 836 GLN A N 1
ATOM 6636 C CA . GLN A 1 836 ? 18.576 35.734 -38.772 1.00 34.12 836 GLN A CA 1
ATOM 6637 C C . GLN A 1 836 ? 18.605 37.125 -39.436 1.00 34.12 836 GLN A C 1
ATOM 6639 O O . GLN A 1 836 ? 19.680 37.672 -39.673 1.00 34.12 836 GLN A O 1
ATOM 6644 N N . ILE A 1 837 ? 17.448 37.754 -39.673 1.00 32.28 837 ILE A N 1
ATOM 6645 C CA . ILE A 1 837 ? 17.376 39.118 -40.233 1.00 32.28 837 ILE A CA 1
ATOM 6646 C C . ILE A 1 837 ? 17.602 40.176 -39.132 1.00 32.28 837 ILE A C 1
ATOM 6648 O O . ILE A 1 837 ? 18.217 41.217 -39.373 1.00 32.28 837 ILE A O 1
ATOM 6652 N N . TRP A 1 838 ? 17.187 39.892 -37.892 1.00 30.34 838 TRP A N 1
ATOM 6653 C CA . TRP A 1 838 ? 17.272 40.848 -36.781 1.00 30.34 838 TRP A CA 1
ATOM 6654 C C . TRP A 1 838 ? 18.700 41.097 -36.269 1.00 30.34 838 TRP A C 1
ATOM 6656 O O . TRP A 1 838 ? 19.054 42.242 -35.990 1.00 30.34 838 TRP A O 1
ATOM 6666 N N . ASP A 1 839 ? 19.562 40.077 -36.208 1.00 34.38 839 ASP A N 1
ATOM 6667 C CA . ASP A 1 839 ? 20.950 40.267 -35.747 1.00 34.38 839 ASP A CA 1
ATOM 6668 C C . ASP A 1 839 ? 21.848 40.973 -36.780 1.00 34.38 839 ASP A C 1
ATOM 6670 O O . ASP A 1 839 ? 22.860 41.569 -36.410 1.00 34.38 839 ASP A O 1
ATOM 6674 N N . THR A 1 840 ? 21.422 41.033 -38.045 1.00 29.48 840 THR A N 1
ATOM 6675 C CA . THR A 1 840 ? 22.116 41.780 -39.110 1.00 29.48 840 THR A CA 1
ATOM 6676 C C . THR A 1 840 ? 21.705 43.262 -39.161 1.00 29.48 840 THR A C 1
ATOM 6678 O O . THR A 1 840 ? 22.361 44.070 -39.813 1.00 29.48 840 THR A O 1
ATOM 6681 N N . THR A 1 841 ? 20.670 43.663 -38.409 1.00 29.16 841 THR A N 1
ATOM 6682 C CA . THR A 1 841 ? 20.150 45.048 -38.369 1.00 29.16 841 THR A CA 1
ATOM 6683 C C . THR A 1 841 ? 20.456 45.752 -37.034 1.00 29.16 841 THR A C 1
ATOM 6685 O O . THR A 1 841 ? 19.800 46.715 -36.648 1.00 29.16 841 THR A O 1
ATOM 6688 N N . LYS A 1 842 ? 21.483 45.301 -36.301 1.00 32.16 842 LYS A N 1
ATOM 6689 C CA . LYS A 1 842 ? 21.942 45.923 -35.040 1.00 32.16 842 LYS A CA 1
ATOM 6690 C C . LYS A 1 842 ? 22.845 47.151 -35.220 1.00 32.16 842 LYS A C 1
ATOM 6692 O O . LYS A 1 842 ? 23.158 47.815 -34.235 1.00 32.16 842 LYS A O 1
ATOM 6697 N N . THR A 1 843 ? 23.231 47.497 -36.448 1.00 28.02 843 THR A N 1
ATOM 6698 C CA . THR A 1 843 ? 24.215 48.571 -36.707 1.00 28.02 843 THR A CA 1
ATOM 6699 C C . THR A 1 843 ? 23.590 49.892 -37.172 1.00 28.02 843 THR A C 1
ATOM 6701 O O . THR A 1 843 ? 24.302 50.879 -37.308 1.00 28.02 843 THR A O 1
ATOM 6704 N N . ILE A 1 844 ? 22.267 49.956 -37.369 1.00 31.56 844 ILE A N 1
ATOM 6705 C CA . ILE A 1 844 ? 21.572 51.184 -37.819 1.00 31.56 844 ILE A CA 1
ATOM 6706 C C . ILE A 1 844 ? 20.628 51.754 -36.736 1.00 31.56 844 ILE A C 1
ATOM 6708 O O . ILE A 1 844 ? 20.335 52.943 -36.726 1.00 31.56 844 ILE A O 1
ATOM 6712 N N . GLY A 1 845 ? 20.230 50.961 -35.735 1.00 29.59 845 GLY A N 1
ATOM 6713 C CA . GLY A 1 845 ? 19.341 51.383 -34.640 1.00 29.59 845 GLY A CA 1
ATOM 6714 C C . GLY A 1 845 ? 20.030 51.992 -33.411 1.00 29.59 845 GLY A C 1
ATOM 6715 O O . GLY A 1 845 ? 19.495 51.879 -32.313 1.00 29.59 845 GLY A O 1
ATOM 6716 N N . LYS A 1 846 ? 21.218 52.596 -33.554 1.00 30.39 846 LYS A N 1
ATOM 6717 C CA . LYS A 1 846 ? 21.891 53.348 -32.469 1.00 30.39 846 LYS A CA 1
ATOM 6718 C C . LYS A 1 846 ? 21.569 54.853 -32.471 1.00 30.39 846 LYS A C 1
ATOM 6720 O O . LYS A 1 846 ? 22.163 55.599 -31.702 1.00 30.39 846 LYS A O 1
ATOM 6725 N N . THR A 1 847 ? 20.612 55.301 -33.285 1.00 31.58 847 THR A N 1
ATOM 6726 C CA . THR A 1 847 ? 20.251 56.724 -33.457 1.00 31.58 847 THR A CA 1
ATOM 6727 C C . THR A 1 847 ? 18.738 56.976 -33.453 1.00 31.58 847 THR A C 1
ATOM 6729 O O . THR A 1 847 ? 18.228 57.782 -34.222 1.00 31.58 847 THR A O 1
ATOM 6732 N N . ALA A 1 848 ? 18.000 56.322 -32.557 1.00 28.80 848 ALA A N 1
ATOM 6733 C CA . ALA A 1 848 ? 16.680 56.792 -32.129 1.00 28.80 848 ALA A CA 1
ATOM 6734 C C . ALA A 1 848 ? 16.400 56.244 -30.724 1.00 28.80 848 ALA A C 1
ATOM 6736 O O . ALA A 1 848 ? 16.073 55.072 -30.548 1.00 28.80 848 ALA A O 1
ATOM 6737 N N . GLY A 1 849 ? 16.643 57.078 -29.711 1.00 33.50 849 GLY A N 1
ATOM 6738 C CA . GLY A 1 849 ? 16.616 56.703 -28.302 1.00 33.50 849 GLY A CA 1
ATOM 6739 C C . GLY A 1 849 ? 15.267 56.143 -27.853 1.00 33.50 849 GLY A C 1
ATOM 6740 O O . GLY A 1 849 ? 14.281 56.865 -27.762 1.00 33.50 849 GLY A O 1
ATOM 6741 N N . TYR A 1 850 ? 15.245 54.852 -27.526 1.00 31.06 850 TYR A N 1
ATOM 6742 C CA . TYR A 1 850 ? 14.184 54.240 -26.717 1.00 31.06 850 TYR A CA 1
ATOM 6743 C C . TYR A 1 850 ? 14.691 53.036 -25.900 1.00 31.06 850 TYR A C 1
ATOM 6745 O O . TYR A 1 850 ? 13.923 52.166 -25.497 1.00 31.06 850 TYR A O 1
ATOM 6753 N N . ALA A 1 851 ? 16.007 52.969 -25.662 1.00 33.72 851 ALA A N 1
ATOM 6754 C CA . ALA A 1 851 ? 16.656 51.889 -24.915 1.00 33.72 851 ALA A CA 1
ATOM 6755 C C . ALA A 1 851 ? 17.148 52.306 -23.514 1.00 33.72 851 ALA A C 1
ATOM 6757 O O . ALA A 1 851 ? 17.483 51.434 -22.720 1.00 33.72 851 ALA A O 1
ATOM 6758 N N . ASP A 1 852 ? 17.115 53.597 -23.166 1.00 31.16 852 ASP A N 1
ATOM 6759 C CA . ASP A 1 852 ? 17.696 54.094 -21.907 1.00 31.16 852 ASP A CA 1
ATOM 6760 C C . ASP A 1 852 ? 16.764 54.036 -20.680 1.00 31.16 852 ASP A C 1
ATOM 6762 O O . ASP A 1 852 ? 17.180 54.419 -19.593 1.00 31.16 852 ASP A O 1
ATOM 6766 N N . ASN A 1 853 ? 15.530 53.519 -20.787 1.00 29.09 853 ASN A N 1
ATOM 6767 C CA . ASN A 1 853 ? 14.572 53.545 -19.662 1.00 29.09 853 ASN A CA 1
ATOM 6768 C C . ASN A 1 853 ? 13.957 52.198 -19.244 1.00 29.09 853 ASN A C 1
ATOM 6770 O O . ASN A 1 853 ? 12.914 52.169 -18.592 1.00 29.09 853 ASN A O 1
ATOM 6774 N N . ARG A 1 854 ? 14.610 51.062 -19.515 1.00 30.12 854 ARG A N 1
ATOM 6775 C CA . ARG A 1 854 ? 14.241 49.793 -18.858 1.00 30.12 854 ARG A CA 1
ATOM 6776 C C . ARG A 1 854 ? 15.234 49.445 -17.755 1.00 30.12 854 ARG A C 1
ATOM 6778 O O . ARG A 1 854 ? 16.282 48.868 -18.016 1.00 30.12 854 ARG A O 1
ATOM 6785 N N . ARG A 1 855 ? 14.872 49.756 -16.506 1.00 29.17 855 ARG A N 1
ATOM 6786 C CA . ARG A 1 855 ? 15.500 49.127 -15.337 1.00 29.17 855 ARG A CA 1
ATOM 6787 C C . ARG A 1 855 ? 14.909 47.721 -15.144 1.00 29.17 855 ARG A C 1
ATOM 6789 O O . ARG A 1 855 ? 13.682 47.605 -15.133 1.00 29.17 855 ARG A O 1
ATOM 6796 N N . PRO A 1 856 ? 15.727 46.665 -15.001 1.00 32.41 856 PRO A N 1
ATOM 6797 C CA . PRO A 1 856 ? 15.247 45.353 -14.579 1.00 32.41 856 PRO A CA 1
ATOM 6798 C C . PRO A 1 856 ? 14.769 45.407 -13.119 1.00 32.41 856 PRO A C 1
ATOM 6800 O O . PRO A 1 856 ? 15.374 46.072 -12.281 1.00 32.41 856 PRO A O 1
ATOM 6803 N N . THR A 1 857 ? 13.665 44.726 -12.815 1.00 30.30 857 THR A N 1
ATOM 6804 C CA . THR A 1 857 ? 13.180 44.536 -11.442 1.00 30.30 857 THR A CA 1
ATOM 6805 C C . THR A 1 857 ? 14.014 43.461 -10.744 1.00 30.30 857 THR A C 1
ATOM 6807 O O . THR A 1 857 ? 13.882 42.283 -11.071 1.00 30.30 857 THR A O 1
ATOM 6810 N N . GLU A 1 858 ? 14.844 43.858 -9.781 1.00 29.75 858 GLU A N 1
ATOM 6811 C CA . GLU A 1 858 ? 15.445 42.967 -8.781 1.00 29.75 858 GLU A CA 1
ATOM 6812 C C . GLU A 1 858 ? 14.563 42.933 -7.524 1.00 29.75 858 GLU A C 1
ATOM 6814 O O . GLU A 1 858 ? 14.084 43.970 -7.063 1.00 29.75 858 GLU A O 1
ATOM 6819 N N . TYR A 1 859 ? 14.349 41.742 -6.962 1.00 25.19 859 TYR A N 1
ATOM 6820 C CA . TYR A 1 859 ? 13.705 41.565 -5.658 1.00 25.19 859 TYR A CA 1
ATOM 6821 C C . TYR A 1 859 ? 14.768 41.278 -4.591 1.00 25.19 859 TYR A C 1
ATOM 6823 O O . TYR A 1 859 ? 15.496 40.295 -4.739 1.00 25.19 859 TYR A O 1
ATOM 6831 N N . PRO A 1 860 ? 14.831 42.036 -3.481 1.00 26.77 860 PRO A N 1
ATOM 6832 C CA . PRO A 1 860 ? 15.572 41.607 -2.309 1.00 26.77 860 PRO A CA 1
ATOM 6833 C C . PRO A 1 860 ? 14.686 40.734 -1.413 1.00 26.77 860 PRO A C 1
ATOM 6835 O O . PRO A 1 860 ? 13.640 41.157 -0.919 1.00 26.77 860 PRO A O 1
ATOM 6838 N N . ALA A 1 861 ? 15.131 39.500 -1.191 1.00 33.31 861 ALA A N 1
ATOM 6839 C CA . ALA A 1 861 ? 14.639 38.634 -0.132 1.00 33.31 861 ALA A CA 1
ATOM 6840 C C . ALA A 1 861 ? 15.432 38.908 1.151 1.00 33.31 861 ALA A C 1
ATOM 6842 O O . ALA A 1 861 ? 16.602 38.547 1.203 1.00 33.31 861 ALA A O 1
ATOM 6843 N N . THR A 1 862 ? 14.823 39.544 2.162 1.00 26.75 862 THR A N 1
ATOM 6844 C CA . THR A 1 862 ? 15.039 39.300 3.612 1.00 26.75 862 THR A CA 1
ATOM 6845 C C . THR A 1 862 ? 14.185 40.230 4.492 1.00 26.75 862 THR A C 1
ATOM 6847 O O . THR A 1 862 ? 13.999 41.408 4.206 1.00 26.75 862 THR A O 1
ATOM 6850 N N . TYR A 1 863 ? 13.640 39.657 5.567 1.00 30.42 863 TYR A N 1
ATOM 6851 C CA . TYR A 1 863 ? 12.921 40.315 6.662 1.00 30.42 863 TYR A CA 1
ATOM 6852 C C . TYR A 1 863 ? 13.871 41.161 7.530 1.00 30.42 863 TYR A C 1
ATOM 6854 O O . TYR A 1 863 ? 14.960 40.687 7.829 1.00 30.42 863 TYR A O 1
ATOM 6862 N N . MET A 1 864 ? 13.421 42.328 8.016 1.00 25.62 864 MET A N 1
ATOM 6863 C CA . MET A 1 864 ? 13.376 42.739 9.440 1.00 25.62 864 MET A CA 1
ATOM 6864 C C . MET A 1 864 ? 13.341 44.272 9.620 1.00 25.62 864 MET A C 1
ATOM 6866 O O . MET A 1 864 ? 14.124 45.006 9.035 1.00 25.62 864 MET A O 1
ATOM 6870 N N . SER A 1 865 ? 12.435 44.688 10.513 1.00 26.38 865 SER A N 1
ATOM 6871 C CA . SER A 1 865 ? 12.453 45.872 11.392 1.00 26.38 865 SER A CA 1
ATOM 6872 C C . SER A 1 865 ? 12.580 47.305 10.837 1.00 26.38 865 SER A C 1
ATOM 6874 O O . SER A 1 865 ? 13.606 47.707 10.313 1.00 26.38 865 SER A O 1
ATOM 6876 N N . ALA A 1 866 ? 11.569 48.086 11.239 1.00 27.66 866 ALA A N 1
ATOM 6877 C CA . ALA A 1 866 ? 11.631 49.455 11.759 1.00 27.66 866 ALA A CA 1
ATOM 6878 C C . ALA A 1 866 ? 11.794 50.663 10.806 1.00 27.66 866 ALA A C 1
ATOM 6880 O O . ALA A 1 866 ? 12.742 50.801 10.051 1.00 27.66 866 ALA A O 1
ATOM 6881 N N . GLU A 1 867 ? 10.841 51.577 11.023 1.00 25.45 867 GLU A N 1
ATOM 6882 C CA . GLU A 1 867 ? 10.849 53.036 10.849 1.00 25.45 867 GLU A CA 1
ATOM 6883 C C . GLU A 1 867 ? 10.720 53.704 9.466 1.00 25.45 867 GLU A C 1
ATOM 6885 O O . GLU A 1 867 ? 11.581 53.655 8.601 1.00 25.45 867 GLU A O 1
ATOM 6890 N N . MET A 1 868 ? 9.586 54.421 9.371 1.00 29.77 868 MET A N 1
ATOM 6891 C CA . MET A 1 868 ? 9.356 55.756 8.802 1.00 29.77 868 MET A CA 1
ATOM 6892 C C . MET A 1 868 ? 10.047 56.145 7.487 1.00 29.77 868 MET A C 1
ATOM 6894 O O . MET A 1 868 ? 11.247 56.370 7.445 1.00 29.77 868 MET A O 1
ATOM 6898 N N . LEU A 1 869 ? 9.227 56.502 6.489 1.00 23.84 869 LEU A N 1
ATOM 6899 C CA . LEU A 1 869 ? 9.084 57.893 6.013 1.00 23.84 869 LEU A CA 1
ATOM 6900 C C . LEU A 1 869 ? 7.991 57.971 4.929 1.00 23.84 869 LEU A C 1
ATOM 6902 O O . LEU A 1 869 ? 8.002 57.223 3.956 1.00 23.84 869 LEU A O 1
ATOM 6906 N N . MET A 1 870 ? 7.022 58.878 5.103 1.00 26.48 870 MET A N 1
ATOM 6907 C CA . MET A 1 870 ? 6.013 59.173 4.076 1.00 26.48 870 MET A CA 1
ATOM 6908 C C . MET A 1 870 ? 6.673 59.782 2.823 1.00 26.48 870 MET A C 1
ATOM 6910 O O . MET A 1 870 ? 7.506 60.681 2.978 1.00 26.48 870 MET A O 1
ATOM 6914 N N . PRO A 1 871 ? 6.263 59.424 1.591 1.00 29.47 871 PRO A N 1
ATOM 6915 C CA . PRO A 1 871 ? 6.649 60.184 0.409 1.00 29.47 871 PRO A CA 1
ATOM 6916 C C . PRO A 1 871 ? 5.813 61.469 0.288 1.00 29.47 871 PRO A C 1
ATOM 6918 O O . PRO A 1 871 ? 4.583 61.445 0.333 1.00 29.47 871 PRO A O 1
ATOM 6921 N N . ARG A 1 872 ? 6.513 62.600 0.130 1.00 25.62 872 ARG A N 1
ATOM 6922 C CA . ARG A 1 872 ? 5.972 63.937 -0.167 1.00 25.62 872 ARG A CA 1
ATOM 6923 C C . ARG A 1 872 ? 5.229 63.964 -1.507 1.00 25.62 872 ARG A C 1
ATOM 6925 O O . ARG A 1 872 ? 5.675 63.355 -2.471 1.00 25.62 872 ARG A O 1
ATOM 6932 N N . ILE A 1 873 ? 4.170 64.771 -1.570 1.00 33.25 873 ILE A N 1
ATOM 6933 C CA . ILE A 1 873 ? 3.486 65.205 -2.799 1.00 33.25 873 ILE A CA 1
ATOM 6934 C C . ILE A 1 873 ? 4.390 66.190 -3.567 1.00 33.25 873 ILE A C 1
ATOM 6936 O O . ILE A 1 873 ? 4.819 67.177 -2.961 1.00 33.25 873 ILE A O 1
ATOM 6940 N N . PRO A 1 874 ? 4.618 66.010 -4.883 1.00 27.59 874 PRO A N 1
ATOM 6941 C CA . PRO A 1 874 ? 4.980 67.108 -5.778 1.00 27.59 874 PRO A CA 1
ATOM 6942 C C . PRO A 1 874 ? 3.816 67.487 -6.706 1.00 27.59 874 PRO A C 1
ATOM 6944 O O . PRO A 1 874 ? 3.046 66.648 -7.166 1.00 27.59 874 PRO A O 1
ATOM 6947 N N . GLN A 1 875 ? 3.706 68.794 -6.922 1.00 27.41 875 GLN A N 1
ATOM 6948 C CA . GLN A 1 875 ? 2.604 69.540 -7.525 1.00 27.41 875 GLN A CA 1
ATOM 6949 C C . GLN A 1 875 ? 2.410 69.298 -9.030 1.00 27.41 875 GLN A C 1
ATOM 6951 O O . GLN A 1 875 ? 3.361 69.075 -9.773 1.00 27.41 875 GLN A O 1
ATOM 6956 N N . ALA A 1 876 ? 1.153 69.428 -9.461 1.00 29.45 876 ALA A N 1
ATOM 6957 C CA . ALA A 1 876 ? 0.720 69.425 -10.851 1.00 29.45 876 ALA A CA 1
ATOM 6958 C C . ALA A 1 876 ? 1.203 70.669 -11.620 1.00 29.45 876 ALA A C 1
ATOM 6960 O O . ALA A 1 876 ? 1.059 71.793 -11.138 1.00 29.45 876 ALA A O 1
ATOM 6961 N N . THR A 1 877 ? 1.663 70.472 -12.856 1.00 26.83 877 THR A N 1
ATOM 6962 C CA . THR A 1 877 ? 1.744 71.519 -13.883 1.00 26.83 877 THR A CA 1
ATOM 6963 C C . THR A 1 877 ? 1.067 71.023 -15.165 1.00 26.83 877 THR A C 1
ATOM 6965 O O . THR A 1 877 ? 1.374 69.959 -15.693 1.00 26.83 877 THR A O 1
ATOM 6968 N N . SER A 1 878 ? 0.071 71.788 -15.613 1.00 30.38 878 SER A N 1
ATOM 6969 C CA . SER A 1 878 ? -0.749 71.563 -16.811 1.00 30.38 878 SER A CA 1
ATOM 6970 C C . SER A 1 878 ? -0.088 72.179 -18.054 1.00 30.38 878 SER A C 1
ATOM 6972 O O . SER A 1 878 ? 0.459 73.277 -17.926 1.00 30.38 878 SER A O 1
ATOM 6974 N N . PRO A 1 879 ? -0.190 71.584 -19.259 1.00 30.78 879 PRO A N 1
ATOM 6975 C CA . PRO A 1 879 ? -0.003 72.312 -20.507 1.00 30.78 879 PRO A CA 1
ATOM 6976 C C . PRO A 1 879 ? -1.342 72.831 -21.058 1.00 30.78 879 PRO A C 1
ATOM 6978 O O . PRO A 1 879 ? -2.285 72.079 -21.303 1.00 30.78 879 PRO A O 1
ATOM 6981 N N . TYR A 1 880 ? -1.376 74.145 -21.270 1.00 30.58 880 TYR A N 1
ATOM 6982 C CA . TYR A 1 880 ? -2.422 74.918 -21.936 1.00 30.58 880 TYR A CA 1
ATOM 6983 C C . TYR A 1 880 ? -2.579 74.554 -23.425 1.00 30.58 880 TYR A C 1
ATOM 6985 O O . TYR A 1 880 ? -1.593 74.374 -24.137 1.00 30.58 880 TYR A O 1
ATOM 6993 N N . VAL A 1 881 ? -3.827 74.555 -23.903 1.00 37.44 881 VAL A N 1
ATOM 6994 C CA . VAL A 1 881 ? -4.204 74.651 -25.325 1.00 37.44 881 VAL A CA 1
ATOM 6995 C C . VAL A 1 881 ? -4.185 76.133 -25.716 1.00 37.44 881 VAL A C 1
ATOM 6997 O O . VAL A 1 881 ? -4.803 76.946 -25.030 1.00 37.44 881 VAL A O 1
ATOM 7000 N N . ALA A 1 882 ? -3.477 76.504 -26.785 1.00 35.75 882 ALA A N 1
ATOM 7001 C CA . ALA A 1 882 ? -3.478 77.875 -27.299 1.00 35.75 882 ALA A CA 1
ATOM 7002 C C . ALA A 1 882 ? -4.663 78.100 -28.258 1.00 35.75 882 ALA A C 1
ATOM 7004 O O . ALA A 1 882 ? -4.878 77.308 -29.174 1.00 35.75 882 ALA A O 1
ATOM 7005 N N . PHE A 1 883 ? -5.406 79.188 -28.043 1.00 37.00 883 PHE A N 1
ATOM 7006 C CA . PHE A 1 883 ? -6.462 79.710 -28.919 1.00 37.00 883 PHE A CA 1
ATOM 7007 C C . PHE A 1 883 ? -5.955 80.984 -29.612 1.00 37.00 883 PHE A C 1
ATOM 7009 O O . PHE A 1 883 ? -5.139 81.698 -29.027 1.00 37.00 883 PHE A O 1
ATOM 7016 N N . ASP A 1 884 ? -6.427 81.283 -30.825 1.00 47.47 884 ASP A N 1
ATOM 7017 C CA . ASP A 1 884 ? -6.165 82.582 -31.458 1.00 47.47 884 ASP A CA 1
ATOM 7018 C C . ASP A 1 884 ? -7.148 83.668 -30.978 1.00 47.47 884 ASP A C 1
ATOM 7020 O O . ASP A 1 884 ? -8.077 83.412 -30.209 1.00 47.47 884 ASP A O 1
ATOM 7024 N N . GLU A 1 885 ? -6.898 84.908 -31.396 1.00 47.25 885 GLU A N 1
ATOM 7025 C CA . GLU A 1 885 ? -7.486 86.164 -30.892 1.00 47.25 885 GLU A CA 1
ATOM 7026 C C . GLU A 1 885 ? -9.002 86.322 -31.134 1.00 47.25 885 GLU A C 1
ATOM 7028 O O . GLU A 1 885 ? -9.596 87.287 -30.661 1.00 47.25 885 GLU A O 1
ATOM 7033 N N . ASN A 1 886 ? -9.648 85.343 -31.782 1.00 45.72 886 ASN A N 1
ATOM 7034 C CA . ASN A 1 886 ? -11.108 85.234 -31.878 1.00 45.72 886 ASN A CA 1
ATOM 7035 C C . ASN A 1 886 ? -11.679 83.937 -31.258 1.00 45.72 886 ASN A C 1
ATOM 7037 O O . ASN A 1 886 ? -12.871 83.664 -31.397 1.00 45.72 886 ASN A O 1
ATOM 7041 N N . GLY A 1 887 ? -10.872 83.148 -30.541 1.00 45.56 887 GLY A N 1
ATOM 7042 C CA . GLY A 1 887 ? -11.344 82.072 -29.664 1.00 45.56 887 GLY A CA 1
ATOM 7043 C C . GLY A 1 887 ? -11.852 80.797 -30.351 1.00 45.56 887 GLY A C 1
ATOM 7044 O O . GLY A 1 887 ? -12.697 80.116 -29.771 1.00 45.56 887 GLY A O 1
ATOM 7045 N N . ILE A 1 888 ? -11.351 80.430 -31.541 1.00 42.03 888 ILE A N 1
ATOM 7046 C CA . ILE A 1 888 ? -11.721 79.170 -32.224 1.00 42.03 888 ILE A CA 1
ATOM 7047 C C . ILE A 1 888 ? -10.472 78.302 -32.498 1.00 42.03 888 ILE A C 1
ATOM 7049 O O . ILE A 1 888 ? -9.496 78.803 -33.051 1.00 42.03 888 ILE A O 1
ATOM 7053 N N . PRO A 1 889 ? -10.475 76.992 -32.166 1.00 32.94 889 PRO A N 1
ATOM 7054 C CA . PRO A 1 889 ? -9.384 76.078 -32.514 1.00 32.94 889 PRO A CA 1
ATOM 7055 C C . PRO A 1 889 ? -9.404 75.707 -34.013 1.00 32.94 889 PRO A C 1
ATOM 7057 O O . PRO A 1 889 ? -10.429 75.267 -34.533 1.00 32.94 889 PRO A O 1
ATOM 7060 N N . LYS A 1 890 ? -8.267 75.856 -34.714 1.00 30.34 890 LYS A N 1
ATOM 7061 C CA . LYS A 1 890 ? -8.099 75.478 -36.134 1.00 30.34 890 LYS A CA 1
ATOM 7062 C C . LYS A 1 890 ? -7.683 74.005 -36.309 1.00 30.34 890 LYS A C 1
ATOM 7064 O O . LYS A 1 890 ? -6.705 73.590 -35.689 1.00 30.34 890 LYS A O 1
ATOM 7069 N N . PRO A 1 891 ? -8.351 73.238 -37.193 1.00 33.47 891 PRO A N 1
ATOM 7070 C CA . PRO A 1 891 ? -7.888 71.941 -37.679 1.00 33.47 891 PRO A CA 1
ATOM 7071 C C . PRO A 1 891 ? -7.131 72.092 -39.012 1.00 33.47 891 PRO A C 1
ATOM 7073 O O . PRO A 1 891 ? -7.644 72.707 -39.944 1.00 33.47 891 PRO A O 1
ATOM 7076 N N . GLU A 1 892 ? -5.950 71.486 -39.145 1.00 29.23 892 GLU A N 1
ATOM 7077 C CA . GLU A 1 892 ? -5.308 71.284 -40.452 1.00 29.23 892 GLU A CA 1
ATOM 7078 C C . GLU A 1 892 ? -5.440 69.814 -40.867 1.00 29.23 892 GLU A C 1
ATOM 7080 O O . GLU A 1 892 ? -4.749 68.933 -40.362 1.00 29.23 892 GLU A O 1
ATOM 7085 N N . PHE A 1 893 ? -6.360 69.560 -41.799 1.00 27.80 893 PHE A N 1
ATOM 7086 C CA . PHE A 1 893 ? -6.385 68.362 -42.634 1.00 27.80 893 PHE A CA 1
ATOM 7087 C C . PHE A 1 893 ? -5.836 68.738 -44.015 1.00 27.80 893 PHE A C 1
ATOM 7089 O O . PHE A 1 893 ? -6.336 69.670 -44.644 1.00 27.80 893 PHE A O 1
ATOM 7096 N N . THR A 1 894 ? -4.872 67.969 -44.521 1.00 27.12 894 THR A N 1
ATOM 7097 C CA . THR A 1 894 ? -4.678 67.796 -45.968 1.00 27.12 894 THR A CA 1
ATOM 7098 C C . THR A 1 894 ? -5.067 66.372 -46.344 1.00 27.12 894 THR A C 1
ATOM 7100 O O . THR A 1 894 ? -4.938 65.433 -45.564 1.00 27.12 894 THR A O 1
ATOM 7103 N N . SER A 1 895 ? -5.695 66.274 -47.506 1.00 29.84 895 SER A N 1
ATOM 7104 C CA . SER A 1 895 ? -6.776 65.356 -47.830 1.00 29.84 895 SER A CA 1
ATOM 7105 C C . SER A 1 895 ? -6.327 64.140 -48.639 1.00 29.84 895 SER A C 1
ATOM 7107 O O . SER A 1 895 ? -5.840 64.295 -49.759 1.00 29.84 895 SER A O 1
ATOM 7109 N N . ASP A 1 896 ? -6.640 62.951 -48.126 1.00 28.08 896 ASP A N 1
ATOM 7110 C CA . ASP A 1 896 ? -7.018 61.783 -48.922 1.00 28.08 896 ASP A CA 1
ATOM 7111 C C . ASP A 1 896 ? -8.411 62.012 -49.531 1.00 28.08 896 ASP A C 1
ATOM 7113 O O . ASP A 1 896 ? -9.357 62.337 -48.810 1.00 28.08 896 ASP A O 1
ATOM 7117 N N . ILE A 1 897 ? -8.576 61.804 -50.842 1.00 31.52 897 ILE A N 1
ATOM 7118 C CA . ILE A 1 897 ? -9.899 61.618 -51.458 1.00 31.52 897 ILE A CA 1
ATOM 7119 C C . ILE A 1 897 ? -9.817 60.500 -52.498 1.00 31.52 897 ILE A C 1
ATOM 7121 O O . ILE A 1 897 ? -9.368 60.719 -53.615 1.00 31.52 897 ILE A O 1
ATOM 7125 N N . TYR A 1 898 ? -10.340 59.326 -52.139 1.00 27.30 898 TYR A N 1
ATOM 7126 C CA . TYR A 1 898 ? -11.307 58.610 -52.973 1.00 27.30 898 TYR A CA 1
ATOM 7127 C C . TYR A 1 898 ? -12.304 57.873 -52.074 1.00 27.30 898 TYR A C 1
ATOM 7129 O O . TYR A 1 898 ? -12.029 56.827 -51.491 1.00 27.30 898 TYR A O 1
ATOM 7137 N N . THR A 1 899 ? -13.496 58.452 -51.983 1.00 28.58 899 THR A N 1
ATOM 7138 C CA . THR A 1 899 ? -14.744 57.817 -51.570 1.00 28.58 899 THR A CA 1
ATOM 7139 C C . THR A 1 899 ? -15.296 56.953 -52.707 1.00 28.58 899 THR A C 1
ATOM 7141 O O . THR A 1 899 ? -15.370 57.405 -53.847 1.00 28.58 899 THR A O 1
ATOM 7144 N N . ARG A 1 900 ? -15.776 55.743 -52.380 1.00 23.91 900 ARG A N 1
ATOM 7145 C CA . ARG A 1 900 ? -17.031 55.166 -52.907 1.00 23.91 900 ARG A CA 1
ATOM 7146 C C . ARG A 1 900 ? -17.474 53.952 -52.071 1.00 23.91 900 ARG A C 1
ATOM 7148 O O . ARG A 1 900 ? -16.910 52.870 -52.165 1.00 23.91 900 ARG A O 1
ATOM 7155 N N . GLN A 1 901 ? -18.516 54.164 -51.265 1.00 26.88 901 GLN A N 1
ATOM 7156 C CA . GLN A 1 901 ? -19.572 53.180 -50.954 1.00 26.88 901 GLN A CA 1
ATOM 7157 C C . GLN A 1 901 ? -20.296 52.755 -52.269 1.00 26.88 901 GLN A C 1
ATOM 7159 O O . GLN A 1 901 ? -20.126 53.494 -53.247 1.00 26.88 901 GLN A O 1
ATOM 7164 N N . PRO A 1 902 ? -21.125 51.673 -52.355 1.00 35.16 902 PRO A N 1
ATOM 7165 C CA . PRO A 1 902 ? -22.055 51.214 -51.306 1.00 35.16 902 PRO A CA 1
ATOM 7166 C C . PRO A 1 902 ? -22.409 49.698 -51.224 1.00 35.16 902 PRO A C 1
ATOM 7168 O O . PRO A 1 902 ? -21.978 48.866 -52.012 1.00 35.16 902 PRO A O 1
ATOM 7171 N N . SER A 1 903 ? -23.286 49.431 -50.243 1.00 25.20 903 SER A N 1
ATOM 7172 C CA . SER A 1 903 ? -24.384 48.444 -50.185 1.00 25.20 903 SER A CA 1
ATOM 7173 C C . SER A 1 903 ? -24.097 46.948 -50.007 1.00 25.20 903 SER A C 1
ATOM 7175 O O . SER A 1 903 ? -23.778 46.226 -50.945 1.00 25.20 903 SER A O 1
ATOM 7177 N N . LEU A 1 904 ? -24.428 46.480 -48.798 1.00 33.84 904 LEU A N 1
ATOM 7178 C CA . LEU A 1 904 ? -25.082 45.193 -48.563 1.00 33.84 904 LEU A CA 1
ATOM 7179 C C . LEU A 1 904 ? -26.414 45.120 -49.332 1.00 33.84 904 LEU A C 1
ATOM 7181 O O . LEU A 1 904 ? -27.292 45.956 -49.119 1.00 33.84 904 LEU A O 1
ATOM 7185 N N . THR A 1 905 ? -26.595 44.058 -50.112 1.00 30.89 905 THR A N 1
ATOM 7186 C CA . THR A 1 905 ? -27.902 43.448 -50.385 1.00 30.89 905 THR A CA 1
ATOM 7187 C C . THR A 1 905 ? -27.776 41.940 -50.236 1.00 30.89 905 THR A C 1
ATOM 7189 O O . THR A 1 905 ? -26.795 41.347 -50.672 1.00 30.89 905 THR A O 1
ATOM 7192 N N . LYS A 1 906 ? -28.780 41.385 -49.556 1.00 34.09 906 LYS A N 1
ATOM 7193 C CA . LYS A 1 906 ? -29.036 39.972 -49.277 1.00 34.09 906 LYS A CA 1
ATOM 7194 C C . LYS A 1 906 ? -28.817 39.075 -50.500 1.00 34.09 906 LYS A C 1
ATOM 7196 O O . LYS A 1 906 ? -29.412 39.355 -51.536 1.00 34.09 906 LYS A O 1
ATOM 7201 N N . GLU A 1 907 ? -28.055 38.002 -50.321 1.00 31.08 907 GLU A N 1
ATOM 7202 C CA . GLU A 1 907 ? -28.481 36.589 -50.379 1.00 31.08 907 GLU A CA 1
ATOM 7203 C C . GLU A 1 907 ? -27.348 35.685 -49.886 1.00 31.08 907 GLU A C 1
ATOM 7205 O O . GLU A 1 907 ? -26.177 35.961 -50.241 1.00 31.08 907 GLU A O 1
#

Foldseek 3Di:
DQWQLFAFEAFQVDDLQRDDFRFFVAWEQFDRPVRWTFHFFDWFFDDFDPDWFLEWDDDDREIDTDPWFKDKADADNVVQWIWIATDPQAIWIWHDPDNPTDIAGFAFDEDADEWEKDFDADPDPQWDWKKKWKWWAAPVRATHATYPIYDIGTGHFQGKMKIFDQDDGDPRHRTFKMWMWMWDQDDDPDPDDDDDGDTFTWTQDMGTPPDGMDIGRHGPVRTHDTDPHNQFDADDGSWAAWYADRVQSKIWTDDFQKIWIADRVNRRGTGPLRIDGHPFTWDYWYDDHQWIWTAGQWWIKIWGNPDDSVDDTDIDIQPHTFHAQADQHNQQWDQDQQAIWHFGLQAIWHQGNVRDIDHPCVSRAGSVRCVVQVSNQWGWDDFPQWIWTAGPRFIKTARHDDPDSPPRVRHGIHTYPDHASHWDQDPVRWIWGHDRRTTITTSPDPGTDKIKTKTRWDADDDQPDFDWWFKKFWAKQWKKKWKAAPVGTQDIDTDHHRDMDTDDGSDGGRTMMIMIIDNIMISMMDTHDDDPPPPPVVLVVVCVQCVVVQQVQCVVAVCVVPVDHDDDPSVVVSVQVVVVQWDKFFFDDPNRTFKIWIWGWDDDPVDRFIETETEDIDGNDPVSVLVRLVVVLVCCVVVRGLYYHYDDRPDDDDPVVVVSNVVSRVSSVVVDDDPVVVVVVVVVVVVVVVLVVLVVVLVVVVVCCVPPPVVVLVVLLVVLVPDDQDDFPLVVLLVVLLVVLVVVCPPVLVVLVVPDDPPPVVVSVVVNVVSVVVSVVSSVVSSVVSNVVSVVVSVVVVVVSVVSSVVSVVVVPPPVVVSVVVVVVVCVVVVPPVVVVVVVPPPPPPPDDDPPPDDDDDDDDDDDDDDDDDDDDDDDDDDDDDDDPVGDDDDDDDDDDDDDDDDDDDD

Sequence (907 aa):
MAVFNTFGGIVPRTSVHALKAPNGTIAHNVNLRNGRLEPWRELCEFQKFDSRTLSFHEHGCCTVGWNAIVTAADVAPDWGRFYITGRTGQLEAVEDACCGPQYYIVGLPRPVAHPGISGTEECDRSADARTYVYTYLNKWGEESAPSPASGEIRVKDGSPVRLTGIALPPDGYGITHANIYRTATAFRQADGKEQTPMTEYLYVGTIEFPATSFTDNVKMLGLGPVLDTDDVTMPPQYMENICSIDVTTRLAGTHDNRVFFSEPFRLWSWPAKYELTLDSNIAHMVQHGMRLYVTTDTFPYVIDCSKDPEGITPVTQIAEPLPDIACVSDCSCIATHFGMFYSSPIGIILISPDGKWTNITSRWLGERDWAEVAPETVRLCYADGLLFIVTDKVSFVLNIDEKNWNDMQGCELTTISDKPIDMHRSTTGKVLMLIDNTVYVWNNSEKLRPYVWESGELIQGNSKSLWSPSTVKVRTNDTEFLIRTPRGTEYKRKVMDERPFRLPKLGRHLWYNVRLSGYGVVDFLEVGTANLTGSEEAIQNLANTLGEILVKAWDKDGKDTYGKPFNLNVVALIQTWLSGSLKVFVAYDNDKPVGFALGINFRPMQFTCNVLSIDTFYAETEEAERGLLAYISDAVRFLGVEEVWFTKPKDRNDDASNTIIATARKAAMVAAAGYELYRAYDIAKREWDIAKKYYRISQNWLDYYRDYFAPVEDQELRETMALTVEKPNYDTAQGRARVAAMIAYRGKLFDVYKNTTRYTTGRRAYVLSTLMTAQANAIAQADSLGYRNERAYIKLRNDQRFKKMLNTAKRGRNMATEPVSFAKDALGSYGNLWKQIWDTTKTIGKTAGYADNRRPTEYPATYMSAEMLMPRIPQATSPYVAFDENGIPKPEFTSDIYTRQPSLTKE

Radius of gyration: 46.07 Å; chains: 1; bounding box: 90×113×128 Å

pLDDT: mean 74.1, std 20.92, range [23.84, 96.06]